Protein AF-0000000069938704 (afdb_homodimer)

Solvent-accessible surface area (backbone atoms only — not comparable to full-atom values): 71657 Å² total; per-residue (Å²): 140,81,74,87,80,81,76,78,77,83,78,71,80,78,73,72,77,77,78,68,80,75,74,80,65,68,74,74,69,66,77,71,65,76,73,65,69,81,74,71,84,91,76,89,76,74,73,78,79,66,64,88,68,62,73,86,66,59,96,78,84,63,93,73,74,89,76,72,78,86,78,88,79,86,93,84,80,97,79,85,92,96,90,84,101,83,90,94,95,94,85,94,90,92,82,88,88,78,80,71,70,80,73,86,72,80,91,87,92,80,81,74,72,77,78,77,67,82,79,85,71,87,70,83,69,86,73,90,66,78,71,79,72,72,68,69,77,70,69,71,38,57,65,66,65,60,67,48,64,57,49,88,67,33,71,64,49,53,48,50,52,52,48,49,50,42,49,71,77,39,69,78,77,50,93,48,91,56,73,44,70,22,59,64,89,40,38,18,65,42,66,49,71,72,55,62,65,63,26,47,24,51,19,42,52,52,32,56,84,46,72,83,40,77,55,42,67,79,75,42,56,67,44,32,54,52,49,26,52,57,54,37,70,58,33,71,86,54,30,58,32,16,67,52,47,34,44,36,50,63,56,43,32,43,42,31,20,51,26,49,17,68,74,55,73,45,91,51,60,38,90,31,38,34,34,27,54,16,40,63,58,51,52,44,52,52,40,51,48,65,22,64,35,61,46,22,22,36,35,34,47,30,51,30,51,53,68,56,59,32,41,32,51,70,45,38,28,29,83,37,64,29,67,45,37,68,91,68,56,51,39,77,50,65,70,54,44,50,50,40,53,52,54,37,45,74,71,62,27,47,67,47,31,40,47,45,58,45,25,16,56,45,53,0,23,60,67,52,71,67,54,52,48,52,48,50,49,50,26,39,74,69,46,23,34,36,39,36,39,34,36,20,55,75,29,67,53,42,90,90,59,69,79,72,57,68,65,43,51,34,46,74,72,66,45,50,57,87,51,41,32,39,35,40,31,31,26,36,36,37,42,83,56,18,27,35,7,46,25,7,12,31,34,42,55,44,31,66,54,72,70,55,48,51,51,53,48,54,60,44,41,73,69,42,40,44,34,40,68,9,44,52,49,39,21,41,72,38,52,60,72,46,74,46,79,64,71,64,79,71,73,82,85,80,75,66,79,56,42,38,71,50,28,64,62,46,49,51,53,52,50,49,49,52,51,51,41,35,51,40,36,51,52,51,36,52,50,42,51,68,38,87,48,31,48,44,64,68,46,34,14,39,56,24,33,48,33,34,50,58,72,41,68,52,45,45,50,51,13,51,74,67,73,37,55,49,32,46,40,51,41,50,52,43,25,76,64,48,30,41,38,52,37,33,22,73,54,28,41,59,64,87,94,60,34,26,34,35,35,41,45,52,54,43,74,87,50,46,63,57,51,51,50,48,49,53,53,49,50,54,51,53,48,62,73,26,55,122,138,91,67,94,72,81,79,70,72,86,75,68,88,72,74,77,73,75,77,78,79,71,83,48,52,68,80,69,66,63,83,72,61,75,76,53,70,83,72,53,84,90,80,90,87,76,76,94,82,76,78,72,94,64,73,79,68,62,80,75,60,68,84,57,77,77,71,78,76,83,76,83,72,92,72,71,90,90,84,85,96,90,84,92,98,95,90,94,96,90,88,94,98,88,93,88,93,96,88,93,98,84,91,94,86,89,77,96,68,89,72,85,72,86,76,80,79,78,87,79,70,95,76,76,83,80,86,74,85,74,73,79,72,71,70,69,75,68,68,69,34,56,66,67,64,61,67,48,64,57,50,88,67,33,71,66,49,53,49,50,52,52,50,50,50,42,49,72,78,39,71,77,77,49,94,48,90,57,72,43,71,22,57,65,90,39,38,19,64,42,66,49,72,72,57,62,64,63,26,48,24,51,17,42,52,52,33,59,84,48,72,84,40,76,55,40,67,78,75,42,55,68,45,33,55,52,48,26,52,58,54,36,71,57,32,71,86,52,30,57,32,15,68,51,47,35,45,35,50,64,54,44,33,44,42,31,20,51,27,49,18,70,74,55,74,46,91,50,60,38,89,31,38,34,33,26,55,16,40,63,58,51,52,44,52,50,40,53,51,64,24,68,34,61,46,21,22,37,35,34,46,31,51,30,53,55,68,57,59,33,40,33,50,70,46,38,2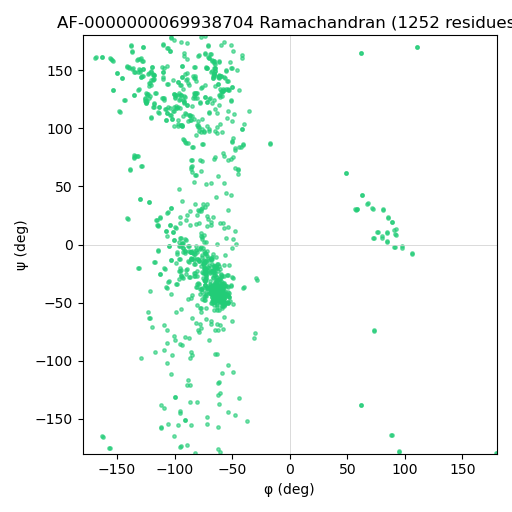8,31,82,37,64,30,69,44,37,68,92,68,57,51,38,76,52,65,70,54,44,49,51,38,52,51,53,36,43,75,72,63,28,47,66,46,32,40,47,44,58,43,26,16,56,46,53,0,25,62,68,53,69,68,52,51,49,53,49,50,50,50,26,39,75,69,52,25,34,36,38,36,39,34,37,20,56,75,29,66,54,43,90,91,59,69,79,72,56,66,67,43,51,34,46,74,72,68,44,49,58,88,52,40,32,39,36,41,32,30,26,37,36,37,42,84,57,16,27,36,7,46,24,7,12,31,34,41,56,43,33,66,53,71,70,55,48,50,52,52,49,54,61,45,40,73,69,43,39,44,34,41,68,9,44,52,49,39,23,40,73,40,54,56,72,45,73,46,80,65,72,27,74,68,73,74,88,79,69,66,80,56,42,38,71,49,29,66,61,47,50,49,52,53,48,49,49,51,52,50,41,35,52,42,35,51,53,52,37,52,51,42,50,69,39,88,48,31,47,45,62,68,46,34,14,38,58,24,32,47,34,34,51,58,72,41,68,52,43,44,51,50,13,52,75,68,73,37,56,49,32,46,38,52,42,49,52,44,26,75,64,48,30,41,38,51,36,34,22,74,53,28,41,58,62,87,94,60,34,27,34,34,35,41,46,52,54,41,75,87,49,46,63,58,51,51,51,47,50,52,54,49,50,54,50,53,49,61,73,26,57,120

Radius of gyration: 38.6 Å; Cα contacts (8 Å, |Δi|>4): 2007; chains: 2; bounding box: 122×144×121 Å

Foldseek 3Di:
DDDDPDPDPPPPDPPPDPPPPPPPQPPPPDPPPPPDPVVDDDDDPPPDPPPPPPPVPPPDDDDDDDDDPDDDDDDDDDDDDDDDDDDDDDDDDDDDDDDPPPDDDDDDDDDDPPDPPDDDDDPDPDDDPPPPPPPPPPVPPCPLVVVLDQLLCDDLVVVLVVVQVCLVVPPPPAPDNAFAEFRDLQQVVQPQDFQQLLVLLLVCLVPVVCLPPPCNVVPGFPVSSVVNVVVLVQPVVSCLPDFDFLQARLVLLVLLQVLVCVVLVDGGDSLLKRKFLFQLVVLLLVLLLQDDAQLEEEEAEPLGNSSNVSSCSNNHYYYQYFYFDVVVQRADDVVRVVVSCVVSVVVNHDYAAYEDEAVDVAALDHYDLVSLLVVQVSCLVSVHAYEYECAFQQFFQDDVGHHHGSVSSCVVVVHALQRHWYKYWYGCCFYLRNPNVQRIIMIRTGNDDPVSSVVSSVSSPVVRHHNSSRSSSSSCVSPDWDQDPPNVVPPDDCPPSPTRPCVVVSVCSRVVSSNLLSVLQVVVQVLQCVAPQKHWRGNRGTFKTKIWGRADPQLCVVCVVVVHGSQVSLQSLLCRRQSYHWRWSVSSHHDPPITIIMGGSSNDSVCSVVVSVSVRVSRVVVCVVRPD/DPDPPDPPDPPPDPPDDPPDDFPQADVPPDVVPPVDDVVHDDDDPPDDPDDPPPPDPPDPPPPCPPDDDDDDDPPDDDDDDDDDDDDDDDDDDDDDDDDDDDDDDDDDDPPDDPPPDDPDDDDDPDDDDPPPDPPPPVPPPCPLVVVLDLLLCDDLVVVLVVVQVCLVVPPPPAPDNAFAEFRDLQQVVQPQDFQQLLVLLLVCLVPVVCLPPPCNVVPGFPVSSVVNVVVLVQPVVSCLPDFDFLQARLVLLVLLQVLVCVVLVHGGDSLQKRKFLFQLVVLLLVLLLQDDAQLEEEEAEPLGNSSNVSSCSNNHYYYQYFYFDVVVQRADDVVRVVVSCVVSVVVNHDYAAYEDEAVDVAALDHYDLVSLLVVQVSCLVSVHAYEYECAFQAFFQDPVGHHHDSVSSCVVVVHALQRHWYKYWYGCCFYLRNPNVQRIIMIRTGNDDPVSSVVSSVSSPVVRHHNSSRSSSSSCVSPDWDQDSPRVVPPDDCPPSPTRPCVVVSVCSRVVSSNLLSVLQVLVQVLQCVAPQKHWRGNRGTFKTKIWGRADPQLCVVCVVVVHGSQVSLQSLLCRRQSYHWRWSVSSHHDPPITIIMGGSSNDSVCSVSVSVSVRVSRVVRCVVRPD

Secondary structure (DSSP, 8-state):
----TTSSGGGSGGG--------GGGGGSGGGSTTSGGG--SS--SGGGGSTTSTT-------------------------------------------TT--S-----------------------------------STHHHHHH---GGGSHHHHHHHHHHHHHHHSTTSSS-SS-EE-S---GGGGTPPPPHHHHHHHHHHH-GGGTT-TTHHHHS-HHHHHHHHHHHHTSGGG-TTS---TT--HHHHHHHHHHHHHHHSS---GGGEEEESSHHHHHHHHHHHH-SSTTEEEEEEES--HHHHHHHHHTT-EEEEEE-BGGGTSBPPHHHHHHHHHHHHHTT-EEEEEEEESS-TTT-----HHHHHHHHHHHHHHT-EEEEE-TTTT-B-STT-----HHHHHHHTT--TTT--EEEEEETTSTTT--GGG--EEEEEES--HHHHHHHHHHHHTT----HHHHHHHHHHTS---B----TT--SS-----B-TTHHHHHHHHHHHHHHHHHHHHHHHHHHHHSTTEE-----BTTEE--EE---HHHHHHHHHTTS-HHHHHHHHHHHHH-EE-EEGGGG--STT--BEEEES-S-GGGHHHHHHHHHHHHHHHHHHT--/---S-TTSGGGTTTTS------TTGGGGSGGGSTT-STT--SS---STTSSSTTTTSGGG-TT----------------------------------------------------------------------------STHHHHHH---GGGSHHHHHHHHHHHHHHHSTTSSS-SS-EE-S---GGGGTPPPPHHHHHHHHHHH-GGGTT-TTHHHHS-HHHHHHHHHHHHTSGGG-TTS---TT--HHHHHHHHHHHHHHHSS---GGGEEEESSHHHHHHHHHHHH-SSTTEEEEEEES--HHHHHHHHHTT-EEEEEE-BGGGTSBPPHHHHHHHHHHHHHTT-EEEEEEEESS-TTT-----HHHHHHHHHHHHHHT-EEEEE-TTTT-B-STT-----HHHHHHHTT--TTT--EEEEEETTSTTT--GGG--EEEEEES--HHHHHHHHHHHHTT----HHHHHHHHHHTS---B----TT--SS-----B-TTHHHHHHHHHHHHHHHHHHHHHHHHHHHHSTTEE-----BTTEE--EE---HHHHHHHHHTTS-HHHHHHHHHHHHH-EE-EEGGGG--STT--BEEEES-S-GGGHHHHHHHHHHHHHHHHHHT--

pLDDT: mean 76.4, std 32.57, range [14.69, 98.88]

Sequence (1256 aa):
MEKPSVAVQVFGSSLERGVVRSSERLRLFWTCSCAFLARASFSSLERVSLFFARAIVPSLERVSGYRPVGLSSSLDRVFFRSSELLGCWLEQGFLGSSVAFLCLNSFVVGVGRTRCRRRRDKASASASASASASASASAGQDGDVLKCEYAVRGEIVTLAQQLQHELQTSPGAHPFDEILYCNIGNPQSLGQQPITFFREVLALCDHPAILDKSETQGLFSADSIERAWQILEQIPGRATGAYSHSQGIKGLRDTIAAGIEERDGFPADPNDIFLTDGASPAVHMMMQLLIKSEEDGILCPIPQYPLYSASIALHGGTLVPYYLDEATGWGLEISEVKKQLEAAKSKGITVRALVVINPGNPTGQVLAEDNQRDIAKFCKEEGLVLLADEVYQENIYVPDKKFHSFKKISRSMGYGEKDISLVSFQSVSKGYYGECGKRGGYMEVTGFSPEIREQIYKVASVNLCSNISGQILASLVMNPPKVHEQDLDCALSSCSKVGDESYESYYAEKDGILSSLARRAKTLEDVFNSLEGITCNKAEGAMYLFPRLHLPKKAIEAAEAAKKAPDAFYCQRLLNATGIVVVPGSGFQQVPGTWHFRCTILPQEDKIPAIVTRLTDFHKGFIDEFRDMEKPSVAVQVFGSSLERGVVRSSERLRLFWTCSCAFLARASFSSLERVSLFFARAIVPSLERVSGYRPVGLSSSLDRVFFRSSELLGCWLEQGFLGSSVAFLCLNSFVVGVGRTRCRRRRDKASASASASASASASASAGQDGDVLKCEYAVRGEIVTLAQQLQHELQTSPGAHPFDEILYCNIGNPQSLGQQPITFFREVLALCDHPAILDKSETQGLFSADSIERAWQILEQIPGRATGAYSHSQGIKGLRDTIAAGIEERDGFPADPNDIFLTDGASPAVHMMMQLLIKSEEDGILCPIPQYPLYSASIALHGGTLVPYYLDEATGWGLEISEVKKQLEAAKSKGITVRALVVINPGNPTGQVLAEDNQRDIAKFCKEEGLVLLADEVYQENIYVPDKKFHSFKKISRSMGYGEKDISLVSFQSVSKGYYGECGKRGGYMEVTGFSPEIREQIYKVASVNLCSNISGQILASLVMNPPKVHEQDLDCALSSCSKVGDESYESYYAEKDGILSSLARRAKTLEDVFNSLEGITCNKAEGAMYLFPRLHLPKKAIEAAEAAKKAPDAFYCQRLLNATGIVVVPGSGFQQVPGTWHFRCTILPQEDKIPAIVTRLTDFHKGFIDEFRD

InterPro domains:
  IPR004839 Aminotransferase, class I/classII, large domain [PF00155] (236-606)
  IPR015421 Pyridoxal phosphate-dependent transferase, major domain [G3DSA:3.40.640.10] (241-502)
  IPR015422 Pyridoxal phosphate-dependent transferase, small domain [G3DSA:3.90.1150.10] (144-626)
  IPR015424 Pyridoxal phosphate-dependent transferase [SSF53383] (220-618)
  IPR045088 Aminotransferase ALAT1/2-like [PTHR11751] (144-627)

Organism: Camellia sinensis (NCBI:txid4442)

Nearest PDB structures (foldseek):
  3ihj-assembly1_A  TM=9.438E-01  e=1.397E-49  Homo sapiens
  1b8g-assembly1_B  TM=8.139E-01  e=7.383E-25  Malus domestica
  7dlw-assembly2_D  TM=7.985E-01  e=2.076E-22  Arabidopsis thaliana
  1m4n-assembly1_A-2  TM=7.843E-01  e=1.280E-22  Malus domestica
  1iax-assembly1_B  TM=7.891E-01  e=2.311E-22  Solanum lycopersicum

Structure (mmCIF, N/CA/C/O backbone):
data_AF-0000000069938704-model_v1
#
loop_
_entity.id
_entity.type
_entity.pdbx_description
1 polymer 'alanine transaminase'
#
loop_
_atom_site.group_PDB
_atom_site.id
_atom_site.type_symbol
_atom_site.label_atom_id
_atom_site.label_alt_id
_atom_site.label_comp_id
_atom_site.label_asym_id
_atom_site.label_entity_id
_atom_site.label_seq_id
_atom_site.pdbx_PDB_ins_code
_atom_site.Cartn_x
_atom_site.Cartn_y
_atom_site.Cartn_z
_atom_site.occupancy
_atom_site.B_iso_or_equiv
_atom_site.auth_seq_id
_atom_site.auth_comp_id
_atom_site.auth_asym_id
_atom_site.auth_atom_id
_atom_site.pdbx_PDB_model_num
ATOM 1 N N . MET A 1 1 ? -59.469 -48.5 33.094 1 19.66 1 MET A N 1
ATOM 2 C CA . MET A 1 1 ? -58.406 -48.75 34.094 1 19.66 1 MET A CA 1
ATOM 3 C C . MET A 1 1 ? -57.031 -48.5 33.469 1 19.66 1 MET A C 1
ATOM 5 O O . MET A 1 1 ? -56 -48.938 34 1 19.66 1 MET A O 1
ATOM 9 N N . GLU A 1 2 ? -56.688 -47.812 32.375 1 18.48 2 GLU A N 1
ATOM 10 C CA . GLU A 1 2 ? -56.219 -47.688 31 1 18.48 2 GLU A CA 1
ATOM 11 C C . GLU A 1 2 ? -54.875 -47 30.953 1 18.48 2 GLU A C 1
ATOM 13 O O . GLU A 1 2 ? -54.438 -46.531 29.906 1 18.48 2 GLU A O 1
ATOM 18 N N . LYS A 1 3 ? -54.188 -46.969 32.281 1 19.73 3 LYS A N 1
ATOM 19 C CA . LYS A 1 3 ? -53.438 -45.719 32.469 1 19.73 3 LYS A CA 1
ATOM 20 C C . LYS A 1 3 ? -52.344 -45.562 31.438 1 19.73 3 LYS A C 1
ATOM 22 O O . LYS A 1 3 ? -52.219 -46.375 30.516 1 19.73 3 LYS A O 1
ATOM 27 N N . PRO A 1 4 ? -50.875 -45.469 31.922 1 21.89 4 PRO A N 1
ATOM 28 C CA . PRO A 1 4 ? -49.688 -44.625 31.891 1 21.89 4 PRO A CA 1
ATOM 29 C C . PRO A 1 4 ? -48.594 -45.156 30.984 1 21.89 4 PRO A C 1
ATOM 31 O O . PRO A 1 4 ? -47.469 -44.656 30.969 1 21.89 4 PRO A O 1
ATOM 34 N N . SER A 1 5 ? -48.688 -46.188 30.172 1 19.8 5 SER A N 1
ATOM 35 C CA . SER A 1 5 ? -47.719 -47.219 29.766 1 19.8 5 SER A CA 1
ATOM 36 C C . SER A 1 5 ? -46.688 -46.656 28.781 1 19.8 5 SER A C 1
ATOM 38 O O . SER A 1 5 ? -45.906 -47.438 28.219 1 19.8 5 SER A O 1
ATOM 40 N N . VAL A 1 6 ? -46.844 -45.469 28.156 1 21.09 6 VAL A N 1
ATOM 41 C CA . VAL A 1 6 ? -46.375 -45.219 26.812 1 21.09 6 VAL A CA 1
ATOM 42 C C . VAL A 1 6 ? -44.875 -44.906 26.844 1 21.09 6 VAL A C 1
ATOM 44 O O . VAL A 1 6 ? -44.312 -44.469 25.844 1 21.09 6 VAL A O 1
ATOM 47 N N . ALA A 1 7 ? -44.156 -44.75 28.031 1 19.91 7 ALA A N 1
ATOM 48 C CA . ALA A 1 7 ? -42.938 -43.969 28.219 1 19.91 7 ALA A CA 1
ATOM 49 C C . ALA A 1 7 ? -41.75 -44.656 27.578 1 19.91 7 ALA A C 1
ATOM 51 O O . ALA A 1 7 ? -40.781 -44 27.156 1 19.91 7 ALA A O 1
ATOM 52 N N . VAL A 1 8 ? -41.469 -46 27.625 1 19.98 8 VAL A N 1
ATOM 53 C CA . VAL A 1 8 ? -40.188 -46.688 27.75 1 19.98 8 VAL A CA 1
ATOM 54 C C . VAL A 1 8 ? -39.5 -46.75 26.391 1 19.98 8 VAL A C 1
ATOM 56 O O . VAL A 1 8 ? -38.281 -46.969 26.312 1 19.98 8 VAL A O 1
ATOM 59 N N . GLN A 1 9 ? -40.156 -46.875 25.234 1 20.06 9 GLN A N 1
ATOM 60 C CA . GLN A 1 9 ? -39.781 -47.719 24.109 1 20.06 9 GLN A CA 1
ATOM 61 C C . GLN A 1 9 ? -38.688 -47.031 23.266 1 20.06 9 GLN A C 1
ATOM 63 O O . GLN A 1 9 ? -38.281 -47.531 22.234 1 20.06 9 GLN A O 1
ATOM 68 N N . VAL A 1 10 ? -38.5 -45.656 23.281 1 20.97 10 VAL A N 1
ATOM 69 C CA . VAL A 1 10 ? -37.969 -44.938 22.125 1 20.97 10 VAL A CA 1
ATOM 70 C C . VAL A 1 10 ? -36.469 -45.125 22.047 1 20.97 10 VAL A C 1
ATOM 72 O O . VAL A 1 10 ? -35.812 -44.5 21.203 1 20.97 10 VAL A O 1
ATOM 75 N N . PHE A 1 11 ? -35.625 -45.812 22.969 1 22.44 11 PHE A N 1
ATOM 76 C CA . PHE A 1 11 ? -34.188 -45.75 23.156 1 22.44 11 PHE A CA 1
ATOM 77 C C . PHE A 1 11 ? -33.469 -46.531 22.078 1 22.44 11 PHE A C 1
ATOM 79 O O . PHE A 1 11 ? -32.25 -46.688 22.141 1 22.44 11 PHE A O 1
ATOM 86 N N . GLY A 1 12 ? -34.062 -47.5 21.281 1 21.36 12 GLY A N 1
ATOM 87 C CA . GLY A 1 12 ? -33.375 -48.625 20.703 1 21.36 12 GLY A CA 1
ATOM 88 C C . GLY A 1 12 ? -32.375 -48.25 19.625 1 21.36 12 GLY A C 1
ATOM 89 O O . GLY A 1 12 ? -31.281 -48.812 19.547 1 21.36 12 GLY A O 1
ATOM 90 N N . SER A 1 13 ? -32.812 -47.688 18.438 1 21.78 13 SER A N 1
ATOM 91 C CA . SER A 1 13 ? -32.312 -47.938 17.078 1 21.78 13 SER A CA 1
ATOM 92 C C . SER A 1 13 ? -31.094 -47.094 16.781 1 21.78 13 SER A C 1
ATOM 94 O O . SER A 1 13 ? -30.609 -47.062 15.648 1 21.78 13 SER A O 1
ATOM 96 N N . SER A 1 14 ? -30.734 -46.031 17.609 1 20.97 14 SER A N 1
ATOM 97 C CA . SER A 1 14 ? -29.781 -45 17.188 1 20.97 14 SER A CA 1
ATOM 98 C C . SER A 1 14 ? -28.359 -45.562 17.109 1 20.97 14 SER A C 1
ATOM 100 O O . SER A 1 14 ? -27.406 -44.812 16.922 1 20.97 14 SER A O 1
ATOM 102 N N . LEU A 1 15 ? -28.062 -46.781 17.656 1 22.34 15 LEU A N 1
ATOM 103 C CA . LEU A 1 15 ? -26.688 -47.156 17.938 1 22.34 15 LEU A CA 1
ATOM 104 C C . LEU A 1 15 ? -25.891 -47.344 16.656 1 22.34 15 LEU A C 1
ATOM 106 O O . LEU A 1 15 ? -24.672 -47.531 16.688 1 22.34 15 LEU A O 1
ATOM 110 N N . GLU A 1 16 ? -26.562 -47.875 15.539 1 21.81 16 GLU A N 1
ATOM 111 C CA . GLU A 1 16 ? -25.734 -48.562 14.555 1 21.81 16 GLU A CA 1
ATOM 112 C C . GLU A 1 16 ? -24.797 -47.594 13.836 1 21.81 16 GLU A C 1
ATOM 114 O O . GLU A 1 16 ? -23.828 -48.031 13.188 1 21.81 16 GLU A O 1
ATOM 119 N N . ARG A 1 17 ? -25.297 -46.344 13.516 1 25.05 17 ARG A N 1
ATOM 120 C CA . ARG A 1 17 ? -24.609 -45.688 12.414 1 25.05 17 ARG A CA 1
ATOM 121 C C . ARG A 1 17 ? -23.266 -45.125 12.859 1 25.05 17 ARG A C 1
ATOM 123 O O . ARG A 1 17 ? -23.156 -44.469 13.891 1 25.05 17 ARG A O 1
ATOM 130 N N . GLY A 1 18 ? -22.062 -45.75 12.641 1 21.84 18 GLY A N 1
ATOM 131 C CA . GLY A 1 18 ? -20.656 -45.812 13.008 1 21.84 18 GLY A CA 1
ATOM 132 C C . GLY A 1 18 ? -19.984 -44.438 12.992 1 21.84 18 GLY A C 1
ATOM 133 O O . GLY A 1 18 ? -18.75 -44.344 13.031 1 21.84 18 GLY A O 1
ATOM 134 N N . VAL A 1 19 ? -20.75 -43.281 12.742 1 21.61 19 VAL A N 1
ATOM 135 C CA . VAL A 1 19 ? -19.938 -42.188 12.281 1 21.61 19 VAL A CA 1
ATOM 136 C C . VAL A 1 19 ? -19.156 -41.594 13.453 1 21.61 19 VAL A C 1
ATOM 138 O O . VAL A 1 19 ? -19.688 -40.75 14.203 1 21.61 19 VAL A O 1
ATOM 141 N N . VAL A 1 20 ? -18.672 -42.406 14.508 1 21.89 20 VAL A N 1
ATOM 142 C CA . VAL A 1 20 ? -18.109 -41.844 15.75 1 21.89 20 VAL A CA 1
ATOM 143 C C . VAL A 1 20 ? -16.859 -41.062 15.453 1 21.89 20 VAL A C 1
ATOM 145 O O . VAL A 1 20 ? -15.766 -41.625 15.32 1 21.89 20 VAL A O 1
ATOM 148 N N . ARG A 1 21 ? -16.688 -40.219 14.367 1 22.55 21 ARG A N 1
ATOM 149 C CA . ARG A 1 21 ? -15.289 -39.844 14.211 1 22.55 21 ARG A CA 1
ATOM 150 C C . ARG A 1 21 ? -14.836 -38.938 15.352 1 22.55 21 ARG A C 1
ATOM 152 O O . ARG A 1 21 ? -13.977 -38.094 15.164 1 22.55 21 ARG A O 1
ATOM 159 N N . SER A 1 22 ? -15.617 -38.875 16.672 1 20.56 22 SER A N 1
ATOM 160 C CA . SER A 1 22 ? -15.477 -37.781 17.594 1 20.56 22 SER A CA 1
ATOM 161 C C . SER A 1 22 ? -14.188 -37.875 18.406 1 20.56 22 SER A C 1
ATOM 163 O O . SER A 1 22 ? -14.07 -38.75 19.266 1 20.56 22 SER A O 1
ATOM 165 N N . SER A 1 23 ? -12.961 -37.844 18.078 1 20.27 23 SER A N 1
ATOM 166 C CA . SER A 1 23 ? -11.828 -38.062 18.969 1 20.27 23 SER A CA 1
ATOM 167 C C . SER A 1 23 ? -11.914 -37.156 20.203 1 20.27 23 SER A C 1
ATOM 169 O O . SER A 1 23 ? -11.531 -37.562 21.297 1 20.27 23 SER A O 1
ATOM 171 N N . GLU A 1 24 ? -12.234 -35.844 20.109 1 21.44 24 GLU A N 1
ATOM 172 C CA . GLU A 1 24 ? -11.672 -34.844 21 1 21.44 24 GLU A CA 1
ATOM 173 C C . GLU A 1 24 ? -12.5 -34.719 22.281 1 21.44 24 GLU A C 1
ATOM 175 O O . GLU A 1 24 ? -12.352 -33.75 23.031 1 21.44 24 GLU A O 1
ATOM 180 N N . ARG A 1 25 ? -13.375 -35.594 22.719 1 23.3 25 ARG A N 1
ATOM 181 C CA . ARG A 1 25 ? -14.102 -35.469 23.969 1 23.3 25 ARG A CA 1
ATOM 182 C C . ARG A 1 25 ? -13.164 -35.594 25.172 1 23.3 25 ARG A C 1
ATOM 184 O O . ARG A 1 25 ? -13.602 -35.594 26.312 1 23.3 25 ARG A O 1
ATOM 191 N N . LEU A 1 26 ? -11.945 -36.094 25.094 1 20.62 26 LEU A N 1
ATOM 192 C CA . LEU A 1 26 ? -11.25 -36.531 26.297 1 20.62 26 LEU A CA 1
ATOM 193 C C . LEU A 1 26 ? -10.922 -35.344 27.219 1 20.62 26 LEU A C 1
ATOM 195 O O . LEU A 1 26 ? -10.469 -35.531 28.344 1 20.62 26 LEU A O 1
ATOM 199 N N . ARG A 1 27 ? -10.82 -34.031 26.766 1 22 27 ARG A N 1
ATOM 200 C CA . ARG A 1 27 ? -10.125 -33.062 27.625 1 22 27 ARG A CA 1
ATOM 201 C C . ARG A 1 27 ? -10.984 -32.656 28.812 1 22 27 ARG A C 1
ATOM 203 O O . ARG A 1 27 ? -10.562 -31.875 29.656 1 22 27 ARG A O 1
ATOM 210 N N . LEU A 1 28 ? -12.312 -32.906 28.8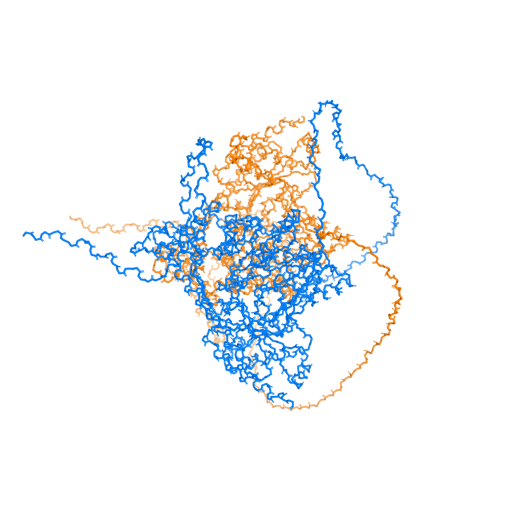12 1 21.88 28 LEU A N 1
ATOM 211 C CA . LEU A 1 28 ? -13.055 -32.25 29.891 1 21.88 28 LEU A CA 1
ATOM 212 C C . LEU A 1 28 ? -12.695 -32.875 31.234 1 21.88 28 LEU A C 1
ATOM 214 O O . LEU A 1 28 ? -12.891 -32.25 32.281 1 21.88 28 LEU A O 1
ATOM 218 N N . PHE A 1 29 ? -12.406 -34.188 31.391 1 22.14 29 PHE A N 1
ATOM 219 C CA . PHE A 1 29 ? -12.508 -34.875 32.688 1 22.14 29 PHE A CA 1
ATOM 220 C C . PHE A 1 29 ? -11.375 -34.469 33.625 1 22.14 29 PHE A C 1
ATOM 222 O O . PHE A 1 29 ? -11.484 -34.625 34.844 1 22.14 29 PHE A O 1
ATOM 229 N N . TRP A 1 30 ? -10.117 -34.188 33.25 1 22.27 30 TRP A N 1
ATOM 230 C CA . TRP A 1 30 ? -9.07 -34.375 34.25 1 22.27 30 TRP A CA 1
ATOM 231 C C . TRP A 1 30 ? -9.078 -33.25 35.281 1 22.27 30 TRP A C 1
ATOM 233 O O . TRP A 1 30 ? -8.453 -33.375 36.344 1 22.27 30 TRP A O 1
ATOM 243 N N . THR A 1 31 ? -9.508 -31.969 35 1 21.81 31 THR A N 1
ATOM 244 C CA . THR A 1 31 ? -9.062 -30.969 35.969 1 21.81 31 THR A CA 1
ATOM 245 C C . THR A 1 31 ? -9.859 -31.062 37.281 1 21.81 31 THR A C 1
ATOM 247 O O . THR A 1 31 ? -9.688 -30.25 38.188 1 21.81 31 THR A O 1
ATOM 250 N N . CYS A 1 32 ? -10.977 -31.75 37.344 1 20.12 32 CYS A N 1
ATOM 251 C CA . CYS A 1 32 ? -11.633 -31.672 38.656 1 20.12 32 CYS A CA 1
ATOM 252 C C . CYS A 1 32 ? -10.766 -32.281 39.75 1 20.12 32 CYS A C 1
ATOM 254 O O . CYS A 1 32 ? -10.961 -32.031 40.938 1 20.12 32 CYS A O 1
ATOM 256 N N . SER A 1 33 ? -10.117 -33.469 39.469 1 20.53 33 SER A N 1
ATOM 257 C CA . SER A 1 33 ? -9.742 -34.344 40.562 1 20.53 33 SER A CA 1
ATOM 258 C C . SER A 1 33 ? -8.555 -33.781 41.344 1 20.53 33 SER A C 1
ATOM 260 O O . SER A 1 33 ? -8.062 -34.406 42.281 1 20.53 33 SER A O 1
ATOM 262 N N . CYS A 1 34 ? -7.746 -32.906 40.812 1 21.25 34 CYS A N 1
ATOM 263 C CA . CYS A 1 34 ? -6.523 -32.75 41.594 1 21.25 34 CYS A CA 1
ATOM 264 C C . CYS A 1 34 ? -6.785 -32 42.906 1 21.25 34 CYS A C 1
ATOM 266 O O . CYS A 1 34 ? -6.41 -30.828 43.031 1 21.25 34 CYS A O 1
ATOM 268 N N . ALA A 1 35 ? -8.094 -31.859 43.375 1 21.25 35 ALA A N 1
ATOM 269 C CA . ALA A 1 35 ? -8.117 -31.25 44.688 1 21.25 35 ALA A CA 1
ATOM 270 C C . ALA A 1 35 ? -7.16 -31.953 45.625 1 21.25 35 ALA A C 1
ATOM 272 O O . ALA A 1 35 ? -6.422 -31.312 46.375 1 21.25 35 ALA A O 1
ATOM 273 N N . PHE A 1 36 ? -7.473 -33.281 45.938 1 21.11 36 PHE A N 1
ATOM 274 C CA . PHE A 1 36 ? -7.434 -33.938 47.25 1 21.11 36 PHE A CA 1
ATOM 275 C C . PHE A 1 36 ? -6.031 -34.438 47.562 1 21.11 36 PHE A C 1
ATOM 277 O O . PHE A 1 36 ? -5.707 -34.75 48.719 1 21.11 36 PHE A O 1
ATOM 284 N N . LEU A 1 37 ? -5.219 -35.094 46.625 1 23.06 37 LEU A N 1
ATOM 285 C CA . LEU A 1 37 ? -4.285 -36.031 47.188 1 23.06 37 LEU A CA 1
ATOM 286 C C . LEU A 1 37 ? -3.209 -35.312 48 1 23.06 37 LEU A C 1
ATOM 288 O O . LEU A 1 37 ? -2.232 -35.938 48.438 1 23.06 37 LEU A O 1
ATOM 292 N N . ALA A 1 38 ? -3.02 -33.969 48 1 21.03 38 ALA A N 1
ATOM 293 C CA . ALA A 1 38 ? -1.823 -33.625 48.75 1 21.03 38 ALA A CA 1
ATOM 294 C C . ALA A 1 38 ? -1.978 -34.031 50.219 1 21.03 38 ALA A C 1
ATOM 296 O O . ALA A 1 38 ? -1.106 -33.75 51.062 1 21.03 38 ALA A O 1
ATOM 297 N N . ARG A 1 39 ? -3.168 -34.25 50.781 1 21.84 39 ARG A N 1
ATOM 298 C CA . ARG A 1 39 ? -2.854 -34.5 52.188 1 21.84 39 ARG A CA 1
ATOM 299 C C . ARG A 1 39 ? -2.236 -35.875 52.344 1 21.84 39 ARG A C 1
ATOM 301 O O . ARG A 1 39 ? -1.822 -36.219 53.469 1 21.84 39 ARG A O 1
ATOM 308 N N . ALA A 1 40 ? -2.662 -36.969 51.406 1 20.5 40 ALA A N 1
ATOM 309 C CA . ALA A 1 40 ? -2.771 -38.281 52.062 1 20.5 40 ALA A CA 1
ATOM 310 C C . ALA A 1 40 ? -1.403 -38.969 52.188 1 20.5 40 ALA A C 1
ATOM 312 O O . ALA A 1 40 ? -0.505 -38.688 51.375 1 20.5 40 ALA A O 1
ATOM 313 N N . SER A 1 41 ? -0.981 -39.719 53.344 1 21.78 41 SER A N 1
ATOM 314 C CA . SER A 1 41 ? 0.159 -40.344 54 1 21.78 41 SER A CA 1
ATOM 315 C C . SER A 1 41 ? 0.787 -41.438 53.125 1 21.78 41 SER A C 1
ATOM 317 O O . SER A 1 41 ? 0.163 -41.906 52.188 1 21.78 41 SER A O 1
ATOM 319 N N . PHE A 1 42 ? 1.871 -42.219 53.531 1 23.58 42 PHE A N 1
ATOM 320 C CA . PHE A 1 42 ? 2.973 -43.094 53.188 1 23.58 42 PHE A CA 1
ATOM 321 C C . PHE A 1 42 ? 2.459 -44.344 52.438 1 23.58 42 PHE A C 1
ATOM 323 O O . PHE A 1 42 ? 3.088 -44.781 51.469 1 23.58 42 PHE A O 1
ATOM 330 N N . SER A 1 43 ? 1.438 -45.219 52.938 1 21.03 43 SER A N 1
ATOM 331 C CA . SER A 1 43 ? 1.509 -46.656 52.969 1 21.03 43 SER A CA 1
ATOM 332 C C . SER A 1 43 ? 1.133 -47.25 51.594 1 21.03 43 SER A C 1
ATOM 334 O O . SER A 1 43 ? 1.792 -48.188 51.125 1 21.03 43 SER A O 1
ATOM 336 N N . SER A 1 44 ? -0.23 -47.156 51.062 1 21.78 44 SER A N 1
ATOM 337 C CA . SER A 1 44 ? -0.88 -48.281 50.406 1 21.78 44 SER A CA 1
ATOM 338 C C . SER A 1 44 ? -0.61 -48.281 48.906 1 21.78 44 SER A C 1
ATOM 340 O O . SER A 1 44 ? -1.479 -47.875 48.125 1 21.78 44 SER A O 1
ATOM 342 N N . LEU A 1 45 ? 0.47 -47.594 48.375 1 21.45 45 LEU A N 1
ATOM 343 C CA . LEU A 1 45 ? 0.737 -47.375 46.969 1 21.45 45 LEU A CA 1
ATOM 344 C C . LEU A 1 45 ? 1.082 -48.719 46.281 1 21.45 45 LEU A C 1
ATOM 346 O O . LEU A 1 45 ? 1.456 -48.719 45.094 1 21.45 45 LEU A O 1
ATOM 350 N N . GLU A 1 46 ? 1.353 -49.875 47 1 22.05 46 GLU A N 1
ATOM 351 C CA . GLU A 1 46 ? 1.997 -51.062 46.438 1 22.05 46 GLU A CA 1
ATOM 352 C C . GLU A 1 46 ? 1.153 -51.688 45.344 1 22.05 46 GLU A C 1
ATOM 354 O O . GLU A 1 46 ? 1.688 -52.156 44.344 1 22.05 46 GLU A O 1
ATOM 359 N N . ARG A 1 47 ? -0.191 -52 45.688 1 20.34 47 ARG A N 1
ATOM 360 C CA . ARG A 1 47 ? -0.831 -53.219 45.25 1 20.34 47 ARG A CA 1
ATOM 361 C C . ARG A 1 47 ? -1.224 -53.125 43.781 1 20.34 47 ARG A C 1
ATOM 363 O O . ARG A 1 47 ? -1.286 -54.125 43.062 1 20.34 47 ARG A O 1
ATOM 370 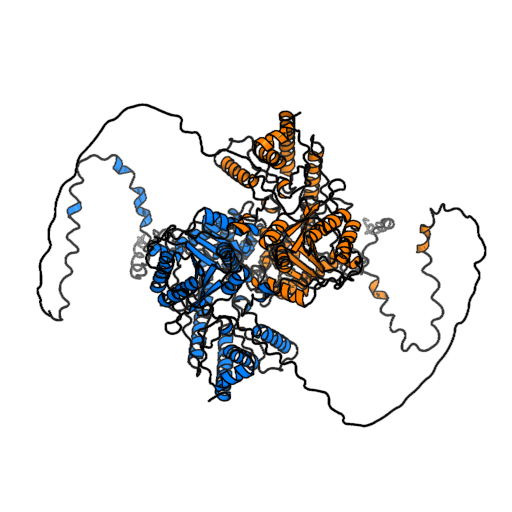N N . VAL A 1 48 ? -1.777 -51.938 43.219 1 20.33 48 VAL A N 1
ATOM 371 C CA . VAL A 1 48 ? -2.752 -52.156 42.156 1 20.33 48 VAL A CA 1
ATOM 372 C C . VAL A 1 48 ? -2.027 -52.344 40.844 1 20.33 48 VAL A C 1
ATOM 374 O O . VAL A 1 48 ? -2.664 -52.594 39.812 1 20.33 48 VAL A O 1
ATOM 377 N N . SER A 1 49 ? -0.673 -52.156 40.719 1 20.11 49 SER A N 1
ATOM 378 C CA . SER A 1 49 ? -0.087 -52.094 39.375 1 20.11 49 SER A CA 1
ATOM 379 C C . SER A 1 49 ? -0.057 -53.5 38.75 1 20.11 49 SER A C 1
ATOM 381 O O . SER A 1 49 ? 0.499 -53.656 37.656 1 20.11 49 SER A O 1
ATOM 383 N N . LEU A 1 50 ? -0.377 -54.625 39.438 1 22.19 50 LEU A N 1
ATOM 384 C CA . LEU A 1 50 ? -0.117 -55.969 38.906 1 22.19 50 LEU A CA 1
ATOM 385 C C . LEU A 1 50 ? -0.977 -56.219 37.688 1 22.19 50 LEU A C 1
ATOM 387 O O . LEU A 1 50 ? -0.557 -56.938 36.75 1 22.19 50 LEU A O 1
ATOM 391 N N . PHE A 1 51 ? -2.346 -55.812 37.719 1 20.94 51 PHE A N 1
ATOM 392 C CA . PHE A 1 51 ? -3.33 -56.625 37.031 1 20.94 51 PHE A CA 1
ATOM 393 C C . PHE A 1 51 ? -3.219 -56.438 35.531 1 20.94 51 PHE A C 1
ATOM 395 O O . PHE A 1 51 ? -3.469 -57.375 34.75 1 20.94 51 PHE A O 1
ATOM 402 N N . PHE A 1 52 ? -3.07 -55.156 35.031 1 22.25 52 PHE A N 1
ATOM 403 C CA . PHE A 1 52 ? -3.531 -55.094 33.656 1 22.25 52 PHE A CA 1
ATOM 404 C C . PHE A 1 52 ? -2.527 -55.75 32.719 1 22.25 52 PHE A C 1
ATOM 406 O O . PHE A 1 52 ? -1.762 -55.062 32.031 1 22.25 52 PHE A O 1
ATOM 413 N N . ALA A 1 53 ? -1.467 -56.438 33.219 1 20 53 ALA A N 1
ATOM 414 C CA . ALA A 1 53 ? -0.511 -57.156 32.375 1 20 53 ALA A CA 1
ATOM 415 C C . ALA A 1 53 ? -1.227 -58.094 31.406 1 20 53 ALA A C 1
ATOM 417 O O . ALA A 1 53 ? -0.809 -58.25 30.25 1 20 53 ALA A O 1
ATOM 418 N N . ARG A 1 54 ? -2.188 -58.906 32 1 21.17 54 ARG A N 1
ATOM 419 C CA . ARG A 1 54 ? -2.426 -60.25 31.484 1 21.17 54 ARG A CA 1
ATOM 420 C C . ARG A 1 54 ? -3.16 -60.219 30.141 1 21.17 54 ARG A C 1
ATOM 422 O O . ARG A 1 54 ? -3.15 -61.188 29.391 1 21.17 54 ARG A O 1
ATOM 429 N N . ALA A 1 55 ? -4.223 -59.312 30.109 1 21.16 55 ALA A N 1
ATOM 430 C CA . ALA A 1 55 ? -5.27 -59.781 29.203 1 21.16 55 ALA A CA 1
ATOM 431 C C . ALA A 1 55 ? -4.785 -59.75 27.75 1 21.16 55 ALA A C 1
ATOM 433 O O . ALA A 1 55 ? -5.41 -60.344 26.875 1 21.16 55 ALA A O 1
ATOM 434 N N . ILE A 1 56 ? -4.051 -58.688 27.297 1 20.14 56 ILE A N 1
ATOM 435 C CA . ILE A 1 56 ? -4.082 -58.625 25.844 1 20.14 56 ILE A CA 1
ATOM 436 C C . ILE A 1 56 ? -3.156 -59.656 25.25 1 20.14 56 ILE A C 1
ATOM 438 O O . ILE A 1 56 ? -2.469 -59.406 24.266 1 20.14 56 ILE A O 1
ATOM 442 N N . VAL A 1 57 ? -2.932 -60.812 25.984 1 18.38 57 VAL A N 1
ATOM 443 C CA . VAL A 1 57 ? -2.053 -61.844 25.469 1 18.38 57 VAL A CA 1
ATOM 444 C C . VAL A 1 57 ? -2.537 -62.312 24.094 1 18.38 57 VAL A C 1
ATOM 446 O O . VAL A 1 57 ? -1.737 -62.469 23.172 1 18.38 57 VAL A O 1
ATOM 449 N N . PRO A 1 58 ? -3.803 -62.906 24.062 1 17.91 58 PRO A N 1
ATOM 450 C CA . PRO A 1 58 ? -3.926 -64.188 23.328 1 17.91 58 PRO A CA 1
ATOM 451 C C . PRO A 1 58 ? -3.947 -64 21.812 1 17.91 58 PRO A C 1
ATOM 453 O O . PRO A 1 58 ? -3.787 -64.938 21.062 1 17.91 58 PRO A O 1
ATOM 456 N N . SER A 1 59 ? -4.746 -63.062 21.438 1 19.5 59 SER A N 1
ATOM 457 C CA . SER A 1 59 ? -5.312 -63.5 20.156 1 19.5 59 SER A CA 1
ATOM 458 C C . SER A 1 59 ? -4.215 -63.844 19.141 1 19.5 59 SER A C 1
ATOM 460 O O . SER A 1 59 ? -3.377 -63 18.828 1 19.5 59 SER A O 1
ATOM 462 N N . LEU A 1 60 ? -4.016 -65.125 18.812 1 17.39 60 LEU A N 1
ATOM 463 C CA . LEU A 1 60 ? -3.238 -66.375 18.562 1 17.39 60 LEU A CA 1
ATOM 464 C C . LEU A 1 60 ? -2.613 -66.312 17.172 1 17.39 60 LEU A C 1
ATOM 466 O O . LEU A 1 60 ? -2.99 -65.5 16.328 1 17.39 60 LEU A O 1
ATOM 470 N N . GLU A 1 61 ? -2.77 -67.562 16.438 1 16.52 61 GLU A N 1
ATOM 471 C CA . GLU A 1 61 ? -1.901 -68.5 15.75 1 16.52 61 GLU A CA 1
ATOM 472 C C . GLU A 1 61 ? -1.825 -68.188 14.258 1 16.52 61 GLU A C 1
ATOM 474 O O . GLU A 1 61 ? -0.766 -68.375 13.648 1 16.52 61 GLU A O 1
ATOM 479 N N . ARG A 1 62 ? -3.078 -68.125 13.531 1 17.08 62 ARG A N 1
ATOM 480 C CA . ARG A 1 62 ? -3.199 -69.062 12.453 1 17.08 62 ARG A CA 1
ATOM 481 C C . ARG A 1 62 ? -2.404 -68.625 11.227 1 17.08 62 ARG A C 1
ATOM 483 O O . ARG A 1 62 ? -2.166 -69.438 10.32 1 17.08 62 ARG A O 1
ATOM 490 N N . VAL A 1 63 ? -2.697 -67.5 10.742 1 18.69 63 VAL A N 1
ATOM 491 C CA . VAL A 1 63 ? -2.607 -67.75 9.305 1 18.69 63 VAL A CA 1
ATOM 492 C C . VAL A 1 63 ? -1.17 -68.062 8.93 1 18.69 63 VAL A C 1
ATOM 494 O O . VAL A 1 63 ? -0.233 -67.375 9.281 1 18.69 63 VAL A O 1
ATOM 497 N N . SER A 1 64 ? -0.952 -69.25 8.281 1 16.17 64 SER A N 1
ATOM 498 C CA . SER A 1 64 ? -0.023 -70.375 8.133 1 16.17 64 SER A CA 1
ATOM 499 C C . SER A 1 64 ? 1.252 -69.938 7.418 1 16.17 64 SER A C 1
ATOM 501 O O . SER A 1 64 ? 2.357 -70.25 7.883 1 16.17 64 SER A O 1
ATOM 503 N N . GLY A 1 65 ? 1.203 -69.875 6.059 1 17.06 65 GLY A N 1
ATOM 504 C CA . GLY A 1 65 ? 2.045 -70.875 5.348 1 17.06 65 GLY A CA 1
ATOM 505 C C . GLY A 1 65 ? 3.51 -70.438 5.332 1 17.06 65 GLY A C 1
ATOM 506 O O . GLY A 1 65 ? 4.391 -71.312 5.527 1 17.06 65 GLY A O 1
ATOM 507 N N . TYR A 1 66 ? 3.814 -69.375 4.406 1 18.86 66 TYR A N 1
ATOM 508 C CA . TYR A 1 66 ? 5.039 -69.812 3.727 1 18.86 66 TYR A CA 1
ATOM 509 C C . TYR A 1 66 ? 6.23 -69.75 4.68 1 18.86 66 TYR A C 1
ATOM 511 O O . TYR A 1 66 ? 6.207 -69.062 5.684 1 18.86 66 TYR A O 1
ATOM 519 N N . ARG A 1 67 ? 7.25 -70.562 4.129 1 16.84 67 ARG A N 1
ATOM 520 C CA . ARG A 1 67 ? 8.398 -71.375 4.504 1 16.84 67 ARG A CA 1
ATOM 521 C C . ARG A 1 67 ? 9.508 -70.562 5.113 1 16.84 67 ARG A C 1
ATOM 523 O O . ARG A 1 67 ? 9.617 -69.375 4.816 1 16.84 67 ARG A O 1
ATOM 530 N N . PRO A 1 68 ? 10.242 -71.25 5.949 1 16.12 68 PRO A N 1
ATOM 531 C CA . PRO A 1 68 ? 11.359 -71.062 6.883 1 16.12 68 PRO A CA 1
ATOM 532 C C . PRO A 1 68 ? 12.602 -70.5 6.23 1 16.12 68 PRO A C 1
ATOM 534 O O . PRO A 1 68 ? 13.633 -70.312 6.887 1 16.12 68 PRO A O 1
ATOM 537 N N . VAL A 1 69 ? 12.609 -69.875 5.043 1 17.42 69 VAL A N 1
ATOM 538 C CA . VAL A 1 69 ? 13.953 -70.312 4.711 1 17.42 69 VAL A CA 1
ATOM 539 C C . VAL A 1 69 ? 14.914 -70 5.844 1 17.42 69 VAL A C 1
ATOM 541 O O . VAL A 1 69 ? 14.641 -69.062 6.648 1 17.42 69 VAL A O 1
ATOM 544 N N . GLY A 1 70 ? 16.047 -70.5 5.676 1 15.71 70 GLY A N 1
ATOM 545 C CA . GLY A 1 70 ? 17.188 -71 6.449 1 15.71 70 GLY A CA 1
ATOM 546 C C . GLY A 1 70 ? 17.812 -69.875 7.316 1 15.71 70 GLY A C 1
ATOM 547 O O . GLY A 1 70 ? 17.547 -68.688 7.129 1 15.71 70 GLY A O 1
ATOM 548 N N . LEU A 1 71 ? 18.891 -70.312 7.941 1 15.27 71 LEU A N 1
ATOM 549 C CA . LEU A 1 71 ? 19.641 -70.438 9.18 1 15.27 71 LEU A CA 1
ATOM 550 C C . LEU A 1 71 ? 20.484 -69.188 9.422 1 15.27 71 LEU A C 1
ATOM 552 O O . LEU A 1 71 ? 20.578 -68.688 10.547 1 15.27 71 LEU A O 1
ATOM 556 N N . SER A 1 72 ? 21.469 -68.812 8.594 1 15.76 72 SER A N 1
ATOM 557 C CA . SER A 1 72 ? 22.781 -69.062 9.195 1 15.76 72 SER A CA 1
ATOM 558 C C . SER A 1 72 ? 23.078 -68.062 10.305 1 15.76 72 SER A C 1
ATOM 560 O O . SER A 1 72 ? 22.5 -67 10.359 1 15.76 72 SER A O 1
ATOM 562 N N . SER A 1 73 ? 24.312 -68.25 10.938 1 15.34 73 SER A N 1
ATOM 563 C CA . SER A 1 73 ? 25.141 -68.312 12.141 1 15.34 73 SER A CA 1
ATOM 564 C C . SER A 1 73 ? 25.547 -66.938 12.656 1 15.34 73 SER A C 1
ATOM 566 O O . SER A 1 73 ? 25.516 -66.75 13.867 1 15.34 73 SER A O 1
ATOM 568 N N . SER A 1 74 ? 26.453 -66.25 12 1 14.95 74 SER A N 1
ATOM 569 C CA . SER A 1 74 ? 27.719 -66 12.703 1 14.95 74 SER A CA 1
ATOM 570 C C . SER A 1 74 ? 27.562 -65 13.812 1 14.95 74 SER A C 1
ATOM 572 O O . SER A 1 74 ? 26.609 -64.188 13.805 1 14.95 74 SER A O 1
ATOM 574 N N . LEU A 1 75 ? 28.734 -64.25 14.188 1 15.61 75 LEU A N 1
ATOM 575 C CA . LEU A 1 75 ? 29.734 -64.188 15.25 1 15.61 75 LEU A CA 1
ATOM 576 C C . LEU A 1 75 ? 29.375 -63.031 16.219 1 15.61 75 LEU A C 1
ATOM 578 O O . LEU A 1 75 ? 28.688 -62.094 15.859 1 15.61 75 LEU A O 1
ATOM 582 N N . ASP A 1 76 ? 30.172 -62.875 17.344 1 15.02 76 ASP A N 1
ATOM 583 C CA . ASP A 1 76 ? 30.469 -62.875 18.781 1 15.02 76 ASP A CA 1
ATOM 584 C C . ASP A 1 76 ? 30.453 -61.438 19.328 1 15.02 76 ASP A C 1
ATOM 586 O O . ASP A 1 76 ? 29.859 -61.188 20.391 1 15.02 76 ASP A O 1
ATOM 590 N N . ARG A 1 77 ? 31.594 -60.5 19.141 1 15.03 77 ARG A N 1
ATOM 591 C CA . ARG A 1 77 ? 32.531 -60.25 20.234 1 15.03 77 ARG A CA 1
ATOM 592 C C . ARG A 1 77 ? 31.984 -59.156 21.156 1 15.03 77 ARG A C 1
ATOM 594 O O . ARG A 1 77 ? 31.969 -59.312 22.375 1 15.03 77 ARG A O 1
ATOM 601 N N . VAL A 1 78 ? 32.375 -57.719 21 1 15.07 78 VAL A N 1
ATOM 602 C CA . VAL A 1 78 ? 33.219 -57.094 21.984 1 15.07 78 VAL A CA 1
ATOM 603 C C . VAL A 1 78 ? 32.375 -56.406 23.062 1 15.07 78 VAL A C 1
ATOM 605 O O . VAL A 1 78 ? 31.516 -55.594 22.734 1 15.07 78 VAL A O 1
ATOM 608 N N . PHE A 1 79 ? 32.281 -56.844 24.375 1 15.21 79 PHE A N 1
ATOM 609 C CA . PHE A 1 79 ? 31.703 -56.844 25.719 1 15.21 79 PHE A CA 1
ATOM 610 C C . PHE A 1 79 ? 31.859 -55.469 26.375 1 15.21 79 PHE A C 1
ATOM 612 O O . PHE A 1 79 ? 30.922 -54.969 27.016 1 15.21 79 PHE A O 1
ATOM 619 N N . PHE A 1 80 ? 33.156 -54.844 26.828 1 14.69 80 PHE A N 1
ATOM 620 C CA . PHE A 1 80 ? 33.562 -54.844 28.219 1 14.69 80 PHE A CA 1
ATOM 621 C C . PHE A 1 80 ? 32.969 -53.625 28.938 1 14.69 80 PHE A C 1
ATOM 623 O O . PHE A 1 80 ? 32.406 -53.75 30.016 1 14.69 80 PHE A O 1
ATOM 630 N N . ARG A 1 81 ? 33.781 -52.281 29.172 1 15.09 81 ARG A N 1
ATOM 631 C CA . ARG A 1 81 ? 34.438 -51.906 30.422 1 15.09 81 ARG A CA 1
ATOM 632 C C . ARG A 1 81 ? 33.469 -51.125 31.328 1 15.09 81 ARG A C 1
ATOM 634 O O . ARG A 1 81 ? 32.531 -50.5 30.844 1 15.09 81 ARG A O 1
ATOM 641 N N . SER A 1 82 ? 34 -50.438 32.688 1 15.27 82 SER A N 1
ATOM 642 C CA . SER A 1 82 ? 33.812 -50.469 34.125 1 15.27 82 SER A CA 1
ATOM 643 C C . SER A 1 82 ? 32.938 -49.312 34.594 1 15.27 82 SER A C 1
ATOM 645 O O . SER A 1 82 ? 32.781 -48.312 33.875 1 15.27 82 SER A O 1
ATOM 647 N N . SER A 1 83 ? 32.844 -48.875 36.094 1 15.83 83 SER A N 1
ATOM 648 C CA . SER A 1 83 ? 32.125 -48.75 37.344 1 15.83 83 SER A CA 1
ATOM 649 C C . SER A 1 83 ? 32.062 -47.281 37.781 1 15.83 83 SER A C 1
ATOM 651 O O . SER A 1 83 ? 31.062 -46.875 38.406 1 15.83 83 SER A O 1
ATOM 653 N N . GLU A 1 84 ? 33.156 -46.188 38.188 1 15.47 84 GLU A N 1
ATOM 654 C CA . GLU A 1 84 ? 33.531 -45.719 39.5 1 15.47 84 GLU A CA 1
ATOM 655 C C . GLU A 1 84 ? 32.781 -44.438 39.875 1 15.47 84 GLU A C 1
ATOM 657 O O . GLU A 1 84 ? 32.25 -44.281 40.969 1 15.47 84 GLU A O 1
ATOM 662 N N . LEU A 1 85 ? 33.094 -42.875 39.562 1 15.37 85 LEU A N 1
ATOM 663 C CA . LEU A 1 85 ? 33.562 -41.844 40.5 1 15.37 85 LEU A CA 1
ATOM 664 C C . LEU A 1 85 ? 32.406 -41.062 41.062 1 15.37 85 LEU A C 1
ATOM 666 O O . LEU A 1 85 ? 31.656 -40.406 40.344 1 15.37 85 LEU A O 1
ATOM 670 N N . LEU A 1 86 ? 31.797 -41.156 42.344 1 16.8 86 LEU A N 1
ATOM 671 C CA . LEU A 1 86 ? 30.688 -40.844 43.25 1 16.8 86 LEU A CA 1
ATOM 672 C C . LEU A 1 86 ? 30.797 -39.406 43.75 1 16.8 86 LEU A C 1
ATOM 674 O O . LEU A 1 86 ? 29.797 -38.688 43.781 1 16.8 86 LEU A O 1
ATOM 678 N N . GLY A 1 87 ? 31.828 -38.688 44.719 1 15.8 87 GLY A N 1
ATOM 679 C CA . GLY A 1 87 ? 31.734 -38.344 46.125 1 15.8 87 GLY A CA 1
ATOM 680 C C . GLY A 1 87 ? 31.375 -36.875 46.344 1 15.8 87 GLY A C 1
ATOM 681 O O . GLY A 1 87 ? 30.5 -36.562 47.156 1 15.8 87 GLY A O 1
ATOM 682 N N . CYS A 1 88 ? 32.312 -35.562 46.344 1 15.27 88 CYS A N 1
ATOM 683 C CA . CYS A 1 88 ? 32.875 -34.875 47.5 1 15.27 88 CYS A CA 1
ATOM 684 C C . CYS A 1 88 ? 32.031 -33.656 47.844 1 15.27 88 CYS A C 1
ATOM 686 O O . CYS A 1 88 ? 31.172 -33.25 47.062 1 15.27 88 CYS A O 1
ATOM 688 N N . TRP A 1 89 ? 32.75 -32.094 48.125 1 15.91 89 TRP A N 1
ATOM 689 C CA . TRP A 1 89 ? 33.125 -31.266 49.25 1 15.91 89 TRP A CA 1
ATOM 690 C C . TRP A 1 89 ? 32.156 -30.078 49.406 1 15.91 89 TRP A C 1
ATOM 692 O O . TRP A 1 89 ? 31.641 -29.562 48.406 1 15.91 89 TRP A O 1
ATOM 702 N N . LEU A 1 90 ? 31.906 -29.391 50.719 1 18.03 90 LEU A N 1
ATOM 703 C CA . LEU A 1 90 ? 31.078 -28.719 51.719 1 18.03 90 LEU A CA 1
ATOM 704 C C . LEU A 1 90 ? 31.141 -27.203 51.531 1 18.03 90 LEU A C 1
ATOM 706 O O . LEU A 1 90 ? 30.094 -26.547 51.5 1 18.03 90 LEU A O 1
ATOM 710 N N . GLU A 1 91 ? 32.188 -26.219 52.125 1 16.56 91 GLU A N 1
ATOM 711 C CA . GLU A 1 91 ? 32.219 -25.344 53.281 1 16.56 91 GLU A CA 1
ATOM 712 C C . GLU A 1 91 ? 32.156 -23.875 52.875 1 16.56 91 GLU A C 1
ATOM 714 O O . GLU A 1 91 ? 31.438 -23.094 53.5 1 16.56 91 GLU A O 1
ATOM 719 N N . GLN A 1 92 ? 33.094 -23.031 52.219 1 16.38 92 GLN A N 1
ATOM 720 C CA . GLN A 1 92 ? 33.906 -21.984 52.812 1 16.38 92 GLN A CA 1
ATOM 721 C C . GLN A 1 92 ? 33.219 -20.625 52.75 1 16.38 92 GLN A C 1
ATOM 723 O O . GLN A 1 92 ? 32.438 -20.375 51.812 1 16.38 92 GLN A O 1
ATOM 728 N N . GLY A 1 93 ? 33.625 -19.438 53.625 1 18.09 93 GLY A N 1
ATOM 729 C CA . GLY A 1 93 ? 33.375 -18.266 54.438 1 18.09 93 GLY A CA 1
ATOM 730 C C . GLY A 1 93 ? 33.375 -16.969 53.656 1 18.09 93 GLY A C 1
ATOM 731 O O . GLY A 1 93 ? 32.438 -16.172 53.75 1 18.09 93 GLY A O 1
ATOM 732 N N . PHE A 1 94 ? 34.625 -16.328 53.281 1 16.75 94 PHE A N 1
ATOM 733 C CA . PHE A 1 94 ? 35.219 -15.07 53.719 1 16.75 94 PHE A CA 1
ATOM 734 C C . PHE A 1 94 ? 34.719 -13.914 52.875 1 16.75 94 PHE A C 1
ATOM 736 O O . PHE A 1 94 ? 34.156 -14.125 51.781 1 16.75 94 PHE A O 1
ATOM 743 N N . LEU A 1 95 ? 35.75 -12.898 52.406 1 17.16 95 LEU A N 1
ATOM 744 C CA . LEU A 1 95 ? 36.219 -11.539 52.688 1 17.16 95 LEU A CA 1
ATOM 745 C C . LEU A 1 95 ? 35.781 -10.578 51.594 1 17.16 95 LEU A C 1
ATOM 747 O O . LEU A 1 95 ? 35.156 -9.539 51.875 1 17.16 95 LEU A O 1
ATOM 751 N N . GLY A 1 96 ? 36.781 -10.195 50.625 1 16.14 96 GLY A N 1
ATOM 752 C CA . GLY A 1 96 ? 37.375 -8.875 50.438 1 16.14 96 GLY A CA 1
ATOM 753 C C . GLY A 1 96 ? 36.594 -8.008 49.469 1 16.14 96 GLY A C 1
ATOM 754 O O . GLY A 1 96 ? 35.344 -7.969 49.531 1 16.14 96 GLY A O 1
ATOM 755 N N . SER A 1 97 ? 37.344 -7.574 48.344 1 17.95 97 SER A N 1
ATOM 756 C CA . SER A 1 97 ? 37.812 -6.328 47.75 1 17.95 97 SER A CA 1
ATOM 757 C C . SER A 1 97 ? 36.875 -5.855 46.625 1 17.95 97 SER A C 1
ATOM 759 O O . SER A 1 97 ? 36.625 -6.586 45.656 1 17.95 97 SER A O 1
ATOM 761 N N . SER A 1 98 ? 36.125 -4.832 46.875 1 16.77 98 SER A N 1
ATOM 762 C CA . SER A 1 98 ? 34.875 -4.371 46.281 1 16.77 98 SER A CA 1
ATOM 763 C C . SER A 1 98 ? 35.062 -4.02 44.812 1 16.77 98 SER A C 1
ATOM 765 O O . SER A 1 98 ? 34.281 -4.465 43.938 1 16.77 98 SER A O 1
ATOM 767 N N . VAL A 1 99 ? 35.844 -2.904 44.5 1 17.73 99 VAL A N 1
ATOM 768 C CA . VAL A 1 99 ? 35.219 -1.723 43.906 1 17.73 99 VAL A CA 1
ATOM 769 C C . VAL A 1 99 ? 35.344 -1.773 42.406 1 17.73 99 VAL A C 1
ATOM 771 O O . VAL A 1 99 ? 36.375 -1.36 41.844 1 17.73 99 VAL A O 1
ATOM 774 N N . ALA A 1 100 ? 35.5 -2.824 41.75 1 17.09 100 ALA A N 1
ATOM 775 C CA . ALA A 1 100 ? 36.125 -2.807 40.438 1 17.09 100 ALA A CA 1
ATOM 776 C C . ALA A 1 100 ? 35.25 -2.061 39.406 1 17.09 100 ALA A C 1
ATOM 778 O O . ALA A 1 100 ? 35.312 -2.359 38.219 1 17.09 100 ALA A O 1
ATOM 779 N N . PHE A 1 101 ? 34.344 -1.119 39.969 1 16.89 101 PHE A N 1
ATOM 780 C CA . PHE A 1 101 ? 33.281 -0.933 38.969 1 16.89 101 PHE A CA 1
ATOM 781 C C . PHE A 1 101 ? 33.844 -0.363 37.688 1 16.89 101 PHE A C 1
ATOM 783 O O . PHE A 1 101 ? 33.125 -0.303 36.656 1 16.89 101 PHE A O 1
ATOM 790 N N . LEU A 1 102 ? 35.062 0.319 37.844 1 17.3 102 LEU A N 1
ATOM 791 C CA . LEU A 1 102 ? 35.094 1.552 37.062 1 17.3 102 LEU A CA 1
ATOM 792 C C . LEU A 1 102 ? 35 1.252 35.562 1 17.3 102 LEU A C 1
ATOM 794 O O . LEU A 1 102 ? 35.844 0.536 35.031 1 17.3 102 LEU A O 1
ATOM 798 N N . CYS A 1 103 ? 33.875 1.292 34.938 1 16.2 103 CYS A N 1
ATOM 799 C CA . CYS A 1 103 ? 33.469 1.075 33.562 1 16.2 103 CYS A CA 1
ATOM 800 C C . CYS A 1 103 ? 34.406 1.786 32.594 1 16.2 103 CYS A C 1
ATOM 802 O O . CYS A 1 103 ? 35.094 2.75 32.969 1 16.2 103 CYS A O 1
ATOM 804 N N . LEU A 1 104 ? 34.594 1.248 31.359 1 16.56 104 LEU A N 1
ATOM 805 C CA . LEU A 1 104 ? 35.312 1.278 30.094 1 16.56 104 LEU A CA 1
ATOM 806 C C . LEU A 1 104 ? 35.188 2.641 29.422 1 16.56 104 LEU A C 1
ATOM 808 O O . LEU A 1 104 ? 35.688 2.838 28.312 1 16.56 104 LEU A O 1
ATOM 812 N N . ASN A 1 105 ? 34.312 3.574 29.938 1 15.53 105 ASN A N 1
ATOM 813 C CA . ASN A 1 105 ? 33.688 4.316 28.844 1 15.53 105 ASN A CA 1
ATOM 814 C C . ASN A 1 105 ? 34.688 5.312 28.219 1 15.53 105 ASN A C 1
ATOM 816 O O . ASN A 1 105 ? 34.375 5.938 27.203 1 15.53 105 ASN A O 1
ATOM 820 N N . SER A 1 106 ? 35.688 5.906 29.016 1 15.45 106 SER A N 1
ATOM 821 C CA . SER A 1 106 ? 35.625 7.355 28.875 1 15.45 106 SER A CA 1
ATOM 822 C C . SER A 1 106 ? 35.969 7.793 27.453 1 15.45 106 SER A C 1
ATOM 824 O O . SER A 1 106 ? 35.219 8.539 26.828 1 15.45 106 SER A O 1
ATOM 826 N N . PHE A 1 107 ? 37.344 8.172 27.172 1 16.36 107 PHE A N 1
ATOM 827 C CA . PHE A 1 107 ? 37.938 9.477 26.875 1 16.36 107 PHE A CA 1
ATOM 828 C C . PHE A 1 107 ? 37.906 9.734 25.375 1 16.36 107 PHE A C 1
ATOM 830 O O . PHE A 1 107 ? 37.969 8.797 24.578 1 16.36 107 PHE A O 1
ATOM 837 N N . VAL A 1 108 ? 38.031 11.242 24.938 1 16.19 108 VAL A N 1
ATOM 838 C CA . VAL A 1 108 ? 37.625 12.32 24.062 1 16.19 108 VAL A CA 1
ATOM 839 C C . VAL A 1 108 ? 38.438 12.297 22.781 1 16.19 108 VAL A C 1
ATOM 841 O O . VAL A 1 108 ? 37.906 12.266 21.672 1 16.19 108 VAL A O 1
ATOM 844 N N . VAL A 1 109 ? 39.656 13.109 22.766 1 16.23 109 VAL A N 1
ATOM 845 C CA . VAL A 1 109 ? 39.906 14.312 21.984 1 16.23 109 VAL A CA 1
ATOM 846 C C . VAL A 1 109 ? 40.5 13.93 20.625 1 16.23 109 VAL A C 1
ATOM 848 O O . VAL A 1 109 ? 41.031 12.828 20.469 1 16.23 109 VAL A O 1
ATOM 851 N N . GLY A 1 110 ? 40.625 15.039 19.766 1 16.33 110 GLY A N 1
ATOM 852 C CA . GLY A 1 110 ? 40.438 15.648 18.453 1 16.33 110 GLY A CA 1
ATOM 853 C C . GLY A 1 110 ? 41.625 15.398 17.516 1 16.33 110 GLY A C 1
ATOM 854 O O . GLY A 1 110 ? 41.438 14.93 16.391 1 16.33 110 GLY A O 1
ATOM 855 N N . VAL A 1 111 ? 42.719 16.234 17.703 1 17.92 111 VAL A N 1
ATOM 856 C CA . VAL A 1 111 ? 43.125 17.188 16.688 1 17.92 111 VAL A CA 1
ATOM 857 C C . VAL A 1 111 ? 44.25 16.562 15.828 1 17.92 111 VAL A C 1
ATOM 859 O O . VAL A 1 111 ? 45.375 16.391 16.281 1 17.92 111 VAL A O 1
ATOM 862 N N . GLY A 1 112 ? 44.094 15.414 15.398 1 16.42 112 GLY A N 1
ATOM 863 C CA . GLY A 1 112 ? 45.25 15.055 14.586 1 16.42 112 GLY A CA 1
ATOM 864 C C . GLY A 1 112 ? 45.531 16.062 13.492 1 16.42 112 GLY A C 1
ATOM 865 O O . GLY A 1 112 ? 44.625 16.625 12.891 1 16.42 112 GLY A O 1
ATOM 866 N N . ARG A 1 113 ? 46.688 16.766 13.547 1 18.3 113 ARG A N 1
ATOM 867 C CA . ARG A 1 113 ? 47.375 17.828 12.82 1 18.3 113 ARG A CA 1
ATOM 868 C C . ARG A 1 113 ? 47.531 17.469 11.344 1 18.3 113 ARG A C 1
ATOM 870 O O . ARG A 1 113 ? 48.125 18.234 10.578 1 18.3 113 ARG A O 1
ATOM 877 N N . THR A 1 114 ? 46.969 16.391 10.938 1 16.44 114 THR A N 1
ATOM 878 C CA . THR A 1 114 ? 47.688 16.109 9.703 1 16.44 114 THR A CA 1
ATOM 879 C C . THR A 1 114 ? 47.5 17.234 8.688 1 16.44 114 THR A C 1
ATOM 881 O O . THR A 1 114 ? 46.406 17.766 8.57 1 16.44 114 THR A O 1
ATOM 884 N N . ARG A 1 115 ? 48.625 17.844 8.289 1 17.86 115 ARG A N 1
ATOM 885 C CA . ARG A 1 115 ? 49.031 18.875 7.352 1 17.86 115 ARG A CA 1
ATOM 886 C C . ARG A 1 115 ? 48.438 18.641 5.969 1 17.86 115 ARG A C 1
ATOM 888 O O . ARG A 1 115 ? 48.688 17.594 5.352 1 17.86 115 ARG A O 1
ATOM 895 N N . CYS A 1 116 ? 47.094 18.969 5.926 1 16.05 116 CYS A N 1
ATOM 896 C CA . CYS A 1 116 ? 46.438 19.016 4.633 1 16.05 116 CYS A CA 1
ATOM 897 C C . CYS A 1 116 ? 47.25 19.844 3.631 1 16.05 116 CYS A C 1
ATOM 899 O O . CYS A 1 116 ? 47.469 21.031 3.852 1 16.05 116 CYS A O 1
ATOM 901 N N . ARG A 1 117 ? 48.094 19.297 2.902 1 17.12 117 ARG A N 1
ATOM 902 C CA . ARG A 1 117 ? 48.938 19.922 1.885 1 17.12 117 ARG A CA 1
ATOM 903 C C . ARG A 1 117 ? 48.062 20.641 0.841 1 17.12 117 ARG A C 1
ATOM 905 O O . ARG A 1 117 ? 48.562 21.484 0.094 1 17.12 117 ARG A O 1
ATOM 912 N N . ARG A 1 118 ? 46.812 20.188 0.622 1 15.42 118 ARG A N 1
ATOM 913 C CA . ARG A 1 118 ? 46.75 20.375 -0.826 1 15.42 118 ARG A CA 1
ATOM 914 C C . ARG A 1 118 ? 47.094 21.797 -1.221 1 15.42 118 ARG A C 1
ATOM 916 O O . ARG A 1 118 ? 47.125 22.688 -0.371 1 15.42 118 ARG A O 1
ATOM 923 N N . ARG A 1 119 ? 46.312 22.234 -2.338 1 15.8 119 ARG A N 1
ATOM 924 C CA . ARG A 1 119 ? 46.25 22.766 -3.699 1 15.8 119 ARG A CA 1
ATOM 925 C C . ARG A 1 119 ? 45.969 24.266 -3.703 1 15.8 119 ARG A C 1
ATOM 927 O O . ARG A 1 119 ? 45.062 24.734 -3.008 1 15.8 119 ARG A O 1
ATOM 934 N N . ARG A 1 120 ? 47.094 25 -3.932 1 16.11 120 ARG A N 1
ATOM 935 C CA . ARG A 1 120 ? 47.156 26.422 -4.23 1 16.11 120 ARG A CA 1
ATOM 936 C C . ARG A 1 120 ? 46 26.859 -5.117 1 16.11 120 ARG A C 1
ATOM 938 O O . ARG A 1 120 ? 45.281 26.016 -5.688 1 16.11 120 ARG A O 1
ATOM 945 N N . ASP A 1 121 ? 46.281 27.969 -5.93 1 15.88 121 ASP A N 1
ATOM 946 C CA . ASP A 1 121 ? 45.812 29.312 -6.219 1 15.88 121 ASP A CA 1
ATOM 947 C C . ASP A 1 121 ? 44.938 29.344 -7.461 1 15.88 121 ASP A C 1
ATOM 949 O O . ASP A 1 121 ? 44.25 30.328 -7.73 1 15.88 121 ASP A O 1
ATOM 953 N N . LYS A 1 122 ? 44.812 28.438 -8.391 1 16.44 122 LYS A N 1
ATOM 954 C CA . LYS A 1 122 ? 44.719 29.141 -9.664 1 16.44 122 LYS A CA 1
ATOM 955 C C . LYS A 1 122 ? 43.375 29.891 -9.758 1 16.44 122 LYS A C 1
ATOM 957 O O . LYS A 1 122 ? 42.312 29.328 -9.523 1 16.44 122 LYS A O 1
ATOM 962 N N . ALA A 1 123 ? 43.406 31.297 -9.789 1 16.92 123 ALA A N 1
ATOM 963 C CA . ALA A 1 123 ? 42.531 32.438 -9.906 1 16.92 123 ALA A CA 1
ATOM 964 C C . ALA A 1 123 ? 41.625 32.344 -11.141 1 16.92 123 ALA A C 1
ATOM 966 O O . ALA A 1 123 ? 40.594 33 -11.227 1 16.92 123 ALA A O 1
ATOM 967 N N . SER A 1 124 ? 41.906 31.484 -12.195 1 16.64 124 SER A N 1
ATOM 968 C CA . SER A 1 124 ? 41.562 32.25 -13.375 1 16.64 124 SER A CA 1
ATOM 969 C C . SER A 1 124 ? 40.031 32.312 -13.578 1 16.64 124 SER A C 1
ATOM 971 O O . SER A 1 124 ? 39.375 31.266 -13.539 1 16.64 124 SER A O 1
ATOM 973 N N . ALA A 1 125 ? 39.281 33.5 -13.352 1 17.33 125 ALA A N 1
ATOM 974 C CA . ALA A 1 125 ? 37.906 33.938 -13.383 1 17.33 125 ALA A CA 1
ATOM 975 C C . ALA A 1 125 ? 37.281 33.781 -14.773 1 17.33 125 ALA A C 1
ATOM 977 O O . ALA A 1 125 ? 36.156 34.156 -15.008 1 17.33 125 ALA A O 1
ATOM 978 N N . SER A 1 126 ? 37.844 32.938 -15.742 1 16.44 126 SER A N 1
ATOM 979 C CA . SER A 1 126 ? 37.25 33.5 -16.953 1 16.44 126 SER A CA 1
ATOM 980 C C . SER A 1 126 ? 35.75 33.344 -16.984 1 16.44 126 SER A C 1
ATOM 982 O O . SER A 1 126 ? 35.219 32.375 -16.453 1 16.44 126 SER A O 1
ATOM 984 N N . ALA A 1 127 ? 34.969 34.562 -17.453 1 17.34 127 ALA A N 1
ATOM 985 C CA . ALA A 1 127 ? 33.625 35.156 -17.484 1 17.34 127 ALA A CA 1
ATOM 986 C C . ALA A 1 127 ? 32.656 34.281 -18.25 1 17.34 127 ALA A C 1
ATOM 988 O O . ALA A 1 127 ? 31.5 34.125 -17.828 1 17.34 127 ALA A O 1
ATOM 989 N N . SER A 1 128 ? 32.844 33.875 -19.547 1 17.19 128 SER A N 1
ATOM 990 C CA . SER A 1 128 ? 31.75 34.281 -20.406 1 17.19 128 SER A CA 1
ATOM 991 C C . SER A 1 128 ? 30.641 33.25 -20.438 1 17.19 128 SER A C 1
ATOM 993 O O . SER A 1 128 ? 30.875 32.094 -20.703 1 17.19 128 SER A O 1
ATOM 995 N N . ALA A 1 129 ? 29.5 33.531 -19.781 1 18.33 129 ALA A N 1
ATOM 996 C CA . ALA A 1 129 ? 28.312 32.844 -19.281 1 18.33 129 ALA A CA 1
ATOM 997 C C . ALA A 1 129 ? 27.406 32.438 -20.438 1 18.33 129 ALA A C 1
ATOM 999 O O . ALA A 1 129 ? 26.375 31.781 -20.219 1 18.33 129 ALA A O 1
ATOM 1000 N N . SER A 1 130 ? 27.594 32.75 -21.656 1 17.16 130 SER A N 1
ATOM 1001 C CA . SER A 1 130 ? 26.281 33 -22.219 1 17.16 130 SER A CA 1
ATOM 1002 C C . SER A 1 130 ? 25.516 31.688 -22.391 1 17.16 130 SER A C 1
ATOM 1004 O O . SER A 1 130 ? 24.438 31.672 -23 1 17.16 130 SER A O 1
ATOM 1006 N N . ALA A 1 131 ? 25.844 30.594 -21.594 1 18.67 131 ALA A N 1
ATOM 1007 C CA . ALA A 1 131 ? 25.344 29.359 -22.203 1 18.67 131 ALA A CA 1
ATOM 1008 C C . ALA A 1 131 ? 23.812 29.266 -22.094 1 18.67 131 ALA A C 1
ATOM 1010 O O . ALA A 1 131 ? 23.25 29.547 -21.047 1 18.67 131 ALA A O 1
ATOM 1011 N N . SER A 1 132 ? 23.094 29.531 -23.109 1 18.55 132 SER A N 1
ATOM 1012 C CA . SER A 1 132 ? 21.656 29.344 -23.344 1 18.55 132 SER A CA 1
ATOM 1013 C C . SER A 1 132 ? 21.203 27.953 -22.938 1 18.55 132 SER A C 1
ATOM 1015 O O . SER A 1 132 ? 21.609 26.953 -23.562 1 18.55 132 SER A O 1
ATOM 1017 N N . ALA A 1 133 ? 21.266 27.625 -21.609 1 20.56 133 ALA A N 1
ATOM 1018 C CA . ALA A 1 133 ? 21.094 26.281 -21.047 1 20.56 133 ALA A CA 1
ATOM 1019 C C . ALA A 1 133 ? 19.672 25.781 -21.281 1 20.56 133 ALA A C 1
ATOM 1021 O O . ALA A 1 133 ? 18.703 26.391 -20.812 1 20.56 133 ALA A O 1
ATOM 1022 N N . SER A 1 134 ? 19.297 25.375 -22.453 1 21.38 134 SER A N 1
ATOM 1023 C CA . SER A 1 134 ? 18.125 24.531 -22.656 1 21.38 134 SER A CA 1
ATOM 1024 C C . SER A 1 134 ? 18 23.469 -21.562 1 21.38 134 SER A C 1
ATOM 1026 O O . SER A 1 134 ? 19 22.875 -21.156 1 21.38 134 SER A O 1
ATOM 1028 N N . ALA A 1 135 ? 17.141 23.656 -20.656 1 27.27 135 ALA A N 1
ATOM 1029 C CA . ALA A 1 135 ? 16.859 22.844 -19.484 1 27.27 135 ALA A CA 1
ATOM 1030 C C . ALA A 1 135 ? 16.656 21.375 -19.859 1 27.27 135 ALA A C 1
ATOM 1032 O O . ALA A 1 135 ? 15.578 21 -20.328 1 27.27 135 ALA A O 1
ATOM 1033 N N . SER A 1 136 ? 17.438 20.812 -20.719 1 27.42 136 SER A N 1
ATOM 1034 C CA . SER A 1 136 ? 17.328 19.375 -20.891 1 27.42 136 SER A CA 1
ATOM 1035 C C . SER A 1 136 ? 17.406 18.641 -19.547 1 27.42 136 SER A C 1
ATOM 1037 O O . SER A 1 136 ? 18.453 18.641 -18.906 1 27.42 136 SER A O 1
ATOM 1039 N N . ALA A 1 137 ? 16.469 18.641 -18.734 1 30.77 137 ALA A N 1
ATOM 1040 C CA . ALA A 1 137 ? 16.438 17.641 -17.656 1 30.77 137 ALA A CA 1
ATOM 1041 C C . ALA A 1 137 ? 16.781 16.25 -18.172 1 30.77 137 ALA A C 1
ATOM 1043 O O . ALA A 1 137 ? 15.938 15.609 -18.812 1 30.77 137 ALA A O 1
ATOM 1044 N N . SER A 1 138 ? 17.906 16.047 -18.703 1 30.69 138 SER A N 1
ATOM 1045 C CA . SER A 1 138 ? 18.281 14.664 -18.969 1 30.69 138 SER A CA 1
ATOM 1046 C C . SER A 1 138 ? 18.094 13.789 -17.734 1 30.69 138 SER A C 1
ATOM 1048 O O . SER A 1 138 ? 18.672 14.07 -16.688 1 30.69 138 SER A O 1
ATOM 1050 N N . ALA A 1 139 ? 16.953 13.195 -17.516 1 36.12 139 ALA A N 1
ATOM 1051 C CA . ALA A 1 139 ? 16.703 12.164 -16.516 1 36.12 139 ALA A CA 1
ATOM 1052 C C . ALA A 1 139 ? 17.859 11.172 -16.438 1 36.12 139 ALA A C 1
ATOM 1054 O O . ALA A 1 139 ? 18.172 10.5 -17.422 1 36.12 139 ALA A O 1
ATOM 1055 N N . GLY A 1 140 ? 18.812 11.359 -15.773 1 32.44 140 GLY A N 1
ATOM 1056 C CA . GLY A 1 140 ? 19.953 10.5 -15.516 1 32.44 140 GLY A CA 1
ATOM 1057 C C . GLY A 1 140 ? 19.578 9.039 -15.336 1 32.44 140 GLY A C 1
ATOM 1058 O O . GLY A 1 140 ? 20.453 8.188 -15.164 1 32.44 140 GLY A O 1
ATOM 1059 N N . GLN A 1 141 ? 18.438 8.719 -14.703 1 38.62 141 GLN A N 1
ATOM 1060 C CA . GLN A 1 141 ? 18.188 7.395 -14.148 1 38.62 141 GLN A CA 1
ATOM 1061 C C . GLN A 1 141 ? 17.828 6.398 -15.242 1 38.62 141 GLN A C 1
ATOM 1063 O O . GLN A 1 141 ? 16.844 5.652 -15.117 1 38.62 141 GLN A O 1
ATOM 1068 N N . ASP A 1 142 ? 18.234 6.477 -16.344 1 40.25 142 ASP A N 1
ATOM 1069 C CA . ASP A 1 142 ? 17.891 5.531 -17.406 1 40.25 142 ASP A CA 1
ATOM 1070 C C . ASP A 1 142 ? 18.25 4.105 -17 1 40.25 142 ASP A C 1
ATOM 1072 O O . ASP A 1 142 ? 17.531 3.16 -17.312 1 40.25 142 ASP A O 1
ATOM 1076 N N . GLY A 1 143 ? 19.344 3.904 -16.25 1 40.69 143 GLY A N 1
ATOM 1077 C CA . GLY A 1 143 ? 19.906 2.561 -16.234 1 40.69 143 GLY A CA 1
ATOM 1078 C C . GLY A 1 143 ? 19.141 1.604 -15.336 1 40.69 143 GLY A C 1
ATOM 1079 O O . GLY A 1 143 ? 18.781 0.504 -15.766 1 40.69 143 GLY A O 1
ATOM 1080 N N . ASP A 1 144 ? 18.938 1.922 -14.07 1 46.22 144 ASP A N 1
ATOM 1081 C CA . ASP A 1 144 ? 18.406 0.917 -13.148 1 46.22 144 ASP A CA 1
ATOM 1082 C C . ASP A 1 144 ? 16.906 0.712 -13.359 1 46.22 144 ASP A C 1
ATOM 1084 O O . ASP A 1 144 ? 16.422 -0.416 -13.297 1 46.22 144 ASP A O 1
ATOM 1088 N N . VAL A 1 145 ? 16.203 1.71 -13.617 1 48.84 145 VAL A N 1
ATOM 1089 C CA . VAL A 1 145 ? 14.773 1.592 -13.898 1 48.84 145 VAL A CA 1
ATOM 1090 C C . VAL A 1 145 ? 14.578 0.837 -15.211 1 48.84 145 VAL A C 1
ATOM 1092 O O . VAL A 1 145 ? 13.633 0.051 -15.344 1 48.84 145 VAL A O 1
ATOM 1095 N N . LEU A 1 146 ? 15.539 0.927 -16.078 1 45.22 146 LEU A N 1
ATOM 1096 C CA . LEU A 1 146 ? 15.43 0.303 -17.391 1 45.22 146 LEU A CA 1
ATOM 1097 C C . LEU A 1 146 ? 15.57 -1.212 -17.281 1 45.22 146 LEU A C 1
ATOM 1099 O O . LEU A 1 146 ? 14.922 -1.951 -18.031 1 45.22 146 LEU A O 1
ATOM 1103 N N . LYS A 1 147 ? 16.266 -1.631 -16.266 1 51.72 147 LYS A N 1
ATOM 1104 C CA . LYS A 1 147 ? 16.516 -3.066 -16.203 1 51.72 147 LYS A CA 1
ATOM 1105 C C . LYS A 1 147 ? 15.359 -3.809 -15.547 1 51.72 147 LYS A C 1
ATOM 1107 O O . LYS A 1 147 ? 15.289 -5.039 -15.602 1 51.72 147 LYS A O 1
ATOM 1112 N N . CYS A 1 148 ? 14.422 -3.012 -15.055 1 49.81 148 CYS A N 1
ATOM 1113 C CA . CYS A 1 148 ? 13.305 -3.658 -14.367 1 49.81 148 CYS A CA 1
ATOM 1114 C C . CYS A 1 148 ? 12.219 -4.066 -15.352 1 49.81 148 CYS A C 1
ATOM 1116 O O . CYS A 1 148 ? 11.438 -3.227 -15.797 1 49.81 148 CYS A O 1
ATOM 1118 N N . GLU A 1 149 ? 12.539 -5.012 -16.25 1 51.25 149 GLU A N 1
ATOM 1119 C CA . GLU A 1 149 ? 11.484 -5.465 -17.156 1 51.25 149 GLU A CA 1
ATOM 1120 C C . GLU A 1 149 ? 10.609 -6.52 -16.5 1 51.25 149 GLU A C 1
ATOM 1122 O O . GLU A 1 149 ? 11.109 -7.5 -15.953 1 51.25 149 GLU A O 1
ATOM 1127 N N . TYR A 1 150 ? 9.375 -6.07 -16.188 1 54.62 150 TYR A N 1
ATOM 1128 C CA . TYR A 1 150 ? 8.43 -7.113 -15.812 1 54.62 150 TYR A CA 1
ATOM 1129 C C . TYR A 1 150 ? 7.887 -7.832 -17.047 1 54.62 150 TYR A C 1
ATOM 1131 O O . TYR A 1 150 ? 7.113 -7.258 -17.812 1 54.62 150 TYR A O 1
ATOM 1139 N N . ALA A 1 151 ? 8.422 -8.945 -17.391 1 49.72 151 ALA A N 1
ATOM 1140 C CA . ALA A 1 151 ? 8.141 -9.727 -18.594 1 49.72 151 ALA A CA 1
ATOM 1141 C C . ALA A 1 151 ? 6.641 -9.938 -18.766 1 49.72 151 ALA A C 1
ATOM 1143 O O . ALA A 1 151 ? 6.148 -10.023 -19.891 1 49.72 151 ALA A O 1
ATOM 1144 N N . VAL A 1 152 ? 5.82 -9.961 -17.641 1 50.69 152 VAL A N 1
ATOM 1145 C CA . VAL A 1 152 ? 4.398 -10.289 -17.734 1 50.69 152 VAL A CA 1
ATOM 1146 C C . VAL A 1 152 ? 3.627 -9.102 -18.281 1 50.69 152 VAL A C 1
ATOM 1148 O O . VAL A 1 152 ? 2.484 -9.242 -18.734 1 50.69 152 VAL A O 1
ATOM 1151 N N . ARG A 1 153 ? 4.266 -8.016 -18.531 1 55.16 153 ARG A N 1
ATOM 1152 C CA . ARG A 1 153 ? 3.625 -6.844 -19.109 1 55.16 153 ARG A CA 1
ATOM 1153 C C . ARG A 1 153 ? 4.418 -6.324 -20.312 1 55.16 153 ARG A C 1
ATOM 1155 O O . ARG A 1 153 ? 4.426 -5.121 -20.578 1 55.16 153 ARG A O 1
ATOM 1162 N N . GLY A 1 154 ? 4.902 -7.254 -21.047 1 66.38 154 GLY A N 1
ATOM 1163 C CA . GLY A 1 154 ? 5.785 -6.988 -22.172 1 66.38 154 GLY A CA 1
ATOM 1164 C C . GLY A 1 154 ? 5.043 -6.801 -23.484 1 66.38 154 GLY A C 1
ATOM 1165 O O . GLY A 1 154 ? 3.9 -6.34 -23.5 1 66.38 154 GLY A O 1
ATOM 1166 N N . GLU A 1 155 ? 5.688 -7.125 -24.516 1 78.19 155 GLU A N 1
ATOM 1167 C CA . GLU A 1 155 ? 5.258 -6.91 -25.891 1 78.19 155 GLU A CA 1
ATOM 1168 C C . GLU A 1 155 ? 3.934 -7.617 -26.172 1 78.19 155 GLU A C 1
ATOM 1170 O O . GLU A 1 155 ? 3.068 -7.078 -26.859 1 78.19 155 GLU A O 1
ATOM 1175 N N . ILE A 1 156 ? 3.783 -8.758 -25.594 1 87.38 156 ILE A N 1
ATOM 1176 C CA . ILE A 1 156 ? 2.59 -9.562 -25.844 1 87.38 156 ILE A CA 1
ATOM 1177 C C . ILE A 1 156 ? 1.368 -8.867 -25.25 1 87.38 156 ILE A C 1
ATOM 1179 O O . ILE A 1 156 ? 0.3 -8.836 -25.875 1 87.38 156 ILE A O 1
ATOM 1183 N N . VAL A 1 157 ? 1.496 -8.328 -24.047 1 82.06 157 VAL A N 1
ATOM 1184 C CA . VAL A 1 157 ? 0.388 -7.656 -23.375 1 82.06 157 VAL A CA 1
ATOM 1185 C C . VAL A 1 157 ? 0.032 -6.375 -24.125 1 82.06 157 VAL A C 1
ATOM 1187 O O . VAL A 1 157 ? -1.146 -6.043 -24.281 1 82.06 157 VAL A O 1
ATOM 1190 N N . THR A 1 158 ? 1.014 -5.734 -24.594 1 80.31 158 THR A N 1
ATOM 1191 C CA . THR A 1 158 ? 0.796 -4.527 -25.391 1 80.31 158 THR A CA 1
ATOM 1192 C C . THR A 1 158 ? 0.021 -4.848 -26.672 1 80.31 158 THR A C 1
ATOM 1194 O O . THR A 1 158 ? -0.909 -4.125 -27.031 1 80.31 158 THR A O 1
ATOM 1197 N N . LEU A 1 159 ? 0.462 -5.867 -27.312 1 89.38 159 LEU A N 1
ATOM 1198 C CA . LEU A 1 159 ? -0.225 -6.309 -28.516 1 89.38 159 LEU A CA 1
ATOM 1199 C C . LEU A 1 159 ? -1.671 -6.688 -28.219 1 89.38 159 LEU A C 1
ATOM 1201 O O . LEU A 1 159 ? -2.576 -6.363 -28.984 1 89.38 159 LEU A O 1
ATOM 1205 N N . ALA A 1 160 ? -1.868 -7.375 -27.141 1 91.31 160 ALA A N 1
ATOM 1206 C CA . ALA A 1 160 ? -3.217 -7.77 -26.734 1 91.31 160 ALA A CA 1
ATOM 1207 C C . ALA A 1 160 ? -4.105 -6.547 -26.531 1 91.31 160 ALA A C 1
ATOM 1209 O O . ALA A 1 160 ? -5.281 -6.559 -26.906 1 91.31 160 ALA A O 1
ATOM 1210 N N . GLN A 1 161 ? -3.607 -5.551 -25.938 1 83.62 161 GLN A N 1
ATOM 1211 C CA . GLN A 1 161 ? -4.352 -4.316 -25.719 1 83.62 161 GLN A CA 1
ATOM 1212 C C . GLN A 1 161 ? -4.723 -3.645 -27.031 1 83.62 161 GLN A C 1
ATOM 1214 O O . GLN A 1 161 ? -5.824 -3.113 -27.172 1 83.62 161 GLN A O 1
ATOM 1219 N N . GLN A 1 162 ? -3.77 -3.639 -27.938 1 87.31 162 GLN A N 1
ATOM 1220 C CA . GLN A 1 162 ? -4.031 -3.1 -29.281 1 87.31 162 GLN A CA 1
ATOM 1221 C C . GLN A 1 162 ? -5.152 -3.867 -29.969 1 87.31 162 GLN A C 1
ATOM 1223 O O . GLN A 1 162 ? -6.055 -3.266 -30.562 1 87.31 162 GLN A O 1
ATOM 1228 N N . LEU A 1 163 ? -5.051 -5.121 -29.891 1 92.94 163 LEU A N 1
ATOM 1229 C CA . LEU A 1 163 ? -6.066 -5.969 -30.516 1 92.94 163 LEU A CA 1
ATOM 1230 C C . LEU A 1 163 ? -7.43 -5.746 -29.859 1 92.94 163 LEU A C 1
ATOM 1232 O O . LEU A 1 163 ? -8.453 -5.727 -30.547 1 92.94 163 LEU A O 1
ATOM 1236 N N . GLN A 1 164 ? -7.422 -5.648 -28.531 1 90.25 164 GLN A N 1
ATOM 1237 C CA . GLN A 1 164 ? -8.664 -5.363 -27.828 1 90.25 164 GLN A CA 1
ATOM 1238 C C . GLN A 1 164 ? -9.297 -4.07 -28.328 1 90.25 164 GLN A C 1
ATOM 1240 O O . GLN A 1 164 ? -10.516 -4.004 -28.516 1 90.25 164 GLN A O 1
ATOM 1245 N N . HIS A 1 165 ? -8.531 -3.084 -28.531 1 86.88 165 HIS A N 1
ATOM 1246 C CA . HIS A 1 165 ? -9.008 -1.81 -29.047 1 86.88 165 HIS A CA 1
ATOM 1247 C C . HIS A 1 165 ? -9.578 -1.973 -30.453 1 86.88 165 HIS A C 1
ATOM 1249 O O . HIS A 1 165 ? -10.617 -1.394 -30.781 1 86.88 165 HIS A O 1
ATOM 1255 N N . GLU A 1 166 ? -8.891 -2.705 -31.234 1 91.94 166 GLU A N 1
ATOM 1256 C CA . GLU A 1 166 ? -9.328 -2.947 -32.625 1 91.94 166 GLU A CA 1
ATOM 1257 C C . GLU A 1 166 ? -10.656 -3.693 -32.656 1 91.94 166 GLU A C 1
ATOM 1259 O O . GLU A 1 166 ? -11.508 -3.424 -33.5 1 91.94 166 GLU A O 1
ATOM 1264 N N . LEU A 1 167 ? -10.773 -4.633 -31.734 1 93.44 167 LEU A N 1
ATOM 1265 C CA . LEU A 1 167 ? -12.023 -5.387 -31.672 1 93.44 167 LEU A CA 1
ATOM 1266 C C . LEU A 1 167 ? -13.195 -4.465 -31.328 1 93.44 167 LEU A C 1
ATOM 1268 O O . LEU A 1 167 ? -14.32 -4.711 -31.766 1 93.44 167 LEU A O 1
ATOM 1272 N N . GLN A 1 168 ? -12.953 -3.434 -30.594 1 89.38 168 GLN A N 1
ATOM 1273 C CA . GLN A 1 168 ? -13.984 -2.484 -30.188 1 89.38 168 GLN A CA 1
ATOM 1274 C C . GLN A 1 168 ? -14.273 -1.485 -31.312 1 89.38 168 GLN A C 1
ATOM 1276 O O . GLN A 1 168 ? -15.438 -1.131 -31.547 1 89.38 168 GLN A O 1
ATOM 1281 N N . THR A 1 169 ? -13.305 -1.037 -32.094 1 91.5 169 THR A N 1
ATOM 1282 C CA . THR A 1 169 ? -13.445 0.027 -33.062 1 91.5 169 THR A CA 1
ATOM 1283 C C . THR A 1 169 ? -13.781 -0.55 -34.438 1 91.5 169 THR A C 1
ATOM 1285 O O . THR A 1 169 ? -14.406 0.121 -35.281 1 91.5 169 THR A O 1
ATOM 1288 N N . SER A 1 170 ? -13.312 -1.773 -34.625 1 92.56 170 SER A N 1
ATOM 1289 C CA . SER A 1 170 ? -13.539 -2.43 -35.906 1 92.56 170 SER A CA 1
ATOM 1290 C C . SER A 1 170 ? -13.977 -3.879 -35.719 1 92.56 170 SER 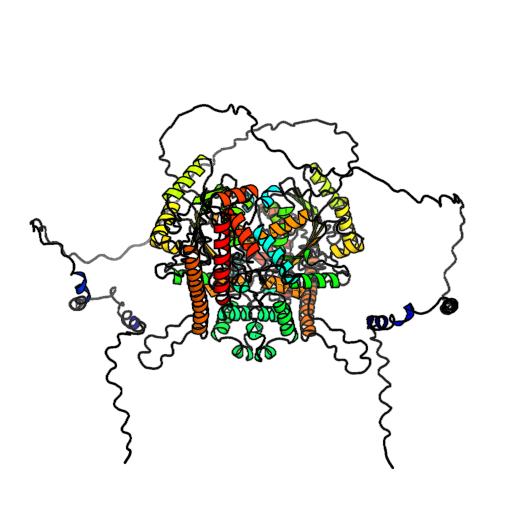A C 1
ATOM 1292 O O . SER A 1 170 ? -13.258 -4.805 -36.094 1 92.56 170 SER A O 1
ATOM 1294 N N . PRO A 1 171 ? -15.227 -4.008 -35.312 1 89.5 171 PRO A N 1
ATOM 1295 C CA . PRO A 1 171 ? -15.719 -5.375 -35.125 1 89.5 171 PRO A CA 1
ATOM 1296 C C . PRO A 1 171 ? -15.633 -6.223 -36.375 1 89.5 171 PRO A C 1
ATOM 1298 O O . PRO A 1 171 ? -15.906 -5.727 -37.469 1 89.5 171 PRO A O 1
ATOM 1301 N N . GLY A 1 172 ? -15.117 -7.426 -36.344 1 90.44 172 GLY A N 1
ATOM 1302 C CA . GLY A 1 172 ? -15.016 -8.344 -37.469 1 90.44 172 GLY A CA 1
ATOM 1303 C C . GLY A 1 172 ? -13.664 -8.32 -38.125 1 90.44 172 GLY A C 1
ATOM 1304 O O . GLY A 1 172 ? -13.391 -9.125 -39.031 1 90.44 172 GLY A O 1
ATOM 1305 N N . ALA A 1 173 ? -12.844 -7.512 -37.688 1 91.75 173 ALA A N 1
ATOM 1306 C CA . ALA A 1 173 ? -11.523 -7.363 -38.281 1 91.75 173 ALA A CA 1
ATOM 1307 C C . ALA A 1 173 ? -10.648 -8.57 -38 1 91.75 173 ALA A C 1
ATOM 1309 O O . ALA A 1 173 ? -9.656 -8.812 -38.688 1 91.75 173 ALA A O 1
ATOM 1310 N N . HIS A 1 174 ? -10.977 -9.367 -37.062 1 94.19 174 HIS A N 1
ATOM 1311 C CA . HIS A 1 174 ? -10.203 -10.531 -36.656 1 94.19 174 HIS A CA 1
ATOM 1312 C C . HIS A 1 174 ? -11.078 -11.781 -36.594 1 94.19 174 HIS A C 1
ATOM 1314 O O . HIS A 1 174 ? -12.305 -11.688 -36.531 1 94.19 174 HIS A O 1
ATOM 1320 N N . PRO A 1 175 ? -10.461 -12.906 -36.625 1 92.81 175 PRO A N 1
ATOM 1321 C CA . PRO A 1 175 ? -11.234 -14.148 -36.594 1 92.81 175 PRO A CA 1
ATOM 1322 C C . PRO A 1 175 ? -11.773 -14.477 -35.219 1 92.81 175 PRO A C 1
ATOM 1324 O O . PRO A 1 175 ? -12.289 -15.578 -35 1 92.81 175 PRO A O 1
ATOM 1327 N N . PHE A 1 176 ? -11.609 -13.656 -34.281 1 94.81 176 PHE A N 1
ATOM 1328 C CA . PHE A 1 176 ? -12.133 -13.781 -32.938 1 94.81 176 PHE A CA 1
ATOM 1329 C C . PHE A 1 176 ? -12.812 -12.492 -32.5 1 94.81 176 PHE A C 1
ATOM 1331 O O . PHE A 1 176 ? -12.516 -11.414 -33 1 94.81 176 PHE A O 1
ATOM 1338 N N . ASP A 1 177 ? -13.672 -12.664 -31.484 1 93.31 177 ASP A N 1
ATOM 1339 C CA . ASP A 1 177 ? -14.484 -11.508 -31.094 1 93.31 177 ASP A CA 1
ATOM 1340 C C . ASP A 1 177 ? -14.109 -11.039 -29.688 1 93.31 177 ASP A C 1
ATOM 1342 O O . ASP A 1 177 ? -14.656 -10.039 -29.203 1 93.31 177 ASP A O 1
ATOM 1346 N N . GLU A 1 178 ? -13.242 -11.773 -29.062 1 92.88 178 GLU A N 1
ATOM 1347 C CA . GLU A 1 178 ? -12.812 -11.383 -27.719 1 92.88 178 GLU A CA 1
ATOM 1348 C C . GLU A 1 178 ? -11.383 -11.836 -27.438 1 92.88 178 GLU A C 1
ATOM 1350 O O . GLU A 1 178 ? -10.914 -12.828 -28.016 1 92.88 178 GLU A O 1
ATOM 1355 N N . ILE A 1 179 ? -10.742 -11.039 -26.672 1 93.12 179 ILE A N 1
ATOM 1356 C CA . ILE A 1 179 ? -9.43 -11.453 -26.172 1 93.12 179 ILE A CA 1
ATOM 1357 C C . ILE A 1 179 ? -9.609 -12.367 -24.953 1 93.12 179 ILE A C 1
ATOM 1359 O O . ILE A 1 179 ? -10.391 -12.07 -24.047 1 93.12 179 ILE A O 1
ATOM 1363 N N . LEU A 1 180 ? -8.961 -13.523 -24.953 1 93.75 180 LEU A N 1
ATOM 1364 C CA . LEU A 1 180 ? -8.961 -14.453 -23.828 1 93.75 180 LEU A CA 1
ATOM 1365 C C . LEU A 1 180 ? -7.66 -14.359 -23.047 1 93.75 180 LEU A C 1
ATOM 1367 O O . LEU A 1 180 ? -6.629 -14.875 -23.484 1 93.75 180 LEU A O 1
ATOM 1371 N N . TYR A 1 181 ? -7.766 -13.789 -21.875 1 91.94 181 TYR A N 1
ATOM 1372 C CA . TYR A 1 181 ? -6.586 -13.5 -21.078 1 91.94 181 TYR A CA 1
ATOM 1373 C C . TYR A 1 181 ? -6.199 -14.703 -20.219 1 91.94 181 TYR A C 1
ATOM 1375 O O . TYR A 1 181 ? -6.793 -14.945 -19.172 1 91.94 181 TYR A O 1
ATOM 1383 N N . CYS A 1 182 ? -5.152 -15.352 -20.594 1 94.75 182 CYS A N 1
ATOM 1384 C CA . CYS A 1 182 ? -4.586 -16.484 -19.859 1 94.75 182 CYS A CA 1
ATOM 1385 C C . CYS A 1 182 ? -3.195 -16.156 -19.328 1 94.75 182 CYS A C 1
ATOM 1387 O O . CYS A 1 182 ? -2.387 -17.047 -19.094 1 94.75 182 CYS A O 1
ATOM 1389 N N . ASN A 1 183 ? -2.924 -14.852 -19.219 1 90.88 183 ASN A N 1
ATOM 1390 C CA . ASN A 1 183 ? -1.568 -14.43 -18.875 1 90.88 183 ASN A CA 1
ATOM 1391 C C . ASN A 1 183 ? -1.492 -13.875 -17.453 1 90.88 183 ASN A C 1
ATOM 1393 O O . ASN A 1 183 ? -0.41 -13.797 -16.875 1 90.88 183 ASN A O 1
ATOM 1397 N N . ILE A 1 184 ? -2.592 -13.445 -16.875 1 82.12 184 ILE A N 1
ATOM 1398 C CA . ILE A 1 184 ? -2.475 -12.68 -15.641 1 82.12 184 ILE A CA 1
ATOM 1399 C C . ILE A 1 184 ? -3.17 -13.422 -14.508 1 82.12 184 ILE A C 1
ATOM 1401 O O . ILE A 1 184 ? -4.215 -14.047 -14.711 1 82.12 184 ILE A O 1
ATOM 1405 N N . GLY A 1 185 ? -2.576 -13.336 -13.383 1 88.81 185 GLY A N 1
ATOM 1406 C CA . GLY A 1 185 ? -3.162 -13.867 -12.164 1 88.81 185 GLY A CA 1
ATOM 1407 C C . GLY A 1 185 ? -4.105 -12.891 -11.484 1 88.81 185 GLY A C 1
ATOM 1408 O O . GLY A 1 185 ? -3.799 -12.359 -10.414 1 88.81 185 GLY A O 1
ATOM 1409 N N . ASN A 1 186 ? -5.27 -12.672 -12.023 1 92.5 186 ASN A N 1
ATOM 1410 C CA . ASN A 1 186 ? -6.289 -11.742 -11.539 1 92.5 186 ASN A CA 1
ATOM 1411 C C . ASN A 1 186 ? -7.676 -12.383 -11.555 1 92.5 186 ASN A C 1
ATOM 1413 O O . ASN A 1 186 ? -8.523 -12.008 -12.367 1 92.5 186 ASN A O 1
ATOM 1417 N N . PRO A 1 187 ? -7.969 -13.219 -10.633 1 95.75 187 PRO A N 1
ATOM 1418 C CA . PRO A 1 187 ? -9.141 -14.094 -10.68 1 95.75 187 PRO A CA 1
ATOM 1419 C C . PRO A 1 187 ? -10.453 -13.32 -10.812 1 95.75 187 PRO A C 1
ATOM 1421 O O . PRO A 1 187 ? -11.305 -13.672 -11.633 1 95.75 187 PRO A O 1
ATOM 1424 N N . GLN A 1 188 ? -10.609 -12.258 -10.062 1 95.69 188 GLN A N 1
ATOM 1425 C CA . GLN A 1 188 ? -11.898 -11.586 -10.039 1 95.69 188 GLN A CA 1
ATOM 1426 C C . GLN A 1 188 ? -12.117 -10.766 -11.312 1 95.69 188 GLN A C 1
ATOM 1428 O O . GLN A 1 188 ? -13.258 -10.531 -11.711 1 95.69 188 GLN A O 1
ATOM 1433 N N . SER A 1 189 ? -11.047 -10.375 -11.961 1 92.31 189 SER A N 1
ATOM 1434 C CA . SER A 1 189 ? -11.18 -9.727 -13.258 1 92.31 189 SER A CA 1
ATOM 1435 C C . SER A 1 189 ? -11.727 -10.688 -14.305 1 92.31 189 SER A C 1
ATOM 1437 O O . SER A 1 189 ? -12.273 -10.258 -15.328 1 92.31 189 SER A O 1
ATOM 1439 N N . LEU A 1 190 ? -11.539 -11.969 -14.047 1 92.81 190 LEU A N 1
ATOM 1440 C CA . LEU A 1 190 ? -11.977 -12.992 -15 1 92.81 190 LEU A CA 1
ATOM 1441 C C . LEU A 1 190 ? -13.25 -13.672 -14.508 1 92.81 190 LEU A C 1
ATOM 1443 O O . LEU A 1 190 ? -13.555 -14.797 -14.922 1 92.81 190 LEU A O 1
ATOM 1447 N N . GLY A 1 191 ? -13.891 -13.062 -13.586 1 93.25 191 GLY A N 1
ATOM 1448 C CA . GLY A 1 191 ? -15.258 -13.469 -13.281 1 93.25 191 GLY A CA 1
ATOM 1449 C C . GLY A 1 191 ? -15.367 -14.242 -11.984 1 93.25 191 GLY A C 1
ATOM 1450 O O . GLY A 1 191 ? -16.469 -14.57 -11.547 1 93.25 191 GLY A O 1
ATOM 1451 N N . GLN A 1 192 ? -14.258 -14.594 -11.375 1 95.69 192 GLN A N 1
ATOM 1452 C CA . GLN A 1 192 ? -14.375 -15.25 -10.078 1 95.69 192 GLN A CA 1
ATOM 1453 C C . GLN A 1 192 ? -15.102 -14.367 -9.07 1 95.69 192 GLN A C 1
ATOM 1455 O O . GLN A 1 192 ? -14.812 -13.172 -8.969 1 95.69 192 GLN A O 1
ATOM 1460 N N . GLN A 1 193 ? -16.047 -14.93 -8.383 1 95.5 193 GLN A N 1
ATOM 1461 C CA . GLN A 1 193 ? -16.781 -14.18 -7.367 1 95.5 193 GLN A CA 1
ATOM 1462 C C . GLN A 1 193 ? -16.016 -14.148 -6.047 1 95.5 193 GLN A C 1
ATOM 1464 O O . GLN A 1 193 ? -15.375 -15.125 -5.672 1 95.5 193 GLN A O 1
ATOM 1469 N N . PRO A 1 194 ? -16.109 -13.031 -5.383 1 96.88 194 PRO A N 1
ATOM 1470 C CA . PRO A 1 194 ? -15.477 -12.977 -4.062 1 96.88 194 PRO A CA 1
ATOM 1471 C C . PRO A 1 194 ? -16.203 -13.836 -3.027 1 96.88 194 PRO A C 1
ATOM 1473 O O . PRO A 1 194 ? -17.344 -14.227 -3.24 1 96.88 194 PRO A O 1
ATOM 1476 N N . ILE A 1 195 ? -15.477 -14.156 -1.93 1 98 195 ILE A N 1
ATOM 1477 C CA . ILE A 1 195 ? -16.062 -14.875 -0.81 1 98 195 ILE A CA 1
ATOM 1478 C C . ILE A 1 195 ? -16.984 -13.945 -0.022 1 98 195 ILE A C 1
ATOM 1480 O O . ILE A 1 195 ? -16.547 -12.891 0.452 1 98 195 ILE A O 1
ATOM 1484 N N . THR A 1 196 ? -18.203 -14.336 0.2 1 98 196 THR A N 1
ATOM 1485 C CA . THR A 1 196 ? -19.25 -13.5 0.786 1 98 196 THR A CA 1
ATOM 1486 C C . THR A 1 196 ? -18.875 -13.102 2.211 1 98 196 THR A C 1
ATOM 1488 O O . THR A 1 196 ? -18.938 -11.922 2.566 1 98 196 THR A O 1
ATOM 1491 N N . PHE A 1 197 ? -18.516 -14.117 3.049 1 98.12 197 PHE A N 1
ATOM 1492 C CA . PHE A 1 197 ? -18.172 -13.867 4.449 1 98.12 197 PHE A CA 1
ATOM 1493 C C . PHE A 1 197 ? -17.109 -12.789 4.566 1 98.12 197 PHE A C 1
ATOM 1495 O O . PHE A 1 197 ? -17.234 -11.883 5.391 1 98.12 197 PHE A O 1
ATOM 1502 N N . PHE A 1 198 ? -16.031 -12.82 3.738 1 98.56 198 PHE A N 1
ATOM 1503 C CA . PHE A 1 198 ? -14.945 -11.844 3.764 1 98.56 198 PHE A CA 1
ATOM 1504 C C . PHE A 1 198 ? -15.461 -10.445 3.434 1 98.56 198 PHE A C 1
ATOM 1506 O O . PHE A 1 198 ? -15.141 -9.484 4.129 1 98.56 198 PHE A O 1
ATOM 1513 N N . ARG A 1 199 ? -16.297 -10.352 2.406 1 98.31 199 ARG A N 1
ATOM 1514 C CA . ARG A 1 199 ? -16.797 -9.062 1.934 1 98.31 199 ARG A CA 1
ATOM 1515 C C . ARG A 1 199 ? -17.781 -8.461 2.924 1 98.31 199 ARG A C 1
ATOM 1517 O O . ARG A 1 199 ? -17.828 -7.242 3.111 1 98.31 199 ARG A O 1
ATOM 1524 N N . GLU A 1 200 ? -18.609 -9.312 3.549 1 98.38 200 GLU A N 1
ATOM 1525 C CA . GLU A 1 200 ? -19.516 -8.836 4.586 1 98.38 200 GLU A CA 1
ATOM 1526 C C . GLU A 1 200 ? -18.75 -8.18 5.734 1 98.38 200 GLU A C 1
ATOM 1528 O O . GLU A 1 200 ? -19.078 -7.066 6.148 1 98.38 200 GLU A O 1
ATOM 1533 N N . VAL A 1 201 ? -17.75 -8.844 6.234 1 98.69 201 VAL A N 1
ATOM 1534 C CA . VAL A 1 201 ? -16.984 -8.336 7.371 1 98.69 201 VAL A CA 1
ATOM 1535 C C . VAL A 1 201 ? -16.266 -7.047 6.984 1 98.69 201 VAL A C 1
ATOM 1537 O O . VAL A 1 201 ? -16.25 -6.082 7.75 1 98.69 201 VAL A O 1
ATOM 1540 N N . LEU A 1 202 ? -15.672 -6.996 5.797 1 98.56 202 LEU A N 1
ATOM 1541 C CA . LEU A 1 202 ? -14.977 -5.797 5.34 1 98.56 202 LEU A CA 1
ATOM 1542 C C . LEU A 1 202 ? -15.93 -4.605 5.281 1 98.56 202 LEU A C 1
ATOM 1544 O O . LEU A 1 202 ? -15.586 -3.51 5.734 1 98.56 202 LEU A O 1
ATOM 1548 N N . ALA A 1 203 ? -17.078 -4.836 4.711 1 98.38 203 ALA A N 1
ATOM 1549 C CA . ALA A 1 203 ? -18.062 -3.76 4.582 1 98.38 203 ALA A CA 1
ATOM 1550 C C . ALA A 1 203 ? -18.469 -3.227 5.953 1 98.38 203 ALA A C 1
ATOM 1552 O O . ALA A 1 203 ? -18.562 -2.014 6.152 1 98.38 203 ALA A O 1
ATOM 1553 N N . LEU A 1 204 ? -18.719 -4.156 6.875 1 98.5 204 LEU A N 1
ATOM 1554 C CA . LEU A 1 204 ? -19.141 -3.789 8.227 1 98.5 204 LEU A CA 1
ATOM 1555 C C . LEU A 1 204 ? -18.016 -3.035 8.945 1 98.5 204 LEU A C 1
ATOM 1557 O O . LEU A 1 204 ? -18.297 -2.08 9.68 1 98.5 204 LEU A O 1
ATOM 1561 N N . CYS A 1 205 ? -16.766 -3.402 8.75 1 98.31 205 CYS A N 1
ATOM 1562 C CA . CYS A 1 205 ? -15.633 -2.736 9.383 1 98.31 205 CYS A CA 1
ATOM 1563 C C . CYS A 1 205 ? -15.391 -1.369 8.758 1 98.31 205 CYS A C 1
ATOM 1565 O O . CYS A 1 205 ? -14.875 -0.463 9.422 1 98.31 205 CYS A O 1
ATOM 1567 N N . ASP A 1 206 ? -15.781 -1.166 7.508 1 96.69 206 ASP A N 1
ATOM 1568 C CA . ASP A 1 206 ? -15.609 0.111 6.824 1 96.69 206 ASP A CA 1
ATOM 1569 C C . ASP A 1 206 ? -16.594 1.155 7.344 1 96.69 206 ASP A C 1
ATOM 1571 O O . ASP A 1 206 ? -16.297 2.352 7.352 1 96.69 206 ASP A O 1
ATOM 1575 N N . HIS A 1 207 ? -17.75 0.712 7.684 1 97.12 207 HIS A N 1
ATOM 1576 C CA . HIS A 1 207 ? -18.781 1.608 8.188 1 97.12 207 HIS A CA 1
ATOM 1577 C C . HIS A 1 207 ? -19.422 1.055 9.453 1 97.12 207 HIS A C 1
ATOM 1579 O O . HIS A 1 207 ? -20.594 0.701 9.461 1 97.12 207 HIS A O 1
ATOM 1585 N N . PRO A 1 208 ? -18.672 1.181 10.562 1 96.12 208 PRO A N 1
ATOM 1586 C CA . PRO A 1 208 ? -19.094 0.56 11.82 1 96.12 208 PRO A CA 1
ATOM 1587 C C . PRO A 1 208 ? -20.422 1.121 12.344 1 96.12 208 PRO A C 1
ATOM 1589 O O . PRO A 1 208 ? -21.094 0.473 13.141 1 96.12 208 PRO A O 1
ATOM 1592 N N . ALA A 1 209 ? -20.875 2.248 11.883 1 94.38 209 ALA A N 1
ATOM 1593 C CA . ALA A 1 209 ? -22.078 2.912 12.383 1 94.38 209 ALA A CA 1
ATOM 1594 C C . ALA A 1 209 ? -23.312 2.066 12.109 1 94.38 209 ALA A C 1
ATOM 1596 O O . ALA A 1 209 ? -24.344 2.234 12.773 1 94.38 209 ALA A O 1
ATOM 1597 N N . ILE A 1 210 ? -23.25 1.138 11.195 1 95.5 210 ILE A N 1
ATOM 1598 C CA . ILE A 1 210 ? -24.453 0.381 10.828 1 95.5 210 ILE A CA 1
ATOM 1599 C C . ILE A 1 210 ? -24.531 -0.888 11.672 1 95.5 210 ILE A C 1
ATOM 1601 O O . ILE A 1 210 ? -25.547 -1.587 11.648 1 95.5 210 ILE A O 1
ATOM 1605 N N . LEU A 1 211 ? -23.516 -1.195 12.477 1 94.56 211 LEU A N 1
ATOM 1606 C CA . LEU A 1 211 ? -23.438 -2.467 13.188 1 94.56 211 LEU A CA 1
ATOM 1607 C C . LEU A 1 211 ? -24.578 -2.596 14.188 1 94.56 211 LEU A C 1
ATOM 1609 O O . LEU A 1 211 ? -25.062 -3.701 14.461 1 94.56 211 LEU A O 1
ATOM 1613 N N . ASP A 1 212 ? -25.047 -1.47 14.672 1 88.81 212 ASP A N 1
ATOM 1614 C CA . ASP A 1 212 ? -26.031 -1.504 15.742 1 88.81 212 ASP A CA 1
ATOM 1615 C C . ASP A 1 212 ? -27.438 -1.251 15.203 1 88.81 212 ASP A C 1
ATOM 1617 O O . ASP A 1 212 ? -28.391 -1.054 15.977 1 88.81 212 ASP A O 1
ATOM 1621 N N . LYS A 1 213 ? -27.594 -1.26 13.914 1 92.69 213 LYS A N 1
ATOM 1622 C CA . LYS A 1 213 ? -28.906 -1 13.32 1 92.69 213 LYS A CA 1
ATOM 1623 C C . LYS A 1 213 ? -29.656 -2.301 13.07 1 92.69 213 LYS A C 1
ATOM 1625 O O . LYS A 1 213 ? -29.062 -3.314 12.703 1 92.69 213 LYS A O 1
ATOM 1630 N N . SER A 1 214 ? -30.906 -2.232 13.25 1 90.62 214 SER A N 1
ATOM 1631 C CA . SER A 1 214 ? -31.75 -3.416 13.109 1 90.62 214 SER A CA 1
ATOM 1632 C C . SER A 1 214 ? -31.734 -3.945 11.68 1 90.62 214 SER A C 1
ATOM 1634 O O . SER A 1 214 ? -31.734 -5.16 11.461 1 90.62 214 SER A O 1
ATOM 1636 N N . GLU A 1 215 ? -31.688 -3.1 10.75 1 91.44 215 GLU A N 1
ATOM 1637 C CA . GLU A 1 215 ? -31.703 -3.477 9.336 1 91.44 215 GLU A CA 1
ATOM 1638 C C . GLU A 1 215 ? -30.453 -4.258 8.953 1 91.44 215 GLU A C 1
ATOM 1640 O O . GLU A 1 215 ? -30.438 -4.961 7.941 1 91.44 215 GLU A O 1
ATOM 1645 N N . THR A 1 216 ? -29.391 -4.152 9.789 1 95.25 216 THR A N 1
ATOM 1646 C CA . THR A 1 216 ? -28.125 -4.805 9.484 1 95.25 216 THR A CA 1
ATOM 1647 C C . THR A 1 216 ? -28.281 -6.32 9.5 1 95.25 216 THR A C 1
ATOM 1649 O O . THR A 1 216 ? -27.672 -7.016 8.68 1 95.25 216 THR A O 1
ATOM 1652 N N . GLN A 1 217 ? -29.141 -6.844 10.32 1 93.06 217 GLN A N 1
ATOM 1653 C CA . GLN A 1 217 ? -29.344 -8.281 10.469 1 93.06 217 GLN A CA 1
ATOM 1654 C C . GLN A 1 217 ? -30 -8.867 9.227 1 93.06 217 GLN A C 1
ATOM 1656 O O . GLN A 1 217 ? -29.875 -10.062 8.953 1 93.06 217 GLN A O 1
ATOM 1661 N N . GLY A 1 218 ? -30.703 -8.023 8.492 1 91.75 218 GLY A N 1
ATOM 1662 C CA . GLY A 1 218 ? -31.344 -8.484 7.277 1 91.75 218 GLY A CA 1
ATOM 1663 C C . GLY A 1 218 ? -30.422 -8.508 6.078 1 91.75 218 GLY A C 1
ATOM 1664 O O . GLY A 1 218 ? -30.719 -9.141 5.066 1 91.75 218 GLY A O 1
ATOM 1665 N N . LEU A 1 219 ? -29.281 -7.91 6.223 1 94.5 219 LEU A N 1
ATOM 1666 C CA . LEU A 1 219 ? -28.391 -7.738 5.07 1 94.5 219 LEU A CA 1
ATOM 1667 C C . LEU A 1 219 ? -27.125 -8.57 5.227 1 94.5 219 LEU A C 1
ATOM 1669 O O . LEU A 1 219 ? -26.5 -8.945 4.234 1 94.5 219 LEU A O 1
ATOM 1673 N N . PHE A 1 220 ? -26.734 -8.875 6.465 1 96.62 220 PHE A N 1
ATOM 1674 C CA . PHE A 1 220 ? -25.453 -9.523 6.746 1 96.62 220 PHE A CA 1
ATOM 1675 C C . PHE A 1 220 ? -25.656 -10.766 7.602 1 96.62 220 PHE A C 1
ATOM 1677 O O . PHE A 1 220 ? -26.625 -10.844 8.375 1 96.62 220 PHE A O 1
ATOM 1684 N N . SER A 1 221 ? -24.734 -11.758 7.434 1 95.94 221 SER A N 1
ATOM 1685 C CA . SER A 1 221 ? -24.75 -12.945 8.281 1 95.94 221 SER A CA 1
ATOM 1686 C C . SER A 1 221 ? -24.438 -12.602 9.727 1 95.94 221 SER A C 1
ATOM 1688 O O . SER A 1 221 ? -23.609 -11.719 10 1 95.94 221 SER A O 1
ATOM 1690 N N . ALA A 1 222 ? -25.031 -13.32 10.641 1 95.38 222 ALA A N 1
ATOM 1691 C CA . ALA A 1 222 ? -24.875 -13.055 12.062 1 95.38 222 ALA A CA 1
ATOM 1692 C C . ALA A 1 222 ? -23.422 -13.172 12.492 1 95.38 222 ALA A C 1
ATOM 1694 O O . ALA A 1 222 ? -22.938 -12.383 13.305 1 95.38 222 ALA A O 1
ATOM 1695 N N . ASP A 1 223 ? -22.734 -14.164 11.992 1 96.44 223 ASP A N 1
ATOM 1696 C CA . ASP A 1 223 ? -21.344 -14.344 12.391 1 96.44 223 ASP A CA 1
ATOM 1697 C C . ASP A 1 223 ? -20.453 -13.273 11.766 1 96.44 223 ASP A C 1
ATOM 1699 O O . ASP A 1 223 ? -19.406 -12.922 12.32 1 96.44 223 ASP A O 1
ATOM 1703 N N . SER A 1 224 ? -20.812 -12.75 10.562 1 97.69 224 SER A N 1
ATOM 1704 C CA . SER A 1 224 ? -20.078 -11.617 10 1 97.69 224 SER A CA 1
ATOM 1705 C C . SER A 1 224 ? -20.188 -10.391 10.898 1 97.69 224 SER A C 1
ATOM 1707 O O . SER A 1 224 ? -19.219 -9.664 11.094 1 97.69 224 SER A O 1
ATOM 1709 N N . ILE A 1 225 ? -21.406 -10.125 11.398 1 97.81 225 ILE A N 1
ATOM 1710 C CA . ILE A 1 225 ? -21.641 -9.008 12.305 1 97.81 225 ILE A CA 1
ATOM 1711 C C . ILE A 1 225 ? -20.812 -9.188 13.57 1 97.81 225 ILE A C 1
ATOM 1713 O O . ILE A 1 225 ? -20.109 -8.266 14.008 1 97.81 225 ILE A O 1
ATOM 1717 N N . GLU A 1 226 ? -20.844 -10.359 14.133 1 96.94 226 GLU A N 1
ATOM 1718 C CA . GLU A 1 226 ? -20.078 -10.656 15.344 1 96.94 226 GLU A CA 1
ATOM 1719 C C . GLU A 1 226 ? -18.594 -10.5 15.109 1 96.94 226 GLU A C 1
ATOM 1721 O O . GLU A 1 226 ? -17.875 -9.922 15.938 1 96.94 226 GLU A O 1
ATOM 1726 N N . ARG A 1 227 ? -18.109 -11.016 14.008 1 98.06 227 ARG A N 1
ATOM 1727 C CA . ARG A 1 227 ? -16.688 -10.914 13.672 1 98.06 227 ARG A CA 1
ATOM 1728 C C . ARG A 1 227 ? -16.266 -9.461 13.516 1 98.06 227 ARG A C 1
ATOM 1730 O O . ARG A 1 227 ? -15.164 -9.086 13.953 1 98.06 227 ARG A O 1
ATOM 1737 N N . ALA A 1 228 ? -17.062 -8.672 12.836 1 98.38 228 ALA A N 1
ATOM 1738 C CA . ALA A 1 228 ? -16.766 -7.25 12.68 1 98.38 228 ALA A CA 1
ATOM 1739 C C . ALA A 1 228 ? -16.625 -6.574 14.047 1 98.38 228 ALA A C 1
ATOM 1741 O O . ALA A 1 228 ? -15.703 -5.785 14.258 1 98.38 228 ALA A O 1
ATOM 1742 N N . TRP A 1 229 ? -17.547 -6.902 14.984 1 97.38 229 TRP A N 1
ATOM 1743 C CA . TRP A 1 229 ? -17.453 -6.371 16.344 1 97.38 229 TRP A CA 1
ATOM 1744 C C . TRP A 1 229 ? -16.141 -6.77 17 1 97.38 229 TRP A C 1
ATOM 1746 O O . TRP A 1 229 ? -15.461 -5.934 17.594 1 97.38 229 TRP A O 1
ATOM 1756 N N . GLN A 1 230 ? -15.773 -8.008 16.859 1 97.44 230 GLN A N 1
ATOM 1757 C CA . GLN A 1 230 ? -14.547 -8.516 17.469 1 97.44 230 GLN A CA 1
ATOM 1758 C C . GLN A 1 230 ? -13.32 -7.801 16.922 1 97.44 230 GLN A C 1
ATOM 1760 O O . GLN A 1 230 ? -12.414 -7.438 17.672 1 97.44 230 GLN A O 1
ATOM 1765 N N . ILE A 1 231 ? -13.305 -7.621 15.656 1 98.44 231 ILE A N 1
ATOM 1766 C CA . ILE A 1 231 ? -12.172 -6.969 15 1 98.44 231 ILE A CA 1
ATOM 1767 C C . ILE A 1 231 ? -12.102 -5.504 15.438 1 98.44 231 ILE A C 1
ATOM 1769 O O . ILE A 1 231 ? -11.031 -5.016 15.82 1 98.44 231 ILE A O 1
ATOM 1773 N N . LEU A 1 232 ? -13.227 -4.812 15.406 1 97.75 232 LEU A N 1
ATOM 1774 C CA . LEU A 1 232 ? -13.273 -3.391 15.727 1 97.75 232 LEU A CA 1
ATOM 1775 C C . LEU A 1 232 ? -12.883 -3.15 17.188 1 97.75 232 LEU A C 1
ATOM 1777 O O . LEU A 1 232 ? -12.281 -2.119 17.5 1 97.75 232 LEU A O 1
ATOM 1781 N N . GLU A 1 233 ? -13.172 -4.09 18.016 1 95.75 233 GLU A N 1
ATOM 1782 C CA . GLU A 1 233 ? -12.812 -3.975 19.422 1 95.75 233 GLU A CA 1
ATOM 1783 C C . GLU A 1 233 ? -11.297 -4.004 19.609 1 95.75 233 GLU A C 1
ATOM 1785 O O . GLU A 1 233 ? -10.781 -3.494 20.609 1 95.75 233 GLU A O 1
ATOM 1790 N N . GLN A 1 234 ? -10.586 -4.555 18.656 1 94.06 234 GLN A N 1
ATOM 1791 C CA . GLN A 1 234 ? -9.133 -4.641 18.734 1 94.06 234 GLN A CA 1
ATOM 1792 C C . GLN A 1 234 ? -8.484 -3.369 18.203 1 94.06 234 GLN A C 1
ATOM 1794 O O . GLN A 1 234 ? -7.266 -3.195 18.297 1 94.06 234 GLN A O 1
ATOM 1799 N N . ILE A 1 235 ? -9.234 -2.504 17.672 1 94.12 235 ILE A N 1
ATOM 1800 C CA . ILE A 1 235 ? -8.75 -1.257 17.094 1 94.12 235 ILE A CA 1
ATOM 1801 C C . ILE A 1 235 ? -9.125 -0.086 18 1 94.12 235 ILE A C 1
ATOM 1803 O O . ILE A 1 235 ? -10.305 0.174 18.234 1 94.12 235 ILE A O 1
ATOM 1807 N N . PRO A 1 236 ? -8.133 0.612 18.547 1 86.44 236 PRO A N 1
ATOM 1808 C CA . PRO A 1 236 ? -8.453 1.748 19.406 1 86.44 236 PRO A CA 1
ATOM 1809 C C . PRO A 1 236 ? -9.438 2.721 18.766 1 86.44 236 PRO A C 1
ATOM 1811 O O . PRO A 1 236 ? -9.234 3.152 17.625 1 86.44 236 PRO A O 1
ATOM 1814 N N . GLY A 1 237 ? -10.57 2.945 19.5 1 89.56 237 GLY A N 1
ATOM 1815 C CA . GLY A 1 237 ? -11.594 3.855 19.016 1 89.56 237 GLY A CA 1
ATOM 1816 C C . GLY A 1 237 ? -12.391 3.289 17.859 1 89.56 237 GLY A C 1
ATOM 1817 O O . GLY A 1 237 ? -13.141 4.012 17.203 1 89.56 237 GLY A O 1
ATOM 1818 N N . ARG A 1 238 ? -12.164 2.051 17.516 1 93.31 238 ARG A N 1
ATOM 1819 C CA . ARG A 1 238 ? -12.773 1.414 16.344 1 93.31 238 ARG A CA 1
ATOM 1820 C C . ARG A 1 238 ? -12.461 2.188 15.078 1 93.31 238 ARG A C 1
ATOM 1822 O O . ARG A 1 238 ? -13.297 2.266 14.172 1 93.31 238 ARG A O 1
ATOM 1829 N N . ALA A 1 239 ? -11.312 2.816 15.086 1 95.19 239 ALA A N 1
ATOM 1830 C CA . ALA A 1 239 ? -10.953 3.746 14.016 1 95.19 239 ALA A CA 1
ATOM 1831 C C . ALA A 1 239 ? -10.211 3.027 12.891 1 95.19 239 ALA A C 1
ATOM 1833 O O . ALA A 1 239 ? -8.984 3.055 12.836 1 95.19 239 ALA A O 1
ATOM 1834 N N . THR A 1 240 ? -10.961 2.48 11.922 1 96.75 240 THR A N 1
ATOM 1835 C CA . THR A 1 240 ? -10.344 1.777 10.805 1 96.75 240 THR A CA 1
ATOM 1836 C C . THR A 1 240 ? -9.703 2.764 9.836 1 96.75 240 THR A C 1
ATOM 1838 O O . THR A 1 240 ? -8.992 2.361 8.914 1 96.75 240 THR A O 1
ATOM 1841 N N . GLY A 1 241 ? -9.906 4.051 10.039 1 97.25 241 GLY A N 1
ATOM 1842 C CA . GLY A 1 241 ? -9.281 5.082 9.227 1 97.25 241 GLY A CA 1
ATOM 1843 C C . GLY A 1 241 ? -8 5.629 9.836 1 97.25 241 GLY A C 1
ATOM 1844 O O . GLY A 1 241 ? -7.41 6.57 9.305 1 97.25 241 GLY A O 1
ATOM 1845 N N . ALA A 1 242 ? -7.512 5.102 10.914 1 96.38 242 ALA A N 1
ATOM 1846 C CA . ALA A 1 242 ? -6.285 5.527 11.578 1 96.38 242 ALA A CA 1
ATOM 1847 C C . ALA A 1 242 ? -5.09 4.707 11.109 1 96.38 242 ALA A C 1
ATOM 1849 O O . ALA A 1 242 ? -5.25 3.574 10.648 1 96.38 242 ALA A O 1
ATOM 1850 N N . TYR A 1 243 ? -3.926 5.285 11.195 1 93.25 243 TYR A N 1
ATOM 1851 C CA . TYR A 1 243 ? -2.717 4.48 11.055 1 93.25 243 TYR A CA 1
ATOM 1852 C C . TYR A 1 243 ? -2.66 3.385 12.117 1 93.25 243 TYR A C 1
ATOM 1854 O O . TYR A 1 243 ? -3.078 3.596 13.258 1 93.25 243 TYR A O 1
ATOM 1862 N N . SER A 1 244 ? -2.141 2.281 11.75 1 93.88 244 SER A N 1
ATOM 1863 C CA . SER A 1 244 ? -1.825 1.229 12.711 1 93.88 244 SER A CA 1
ATOM 1864 C C . SER A 1 244 ? -0.33 1.179 13 1 93.88 244 SER A C 1
ATOM 1866 O O . SER A 1 244 ? 0.433 2.012 12.508 1 93.88 244 SER A O 1
ATOM 1868 N N . HIS A 1 245 ? -0.036 0.284 13.883 1 90.94 245 HIS A N 1
ATOM 1869 C CA . HIS A 1 245 ? 1.371 -0.06 14.055 1 90.94 245 HIS A CA 1
ATOM 1870 C C . HIS A 1 245 ? 1.996 -0.486 12.727 1 90.94 245 HIS A C 1
ATOM 1872 O O . HIS A 1 245 ? 1.316 -1.055 11.867 1 90.94 245 HIS A O 1
ATOM 1878 N N . SER A 1 246 ? 3.283 -0.223 12.602 1 91.19 246 SER A N 1
ATOM 1879 C CA . SER A 1 246 ? 3.977 -0.503 11.344 1 91.19 246 SER A CA 1
ATOM 1880 C C . SER A 1 246 ? 3.934 -1.99 11.016 1 91.19 246 SER A C 1
ATOM 1882 O O . SER A 1 246 ? 3.949 -2.369 9.836 1 91.19 246 SER A O 1
ATOM 1884 N N . GLN A 1 247 ? 3.887 -2.859 12 1 95.69 247 GLN A N 1
ATOM 1885 C CA . GLN A 1 247 ? 3.746 -4.293 11.758 1 95.69 247 GLN A CA 1
ATOM 1886 C C . GLN A 1 247 ? 2.293 -4.664 11.477 1 95.69 247 GLN A C 1
ATOM 1888 O O . GLN A 1 247 ? 2.002 -5.785 11.062 1 95.69 247 GLN A O 1
ATOM 1893 N N . GLY A 1 248 ? 1.425 -3.791 11.719 1 96.56 248 GLY A N 1
ATOM 1894 C CA . GLY A 1 248 ? -0.003 -4.051 11.633 1 96.56 248 GLY A CA 1
ATOM 1895 C C . GLY A 1 248 ? -0.695 -4.055 12.984 1 96.56 248 GLY A C 1
ATOM 1896 O O . GLY A 1 248 ? -0.035 -4.027 14.023 1 96.56 248 GLY A O 1
ATOM 1897 N N . ILE A 1 249 ? -1.999 -4.082 12.984 1 97 249 ILE A N 1
ATOM 1898 C CA . ILE A 1 249 ? -2.803 -4.094 14.203 1 97 249 ILE A CA 1
ATOM 1899 C C . ILE A 1 249 ? -2.486 -5.348 15.016 1 97 249 ILE A C 1
ATOM 1901 O O . ILE A 1 249 ? -2.557 -6.465 14.5 1 97 249 ILE A O 1
ATOM 1905 N N . LYS A 1 250 ? -2.189 -5.172 16.266 1 96.56 250 LYS A N 1
ATOM 1906 C CA . LYS A 1 250 ? -1.747 -6.262 17.125 1 96.56 250 LYS A CA 1
ATOM 1907 C C . LYS A 1 250 ? -2.789 -7.375 17.188 1 96.56 250 LYS A C 1
ATOM 1909 O O . LYS A 1 250 ? -2.453 -8.555 17.062 1 96.56 250 LYS A O 1
ATOM 1914 N N . GLY A 1 251 ? -4.031 -7.031 17.391 1 97.44 251 GLY A N 1
ATOM 1915 C CA . GLY A 1 251 ? -5.082 -8.039 17.453 1 97.44 251 GLY A CA 1
ATOM 1916 C C . GLY A 1 251 ? -5.195 -8.883 16.203 1 97.44 251 GLY A C 1
ATOM 1917 O O . GLY A 1 251 ? -5.465 -10.078 16.281 1 97.44 251 GLY A O 1
ATOM 1918 N N . LEU A 1 252 ? -5.027 -8.266 15.078 1 98.62 252 LEU A N 1
ATOM 1919 C CA . LEU A 1 252 ? -5.074 -8.992 13.812 1 98.62 252 LEU A CA 1
ATOM 1920 C C . LEU A 1 252 ? -3.859 -9.906 13.664 1 98.62 252 LEU A C 1
ATOM 1922 O O . LEU A 1 252 ? -3.973 -11.023 13.164 1 98.62 252 LEU A O 1
ATOM 1926 N N . ARG A 1 253 ? -2.664 -9.438 14.031 1 98.69 253 ARG A N 1
ATOM 1927 C CA . ARG A 1 253 ? -1.477 -10.281 14.031 1 98.69 253 ARG A CA 1
ATOM 1928 C C . ARG A 1 253 ? -1.66 -11.484 14.953 1 98.69 253 ARG A C 1
ATOM 1930 O O . ARG A 1 253 ? -1.216 -12.586 14.641 1 98.69 253 ARG A O 1
ATOM 1937 N N . ASP A 1 254 ? -2.34 -11.273 16.141 1 98.62 254 ASP A N 1
ATOM 1938 C CA . ASP A 1 254 ? -2.66 -12.375 17.031 1 98.62 254 ASP A CA 1
ATOM 1939 C C . ASP A 1 254 ? -3.518 -13.422 16.328 1 98.62 254 ASP A C 1
ATOM 1941 O O . ASP A 1 254 ? -3.273 -14.625 16.469 1 98.62 254 ASP A O 1
ATOM 1945 N N . THR A 1 255 ? -4.477 -12.969 15.648 1 98.56 255 THR A N 1
ATOM 1946 C CA . THR A 1 255 ? -5.383 -13.859 14.93 1 98.56 255 THR A CA 1
ATOM 1947 C C . THR A 1 255 ? -4.633 -14.656 13.867 1 98.56 255 THR A C 1
ATOM 1949 O O . THR A 1 255 ? -4.852 -15.859 13.719 1 98.56 255 THR A O 1
ATOM 1952 N N . ILE A 1 256 ? -3.736 -14.016 13.133 1 98.81 256 ILE A N 1
ATOM 1953 C CA . ILE A 1 256 ? -2.957 -14.68 12.094 1 98.81 256 ILE A CA 1
ATOM 1954 C C . ILE A 1 256 ? -2.031 -15.719 12.719 1 98.81 256 ILE A C 1
ATOM 1956 O O . ILE A 1 256 ? -1.944 -16.844 12.242 1 98.81 256 ILE A O 1
ATOM 1960 N N . ALA A 1 257 ? -1.376 -15.344 13.766 1 98.81 257 ALA A N 1
ATOM 1961 C CA . ALA A 1 257 ? -0.489 -16.281 14.469 1 98.81 257 ALA A CA 1
ATOM 1962 C C . ALA A 1 257 ? -1.249 -17.516 14.938 1 98.81 257 ALA A C 1
ATOM 1964 O O . ALA A 1 257 ? -0.761 -18.641 14.797 1 98.81 257 ALA A O 1
ATOM 1965 N N . ALA A 1 258 ? -2.41 -17.312 15.5 1 98.62 258 ALA A N 1
ATOM 1966 C CA . ALA A 1 258 ? -3.236 -18.422 15.945 1 98.62 258 ALA A CA 1
ATOM 1967 C C . ALA A 1 258 ? -3.615 -19.328 14.773 1 98.62 258 ALA A C 1
ATOM 1969 O O . ALA A 1 258 ? -3.635 -20.547 14.906 1 98.62 258 ALA A O 1
ATOM 1970 N N . GLY A 1 259 ? -3.957 -18.719 13.672 1 98.38 259 GLY A N 1
ATOM 1971 C CA . GLY A 1 259 ? -4.273 -19.484 12.477 1 98.38 259 GLY A CA 1
ATOM 1972 C C . GLY A 1 259 ? -3.107 -20.328 11.977 1 98.38 259 GLY A C 1
ATOM 1973 O O . GLY A 1 259 ? -3.287 -21.484 11.586 1 98.38 259 GLY A O 1
ATOM 1974 N N . ILE A 1 260 ? -1.924 -19.719 11.969 1 98.69 260 ILE A N 1
ATOM 1975 C CA . ILE A 1 260 ? -0.721 -20.438 11.555 1 98.69 260 ILE A CA 1
ATOM 1976 C C . ILE A 1 260 ? -0.469 -21.609 12.492 1 98.69 260 ILE A C 1
ATOM 1978 O O . ILE A 1 260 ? -0.145 -22.703 12.047 1 98.69 260 ILE A O 1
ATOM 1982 N N . GLU A 1 261 ? -0.606 -21.328 13.75 1 98.56 261 GLU A N 1
ATOM 1983 C CA . GLU A 1 261 ? -0.402 -22.375 14.75 1 98.56 261 GLU A CA 1
ATOM 1984 C C . GLU A 1 261 ? -1.383 -23.531 14.547 1 98.56 261 GLU A C 1
ATOM 1986 O O . GLU A 1 261 ? -1.001 -24.703 14.625 1 98.56 261 GLU A O 1
ATOM 1991 N N . GLU A 1 262 ? -2.617 -23.234 14.344 1 97.38 262 GLU A N 1
ATOM 1992 C CA . GLU A 1 262 ? -3.633 -24.266 14.102 1 97.38 262 GLU A CA 1
ATOM 1993 C C . GLU A 1 262 ? -3.314 -25.062 12.844 1 97.38 262 GLU A C 1
ATOM 1995 O O . GLU A 1 262 ? -3.441 -26.297 12.844 1 97.38 262 GLU A O 1
ATOM 2000 N N . ARG A 1 263 ? -2.912 -24.438 11.805 1 96.62 263 ARG A N 1
ATOM 2001 C CA . ARG A 1 263 ? -2.604 -25.078 10.531 1 96.62 263 ARG A CA 1
ATOM 2002 C C . ARG A 1 263 ? -1.367 -25.969 10.656 1 96.62 263 ARG A C 1
ATOM 2004 O O . ARG A 1 263 ? -1.35 -27.094 10.148 1 96.62 263 ARG A O 1
ATOM 2011 N N . ASP A 1 264 ? -0.341 -25.453 11.305 1 97.88 264 ASP A N 1
ATOM 2012 C CA . ASP A 1 264 ? 0.98 -26.078 11.25 1 97.88 264 ASP A CA 1
ATOM 2013 C C . ASP A 1 264 ? 1.209 -26.984 12.461 1 97.88 264 ASP A C 1
ATOM 2015 O O . ASP A 1 264 ? 2.09 -27.844 12.438 1 97.88 264 ASP A O 1
ATOM 2019 N N . GLY A 1 265 ? 0.484 -26.75 13.547 1 97.75 265 GLY A N 1
ATOM 2020 C CA . GLY A 1 265 ? 0.685 -27.531 14.75 1 97.75 265 GLY A CA 1
ATOM 2021 C C . GLY A 1 265 ? 1.878 -27.078 15.57 1 97.75 265 GLY A C 1
ATOM 2022 O O . GLY A 1 265 ? 2.309 -27.781 16.484 1 97.75 265 GLY A O 1
ATOM 2023 N N . PHE A 1 266 ? 2.504 -26 15.227 1 98.19 266 PHE A N 1
ATOM 2024 C CA . PHE A 1 266 ? 3.607 -25.375 15.953 1 98.19 266 PHE A CA 1
ATOM 2025 C C . PHE A 1 266 ? 3.273 -23.938 16.312 1 98.19 266 PHE A C 1
ATOM 2027 O O . PHE A 1 266 ? 2.572 -23.25 15.578 1 98.19 266 PHE A O 1
ATOM 2034 N N . PRO A 1 267 ? 3.76 -23.469 17.438 1 97.69 267 PRO A N 1
ATOM 2035 C CA . PRO A 1 267 ? 3.439 -22.109 17.875 1 97.69 267 PRO A CA 1
ATOM 2036 C C . PRO A 1 267 ? 3.928 -21.047 16.891 1 97.69 267 PRO A C 1
ATOM 2038 O O . PRO A 1 267 ? 4.969 -21.219 16.25 1 97.69 267 PRO A O 1
ATOM 2041 N N . ALA A 1 268 ? 3.174 -20.016 16.734 1 98.31 268 ALA A N 1
ATOM 2042 C CA . ALA A 1 268 ? 3.535 -18.812 15.984 1 98.31 268 ALA A CA 1
ATOM 2043 C C . ALA A 1 268 ? 3.492 -17.578 16.875 1 98.31 268 ALA A C 1
ATOM 2045 O O . ALA A 1 268 ? 2.592 -17.422 17.703 1 98.31 268 ALA A O 1
ATOM 2046 N N . ASP A 1 269 ? 4.488 -16.688 16.766 1 98.25 269 ASP A N 1
ATOM 2047 C CA . ASP A 1 269 ? 4.59 -15.453 17.547 1 98.25 269 ASP A CA 1
ATOM 2048 C C . ASP A 1 269 ? 4.047 -14.266 16.766 1 98.25 269 ASP A C 1
ATOM 2050 O O . ASP A 1 269 ? 4.57 -13.922 15.703 1 98.25 269 ASP A O 1
ATOM 2054 N N . PRO A 1 270 ? 2.996 -13.594 17.25 1 98.31 270 PRO A N 1
ATOM 2055 C CA . PRO A 1 270 ? 2.469 -12.414 16.562 1 98.31 270 PRO A CA 1
ATOM 2056 C C . PRO A 1 270 ? 3.537 -11.352 16.297 1 98.31 270 PRO A C 1
ATOM 2058 O O . PRO A 1 270 ? 3.418 -10.57 15.352 1 98.31 270 PRO A O 1
ATOM 2061 N N . ASN A 1 271 ? 4.598 -11.273 17.078 1 96.81 271 ASN A N 1
ATOM 2062 C CA . ASN A 1 271 ? 5.676 -10.305 16.891 1 96.81 271 ASN A CA 1
ATOM 2063 C C . ASN A 1 271 ? 6.527 -10.641 15.68 1 96.81 271 ASN A C 1
ATOM 2065 O O . ASN A 1 271 ? 7.312 -9.812 15.211 1 96.81 271 ASN A O 1
ATOM 2069 N N . ASP A 1 272 ? 6.32 -11.836 15.109 1 98.06 272 ASP A N 1
ATOM 2070 C CA . ASP A 1 272 ? 7.051 -12.242 13.914 1 98.06 272 ASP A CA 1
ATOM 2071 C C . ASP A 1 272 ? 6.27 -11.891 12.648 1 98.06 272 ASP A C 1
ATOM 2073 O O . ASP A 1 272 ? 6.766 -12.086 11.539 1 98.06 272 ASP A O 1
ATOM 2077 N N . ILE A 1 273 ? 5.102 -11.375 12.883 1 98.69 273 ILE A N 1
ATOM 2078 C CA . ILE A 1 273 ? 4.211 -11.148 11.75 1 98.69 273 ILE A CA 1
ATOM 2079 C C . ILE A 1 273 ? 4.266 -9.68 11.336 1 98.69 273 ILE A C 1
ATOM 2081 O O . ILE A 1 273 ? 4.129 -8.781 12.18 1 98.69 273 ILE A O 1
ATOM 2085 N N . PHE A 1 274 ? 4.527 -9.406 10.102 1 98.25 274 PHE A N 1
ATOM 2086 C CA . PHE A 1 274 ? 4.418 -8.086 9.484 1 98.25 274 PHE A CA 1
ATOM 2087 C C . PHE A 1 274 ? 3.314 -8.062 8.438 1 98.25 274 PHE A C 1
ATOM 2089 O O . PHE A 1 274 ? 3.389 -8.781 7.434 1 98.25 274 PHE A O 1
ATOM 2096 N N . LEU A 1 275 ? 2.273 -7.309 8.695 1 98.44 275 LEU A N 1
ATOM 2097 C CA . LEU A 1 275 ? 1.215 -7.145 7.707 1 98.44 275 LEU A CA 1
ATOM 2098 C C . LEU A 1 275 ? 1.649 -6.184 6.605 1 98.44 275 LEU A C 1
ATOM 2100 O O . LEU A 1 275 ? 2.26 -5.148 6.879 1 98.44 275 LEU A O 1
ATOM 2104 N N . THR A 1 276 ? 1.383 -6.551 5.355 1 97.06 276 THR A N 1
ATOM 2105 C CA . THR A 1 276 ? 1.888 -5.812 4.207 1 97.06 276 THR A CA 1
ATOM 2106 C C . THR A 1 276 ? 0.806 -5.664 3.141 1 97.06 276 THR A C 1
ATOM 2108 O O . THR A 1 276 ? -0.22 -6.348 3.191 1 97.06 276 THR A O 1
ATOM 2111 N N . ASP A 1 277 ? 0.988 -4.805 2.162 1 96.12 277 ASP A N 1
ATOM 2112 C CA . ASP A 1 277 ? 0.074 -4.578 1.047 1 96.12 277 ASP A CA 1
ATOM 2113 C C . ASP A 1 277 ? 0.281 -5.617 -0.053 1 96.12 277 ASP A C 1
ATOM 2115 O O . ASP A 1 277 ? 0.553 -5.266 -1.202 1 96.12 277 ASP A O 1
ATOM 2119 N N . GLY A 1 278 ? 0.089 -6.863 0.297 1 95.5 278 GLY A N 1
ATOM 2120 C CA . GLY A 1 278 ? 0.449 -7.98 -0.558 1 95.5 278 GLY A CA 1
ATOM 2121 C C . GLY A 1 278 ? 1.822 -8.547 -0.25 1 95.5 278 GLY A C 1
ATOM 2122 O O . GLY A 1 278 ? 2.52 -8.055 0.639 1 95.5 278 GLY A O 1
ATOM 2123 N N . ALA A 1 279 ? 2.238 -9.523 -0.982 1 95.88 279 ALA A N 1
ATOM 2124 C CA . ALA A 1 279 ? 3.521 -10.172 -0.719 1 95.88 279 ALA A CA 1
ATOM 2125 C C . ALA A 1 279 ? 4.672 -9.375 -1.335 1 95.88 279 ALA A C 1
ATOM 2127 O O . ALA A 1 279 ? 5.809 -9.453 -0.862 1 95.88 279 ALA A O 1
ATOM 2128 N N . SER A 1 280 ? 4.422 -8.594 -2.357 1 93.81 280 SER A N 1
ATOM 2129 C CA . SER A 1 280 ? 5.477 -7.914 -3.107 1 93.81 280 SER A CA 1
ATOM 2130 C C . SER A 1 280 ? 6.254 -6.949 -2.219 1 93.81 280 SER A C 1
ATOM 2132 O O . SER A 1 280 ? 7.488 -6.969 -2.205 1 93.81 280 SER A O 1
ATOM 2134 N N . PRO A 1 281 ? 5.562 -6.086 -1.419 1 92.69 281 PRO A N 1
ATOM 2135 C CA . PRO A 1 281 ? 6.332 -5.207 -0.54 1 92.69 281 PRO A CA 1
ATOM 2136 C C . PRO A 1 281 ? 7.195 -5.977 0.459 1 92.69 281 PRO A C 1
ATOM 2138 O O . PRO A 1 281 ? 8.281 -5.52 0.829 1 92.69 281 PRO A O 1
ATOM 2141 N N . ALA A 1 282 ? 6.715 -7.086 0.932 1 96.19 282 ALA A N 1
ATOM 2142 C CA . ALA A 1 282 ? 7.492 -7.918 1.85 1 96.19 282 ALA A CA 1
ATOM 2143 C C . ALA A 1 282 ? 8.773 -8.414 1.188 1 96.19 282 ALA A C 1
ATOM 2145 O O . ALA A 1 282 ? 9.844 -8.398 1.8 1 96.19 282 ALA A O 1
ATOM 2146 N N . VAL A 1 283 ? 8.648 -8.844 -0.026 1 96.44 283 VAL A N 1
ATOM 2147 C CA . VAL A 1 283 ? 9.805 -9.312 -0.786 1 96.44 283 VAL A CA 1
ATOM 2148 C C . VAL A 1 283 ? 10.797 -8.172 -0.975 1 96.44 283 VAL A C 1
ATOM 2150 O O . VAL A 1 283 ? 12 -8.352 -0.777 1 96.44 283 VAL A O 1
ATOM 2153 N N . HIS A 1 284 ? 10.336 -7.039 -1.316 1 91.25 284 HIS A N 1
ATOM 2154 C CA . HIS A 1 284 ? 11.203 -5.871 -1.479 1 91.25 284 HIS A CA 1
ATOM 2155 C C . HIS A 1 284 ? 11.93 -5.539 -0.182 1 91.25 284 HIS A C 1
ATOM 2157 O O . HIS A 1 284 ? 13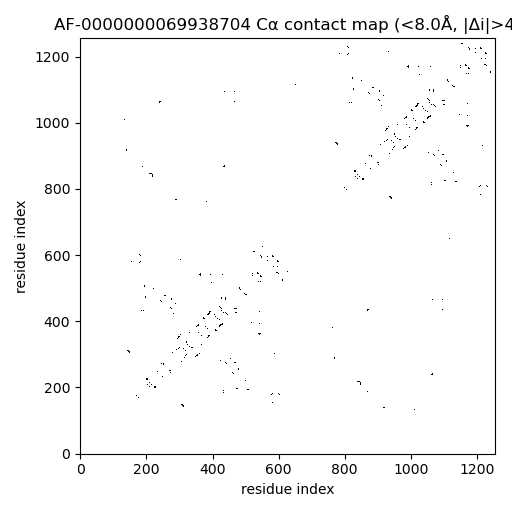.125 -5.227 -0.199 1 91.25 284 HIS A O 1
ATOM 2163 N N . MET A 1 285 ? 11.195 -5.562 0.882 1 92.25 285 MET A N 1
ATOM 2164 C CA . MET A 1 285 ? 11.789 -5.273 2.184 1 92.25 285 MET A CA 1
ATOM 2165 C C . MET A 1 285 ? 12.945 -6.227 2.48 1 92.25 285 MET A C 1
ATOM 2167 O O . MET A 1 285 ? 14.008 -5.801 2.939 1 92.25 285 MET A O 1
ATOM 2171 N N . MET A 1 286 ? 12.734 -7.441 2.219 1 96.5 286 MET A N 1
ATOM 2172 C CA . MET A 1 286 ? 13.758 -8.438 2.504 1 96.5 286 MET A CA 1
ATOM 2173 C C . MET A 1 286 ? 14.961 -8.266 1.574 1 96.5 286 MET A C 1
ATOM 2175 O O . MET A 1 286 ? 16.109 -8.438 1.991 1 96.5 286 MET A O 1
ATOM 2179 N N . MET A 1 287 ? 14.727 -7.93 0.32 1 95.62 287 MET A N 1
ATOM 2180 C CA . MET A 1 287 ? 15.836 -7.68 -0.598 1 95.62 287 MET A CA 1
ATOM 2181 C C . MET A 1 287 ? 16.656 -6.473 -0.146 1 95.62 287 MET A C 1
ATOM 2183 O O . MET A 1 287 ? 17.875 -6.5 -0.197 1 95.62 287 MET A O 1
ATOM 2187 N N . GLN A 1 288 ? 15.898 -5.484 0.251 1 88.94 288 GLN A N 1
ATOM 2188 C CA . GLN A 1 288 ? 16.562 -4.285 0.739 1 88.94 288 GLN A CA 1
ATOM 2189 C C . GLN A 1 288 ? 17.484 -4.602 1.914 1 88.94 288 GLN A C 1
ATOM 2191 O O . GLN A 1 288 ? 18.562 -4.008 2.051 1 88.94 288 GLN A O 1
ATOM 2196 N N . LEU A 1 289 ? 17.094 -5.48 2.73 1 92.62 289 LEU A N 1
ATOM 2197 C CA . LEU A 1 289 ? 17.844 -5.836 3.932 1 92.62 289 LEU A CA 1
ATOM 2198 C C . LEU A 1 289 ? 19 -6.77 3.594 1 92.62 289 LEU A C 1
ATOM 2200 O O . LEU A 1 289 ? 20.078 -6.688 4.199 1 92.62 289 LEU A O 1
ATOM 2204 N N . LEU A 1 290 ? 18.844 -7.621 2.625 1 96.5 290 LEU A N 1
ATOM 2205 C CA . LEU A 1 290 ? 19.781 -8.695 2.35 1 96.5 290 LEU A CA 1
ATOM 2206 C C . LEU A 1 290 ? 20.859 -8.234 1.378 1 96.5 290 LEU A C 1
ATOM 2208 O O . LEU A 1 290 ? 21.938 -8.836 1.305 1 96.5 290 LEU A O 1
ATOM 2212 N N . ILE A 1 291 ? 20.578 -7.156 0.587 1 94.88 291 ILE A N 1
ATOM 2213 C CA . ILE A 1 291 ? 21.484 -6.766 -0.495 1 94.88 291 ILE A CA 1
ATOM 2214 C C . ILE A 1 291 ? 22.172 -5.449 -0.146 1 94.88 291 ILE A C 1
ATOM 2216 O O . ILE A 1 291 ? 21.5 -4.441 0.109 1 94.88 291 ILE A O 1
ATOM 2220 N N . LYS A 1 292 ? 23.422 -5.484 -0.21 1 90.31 292 LYS A N 1
ATOM 2221 C CA . LYS A 1 292 ? 24.219 -4.277 -0.013 1 90.31 292 LYS A CA 1
ATOM 2222 C C . LYS A 1 292 ? 24.812 -3.793 -1.33 1 90.31 292 LYS A C 1
ATOM 2224 O O . LYS A 1 292 ? 24.984 -2.588 -1.538 1 90.31 292 LYS A O 1
ATOM 2229 N N . SER A 1 293 ? 25.172 -4.754 -2.105 1 90.44 293 SER A N 1
ATOM 2230 C CA . SER A 1 293 ? 25.828 -4.465 -3.377 1 90.44 293 SER A CA 1
ATOM 2231 C C . SER A 1 293 ? 25.656 -5.613 -4.363 1 90.44 293 SER A C 1
ATOM 2233 O O . SER A 1 293 ? 24.984 -6.602 -4.062 1 90.44 293 SER A O 1
ATOM 2235 N N . GLU A 1 294 ? 26.297 -5.449 -5.438 1 94.25 294 GLU A N 1
ATOM 2236 C CA . GLU A 1 294 ? 26.25 -6.469 -6.48 1 94.25 294 GLU A CA 1
ATOM 2237 C C . GLU A 1 294 ? 26.969 -7.742 -6.043 1 94.25 294 GLU A C 1
ATOM 2239 O O . GLU A 1 294 ? 26.781 -8.805 -6.648 1 94.25 294 GLU A O 1
ATOM 2244 N N . GLU A 1 295 ? 27.703 -7.656 -4.988 1 97.5 295 GLU A N 1
ATOM 2245 C CA . GLU A 1 295 ? 28.422 -8.82 -4.477 1 97.5 295 GLU A CA 1
ATOM 2246 C C . GLU A 1 295 ? 27.5 -9.711 -3.641 1 97.5 295 GLU A C 1
ATOM 2248 O O . GLU A 1 295 ? 27.891 -10.82 -3.256 1 97.5 295 GLU A O 1
ATOM 2253 N N . ASP A 1 296 ? 26.312 -9.289 -3.436 1 98.06 296 ASP A N 1
ATOM 2254 C CA . ASP A 1 296 ? 25.312 -10.102 -2.738 1 98.06 296 ASP A CA 1
ATOM 2255 C C . ASP A 1 296 ? 24.375 -10.781 -3.727 1 98.06 296 ASP A C 1
ATOM 2257 O O . ASP A 1 296 ? 23.828 -10.133 -4.629 1 98.06 296 ASP A O 1
ATOM 2261 N N . GLY A 1 297 ? 24.234 -12.07 -3.557 1 98.5 297 GLY A N 1
ATOM 2262 C CA . GLY A 1 297 ? 23.406 -12.844 -4.48 1 98.5 297 GLY A CA 1
ATOM 2263 C C . GLY A 1 297 ? 22.234 -13.531 -3.807 1 98.5 297 GLY A C 1
ATOM 2264 O O . GLY A 1 297 ? 22.281 -13.82 -2.611 1 98.5 297 GLY A O 1
ATOM 2265 N N . ILE A 1 298 ? 21.219 -13.742 -4.555 1 98.81 298 ILE A N 1
ATOM 2266 C CA . ILE A 1 298 ? 20.031 -14.461 -4.121 1 98.81 298 ILE A CA 1
ATOM 2267 C C . ILE A 1 298 ? 19.75 -15.617 -5.07 1 98.81 298 ILE A C 1
ATOM 2269 O O . ILE A 1 298 ? 19.609 -15.422 -6.281 1 98.81 298 ILE A O 1
ATOM 2273 N N . LEU A 1 299 ? 19.688 -16.844 -4.508 1 98.75 299 LEU A N 1
ATOM 2274 C CA . LEU A 1 299 ? 19.281 -18 -5.289 1 98.75 299 LEU A CA 1
ATOM 2275 C C . LEU A 1 299 ? 17.797 -17.969 -5.613 1 98.75 299 LEU A C 1
ATOM 2277 O O . LEU A 1 299 ? 16.969 -17.891 -4.707 1 98.75 299 LEU A O 1
ATOM 2281 N N . CYS A 1 300 ? 17.469 -18.016 -6.938 1 98.5 300 CYS A N 1
ATOM 2282 C CA . CYS A 1 300 ? 16.078 -18.016 -7.379 1 98.5 300 CYS A CA 1
ATOM 2283 C C . CYS A 1 300 ? 15.812 -19.156 -8.352 1 98.5 300 CYS A C 1
ATOM 2285 O O . CYS A 1 300 ? 16.688 -19.516 -9.148 1 98.5 300 CYS A O 1
ATOM 2287 N N . PRO A 1 301 ? 14.656 -19.688 -8.242 1 98.31 301 PRO A N 1
ATOM 2288 C CA . PRO A 1 301 ? 14.336 -20.766 -9.18 1 98.31 301 PRO A CA 1
ATOM 2289 C C . PRO A 1 301 ? 14.195 -20.266 -10.617 1 98.31 301 PRO A C 1
ATOM 2291 O O . PRO A 1 301 ? 13.773 -19.141 -10.852 1 98.31 301 PRO A O 1
ATOM 2294 N N . ILE A 1 302 ? 14.547 -21.141 -11.531 1 98.12 302 ILE A N 1
ATOM 2295 C CA . ILE A 1 302 ? 14.289 -20.984 -12.961 1 98.12 302 ILE A CA 1
ATOM 2296 C C . ILE A 1 302 ? 13.523 -22.203 -13.477 1 98.12 302 ILE A C 1
ATOM 2298 O O . ILE A 1 302 ? 13.984 -23.344 -13.359 1 98.12 302 ILE A O 1
ATOM 2302 N N . PRO A 1 303 ? 12.328 -22.031 -14.062 1 97.62 303 PRO A N 1
ATOM 2303 C CA . PRO A 1 303 ? 11.719 -20.719 -14.359 1 97.62 303 PRO A CA 1
ATOM 2304 C C . PRO A 1 303 ? 11.391 -19.922 -13.094 1 97.62 303 PRO A C 1
ATOM 2306 O O . PRO A 1 303 ? 11.07 -20.516 -12.055 1 97.62 303 PRO A O 1
ATOM 2309 N N . GLN A 1 304 ? 11.461 -18.609 -13.234 1 95.88 304 GLN A N 1
ATOM 2310 C CA . GLN A 1 304 ? 11.328 -17.719 -12.094 1 95.88 304 GLN A CA 1
ATOM 2311 C C . GLN A 1 304 ? 9.953 -17.047 -12.07 1 95.88 304 GLN A C 1
ATOM 2313 O O . GLN A 1 304 ? 9.219 -17.109 -13.062 1 95.88 304 GLN A O 1
ATOM 2318 N N . TYR A 1 305 ? 9.625 -16.453 -10.953 1 93.69 305 TYR A N 1
ATOM 2319 C CA . TYR A 1 305 ? 8.633 -15.391 -10.883 1 93.69 305 TYR A CA 1
ATOM 2320 C C . TYR A 1 305 ? 9.297 -14.016 -10.945 1 93.69 305 TYR A C 1
ATOM 2322 O O . TYR A 1 305 ? 10.125 -13.688 -10.102 1 93.69 305 TYR A O 1
ATOM 2330 N N . PRO A 1 306 ? 8.953 -13.148 -11.812 1 90.19 306 PRO A N 1
ATOM 2331 C CA . PRO A 1 306 ? 9.734 -11.953 -12.164 1 90.19 306 PRO A CA 1
ATOM 2332 C C . PRO A 1 306 ? 9.828 -10.953 -11.016 1 90.19 306 PRO A C 1
ATOM 2334 O O . PRO A 1 306 ? 10.703 -10.086 -11.023 1 90.19 306 PRO A O 1
ATOM 2337 N N . LEU A 1 307 ? 8.984 -11.031 -10.039 1 90.56 307 LEU A N 1
ATOM 2338 C CA . LEU A 1 307 ? 9.07 -10.164 -8.867 1 90.56 307 LEU A CA 1
ATOM 2339 C C . LEU A 1 307 ? 10.461 -10.234 -8.242 1 90.56 307 LEU A C 1
ATOM 2341 O O . LEU A 1 307 ? 11.031 -9.211 -7.863 1 90.56 307 LEU A O 1
ATOM 2345 N N . TYR A 1 308 ? 11.023 -11.359 -8.164 1 94.88 308 TYR A N 1
ATOM 2346 C CA . TYR A 1 308 ? 12.289 -11.539 -7.461 1 94.88 308 TYR A CA 1
ATOM 2347 C C . TYR A 1 308 ? 13.453 -10.977 -8.273 1 94.88 308 TYR A C 1
ATOM 2349 O O . TYR A 1 308 ? 14.273 -10.227 -7.75 1 94.88 308 TYR A O 1
ATOM 2357 N N . SER A 1 309 ? 13.555 -11.297 -9.57 1 92.62 309 SER A N 1
ATOM 2358 C CA . SER A 1 309 ? 14.617 -10.742 -10.398 1 92.62 309 SER A CA 1
ATOM 2359 C C . SER A 1 309 ? 14.547 -9.227 -10.461 1 92.62 309 SER A C 1
ATOM 2361 O O . SER A 1 309 ? 15.57 -8.539 -10.383 1 92.62 309 SER A O 1
ATOM 2363 N N . ALA A 1 310 ? 13.328 -8.766 -10.57 1 86.75 310 ALA A N 1
ATOM 2364 C CA . ALA A 1 310 ? 13.141 -7.316 -10.602 1 86.75 310 ALA A CA 1
ATOM 2365 C C . ALA A 1 310 ? 13.57 -6.672 -9.289 1 86.75 310 ALA A C 1
ATOM 2367 O O . ALA A 1 310 ? 14.211 -5.621 -9.289 1 86.75 310 ALA A O 1
ATOM 2368 N N . SER A 1 311 ? 13.148 -7.238 -8.211 1 90.88 311 SER A N 1
ATOM 2369 C CA . SER A 1 311 ? 13.477 -6.707 -6.891 1 90.88 311 SER A CA 1
ATOM 2370 C C . SER A 1 311 ? 14.977 -6.758 -6.633 1 90.88 311 SER A C 1
ATOM 2372 O O . SER A 1 311 ? 15.547 -5.82 -6.066 1 90.88 311 SER A O 1
ATOM 2374 N N . ILE A 1 312 ? 15.633 -7.844 -7.016 1 94.25 312 ILE A N 1
ATOM 2375 C CA . ILE A 1 312 ? 17.078 -7.992 -6.859 1 94.25 312 ILE A CA 1
ATOM 2376 C C . ILE A 1 312 ? 17.797 -6.891 -7.637 1 94.25 312 ILE A C 1
ATOM 2378 O O . ILE A 1 312 ? 18.703 -6.238 -7.105 1 94.25 312 ILE A O 1
ATOM 2382 N N . ALA A 1 313 ? 17.344 -6.68 -8.812 1 88.25 313 ALA A N 1
ATOM 2383 C CA . ALA A 1 313 ? 17.938 -5.645 -9.656 1 88.25 313 ALA A CA 1
ATOM 2384 C C . ALA A 1 313 ? 17.719 -4.258 -9.062 1 88.25 313 ALA A C 1
ATOM 2386 O O . ALA A 1 313 ? 18.641 -3.438 -9.023 1 88.25 313 ALA A O 1
ATOM 2387 N N . LEU A 1 314 ? 16.516 -4.043 -8.625 1 81.19 314 LEU A N 1
ATOM 2388 C CA . LEU A 1 314 ? 16.141 -2.752 -8.062 1 81.19 314 LEU A CA 1
ATOM 2389 C C . LEU A 1 314 ? 17.031 -2.402 -6.867 1 81.19 314 LEU A C 1
ATOM 2391 O O . LEU A 1 314 ? 17.359 -1.234 -6.664 1 81.19 314 LEU A O 1
ATOM 2395 N N . HIS A 1 315 ? 17.359 -3.375 -6.16 1 85.25 315 HIS A N 1
ATOM 2396 C CA . HIS A 1 315 ? 18.109 -3.117 -4.934 1 85.25 315 HIS A CA 1
ATOM 2397 C C . HIS A 1 315 ? 19.594 -3.387 -5.129 1 85.25 315 HIS A C 1
ATOM 2399 O O . HIS A 1 315 ? 20.359 -3.455 -4.156 1 85.25 315 HIS A O 1
ATOM 2405 N N . GLY A 1 316 ? 20.016 -3.725 -6.375 1 87.56 316 GLY A N 1
ATOM 2406 C CA . GLY A 1 316 ? 21.406 -3.721 -6.758 1 87.56 316 GLY A CA 1
ATOM 2407 C C . GLY A 1 316 ? 22.109 -5.043 -6.492 1 87.56 316 GLY A C 1
ATOM 2408 O O . GLY A 1 316 ? 23.328 -5.09 -6.363 1 87.56 316 GLY A O 1
ATOM 2409 N N . GLY A 1 317 ? 21.391 -6.098 -6.336 1 95.75 317 GLY A N 1
ATOM 2410 C CA . GLY A 1 317 ? 21.984 -7.402 -6.078 1 95.75 317 GLY A CA 1
ATOM 2411 C C . GLY A 1 317 ? 22.172 -8.227 -7.34 1 95.75 317 GLY A C 1
ATOM 2412 O O . GLY A 1 317 ? 22.016 -7.715 -8.453 1 95.75 317 GLY A O 1
ATOM 2413 N N . THR A 1 318 ? 22.594 -9.461 -7.094 1 97.75 318 THR A N 1
ATOM 2414 C CA . THR A 1 318 ? 22.844 -10.383 -8.195 1 97.75 318 THR A CA 1
ATOM 2415 C C . THR A 1 318 ? 21.891 -11.578 -8.125 1 97.75 318 THR A C 1
ATOM 2417 O O . THR A 1 318 ? 21.781 -12.227 -7.078 1 97.75 318 THR A O 1
ATOM 2420 N N . LEU A 1 319 ? 21.281 -11.859 -9.203 1 97.62 319 LEU A N 1
ATOM 2421 C CA . LEU A 1 319 ? 20.438 -13.055 -9.328 1 97.62 319 LEU A CA 1
ATOM 2422 C C . LEU A 1 319 ? 21.297 -14.297 -9.523 1 97.62 319 LEU A C 1
ATOM 2424 O O . LEU A 1 319 ? 22.125 -14.352 -10.445 1 97.62 319 LEU A O 1
ATOM 2428 N N . VAL A 1 320 ? 21.203 -15.273 -8.695 1 98.44 320 VAL A N 1
ATOM 2429 C CA . VAL A 1 320 ? 21.828 -16.578 -8.844 1 98.44 320 VAL A CA 1
ATOM 2430 C C . VAL A 1 320 ? 20.781 -17.625 -9.18 1 98.44 320 VAL A C 1
ATOM 2432 O O . VAL A 1 320 ? 20.062 -18.109 -8.297 1 98.44 320 VAL A O 1
ATOM 2435 N N . PRO A 1 321 ? 20.766 -18.078 -10.391 1 97.44 321 PRO A N 1
ATOM 2436 C CA . PRO A 1 321 ? 19.688 -18.984 -10.797 1 97.44 321 PRO A CA 1
ATOM 2437 C C . PRO A 1 321 ? 19.984 -20.438 -10.406 1 97.44 321 PRO A C 1
ATOM 2439 O O . PRO A 1 321 ? 21.141 -20.844 -10.367 1 97.44 321 PRO A O 1
ATOM 2442 N N . TYR A 1 322 ? 18.969 -21.156 -10.062 1 97.94 322 TYR A N 1
ATOM 2443 C CA . TYR A 1 322 ? 19 -22.609 -10.062 1 97.94 322 TYR A CA 1
ATOM 2444 C C . TYR A 1 322 ? 17.828 -23.188 -10.852 1 97.94 322 TYR A C 1
ATOM 2446 O O . TYR A 1 322 ? 16.734 -22.625 -10.836 1 97.94 322 TYR A O 1
ATOM 2454 N N . TYR A 1 323 ? 18.047 -24.312 -11.531 1 97.56 323 TYR A N 1
ATOM 2455 C CA . TYR A 1 323 ? 17.031 -24.859 -12.438 1 97.56 323 TYR A CA 1
ATOM 2456 C C . TYR A 1 323 ? 16.172 -25.906 -11.727 1 97.56 323 TYR A C 1
ATOM 2458 O O . TYR A 1 323 ? 16.703 -26.812 -11.07 1 97.56 323 TYR A O 1
ATOM 2466 N N . LEU A 1 324 ? 14.875 -25.75 -11.805 1 97.69 324 LEU A N 1
ATOM 2467 C CA . LEU A 1 324 ? 13.961 -26.812 -11.391 1 97.69 324 LEU A CA 1
ATOM 2468 C C . LEU A 1 324 ? 13.969 -27.953 -12.398 1 97.69 324 LEU A C 1
ATOM 2470 O O . LEU A 1 324 ? 14.195 -27.734 -13.594 1 97.69 324 LEU A O 1
ATOM 2474 N N . ASP A 1 325 ? 13.672 -29.094 -11.891 1 97 325 ASP A N 1
ATOM 2475 C CA . ASP A 1 325 ? 13.773 -30.297 -12.734 1 97 325 ASP A CA 1
ATOM 2476 C C . ASP A 1 325 ? 12.422 -30.625 -13.359 1 97 325 ASP A C 1
ATOM 2478 O O . ASP A 1 325 ? 11.586 -31.281 -12.734 1 97 325 ASP A O 1
ATOM 2482 N N . GLU A 1 326 ? 12.227 -30.328 -14.578 1 96.88 326 GLU A N 1
ATOM 2483 C CA . GLU A 1 326 ? 10.984 -30.562 -15.312 1 96.88 326 GLU A CA 1
ATOM 2484 C C . GLU A 1 326 ? 10.68 -32.062 -15.43 1 96.88 326 GLU A C 1
ATOM 2486 O O . GLU A 1 326 ? 9.516 -32.469 -15.375 1 96.88 326 GLU A O 1
ATOM 2491 N N . ALA A 1 327 ? 11.672 -32.875 -15.562 1 95.38 327 ALA A N 1
ATOM 2492 C CA . ALA A 1 327 ? 11.516 -34.312 -15.766 1 95.38 327 ALA A CA 1
ATOM 2493 C C . ALA A 1 327 ? 10.93 -35 -14.523 1 95.38 327 ALA A C 1
ATOM 2495 O O . ALA A 1 327 ? 10.297 -36.031 -14.617 1 95.38 327 ALA A O 1
ATOM 2496 N N . THR A 1 328 ? 11.125 -34.344 -13.461 1 92.81 328 THR A N 1
ATOM 2497 C CA . THR A 1 328 ? 10.648 -34.938 -12.219 1 92.81 328 THR A CA 1
ATOM 2498 C C . THR A 1 328 ? 9.5 -34.125 -11.633 1 92.81 328 THR A C 1
ATOM 2500 O O . THR A 1 328 ? 9.328 -34.062 -10.414 1 92.81 328 THR A O 1
ATOM 2503 N N . GLY A 1 329 ? 8.844 -33.406 -12.406 1 94.5 329 GLY A N 1
ATOM 2504 C CA . GLY A 1 329 ? 7.695 -32.625 -11.953 1 94.5 329 GLY A CA 1
ATOM 2505 C C . GLY A 1 329 ? 8.078 -31.328 -11.281 1 94.5 329 GLY A C 1
ATOM 2506 O O . GLY A 1 329 ? 7.473 -30.938 -10.281 1 94.5 329 GLY A O 1
ATOM 2507 N N . TRP A 1 330 ? 9.211 -30.734 -11.688 1 96.62 330 TRP A N 1
ATOM 2508 C CA . TRP A 1 330 ? 9.68 -29.422 -11.273 1 96.62 330 TRP A CA 1
ATOM 2509 C C . TRP A 1 330 ? 10.156 -29.438 -9.828 1 96.62 330 TRP A C 1
ATOM 2511 O O . TRP A 1 330 ? 9.984 -28.469 -9.094 1 96.62 330 TRP A O 1
ATOM 2521 N N . GLY A 1 331 ? 10.672 -30.484 -9.312 1 93.81 331 GLY A N 1
ATOM 2522 C CA . GLY A 1 331 ? 11.305 -30.547 -8.008 1 93.81 331 GLY A CA 1
ATOM 2523 C C . GLY A 1 331 ? 12.625 -29.797 -7.953 1 93.81 331 GLY A C 1
ATOM 2524 O O . GLY A 1 331 ? 13.172 -29.406 -8.984 1 93.81 331 GLY A O 1
ATOM 2525 N N . LEU A 1 332 ? 13.047 -29.562 -6.762 1 95.75 332 LEU A N 1
ATOM 2526 C CA . LEU A 1 332 ? 14.336 -28.922 -6.531 1 95.75 332 LEU A CA 1
ATOM 2527 C C . LEU A 1 332 ? 15.406 -29.953 -6.195 1 95.75 332 LEU A C 1
ATOM 2529 O O . LEU A 1 332 ? 15.289 -30.672 -5.207 1 95.75 332 LEU A O 1
ATOM 2533 N N . GLU A 1 333 ? 16.422 -30.047 -6.98 1 96.19 333 GLU A N 1
ATOM 2534 C CA . GLU A 1 333 ? 17.562 -30.922 -6.711 1 96.19 333 GLU A CA 1
ATOM 2535 C C . GLU A 1 333 ? 18.656 -30.203 -5.957 1 96.19 333 GLU A C 1
ATOM 2537 O O . GLU A 1 333 ? 19.25 -29.25 -6.473 1 96.19 333 GLU A O 1
ATOM 2542 N N . ILE A 1 334 ? 19 -30.703 -4.836 1 97.62 334 ILE A N 1
ATOM 2543 C CA . ILE A 1 334 ? 19.969 -30.031 -3.965 1 97.62 334 ILE A CA 1
ATOM 2544 C C . ILE A 1 334 ? 21.328 -29.953 -4.668 1 97.62 334 ILE A C 1
ATOM 2546 O O . ILE A 1 334 ? 22.047 -28.953 -4.512 1 97.62 334 ILE A O 1
ATOM 2550 N N . SER A 1 335 ? 21.672 -30.953 -5.395 1 97.19 335 SER A N 1
ATOM 2551 C CA . SER A 1 335 ? 22.938 -30.953 -6.109 1 97.19 335 SER A CA 1
ATOM 2552 C C . SER A 1 335 ? 23.016 -29.797 -7.098 1 97.19 335 SER A C 1
ATOM 2554 O O . SER A 1 335 ? 24.078 -29.172 -7.246 1 97.19 335 SER A O 1
ATOM 2556 N N . GLU A 1 336 ? 21.938 -29.547 -7.738 1 95.75 336 GLU A N 1
ATOM 2557 C CA . GLU A 1 336 ? 21.875 -28.422 -8.68 1 95.75 336 GLU A CA 1
ATOM 2558 C C . GLU A 1 336 ? 22.047 -27.094 -7.953 1 95.75 336 GLU A C 1
ATOM 2560 O O . GLU A 1 336 ? 22.766 -26.219 -8.422 1 95.75 336 GLU A O 1
ATOM 2565 N N . VAL A 1 337 ? 21.422 -26.906 -6.855 1 97.88 337 VAL A N 1
ATOM 2566 C CA . VAL A 1 337 ? 21.5 -25.688 -6.078 1 97.88 337 VAL A CA 1
ATOM 2567 C C . VAL A 1 337 ? 22.906 -25.484 -5.547 1 97.88 337 VAL A C 1
ATOM 2569 O O . VAL A 1 337 ? 23.453 -24.375 -5.574 1 97.88 337 VAL A O 1
ATOM 2572 N N . LYS A 1 338 ? 23.469 -26.531 -5.07 1 98 338 LYS A N 1
ATOM 2573 C CA . LYS A 1 338 ? 24.828 -26.469 -4.543 1 98 338 LYS A CA 1
ATOM 2574 C C . LYS A 1 338 ? 25.812 -26.062 -5.625 1 98 338 LYS A C 1
ATOM 2576 O O . LYS A 1 338 ? 26.734 -25.266 -5.371 1 98 338 LYS A O 1
ATOM 2581 N N . LYS A 1 339 ? 25.625 -26.625 -6.773 1 97.56 339 LYS A N 1
ATOM 2582 C CA . LYS A 1 339 ? 26.484 -26.266 -7.906 1 97.56 339 LYS A CA 1
ATOM 2583 C C . LYS A 1 339 ? 26.422 -24.766 -8.203 1 97.56 339 LYS A C 1
ATOM 2585 O O . LYS A 1 339 ? 27.438 -24.125 -8.414 1 97.56 339 LYS A O 1
ATOM 2590 N N . GLN A 1 340 ? 25.281 -24.25 -8.234 1 97.69 340 GLN A N 1
ATOM 2591 C CA . GLN A 1 340 ? 25.078 -22.828 -8.5 1 97.69 340 GLN A CA 1
ATOM 2592 C C . GLN A 1 340 ? 25.672 -21.969 -7.383 1 97.69 340 GLN A C 1
ATOM 2594 O O . GLN A 1 340 ? 26.234 -20.906 -7.641 1 97.69 340 GLN A O 1
ATOM 2599 N N . LEU A 1 341 ? 25.453 -22.391 -6.152 1 98.38 341 LEU A N 1
ATOM 2600 C CA . LEU A 1 341 ? 26.016 -21.703 -4.996 1 98.38 341 LEU A CA 1
ATOM 2601 C C . LEU A 1 341 ? 27.531 -21.625 -5.098 1 98.38 341 LEU A C 1
ATOM 2603 O O . LEU A 1 341 ? 28.109 -20.547 -4.91 1 98.38 341 LEU A O 1
ATOM 2607 N N . GLU A 1 342 ? 28.141 -22.719 -5.438 1 98.25 342 GLU A N 1
ATOM 2608 C CA . GLU A 1 342 ? 29.609 -22.781 -5.531 1 98.25 342 GLU A CA 1
ATOM 2609 C C . GLU A 1 342 ? 30.109 -21.922 -6.695 1 98.25 342 GLU A C 1
ATOM 2611 O O . GLU A 1 342 ? 31.141 -21.266 -6.578 1 98.25 342 GLU A O 1
ATOM 2616 N N . ALA A 1 343 ? 29.406 -21.969 -7.754 1 97.94 343 ALA A N 1
ATOM 2617 C CA . ALA A 1 343 ? 29.781 -21.156 -8.898 1 97.94 343 ALA A CA 1
ATOM 2618 C C . ALA A 1 343 ? 29.719 -19.672 -8.555 1 97.94 343 ALA A C 1
ATOM 2620 O O . ALA A 1 343 ? 30.578 -18.891 -8.969 1 97.94 343 ALA A O 1
ATOM 2621 N N . ALA A 1 344 ? 28.734 -19.281 -7.859 1 98.25 344 ALA A N 1
ATOM 2622 C CA . ALA A 1 344 ? 28.578 -17.891 -7.441 1 98.25 344 ALA A CA 1
ATOM 2623 C C . ALA A 1 344 ? 29.719 -17.484 -6.508 1 98.25 344 ALA A C 1
ATOM 2625 O O . ALA A 1 344 ? 30.312 -16.406 -6.672 1 98.25 344 ALA A O 1
ATOM 2626 N N . LYS A 1 345 ? 29.984 -18.344 -5.594 1 97.69 345 LYS A N 1
ATOM 2627 C CA . LYS A 1 345 ? 31.062 -18.062 -4.648 1 97.69 345 LYS A CA 1
ATOM 2628 C C . LYS A 1 345 ? 32.406 -17.891 -5.375 1 97.69 345 LYS A C 1
ATOM 2630 O O . LYS A 1 345 ? 33.188 -17 -5.023 1 97.69 345 LYS A O 1
ATOM 2635 N N . SER A 1 346 ? 32.594 -18.656 -6.352 1 97.94 346 SER A N 1
ATOM 2636 C CA . SER A 1 346 ? 33.812 -18.609 -7.113 1 97.94 346 SER A CA 1
ATOM 2637 C C . SER A 1 346 ? 33.938 -17.281 -7.871 1 97.94 346 SER A C 1
ATOM 2639 O O . SER A 1 346 ? 35.062 -16.859 -8.219 1 97.94 346 SER A O 1
ATOM 2641 N N . LYS A 1 347 ? 32.875 -16.672 -8.094 1 97.56 347 LYS A N 1
ATOM 2642 C CA . LYS A 1 347 ? 32.844 -15.398 -8.812 1 97.56 347 LYS A CA 1
ATOM 2643 C C . LYS A 1 347 ? 32.875 -14.219 -7.84 1 97.56 347 LYS A C 1
ATOM 2645 O O . LYS A 1 347 ? 32.656 -13.07 -8.242 1 97.56 347 LYS A O 1
ATOM 2650 N N . GLY A 1 348 ? 32.938 -14.531 -6.586 1 97.44 348 GLY A N 1
ATOM 2651 C CA . GLY A 1 348 ? 33 -13.484 -5.582 1 97.44 348 GLY A CA 1
ATOM 2652 C C . GLY A 1 348 ? 31.656 -13.031 -5.074 1 97.44 348 GLY A C 1
ATOM 2653 O O . GLY A 1 348 ? 31.547 -11.984 -4.43 1 97.44 348 GLY A O 1
ATOM 2654 N N . ILE A 1 349 ? 30.688 -13.773 -5.387 1 98.38 349 ILE A N 1
ATOM 2655 C CA . ILE A 1 349 ? 29.328 -13.438 -4.957 1 98.38 349 ILE A CA 1
ATOM 2656 C C . ILE A 1 349 ? 29.016 -14.125 -3.627 1 98.38 349 ILE A C 1
ATOM 2658 O O . ILE A 1 349 ? 29.172 -15.344 -3.502 1 98.38 349 ILE A O 1
ATOM 2662 N N . THR A 1 350 ? 28.672 -13.312 -2.643 1 98.44 350 THR A N 1
ATOM 2663 C CA . THR A 1 350 ? 28.172 -13.859 -1.387 1 98.44 350 THR A CA 1
ATOM 2664 C C . THR A 1 350 ? 26.672 -14.117 -1.472 1 98.44 350 THR A C 1
ATOM 2666 O O . THR A 1 350 ? 25.875 -13.18 -1.495 1 98.44 350 THR A O 1
ATOM 2669 N N . VAL A 1 351 ? 26.344 -15.352 -1.47 1 98.69 351 VAL A N 1
ATOM 2670 C CA . VAL A 1 351 ? 24.922 -15.703 -1.57 1 98.69 351 VAL A CA 1
ATOM 2671 C C . VAL A 1 351 ? 24.266 -15.578 -0.2 1 98.69 351 VAL A C 1
ATOM 2673 O O . VAL A 1 351 ? 24.734 -16.156 0.78 1 98.69 351 VAL A O 1
ATOM 2676 N N . ARG A 1 352 ? 23.125 -14.859 -0.196 1 98.62 352 ARG A N 1
ATOM 2677 C CA . ARG A 1 352 ? 22.516 -14.492 1.076 1 98.62 352 ARG A CA 1
ATOM 2678 C C . ARG A 1 352 ? 21.281 -15.344 1.355 1 98.62 352 ARG A C 1
ATOM 2680 O O . ARG A 1 352 ? 20.953 -15.617 2.514 1 98.62 352 ARG A O 1
ATOM 2687 N N . ALA A 1 353 ? 20.594 -15.742 0.334 1 98.88 353 ALA A N 1
ATOM 2688 C CA . ALA A 1 353 ? 19.281 -16.359 0.554 1 98.88 353 ALA A CA 1
ATOM 2689 C C . ALA A 1 353 ? 18.922 -17.297 -0.591 1 98.88 353 ALA A C 1
ATOM 2691 O O . ALA A 1 353 ? 19.516 -17.234 -1.669 1 98.88 353 ALA A O 1
ATOM 2692 N N . LEU A 1 354 ? 18 -18.203 -0.288 1 98.88 354 LEU A N 1
ATOM 2693 C CA . LEU A 1 354 ? 17.359 -19.094 -1.248 1 98.88 354 LEU A CA 1
ATOM 2694 C C . LEU A 1 354 ? 15.859 -18.844 -1.302 1 98.88 354 LEU A C 1
ATOM 2696 O O . LEU A 1 354 ? 15.172 -18.938 -0.281 1 98.88 354 LEU A O 1
ATOM 2700 N N . VAL A 1 355 ? 15.359 -18.5 -2.539 1 98.88 355 VAL A N 1
ATOM 2701 C CA . VAL A 1 355 ? 13.93 -18.312 -2.756 1 98.88 355 VAL A CA 1
ATOM 2702 C C . VAL A 1 355 ? 13.305 -19.625 -3.211 1 98.88 355 VAL A C 1
ATOM 2704 O O . VAL A 1 355 ? 13.789 -20.266 -4.148 1 98.88 355 VAL A O 1
ATOM 2707 N N . VAL A 1 356 ? 12.25 -20.062 -2.549 1 98.75 356 VAL A N 1
ATOM 2708 C CA . VAL A 1 356 ? 11.469 -21.219 -2.965 1 98.75 356 VAL A CA 1
ATOM 2709 C C . VAL A 1 356 ? 10 -20.828 -3.096 1 98.75 356 VAL A C 1
ATOM 2711 O O . VAL A 1 356 ? 9.406 -20.281 -2.16 1 98.75 356 VAL A O 1
ATOM 2714 N N . ILE A 1 357 ? 9.445 -21.047 -4.262 1 98.38 357 ILE A N 1
ATOM 2715 C CA . ILE A 1 357 ? 8.031 -20.766 -4.508 1 98.38 357 ILE A CA 1
ATOM 2716 C C . ILE A 1 357 ? 7.238 -22.062 -4.504 1 98.38 357 ILE A C 1
ATOM 2718 O O . ILE A 1 357 ? 7.43 -22.922 -5.375 1 98.38 357 ILE A O 1
ATOM 2722 N N . ASN A 1 358 ? 6.379 -22.25 -3.492 1 98.25 358 ASN A N 1
ATOM 2723 C CA . ASN A 1 358 ? 5.656 -23.5 -3.283 1 98.25 358 ASN A CA 1
ATOM 2724 C C . ASN A 1 358 ? 4.285 -23.25 -2.664 1 98.25 358 ASN A C 1
ATOM 2726 O O . ASN A 1 358 ? 4.184 -22.844 -1.507 1 98.25 358 ASN A O 1
ATOM 2730 N N . PRO A 1 359 ? 3.236 -23.562 -3.424 1 97.88 359 PRO A N 1
ATOM 2731 C CA . PRO A 1 359 ? 3.15 -24.078 -4.789 1 97.88 359 PRO A CA 1
ATOM 2732 C C . PRO A 1 359 ? 3.76 -23.141 -5.82 1 97.88 359 PRO A C 1
ATOM 2734 O O . PRO A 1 359 ? 3.809 -21.922 -5.598 1 97.88 359 PRO A O 1
ATOM 2737 N N . GLY A 1 360 ? 4.121 -23.734 -6.93 1 97.62 360 GLY A N 1
ATOM 2738 C CA . GLY A 1 360 ? 5.055 -23.031 -7.805 1 97.62 360 GLY A CA 1
ATOM 2739 C C . GLY A 1 360 ? 4.367 -22.141 -8.812 1 97.62 360 GLY A C 1
ATOM 2740 O O . GLY A 1 360 ? 3.32 -22.484 -9.359 1 97.62 360 GLY A O 1
ATOM 2741 N N . ASN A 1 361 ? 4.922 -21 -9.102 1 96.38 361 ASN A N 1
ATOM 2742 C CA . ASN A 1 361 ? 4.684 -20.094 -10.219 1 96.38 361 ASN A CA 1
ATOM 2743 C C . ASN A 1 361 ? 5.953 -19.875 -11.039 1 96.38 361 ASN A C 1
ATOM 2745 O O . ASN A 1 361 ? 6.934 -19.312 -10.531 1 96.38 361 ASN A O 1
ATOM 2749 N N . PRO A 1 362 ? 6.023 -20.375 -12.211 1 96.94 362 PRO A N 1
ATOM 2750 C CA . PRO A 1 362 ? 4.926 -20.656 -13.141 1 96.94 362 PRO A CA 1
ATOM 2751 C C . PRO A 1 362 ? 4.645 -22.141 -13.281 1 96.94 362 PRO A C 1
ATOM 2753 O O . PRO A 1 362 ? 3.887 -22.547 -14.172 1 96.94 362 PRO A O 1
ATOM 2756 N N . THR A 1 363 ? 5.172 -22.984 -12.477 1 97.81 363 THR A N 1
ATOM 2757 C CA . THR A 1 363 ? 5.281 -24.406 -12.812 1 97.81 363 THR A CA 1
ATOM 2758 C C . THR A 1 363 ? 4.098 -25.188 -12.258 1 97.81 363 THR A C 1
ATOM 2760 O O . THR A 1 363 ? 3.852 -26.328 -12.664 1 97.81 363 THR A O 1
ATOM 2763 N N . GLY A 1 364 ? 3.424 -24.656 -11.242 1 97.5 364 GLY A N 1
ATOM 2764 C CA . GLY A 1 364 ? 2.229 -25.281 -10.703 1 97.5 364 GLY A CA 1
ATOM 2765 C C . GLY A 1 364 ? 2.531 -26.484 -9.828 1 97.5 364 GLY A C 1
ATOM 2766 O O . GLY A 1 364 ? 1.619 -27.203 -9.406 1 97.5 364 GLY A O 1
ATOM 2767 N N . GLN A 1 365 ? 3.748 -26.719 -9.469 1 97.31 365 GLN A N 1
ATOM 2768 C CA . GLN A 1 365 ? 4.129 -27.891 -8.688 1 97.31 365 GLN A CA 1
ATOM 2769 C C . GLN A 1 365 ? 3.883 -27.656 -7.203 1 97.31 365 GLN A C 1
ATOM 2771 O O . GLN A 1 365 ? 3.889 -26.516 -6.734 1 97.31 365 GLN A O 1
ATOM 2776 N N . VAL A 1 366 ? 3.639 -28.703 -6.457 1 98 366 VAL A N 1
ATOM 2777 C CA . VAL A 1 366 ? 3.66 -28.75 -4.996 1 98 366 VAL A CA 1
ATOM 2778 C C . VAL A 1 366 ? 4.805 -29.641 -4.527 1 98 366 VAL A C 1
ATOM 2780 O O . VAL A 1 366 ? 4.855 -30.828 -4.867 1 98 366 VAL A O 1
ATOM 2783 N N . LEU A 1 367 ? 5.719 -29.109 -3.816 1 97.5 367 LEU A N 1
ATOM 2784 C CA . LEU A 1 367 ? 6.898 -29.859 -3.398 1 97.5 367 LEU A CA 1
ATOM 2785 C C . LEU A 1 367 ? 6.52 -30.969 -2.428 1 97.5 367 LEU A C 1
ATOM 2787 O O . LEU A 1 367 ? 5.637 -30.797 -1.585 1 97.5 367 LEU A O 1
ATOM 2791 N N . ALA A 1 368 ? 7.223 -32.062 -2.582 1 95.75 368 ALA A N 1
ATOM 2792 C CA . ALA A 1 368 ? 7.09 -33.156 -1.606 1 95.75 368 ALA A CA 1
ATOM 2793 C C . ALA A 1 368 ? 7.746 -32.781 -0.281 1 95.75 368 ALA A C 1
ATOM 2795 O O . ALA A 1 368 ? 8.703 -32 -0.254 1 95.75 368 ALA A O 1
ATOM 2796 N N . GLU A 1 369 ? 7.246 -33.344 0.785 1 97 369 GLU A N 1
ATOM 2797 C CA . GLU A 1 369 ? 7.785 -33.094 2.115 1 97 369 GLU A CA 1
ATOM 2798 C C . GLU A 1 369 ? 9.281 -33.375 2.178 1 97 369 GLU A C 1
ATOM 2800 O O . GLU A 1 369 ? 10.047 -32.625 2.766 1 97 369 GLU A O 1
ATOM 2805 N N . ASP A 1 370 ? 9.703 -34.469 1.566 1 97.19 370 ASP A N 1
ATOM 2806 C CA . ASP A 1 370 ? 11.117 -34.875 1.597 1 97.19 370 ASP A CA 1
ATOM 2807 C C . ASP A 1 370 ? 11.984 -33.812 0.917 1 97.19 370 ASP A C 1
ATOM 2809 O O . ASP A 1 370 ? 13.086 -33.5 1.379 1 97.19 370 ASP A O 1
ATOM 2813 N N . ASN A 1 371 ? 11.508 -33.344 -0.16 1 97.5 371 ASN A N 1
ATOM 2814 C CA . ASN A 1 371 ? 12.234 -32.281 -0.843 1 97.5 371 ASN A CA 1
ATOM 2815 C C . ASN A 1 371 ? 12.336 -31.016 0.023 1 97.5 371 ASN A C 1
ATOM 2817 O O . ASN A 1 371 ? 13.391 -30.375 0.069 1 97.5 371 ASN A O 1
ATOM 2821 N N . GLN A 1 372 ? 11.266 -30.641 0.708 1 98.5 372 GLN A N 1
ATOM 2822 C CA . GLN A 1 372 ? 11.289 -29.484 1.601 1 98.5 372 GLN A CA 1
ATOM 2823 C C . GLN A 1 372 ? 12.289 -29.672 2.736 1 98.5 372 GLN A C 1
ATOM 2825 O O . GLN A 1 372 ? 12.977 -28.734 3.133 1 98.5 372 GLN A O 1
ATOM 2830 N N . ARG A 1 373 ? 12.336 -30.891 3.264 1 98.62 373 ARG A N 1
ATOM 2831 C CA . ARG A 1 373 ? 13.289 -31.203 4.316 1 98.62 373 ARG A CA 1
ATOM 2832 C C . ARG A 1 373 ? 14.727 -31.016 3.828 1 98.62 373 ARG A C 1
ATOM 2834 O O . ARG A 1 373 ? 15.555 -30.438 4.531 1 98.62 373 ARG A O 1
ATOM 2841 N N . ASP A 1 374 ? 14.984 -31.5 2.641 1 98.56 374 ASP A N 1
ATOM 2842 C CA . ASP A 1 374 ? 16.312 -31.359 2.049 1 98.56 374 ASP A CA 1
ATOM 2843 C C . ASP A 1 374 ? 16.672 -29.891 1.877 1 98.56 374 ASP A C 1
ATOM 2845 O O . ASP A 1 374 ? 17.828 -29.5 2.109 1 98.56 374 ASP A O 1
ATOM 2849 N N . ILE A 1 375 ? 15.734 -29.125 1.502 1 98.62 375 ILE A N 1
ATOM 2850 C CA . ILE A 1 375 ? 15.961 -27.703 1.264 1 98.62 375 ILE A CA 1
ATOM 2851 C C . ILE A 1 375 ? 16.266 -27 2.584 1 98.62 375 ILE A C 1
ATOM 2853 O O . ILE A 1 375 ? 17.219 -26.219 2.674 1 98.62 375 ILE A O 1
ATOM 2857 N N . ALA A 1 376 ? 15.414 -27.234 3.596 1 98.75 376 ALA A N 1
ATOM 2858 C CA . ALA A 1 376 ? 15.633 -26.641 4.914 1 98.75 376 ALA A CA 1
ATOM 2859 C C . ALA A 1 376 ? 17.016 -27.016 5.453 1 98.75 376 ALA A C 1
ATOM 2861 O O . ALA A 1 376 ? 17.719 -26.156 5.984 1 98.75 376 ALA A O 1
ATOM 2862 N N . LYS A 1 377 ? 17.406 -28.266 5.309 1 98.69 377 LYS A N 1
ATOM 2863 C CA . LYS A 1 377 ? 18.703 -28.734 5.742 1 98.69 377 LYS A CA 1
ATOM 2864 C C . LYS A 1 377 ? 19.828 -28.016 4.996 1 98.69 377 LYS A C 1
ATOM 2866 O O . LYS A 1 377 ? 20.812 -27.578 5.602 1 98.69 377 LYS A O 1
ATOM 2871 N N . PHE A 1 378 ? 19.703 -27.906 3.721 1 98.56 378 PHE A N 1
ATOM 2872 C CA . PHE A 1 378 ? 20.688 -27.219 2.883 1 98.56 378 PHE A CA 1
ATOM 2873 C C . PHE A 1 378 ? 20.875 -25.781 3.338 1 98.56 378 PHE A C 1
ATOM 2875 O O . PHE A 1 378 ? 22.016 -25.312 3.465 1 98.56 378 PHE A O 1
ATOM 2882 N N . CYS A 1 379 ? 19.75 -25.078 3.596 1 98.69 379 CYS A N 1
ATOM 2883 C CA . CYS A 1 379 ? 19.828 -23.688 4.035 1 98.69 379 CYS A CA 1
ATOM 2884 C C . CYS A 1 379 ? 20.547 -23.578 5.375 1 98.69 379 CYS A C 1
ATOM 2886 O O . CYS A 1 379 ? 21.359 -22.672 5.574 1 98.69 379 CYS A O 1
ATOM 2888 N N . LYS A 1 380 ? 20.188 -24.453 6.273 1 98.5 380 LYS A N 1
ATOM 2889 C CA . LYS A 1 380 ? 20.859 -24.469 7.57 1 98.5 380 LYS A CA 1
ATOM 2890 C C . LYS A 1 380 ? 22.359 -24.688 7.414 1 98.5 380 LYS A C 1
ATOM 2892 O O . LYS A 1 380 ? 23.172 -23.953 7.977 1 98.5 380 LYS A O 1
ATOM 2897 N N . GLU A 1 381 ? 22.766 -25.688 6.609 1 98.19 381 GLU A N 1
ATOM 2898 C CA . GLU A 1 381 ? 24.156 -26.078 6.445 1 98.19 381 GLU A CA 1
ATOM 2899 C C . GLU A 1 381 ? 24.953 -24.984 5.75 1 98.19 381 GLU A C 1
ATOM 2901 O O . GLU A 1 381 ? 26.125 -24.75 6.082 1 98.19 381 GLU A O 1
ATOM 2906 N N . GLU A 1 382 ? 24.344 -24.312 4.816 1 98.25 382 GLU A N 1
ATOM 2907 C CA . GLU A 1 382 ? 25.062 -23.312 4.016 1 98.25 382 GLU A CA 1
ATOM 2908 C C . GLU A 1 382 ? 24.875 -21.906 4.578 1 98.25 382 GLU A C 1
ATOM 2910 O O . GLU A 1 382 ? 25.406 -20.938 4.035 1 98.25 382 GLU A O 1
ATOM 2915 N N . GLY A 1 383 ? 24.062 -21.781 5.688 1 97.56 383 GLY A N 1
ATOM 2916 C CA . GLY A 1 383 ? 23.844 -20.5 6.316 1 97.56 383 GLY A CA 1
ATOM 2917 C C . GLY A 1 383 ? 23.047 -19.531 5.449 1 97.56 383 GLY A C 1
ATOM 2918 O O . GLY A 1 383 ? 23.359 -18.344 5.387 1 97.56 383 GLY A O 1
ATOM 2919 N N . LEU A 1 384 ? 22.109 -20.031 4.699 1 98.69 384 LEU A N 1
ATOM 2920 C CA . LEU A 1 384 ? 21.281 -19.219 3.814 1 98.69 384 LEU A CA 1
ATOM 2921 C C . LEU A 1 384 ? 19.953 -18.875 4.48 1 98.69 384 LEU A C 1
ATOM 2923 O O . LEU A 1 384 ? 19.375 -19.703 5.188 1 98.69 384 LEU A O 1
ATOM 2927 N N . VAL A 1 385 ? 19.469 -17.609 4.293 1 98.75 385 VAL A N 1
ATOM 2928 C CA . VAL A 1 385 ? 18.078 -17.281 4.645 1 98.75 385 VAL A CA 1
ATOM 2929 C C . VAL A 1 385 ? 17.125 -17.969 3.676 1 98.75 385 VAL A C 1
ATOM 2931 O O . VAL A 1 385 ? 17.297 -17.891 2.459 1 98.75 385 VAL A O 1
ATOM 2934 N N . LEU A 1 386 ? 16.188 -18.719 4.207 1 98.88 386 LEU A N 1
ATOM 2935 C CA . LEU A 1 386 ? 15.156 -19.312 3.363 1 98.88 386 LEU A CA 1
ATOM 2936 C C . LEU A 1 386 ? 13.984 -18.359 3.174 1 98.88 386 LEU A C 1
ATOM 2938 O O . LEU A 1 386 ? 13.266 -18.062 4.129 1 98.88 386 LEU A O 1
ATOM 2942 N N . LEU A 1 387 ? 13.781 -17.844 1.991 1 98.88 387 LEU A N 1
ATOM 2943 C CA . LEU A 1 387 ? 12.617 -17.062 1.608 1 98.88 387 LEU A CA 1
ATOM 2944 C C . LEU A 1 387 ? 11.547 -17.953 0.985 1 98.88 387 LEU A C 1
ATOM 2946 O O . LEU A 1 387 ? 11.625 -18.297 -0.195 1 98.88 387 LEU A O 1
ATOM 2950 N N . ALA A 1 388 ? 10.562 -18.25 1.758 1 98.88 388 ALA A N 1
ATOM 2951 C CA . ALA A 1 388 ? 9.508 -19.188 1.356 1 98.88 388 ALA A CA 1
ATOM 2952 C C . ALA A 1 388 ? 8.289 -18.438 0.823 1 98.88 388 ALA A C 1
ATOM 2954 O O . ALA A 1 388 ? 7.492 -17.906 1.599 1 98.88 388 ALA A O 1
ATOM 2955 N N . ASP A 1 389 ? 8.141 -18.406 -0.496 1 98.69 389 ASP A N 1
ATOM 2956 C CA . ASP A 1 389 ? 6.949 -17.859 -1.136 1 98.69 389 ASP A CA 1
ATOM 2957 C C . ASP A 1 389 ? 5.801 -18.859 -1.117 1 98.69 389 ASP A C 1
ATOM 2959 O O . ASP A 1 389 ? 5.75 -19.766 -1.953 1 98.69 389 ASP A O 1
ATOM 2963 N N . GLU A 1 390 ? 4.867 -18.656 -0.229 1 98.62 390 GLU A N 1
ATOM 2964 C CA . GLU A 1 390 ? 3.824 -19.641 0.047 1 98.62 390 GLU A CA 1
ATOM 2965 C C . GLU A 1 390 ? 2.436 -19.047 -0.184 1 98.62 390 GLU A C 1
ATOM 2967 O O . GLU A 1 390 ? 1.488 -19.391 0.529 1 98.62 390 GLU A O 1
ATOM 2972 N N . VAL A 1 391 ? 2.32 -18.203 -1.182 1 98 391 VAL A N 1
ATOM 2973 C CA . VAL A 1 391 ? 1.122 -17.406 -1.409 1 98 391 VAL A CA 1
ATOM 2974 C C . VAL A 1 391 ? 0.003 -18.297 -1.951 1 98 391 VAL A C 1
ATOM 2976 O O . VAL A 1 391 ? -1.179 -17.969 -1.808 1 98 391 VAL A O 1
ATOM 2979 N N . TYR A 1 392 ? 0.301 -19.484 -2.521 1 97.88 392 TYR A N 1
ATOM 2980 C CA . TYR A 1 392 ? -0.699 -20.375 -3.111 1 97.88 392 TYR A CA 1
ATOM 2981 C C . TYR A 1 392 ? -1.004 -21.547 -2.189 1 97.88 392 TYR A C 1
ATOM 2983 O O . TYR A 1 392 ? -1.371 -22.625 -2.652 1 97.88 392 TYR A O 1
ATOM 2991 N N . GLN A 1 393 ? -0.93 -21.375 -0.95 1 97 393 GLN A N 1
ATOM 2992 C CA . GLN A 1 393 ? -0.912 -22.453 0.033 1 97 393 GLN A CA 1
ATOM 2993 C C . GLN A 1 393 ? -2.232 -23.219 0.036 1 97 393 GLN A C 1
ATOM 2995 O O . GLN A 1 393 ? -2.277 -24.391 0.414 1 97 393 GLN A O 1
ATOM 3000 N N . GLU A 1 394 ? -3.342 -22.688 -0.462 1 95.38 394 GLU A N 1
ATOM 3001 C CA . GLU A 1 394 ? -4.637 -23.359 -0.433 1 95.38 394 GLU A CA 1
ATOM 3002 C C . GLU A 1 394 ? -4.988 -23.938 -1.802 1 95.38 394 GLU A C 1
ATOM 3004 O O . GLU A 1 394 ? -5.938 -24.719 -1.928 1 95.38 394 GLU A O 1
ATOM 3009 N N . ASN A 1 395 ? -4.277 -23.547 -2.812 1 97.25 395 ASN A N 1
ATOM 3010 C CA . ASN A 1 395 ? -4.523 -24.016 -4.168 1 97.25 395 ASN A CA 1
ATOM 3011 C C . ASN A 1 395 ? -3.83 -25.359 -4.426 1 97.25 395 ASN A C 1
ATOM 3013 O O . ASN A 1 395 ? -2.736 -25.391 -4.992 1 97.25 395 ASN A O 1
ATOM 3017 N N . ILE A 1 396 ? -4.465 -26.469 -4.035 1 97.56 396 ILE A N 1
ATOM 3018 C CA . ILE A 1 396 ? -3.957 -27.828 -4.242 1 97.56 396 ILE A CA 1
ATOM 3019 C C . ILE A 1 396 ? -4.992 -28.656 -5.004 1 97.56 396 ILE A C 1
ATOM 3021 O O . ILE A 1 396 ? -6.141 -28.766 -4.57 1 97.56 396 ILE A O 1
ATOM 3025 N N . TYR A 1 397 ? -4.598 -29.328 -6.086 1 96.38 397 TYR A N 1
ATOM 3026 C CA . TYR A 1 397 ? -5.59 -29.891 -6.988 1 96.38 397 TYR A CA 1
ATOM 3027 C C . TYR A 1 397 ? -5.469 -31.406 -7.039 1 96.38 397 TYR A C 1
ATOM 3029 O O . TYR A 1 397 ? -6.367 -32.094 -7.531 1 96.38 397 TYR A O 1
ATOM 3037 N N . VAL A 1 398 ? -4.367 -31.953 -6.562 1 94.19 398 VAL A N 1
ATOM 3038 C CA . VAL A 1 398 ? -4.148 -33.375 -6.672 1 94.19 398 VAL A CA 1
ATOM 3039 C C . VAL A 1 398 ? -4.234 -34.031 -5.289 1 94.19 398 VAL A C 1
ATOM 3041 O O . VAL A 1 398 ? -3.801 -33.438 -4.297 1 94.19 398 VAL A O 1
ATOM 3044 N N . PRO A 1 399 ? -4.766 -35.156 -5.195 1 91.56 399 PRO A N 1
ATOM 3045 C CA . PRO A 1 399 ? -5.055 -35.781 -3.9 1 91.56 399 PRO A CA 1
ATOM 3046 C C . PRO A 1 399 ? -3.797 -36.25 -3.17 1 91.56 399 PRO A C 1
ATOM 3048 O O . PRO A 1 399 ? -3.803 -36.375 -1.943 1 91.56 399 PRO A O 1
ATOM 3051 N N . ASP A 1 400 ? -2.732 -36.469 -3.857 1 92.19 400 ASP A N 1
ATOM 3052 C CA . ASP A 1 400 ? -1.547 -37.062 -3.229 1 92.19 400 ASP A CA 1
ATOM 3053 C C . ASP A 1 400 ? -0.592 -35.969 -2.75 1 92.19 400 ASP A C 1
ATOM 3055 O O . ASP A 1 400 ? 0.52 -36.25 -2.307 1 92.19 400 ASP A O 1
ATOM 3059 N N . LYS A 1 401 ? -0.924 -34.719 -2.92 1 94.69 401 LYS A N 1
ATOM 3060 C CA . LYS A 1 401 ? -0.108 -33.625 -2.453 1 94.69 401 LYS A CA 1
ATOM 3061 C C . LYS A 1 401 ? -0.854 -32.781 -1.411 1 94.69 401 LYS A C 1
ATOM 3063 O O . LYS A 1 401 ? -2.086 -32.719 -1.429 1 94.69 401 LYS A O 1
ATOM 3068 N N . LYS A 1 402 ? -0.124 -32.281 -0.495 1 95.5 402 LYS A N 1
ATOM 3069 C CA . LYS A 1 402 ? -0.596 -31.359 0.515 1 95.5 402 LYS A CA 1
ATOM 3070 C C . LYS A 1 402 ? 0.403 -30.219 0.716 1 95.5 402 LYS A C 1
ATOM 3072 O O . LYS A 1 402 ? 1.606 -30.406 0.519 1 95.5 402 LYS A O 1
ATOM 3077 N N . PHE A 1 403 ? -0.136 -29.141 1.095 1 97.19 403 PHE A N 1
ATOM 3078 C CA . PHE A 1 403 ? 0.749 -28.031 1.433 1 97.19 403 PHE A CA 1
ATOM 3079 C C . PHE A 1 403 ? 1.267 -28.172 2.859 1 97.19 403 PHE A C 1
ATOM 3081 O O . PHE A 1 403 ? 0.491 -28.406 3.787 1 97.19 403 PHE A O 1
ATOM 3088 N N . HIS A 1 404 ? 2.506 -28.047 2.994 1 98.25 404 HIS A N 1
ATOM 3089 C CA . HIS A 1 404 ? 3.203 -27.875 4.262 1 98.25 404 HIS A CA 1
ATOM 3090 C C . HIS A 1 404 ? 4.094 -26.625 4.227 1 98.25 404 HIS A C 1
ATOM 3092 O O . HIS A 1 404 ? 4.926 -26.484 3.326 1 98.25 404 HIS A O 1
ATOM 3098 N N . SER A 1 405 ? 3.857 -25.75 5.23 1 98.69 405 SER A N 1
ATOM 3099 C CA . SER A 1 405 ? 4.75 -24.594 5.266 1 98.69 405 SER A CA 1
ATOM 3100 C C . SER A 1 405 ? 6.184 -25.016 5.562 1 98.69 405 SER A C 1
ATOM 3102 O O . SER A 1 405 ? 6.418 -26.047 6.207 1 98.69 405 SER A O 1
ATOM 3104 N N . PHE A 1 406 ? 7.125 -24.234 5.074 1 98.88 406 PHE A N 1
ATOM 3105 C CA . PHE A 1 406 ? 8.523 -24.516 5.352 1 98.88 406 PHE A CA 1
ATOM 3106 C C . PHE A 1 406 ? 8.82 -24.391 6.844 1 98.88 406 PHE A C 1
ATOM 3108 O O . PHE A 1 406 ? 9.672 -25.094 7.375 1 98.88 406 PHE A O 1
ATOM 3115 N N . LYS A 1 407 ? 8.148 -23.469 7.551 1 98.75 407 LYS A N 1
ATOM 3116 C CA . LYS A 1 407 ? 8.336 -23.391 8.992 1 98.75 407 LYS A CA 1
ATOM 3117 C C . LYS A 1 407 ? 7.895 -24.672 9.688 1 98.75 407 LYS A C 1
ATOM 3119 O O . LYS A 1 407 ? 8.594 -25.172 10.57 1 98.75 407 LYS A O 1
ATOM 3124 N N . LYS A 1 408 ? 6.707 -25.203 9.32 1 98.62 408 LYS A N 1
ATOM 3125 C CA . LYS A 1 408 ? 6.25 -26.469 9.859 1 98.62 408 LYS A CA 1
ATOM 3126 C C . LYS A 1 408 ? 7.297 -27.562 9.648 1 98.62 408 LYS A C 1
ATO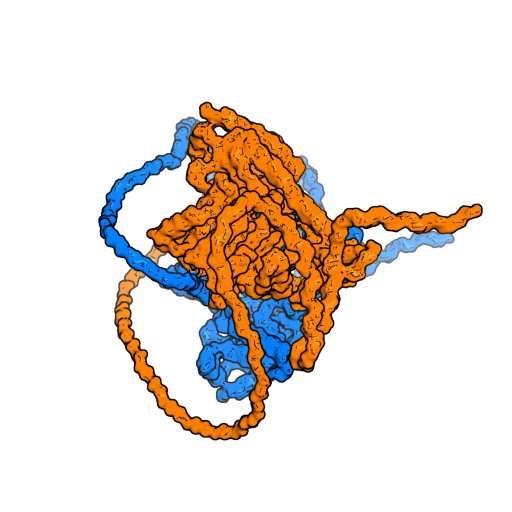M 3128 O O . LYS A 1 408 ? 7.633 -28.297 10.578 1 98.62 408 LYS A O 1
ATOM 3133 N N . ILE A 1 409 ? 7.785 -27.672 8.383 1 98.75 409 ILE A N 1
ATOM 3134 C CA . ILE A 1 409 ? 8.766 -28.688 8.023 1 98.75 409 ILE A CA 1
ATOM 3135 C C . ILE A 1 409 ? 10.031 -28.5 8.859 1 98.75 409 ILE A C 1
ATOM 3137 O O . ILE A 1 409 ? 10.547 -29.453 9.438 1 98.75 409 ILE A O 1
ATOM 3141 N N . SER A 1 410 ? 10.531 -27.281 8.992 1 98.69 410 SER A N 1
ATOM 3142 C CA . SER A 1 410 ? 11.734 -26.984 9.758 1 98.69 410 SER A CA 1
ATOM 3143 C C . SER A 1 410 ? 11.562 -27.344 11.227 1 98.69 410 SER A C 1
ATOM 3145 O O . SER A 1 410 ? 12.445 -27.969 11.82 1 98.69 410 SER A O 1
ATOM 3147 N N . ARG A 1 411 ? 10.43 -26.938 11.797 1 98.5 411 ARG A N 1
ATOM 3148 C CA . ARG A 1 411 ? 10.164 -27.234 13.195 1 98.5 411 ARG A CA 1
ATOM 3149 C C . ARG A 1 411 ? 10.047 -28.734 13.43 1 98.5 411 ARG A C 1
ATOM 3151 O O . ARG A 1 411 ? 10.5 -29.25 14.453 1 98.5 411 ARG A O 1
ATOM 3158 N N . SER A 1 412 ? 9.445 -29.453 12.469 1 98.38 412 SER A N 1
ATOM 3159 C CA . SER A 1 412 ? 9.297 -30.891 12.586 1 98.38 412 SER A CA 1
ATOM 3160 C C . SER A 1 412 ? 10.656 -31.594 12.562 1 98.38 412 SER A C 1
ATOM 3162 O O . SER A 1 412 ? 10.805 -32.719 13.07 1 98.38 412 SER A O 1
ATOM 3164 N N . MET A 1 413 ? 11.625 -30.938 11.977 1 98.5 413 MET A N 1
ATOM 3165 C CA . MET A 1 413 ? 12.984 -31.469 11.898 1 98.5 413 MET A CA 1
ATOM 3166 C C . MET A 1 413 ? 13.789 -31.078 13.141 1 98.5 413 MET A C 1
ATOM 3168 O O . MET A 1 413 ? 14.961 -31.438 13.266 1 98.5 413 MET A O 1
ATOM 3172 N N . GLY A 1 414 ? 13.172 -30.25 14 1 98.12 414 GLY A N 1
ATOM 3173 C CA . GLY A 1 414 ? 13.828 -29.828 15.227 1 98.12 414 GLY A CA 1
ATOM 3174 C C . GLY A 1 414 ? 14.586 -28.531 15.078 1 98.12 414 GLY A C 1
ATOM 3175 O O . GLY A 1 414 ? 15.344 -28.141 15.969 1 98.12 414 GLY A O 1
ATOM 3176 N N . TYR A 1 415 ? 14.43 -27.875 13.938 1 98.12 415 TYR A N 1
ATOM 3177 C CA . TYR A 1 415 ? 15.102 -26.609 13.719 1 98.12 415 TYR A CA 1
ATOM 3178 C C . TYR A 1 415 ? 14.344 -25.469 14.383 1 98.12 415 TYR A C 1
ATOM 3180 O O . TYR A 1 415 ? 13.141 -25.297 14.156 1 98.12 415 TYR A O 1
ATOM 3188 N N . GLY A 1 416 ? 15.031 -24.656 15.242 1 95.88 416 GLY A N 1
ATOM 3189 C CA . GLY A 1 416 ? 14.445 -23.5 15.922 1 95.88 416 GLY A CA 1
ATOM 3190 C C . GLY A 1 416 ? 15 -22.172 15.445 1 95.88 416 GLY A C 1
ATOM 3191 O O . GLY A 1 416 ? 15.508 -22.078 14.328 1 95.88 416 GLY A O 1
ATOM 3192 N N . GLU A 1 417 ? 14.898 -21.219 16.25 1 95.69 417 GLU A N 1
ATOM 3193 C CA . GLU A 1 417 ? 15.25 -19.828 15.93 1 95.69 417 GLU A CA 1
ATOM 3194 C C . GLU A 1 417 ? 16.75 -19.688 15.695 1 95.69 417 GLU A C 1
ATOM 3196 O O . GLU A 1 417 ? 17.188 -18.781 14.984 1 95.69 417 GLU A O 1
ATOM 3201 N N . LYS A 1 418 ? 17.531 -20.562 16.219 1 96.12 418 LYS A N 1
ATOM 3202 C CA . LYS A 1 418 ? 18.984 -20.438 16.125 1 96.12 418 LYS A CA 1
ATOM 3203 C C . LYS A 1 418 ? 19.516 -21.312 14.984 1 96.12 418 LYS A C 1
ATOM 3205 O O . LYS A 1 418 ? 20.703 -21.203 14.633 1 96.12 418 LYS A O 1
ATOM 3210 N N . ASP A 1 419 ? 18.672 -22.109 14.375 1 97.62 419 ASP A N 1
ATOM 3211 C CA . ASP A 1 419 ? 19.141 -23.094 13.406 1 97.62 419 ASP A CA 1
ATOM 3212 C C . ASP A 1 419 ? 18.969 -22.594 11.977 1 97.62 419 ASP A C 1
ATOM 3214 O O . ASP A 1 419 ? 19.75 -22.922 11.086 1 97.62 419 ASP A O 1
ATOM 3218 N N . ILE A 1 420 ? 17.891 -21.812 11.75 1 98.19 420 ILE A N 1
ATOM 3219 C CA . ILE A 1 420 ? 17.562 -21.422 10.383 1 98.19 420 ILE A CA 1
ATOM 3220 C C . ILE A 1 420 ? 16.797 -20.109 10.391 1 98.19 420 ILE A C 1
ATOM 3222 O O . ILE A 1 420 ? 15.945 -19.875 11.25 1 98.19 420 ILE A O 1
ATOM 3226 N N . SER A 1 421 ? 17.188 -19.156 9.523 1 98.62 421 SER A N 1
ATOM 3227 C CA . SER A 1 421 ? 16.406 -17.953 9.242 1 98.62 421 SER A CA 1
ATOM 3228 C C . SER A 1 421 ? 15.43 -18.188 8.102 1 98.62 421 SER A C 1
ATOM 3230 O O . SER A 1 421 ? 15.82 -18.562 6.996 1 98.62 421 SER A O 1
ATOM 3232 N N . LEU A 1 422 ? 14.188 -18 8.461 1 98.75 422 LEU A N 1
ATOM 3233 C CA . LEU A 1 422 ? 13.125 -18.328 7.52 1 98.75 422 LEU A CA 1
ATOM 3234 C C . LEU A 1 422 ? 12.07 -17.234 7.473 1 98.75 422 LEU A C 1
ATOM 3236 O O . LEU A 1 422 ? 11.617 -16.75 8.516 1 98.75 422 LEU A O 1
ATOM 3240 N N . VAL A 1 423 ? 11.734 -16.766 6.258 1 98.88 423 VAL A N 1
ATOM 3241 C CA . VAL A 1 423 ? 10.641 -15.82 6.035 1 98.88 423 VAL A CA 1
ATOM 3242 C C . VAL A 1 423 ? 9.586 -16.453 5.141 1 98.88 423 VAL A C 1
ATOM 3244 O O . VAL A 1 423 ? 9.875 -16.875 4.016 1 98.88 423 VAL A O 1
ATOM 3247 N N . SER A 1 424 ? 8.406 -16.594 5.668 1 98.88 424 SER A N 1
ATOM 3248 C CA . SER A 1 424 ? 7.277 -17.109 4.902 1 98.88 424 SER A CA 1
ATOM 3249 C C . SER A 1 424 ? 6.371 -15.977 4.426 1 98.88 424 SER A C 1
ATOM 3251 O O . SER A 1 424 ? 5.961 -15.133 5.219 1 98.88 424 SER A O 1
ATOM 3253 N N . PHE A 1 425 ? 6.039 -15.969 3.113 1 98.69 425 PHE A N 1
ATOM 3254 C CA . PHE A 1 425 ? 5.215 -14.914 2.535 1 98.69 425 PHE A CA 1
ATOM 3255 C C . PHE A 1 425 ? 3.809 -15.43 2.246 1 98.69 425 PHE A C 1
ATOM 3257 O O . PHE A 1 425 ? 3.635 -16.562 1.782 1 98.69 425 PHE A O 1
ATOM 3264 N N . GLN A 1 426 ? 2.83 -14.602 2.547 1 98.38 426 GLN A N 1
ATOM 3265 C CA . GLN A 1 426 ? 1.425 -14.859 2.258 1 98.38 426 GLN A CA 1
ATOM 3266 C C . GLN A 1 426 ? 0.749 -13.625 1.67 1 98.38 426 GLN A C 1
ATOM 3268 O O . GLN A 1 426 ? 1.146 -12.492 1.961 1 98.38 426 GLN A O 1
ATOM 3273 N N . SER A 1 427 ? -0.246 -13.812 0.79 1 97.69 427 SER A N 1
ATOM 3274 C CA . SER A 1 427 ? -0.99 -12.727 0.164 1 97.69 427 SER A CA 1
ATOM 3275 C C . SER A 1 427 ? -2.449 -13.109 -0.057 1 97.69 427 SER A C 1
ATOM 3277 O O . SER A 1 427 ? -2.75 -14.25 -0.424 1 97.69 427 SER A O 1
ATOM 3279 N N . VAL A 1 428 ? -3.375 -12.156 0.103 1 98.06 428 VAL A N 1
ATOM 3280 C CA . VAL A 1 428 ? -4.793 -12.398 -0.13 1 98.06 428 VAL A CA 1
ATOM 3281 C C . VAL A 1 428 ? -5.102 -12.273 -1.62 1 98.06 428 VAL A C 1
ATOM 3283 O O . VAL A 1 428 ? -6.195 -12.625 -2.066 1 98.06 428 VAL A O 1
ATOM 3286 N N . SER A 1 429 ? -4.082 -11.812 -2.367 1 95.81 429 SER A N 1
ATOM 3287 C CA . SER A 1 429 ? -4.277 -11.633 -3.801 1 95.81 429 SER A CA 1
ATOM 3288 C C . SER A 1 429 ? -4.293 -12.969 -4.531 1 95.81 429 SER A C 1
ATOM 3290 O O . SER A 1 429 ? -4.727 -13.055 -5.684 1 95.81 429 SER A O 1
ATOM 3292 N N . LYS A 1 430 ? -3.689 -13.844 -3.734 1 92.44 430 LYS A N 1
ATOM 3293 C CA . LYS A 1 430 ? -3.506 -15.164 -4.316 1 92.44 430 LYS A CA 1
ATOM 3294 C C . LYS A 1 430 ? -4.402 -16.203 -3.635 1 92.44 430 LYS A C 1
ATOM 3296 O O . LYS A 1 430 ? -5.188 -15.852 -2.75 1 92.44 430 LYS A O 1
ATOM 3301 N N . GLY A 1 431 ? -4.531 -17.344 -4.016 1 91.31 431 GLY A N 1
ATOM 3302 C CA . GLY A 1 431 ? -5.41 -18.359 -3.453 1 91.31 431 GLY A CA 1
ATOM 3303 C C . GLY A 1 431 ? -6.801 -18.344 -4.055 1 91.31 431 GLY A C 1
ATOM 3304 O O . GLY A 1 431 ? -7.035 -17.688 -5.07 1 91.31 431 GLY A O 1
ATOM 3305 N N . TYR A 1 432 ? -7.664 -19.016 -3.307 1 95.38 432 TYR A N 1
ATOM 3306 C CA . TYR A 1 432 ? -9.031 -19.094 -3.797 1 95.38 432 TYR A CA 1
ATOM 3307 C C . TYR A 1 432 ? -9.766 -17.781 -3.604 1 95.38 432 TYR A C 1
ATOM 3309 O O . TYR A 1 432 ? -10.805 -17.531 -4.223 1 95.38 432 TYR A O 1
ATOM 3317 N N . TYR A 1 433 ? -9.242 -16.922 -2.76 1 96 433 TYR A N 1
ATOM 3318 C CA . TYR A 1 433 ? -9.883 -15.648 -2.482 1 96 433 TYR A CA 1
ATOM 3319 C C . TYR A 1 433 ? -9.633 -14.648 -3.605 1 96 433 TYR A C 1
ATOM 3321 O O . TYR A 1 433 ? -10.508 -13.852 -3.949 1 96 433 TYR A O 1
ATOM 3329 N N . GLY A 1 434 ? -8.461 -14.586 -4.219 1 96.69 434 GLY A N 1
ATOM 3330 C CA . GLY A 1 434 ? -8.18 -13.758 -5.379 1 96.69 434 GLY A CA 1
ATOM 3331 C C . GLY A 1 434 ? -8.422 -12.281 -5.129 1 96.69 434 GLY A C 1
ATOM 3332 O O . GLY A 1 434 ? -8.883 -11.562 -6.02 1 96.69 434 GLY A O 1
ATOM 3333 N N . GLU A 1 435 ? -8.25 -11.797 -3.93 1 97.94 435 GLU A N 1
ATOM 3334 C CA . GLU A 1 435 ? -8.531 -10.414 -3.555 1 97.94 435 GLU A CA 1
ATOM 3335 C C . GLU A 1 435 ? -7.336 -9.516 -3.855 1 97.94 435 GLU A C 1
ATOM 3337 O O . GLU A 1 435 ? -6.742 -8.938 -2.941 1 97.94 435 GLU A O 1
ATOM 3342 N N . CYS A 1 436 ? -7.039 -9.344 -5.141 1 96.69 436 CYS A N 1
ATOM 3343 C CA . CYS A 1 436 ? -5.883 -8.586 -5.609 1 96.69 436 CYS A CA 1
ATOM 3344 C C . CYS A 1 436 ? -6.023 -7.109 -5.273 1 96.69 436 CYS A C 1
ATOM 3346 O O . CYS A 1 436 ? -5.066 -6.477 -4.828 1 96.69 436 CYS A O 1
ATOM 3348 N N . GLY A 1 437 ? -7.23 -6.594 -5.398 1 97 437 GLY A N 1
ATOM 3349 C CA . GLY A 1 437 ? -7.469 -5.168 -5.246 1 97 437 GLY A CA 1
ATOM 3350 C C . GLY A 1 437 ? -7.414 -4.707 -3.803 1 97 437 GLY A C 1
ATOM 3351 O O . GLY A 1 437 ? -7.312 -3.508 -3.533 1 97 437 GLY A O 1
ATOM 3352 N N . LYS A 1 438 ? -7.496 -5.629 -2.857 1 97.88 438 LYS A N 1
ATOM 3353 C CA . LYS A 1 438 ? -7.488 -5.281 -1.439 1 97.88 438 LYS A CA 1
ATOM 3354 C C . LYS A 1 438 ? -6.066 -5.086 -0.928 1 97.88 438 LYS A C 1
ATOM 3356 O O . LYS A 1 438 ? -5.855 -4.5 0.135 1 97.88 438 LYS A O 1
ATOM 3361 N N . ARG A 1 439 ? -5.137 -5.582 -1.7 1 97.06 439 ARG A N 1
ATOM 3362 C CA . ARG A 1 439 ? -3.717 -5.43 -1.4 1 97.06 439 ARG A CA 1
ATOM 3363 C C . ARG A 1 439 ? -3.42 -5.812 0.046 1 97.06 439 ARG A C 1
ATOM 3365 O O . ARG A 1 439 ? -2.854 -5.016 0.799 1 97.06 439 ARG A O 1
ATOM 3372 N N . GLY A 1 440 ? -3.66 -7.047 0.44 1 97.94 440 GLY A N 1
ATOM 3373 C CA . GLY A 1 440 ? -3.369 -7.559 1.77 1 97.94 440 GLY A CA 1
ATOM 3374 C C . GLY A 1 440 ? -2.404 -8.727 1.759 1 97.94 440 GLY A C 1
ATOM 3375 O O . GLY A 1 440 ? -2.377 -9.508 0.805 1 97.94 440 GLY A O 1
ATOM 3376 N N . GLY A 1 441 ? -1.646 -8.867 2.768 1 98.25 441 GLY A N 1
ATOM 3377 C CA . GLY A 1 441 ? -0.703 -9.961 2.945 1 98.25 441 GLY A CA 1
ATOM 3378 C C . GLY A 1 441 ? 0.092 -9.859 4.234 1 98.25 441 GLY A C 1
ATOM 3379 O O . GLY A 1 441 ? -0.167 -8.984 5.062 1 98.25 441 GLY A O 1
ATOM 3380 N N . TYR A 1 442 ? 0.974 -10.82 4.426 1 98.69 442 TYR A N 1
ATOM 3381 C CA . TYR A 1 442 ? 1.883 -10.766 5.566 1 98.69 442 TYR A CA 1
ATOM 3382 C C . TYR A 1 442 ? 3.145 -11.578 5.297 1 98.69 442 TYR A C 1
ATOM 3384 O O . TYR A 1 442 ? 3.18 -12.391 4.371 1 98.69 442 TYR A O 1
ATOM 3392 N N . MET A 1 443 ? 4.133 -11.305 6.012 1 98.75 443 MET A N 1
ATOM 3393 C CA . MET A 1 443 ? 5.277 -12.203 6.129 1 98.75 443 MET A CA 1
ATOM 3394 C C . MET A 1 443 ? 5.512 -12.602 7.582 1 98.75 443 MET A C 1
ATOM 3396 O O . MET A 1 443 ? 5.262 -11.805 8.492 1 98.75 443 MET A O 1
ATOM 3400 N N . GLU A 1 444 ? 5.809 -13.805 7.805 1 98.81 444 GLU A N 1
ATOM 3401 C CA . GLU A 1 444 ? 6.289 -14.305 9.094 1 98.81 444 GLU A CA 1
ATOM 3402 C C . GLU A 1 444 ? 7.809 -14.43 9.102 1 98.81 444 GLU A C 1
ATOM 3404 O O . GLU A 1 444 ? 8.375 -15.195 8.32 1 98.81 444 GLU A O 1
ATOM 3409 N N . VAL A 1 445 ? 8.461 -13.664 9.984 1 98.56 445 VAL A N 1
ATOM 3410 C CA . VAL A 1 445 ? 9.914 -13.547 10.031 1 98.56 445 VAL A CA 1
ATOM 3411 C C . VAL A 1 445 ? 10.453 -14.297 11.25 1 98.56 445 VAL A C 1
ATOM 3413 O O . VAL A 1 445 ? 10.273 -13.859 12.391 1 98.56 445 VAL A O 1
ATOM 3416 N N . THR A 1 446 ? 11.203 -15.383 11.008 1 98.31 446 THR A N 1
ATOM 3417 C CA . THR A 1 446 ? 11.688 -16.203 12.109 1 98.31 446 THR A CA 1
ATOM 3418 C C . THR A 1 446 ? 13.18 -16.484 11.953 1 98.31 446 THR A C 1
ATOM 3420 O O . THR A 1 446 ? 13.703 -16.531 10.836 1 98.31 446 THR A O 1
ATOM 3423 N N . GLY A 1 447 ? 13.867 -16.609 13.062 1 98 447 GLY A N 1
ATOM 3424 C CA . GLY A 1 447 ? 15.25 -17.047 13.078 1 98 447 GLY A CA 1
ATOM 3425 C C . GLY A 1 447 ? 16.234 -15.922 12.859 1 98 447 GLY A C 1
ATOM 3426 O O . GLY A 1 447 ? 17.359 -16.156 12.414 1 98 447 GLY A O 1
ATOM 3427 N N . PHE A 1 448 ? 15.883 -14.719 13.133 1 97.75 448 PHE A N 1
ATOM 3428 C CA . PHE A 1 448 ? 16.766 -13.57 13.016 1 97.75 448 PHE A CA 1
ATOM 3429 C C . PHE A 1 448 ? 17.125 -13.023 14.398 1 97.75 448 PHE A C 1
ATOM 3431 O O . PHE A 1 448 ? 16.312 -13.078 15.32 1 97.75 448 PHE A O 1
ATOM 3438 N N . SER A 1 449 ? 18.312 -12.477 14.516 1 95.5 449 SER A N 1
ATOM 3439 C CA . SER A 1 449 ? 18.719 -11.852 15.773 1 95.5 449 SER A CA 1
ATOM 3440 C C . SER A 1 449 ? 17.875 -10.617 16.078 1 95.5 449 SER A C 1
ATOM 3442 O O . SER A 1 449 ? 17.266 -10.039 15.18 1 95.5 449 SER A O 1
ATOM 3444 N N . PRO A 1 450 ? 17.812 -10.273 17.328 1 93.06 450 PRO A N 1
ATOM 3445 C CA . PRO A 1 450 ? 17.078 -9.062 17.688 1 93.06 450 PRO A CA 1
ATOM 3446 C C . PRO A 1 450 ? 17.547 -7.828 16.938 1 93.06 450 PRO A C 1
ATOM 3448 O O . PRO A 1 450 ? 16.75 -6.961 16.594 1 93.06 450 PRO A O 1
ATOM 3451 N N . GLU A 1 451 ? 18.797 -7.754 16.688 1 92.06 451 GLU A N 1
ATOM 3452 C CA . GLU A 1 451 ? 19.359 -6.613 15.977 1 92.06 451 GLU A CA 1
ATOM 3453 C C . GLU A 1 451 ? 18.828 -6.539 14.547 1 92.06 451 GLU A C 1
ATOM 3455 O O . GLU A 1 451 ? 18.469 -5.461 14.07 1 92.06 451 GLU A O 1
ATOM 3460 N N . ILE A 1 452 ? 18.797 -7.715 13.891 1 93.19 452 ILE A N 1
ATOM 3461 C CA . ILE A 1 452 ? 18.312 -7.758 12.516 1 93.19 452 ILE A CA 1
ATOM 3462 C C . ILE A 1 452 ? 16.812 -7.496 12.5 1 93.19 452 ILE A C 1
ATOM 3464 O O . ILE A 1 452 ? 16.297 -6.809 11.609 1 93.19 452 ILE A O 1
ATOM 3468 N N . ARG A 1 453 ? 16.141 -7.973 13.461 1 93.25 453 ARG A N 1
ATOM 3469 C CA . ARG A 1 453 ? 14.711 -7.754 13.562 1 93.25 453 ARG A CA 1
ATOM 3470 C C . ARG A 1 453 ? 14.383 -6.27 13.711 1 93.25 453 ARG A C 1
ATOM 3472 O O . ARG A 1 453 ? 13.398 -5.789 13.156 1 93.25 453 ARG A O 1
ATOM 3479 N N . GLU A 1 454 ? 15.148 -5.602 14.461 1 89.38 454 GLU A N 1
ATOM 3480 C CA . GLU A 1 454 ? 14.977 -4.16 14.609 1 89.38 454 GLU A CA 1
ATOM 3481 C C . GLU A 1 454 ? 15.156 -3.441 13.281 1 89.38 454 GLU A C 1
ATOM 3483 O O . GLU A 1 454 ? 14.453 -2.465 13 1 89.38 454 GLU A O 1
ATOM 3488 N N . GLN A 1 455 ? 16.078 -3.924 12.461 1 88.81 455 GLN A N 1
ATOM 3489 C CA . GLN A 1 455 ? 16.281 -3.344 11.141 1 88.81 455 GLN A CA 1
ATOM 3490 C C . GLN A 1 455 ? 15.086 -3.604 10.234 1 88.81 455 GLN A C 1
ATOM 3492 O O . GLN A 1 455 ? 14.688 -2.73 9.461 1 88.81 455 GLN A O 1
ATOM 3497 N N . ILE A 1 456 ? 14.586 -4.805 10.383 1 92.31 456 ILE A N 1
ATOM 3498 C CA . ILE A 1 456 ? 13.398 -5.141 9.609 1 92.31 456 ILE A CA 1
ATOM 3499 C C . ILE A 1 456 ? 12.25 -4.211 10 1 92.31 456 ILE A C 1
ATOM 3501 O O . ILE A 1 456 ? 11.539 -3.689 9.141 1 92.31 456 ILE A O 1
ATOM 3505 N N . TYR A 1 457 ? 12.125 -3.971 11.203 1 89.75 457 TYR A N 1
ATOM 3506 C CA . TYR A 1 457 ? 11.086 -3.08 11.711 1 89.75 457 TYR A CA 1
ATOM 3507 C C . TYR A 1 457 ? 11.289 -1.658 11.195 1 89.75 457 TYR A C 1
ATOM 3509 O O . TYR A 1 457 ? 10.328 -0.982 10.82 1 89.75 457 TYR A O 1
ATOM 3517 N N . LYS A 1 458 ? 12.43 -1.196 11.219 1 83.31 458 LYS A N 1
ATOM 3518 C CA . LYS A 1 458 ? 12.742 0.146 10.742 1 83.31 458 LYS A CA 1
ATOM 3519 C C . LYS A 1 458 ? 12.344 0.315 9.273 1 83.31 458 LYS A C 1
ATOM 3521 O O . LYS A 1 458 ? 11.75 1.328 8.906 1 83.31 458 LYS A O 1
ATOM 3526 N N . VAL A 1 459 ? 12.656 -0.688 8.5 1 84.12 459 VAL A N 1
ATOM 3527 C CA . VAL A 1 459 ? 12.312 -0.63 7.082 1 84.12 459 VAL A CA 1
ATOM 3528 C C . VAL A 1 459 ? 10.789 -0.63 6.918 1 84.12 459 VAL A C 1
ATOM 3530 O O . VAL A 1 459 ? 10.25 0.11 6.094 1 84.12 459 VAL A O 1
ATOM 3533 N N . ALA A 1 460 ? 10.141 -1.44 7.734 1 87.25 460 ALA A N 1
ATOM 3534 C CA . ALA A 1 460 ? 8.68 -1.526 7.676 1 87.25 460 ALA A CA 1
ATOM 3535 C C . ALA A 1 460 ? 8.039 -0.205 8.086 1 87.25 460 ALA A C 1
ATOM 3537 O O . ALA A 1 460 ? 6.961 0.147 7.598 1 87.25 460 ALA A O 1
ATOM 3538 N N . SER A 1 461 ? 8.68 0.542 8.859 1 81 461 SER A N 1
ATOM 3539 C CA . SER A 1 461 ? 8.109 1.749 9.445 1 81 461 SER A CA 1
ATOM 3540 C C . SER A 1 461 ? 8.25 2.943 8.508 1 81 461 SER A C 1
ATOM 3542 O O . SER A 1 461 ? 7.594 3.969 8.695 1 81 461 SER A O 1
ATOM 3544 N N . VAL A 1 462 ? 9.031 2.807 7.496 1 72.94 462 VAL A N 1
ATOM 3545 C CA . VAL A 1 462 ? 9.258 3.904 6.562 1 72.94 462 VAL A CA 1
ATOM 3546 C C . VAL A 1 462 ? 7.941 4.297 5.895 1 72.94 462 VAL A C 1
ATOM 3548 O O . VAL A 1 462 ? 7.691 5.48 5.645 1 72.94 462 VAL A O 1
ATOM 3551 N N . ASN A 1 463 ? 7.117 3.311 5.629 1 75.19 463 ASN A N 1
ATOM 3552 C CA . ASN A 1 463 ? 5.844 3.592 4.977 1 75.19 463 ASN A CA 1
ATOM 3553 C C . ASN A 1 463 ? 4.695 3.641 5.98 1 75.19 463 ASN A C 1
ATOM 3555 O O . ASN A 1 463 ? 3.527 3.613 5.594 1 75.19 463 ASN A O 1
ATOM 3559 N N . LEU A 1 464 ? 4.945 3.74 7.227 1 82.62 464 LEU A N 1
ATOM 3560 C CA . LEU A 1 464 ? 4 3.881 8.328 1 82.62 464 LEU A CA 1
ATOM 3561 C C . LEU A 1 464 ? 3.268 2.568 8.586 1 82.62 464 LEU A C 1
ATOM 3563 O O . LEU A 1 464 ? 3.602 1.838 9.523 1 82.62 464 LEU A O 1
ATOM 3567 N N . CYS A 1 465 ? 2.316 2.17 7.73 1 92.31 465 CYS A N 1
ATOM 3568 C CA . CYS A 1 465 ? 1.644 0.882 7.871 1 92.31 465 CYS A CA 1
ATOM 3569 C C . CYS A 1 465 ? 0.925 0.499 6.582 1 92.31 465 CYS A C 1
ATOM 3571 O O . CYS A 1 465 ? 0.744 1.335 5.695 1 92.31 465 CYS A O 1
ATOM 3573 N N . SER A 1 466 ? 0.603 -0.791 6.438 1 96.44 466 SER A N 1
ATOM 3574 C CA . SER A 1 466 ? -0.213 -1.253 5.316 1 96.44 466 SER A CA 1
ATOM 3575 C C . SER A 1 466 ? -1.674 -0.857 5.496 1 96.44 466 SER A C 1
ATOM 3577 O O . SER A 1 466 ? -2.076 -0.422 6.578 1 96.44 466 SER A O 1
ATOM 3579 N N . ASN A 1 467 ? -2.492 -0.92 4.406 1 97.69 467 ASN A N 1
ATOM 3580 C CA . ASN A 1 467 ? -3.883 -0.487 4.5 1 97.69 467 ASN A CA 1
ATOM 3581 C C . ASN A 1 467 ? -4.691 -1.389 5.426 1 97.69 467 ASN A C 1
ATOM 3583 O O . ASN A 1 467 ? -4.492 -2.605 5.445 1 97.69 467 ASN A O 1
ATOM 3587 N N . ILE A 1 468 ? -5.629 -0.87 6.152 1 98.19 468 ILE A N 1
ATOM 3588 C CA . ILE A 1 468 ? -6.32 -1.564 7.234 1 98.19 468 ILE A CA 1
ATOM 3589 C C . ILE A 1 468 ? -7.25 -2.627 6.648 1 98.19 468 ILE A C 1
ATOM 3591 O O . ILE A 1 468 ? -7.406 -3.707 7.227 1 98.19 468 ILE A O 1
ATOM 3595 N N . SER A 1 469 ? -7.906 -2.377 5.516 1 98.12 469 SER A N 1
ATOM 3596 C CA . SER A 1 469 ? -8.766 -3.367 4.875 1 98.12 469 SER A CA 1
ATOM 3597 C C . SER A 1 469 ? -7.996 -4.633 4.531 1 98.12 469 SER A C 1
ATOM 3599 O O . SER A 1 469 ? -8.484 -5.746 4.738 1 98.12 469 SER A O 1
ATOM 3601 N N . GLY A 1 470 ? -6.801 -4.441 3.951 1 98.44 470 GLY A N 1
ATOM 3602 C CA . GLY A 1 470 ? -5.945 -5.574 3.646 1 98.44 470 GLY A CA 1
ATOM 3603 C C . GLY A 1 470 ? -5.516 -6.348 4.879 1 98.44 470 GLY A C 1
ATOM 3604 O O . GLY A 1 470 ? -5.445 -7.578 4.855 1 98.44 470 GLY A O 1
ATOM 3605 N N . GLN A 1 471 ? -5.219 -5.637 5.98 1 98.62 471 GLN A N 1
ATOM 3606 C CA . GLN A 1 471 ? -4.863 -6.285 7.238 1 98.62 471 GLN A CA 1
ATOM 3607 C C . GLN A 1 471 ? -6.012 -7.145 7.758 1 98.62 471 GLN A C 1
ATOM 3609 O O . GLN A 1 471 ? -5.805 -8.289 8.172 1 98.62 471 GLN A O 1
ATOM 3614 N N . ILE A 1 472 ? -7.195 -6.562 7.738 1 98.75 472 ILE A N 1
ATOM 3615 C CA . ILE A 1 472 ? -8.383 -7.27 8.211 1 98.75 472 ILE A CA 1
ATOM 3616 C C . ILE A 1 472 ? -8.602 -8.523 7.371 1 98.75 472 ILE A C 1
ATOM 3618 O O . ILE A 1 472 ? -8.828 -9.609 7.914 1 98.75 472 ILE A O 1
ATOM 3622 N N . LEU A 1 473 ? -8.516 -8.367 6.094 1 98.69 473 LEU A N 1
ATOM 3623 C CA . LEU A 1 473 ? -8.758 -9.492 5.191 1 98.69 473 LEU A CA 1
ATOM 3624 C C . LEU A 1 473 ? -7.75 -10.609 5.434 1 98.69 473 LEU A C 1
ATOM 3626 O O . LEU A 1 473 ? -8.117 -11.789 5.434 1 98.69 473 LEU A O 1
ATOM 3630 N N . ALA A 1 474 ? -6.477 -10.258 5.602 1 98.69 474 ALA A N 1
ATOM 3631 C CA . ALA A 1 474 ? -5.453 -11.258 5.895 1 98.69 474 ALA A CA 1
ATOM 3632 C C . ALA A 1 474 ? -5.801 -12.047 7.156 1 98.69 474 ALA A C 1
ATOM 3634 O O . ALA A 1 474 ? -5.602 -13.266 7.211 1 98.69 474 ALA A O 1
ATOM 3635 N N . SER A 1 475 ? -6.301 -11.375 8.172 1 98.62 475 SER A N 1
ATOM 3636 C CA . SER A 1 475 ? -6.688 -12.039 9.414 1 98.62 475 SER A CA 1
ATOM 3637 C C . SER A 1 475 ? -7.883 -12.961 9.195 1 98.62 475 SER A C 1
ATOM 3639 O O . SER A 1 475 ? -7.969 -14.031 9.805 1 98.62 475 SER A O 1
ATOM 3641 N N . LEU A 1 476 ? -8.828 -12.586 8.352 1 98.56 476 LEU A N 1
ATOM 3642 C CA . LEU A 1 476 ? -10 -13.398 8.055 1 98.56 476 LEU A CA 1
ATOM 3643 C C . LEU A 1 476 ? -9.609 -14.68 7.328 1 98.56 476 LEU A C 1
ATOM 3645 O O . LEU A 1 476 ? -10.148 -15.75 7.609 1 98.56 476 LEU A O 1
ATOM 3649 N N . VAL A 1 477 ? -8.672 -14.555 6.367 1 98 477 VAL A N 1
ATOM 3650 C CA . VAL A 1 477 ? -8.195 -15.703 5.613 1 98 477 VAL A CA 1
ATOM 3651 C C . VAL A 1 477 ? -7.609 -16.75 6.57 1 98 477 VAL A C 1
ATOM 3653 O O . VAL A 1 477 ? -7.789 -17.953 6.375 1 98 477 VAL A O 1
ATOM 3656 N N . MET A 1 478 ? -6.984 -16.281 7.633 1 98 478 MET A N 1
ATOM 3657 C CA . MET A 1 478 ? -6.32 -17.188 8.57 1 98 478 MET A CA 1
ATOM 3658 C C . MET A 1 478 ? -7.273 -17.609 9.68 1 98 478 MET A C 1
ATOM 3660 O O . MET A 1 478 ? -6.93 -18.453 10.508 1 98 478 MET A O 1
ATOM 3664 N N . ASN A 1 479 ? -8.453 -17.047 9.719 1 97.31 479 ASN A N 1
ATOM 3665 C CA . ASN A 1 479 ? -9.484 -17.406 10.688 1 97.31 479 ASN A CA 1
ATOM 3666 C C . ASN A 1 479 ? -10.867 -17.469 10.047 1 97.31 479 ASN A C 1
ATOM 3668 O O . ASN A 1 479 ? -11.75 -16.688 10.398 1 97.31 479 ASN A O 1
ATOM 3672 N N . PRO A 1 480 ? -11.086 -18.391 9.125 1 96.12 480 PRO A N 1
ATOM 3673 C CA . PRO A 1 480 ? -12.383 -18.516 8.445 1 96.12 480 PRO A CA 1
ATOM 3674 C C . PRO A 1 480 ? -13.477 -19.062 9.352 1 96.12 480 PRO A C 1
ATOM 3676 O O . PRO A 1 480 ? -13.219 -19.422 10.5 1 96.12 480 PRO A O 1
ATOM 3679 N N . PRO A 1 481 ? -14.75 -19.031 8.852 1 95.56 481 PRO A N 1
ATOM 3680 C CA . PRO A 1 481 ? -15.844 -19.594 9.648 1 95.56 481 PRO A CA 1
ATOM 3681 C C . PRO A 1 481 ? -15.586 -21.031 10.086 1 95.56 481 PRO A C 1
ATOM 3683 O O . PRO A 1 481 ? -15.008 -21.812 9.328 1 95.56 481 PRO A O 1
ATOM 3686 N N . LYS A 1 482 ? -15.969 -21.297 11.281 1 92 482 LYS A N 1
ATOM 3687 C CA . LYS A 1 482 ? -15.68 -22.594 11.883 1 92 482 LYS A CA 1
ATOM 3688 C C . LYS A 1 482 ? -16.938 -23.234 12.438 1 92 482 LYS A C 1
ATOM 3690 O O . LYS A 1 482 ? -17.969 -22.578 12.594 1 92 482 LYS A O 1
ATOM 3695 N N . VAL A 1 483 ? -16.844 -24.594 12.578 1 84.75 483 VAL A N 1
ATOM 3696 C CA . VAL A 1 483 ? -17.844 -25.328 13.328 1 84.75 483 VAL A CA 1
ATOM 3697 C C . VAL A 1 483 ? -17.422 -25.438 14.789 1 84.75 483 VAL A C 1
ATOM 3699 O O . VAL A 1 483 ? -16.25 -25.625 15.094 1 84.75 483 VAL A O 1
ATOM 3702 N N . HIS A 1 484 ? -18.172 -24.797 15.586 1 71 484 HIS A N 1
ATOM 3703 C CA . HIS A 1 484 ? -17.875 -24.828 17.016 1 71 484 HIS A CA 1
ATOM 3704 C C . HIS A 1 484 ? -18.266 -26.172 17.625 1 71 484 HIS A C 1
ATOM 3706 O O . HIS A 1 484 ? -19.328 -26.703 17.328 1 71 484 HIS A O 1
ATOM 3712 N N . GLU A 1 485 ? -17.344 -27.094 17.797 1 52.41 485 GLU A N 1
ATOM 3713 C CA . GLU A 1 485 ? -17.625 -28.359 18.469 1 52.41 485 GLU A CA 1
ATOM 3714 C C . GLU A 1 485 ? -18.375 -28.141 19.781 1 52.41 485 GLU A C 1
ATOM 3716 O O . GLU A 1 485 ? -17.953 -27.344 20.625 1 52.41 485 GLU A O 1
ATOM 3721 N N . GLN A 1 486 ? -19.656 -27.984 19.766 1 45.09 486 GLN A N 1
ATOM 3722 C CA . GLN A 1 486 ? -20.344 -28.031 21.047 1 45.09 486 GLN A CA 1
ATOM 3723 C C . GLN A 1 486 ? -19.781 -29.141 21.938 1 45.09 486 GLN A C 1
ATOM 3725 O O . GLN A 1 486 ? -19.172 -30.094 21.438 1 45.09 486 GLN A O 1
ATOM 3730 N N . ASP A 1 487 ? -20.047 -29.016 23.219 1 41.06 487 ASP A N 1
ATOM 3731 C CA . ASP A 1 487 ? -19.828 -29.969 24.297 1 41.06 487 ASP A CA 1
ATOM 3732 C C . ASP A 1 487 ? -20.203 -31.375 23.875 1 41.06 487 ASP A C 1
ATOM 3734 O O . ASP A 1 487 ? -21.297 -31.609 23.375 1 41.06 487 ASP A O 1
ATOM 3738 N N . LEU A 1 488 ? -19.281 -32.188 23.516 1 39 488 LEU A N 1
ATOM 3739 C CA . LEU A 1 488 ? -19.406 -33.625 23.312 1 39 488 LEU A CA 1
ATOM 3740 C C . LEU A 1 488 ? -20.516 -34.188 24.203 1 39 488 LEU A C 1
ATOM 3742 O O . LEU A 1 488 ? -20.875 -35.375 24.078 1 39 488 LEU A O 1
ATOM 3746 N N . ASP A 1 489 ? -20.766 -33.594 25.391 1 38.28 489 ASP A N 1
ATOM 3747 C CA . ASP A 1 489 ? -21.734 -34.312 26.188 1 38.28 489 ASP A CA 1
ATOM 3748 C C . ASP A 1 489 ? -23.109 -34.344 25.516 1 38.28 489 ASP A C 1
ATOM 3750 O O . ASP A 1 489 ? -24.094 -34.719 26.125 1 38.28 489 ASP A O 1
ATOM 3754 N N . CYS A 1 490 ? -23.266 -33.594 24.516 1 33.75 490 CYS A N 1
ATOM 3755 C CA . CYS A 1 490 ? -24.594 -33.812 23.953 1 33.75 490 CYS A CA 1
ATOM 3756 C C . CYS A 1 490 ? -24.656 -35.094 23.156 1 33.75 490 CYS A C 1
ATOM 3758 O O . CYS A 1 490 ? -24.062 -35.188 22.078 1 33.75 490 CYS A O 1
ATOM 3760 N N . ALA A 1 491 ? -24.641 -36.281 23.672 1 34.34 491 ALA A N 1
ATOM 3761 C CA . ALA A 1 491 ? -24.953 -37.656 23.234 1 34.34 491 ALA A CA 1
ATOM 3762 C C . ALA A 1 491 ? -26.047 -37.656 22.188 1 34.34 491 ALA A C 1
ATOM 3764 O O . ALA A 1 491 ? -26 -38.406 21.219 1 34.34 491 ALA A O 1
ATOM 3765 N N . LEU A 1 492 ? -27.406 -37.531 22.766 1 34.81 492 LEU A N 1
ATOM 3766 C CA . LEU A 1 492 ? -28.609 -37.938 22.047 1 34.81 492 LEU A CA 1
ATOM 3767 C C . LEU A 1 492 ? -28.781 -37.156 20.766 1 34.81 492 LEU A C 1
ATOM 3769 O O . LEU A 1 492 ? -28.625 -37.688 19.656 1 34.81 492 LEU A O 1
ATOM 3773 N N . SER A 1 493 ? -30.141 -36.531 20.641 1 33.78 493 SER A N 1
ATOM 3774 C CA . SER A 1 493 ? -30.906 -36.188 19.453 1 33.78 493 SER A CA 1
ATOM 3775 C C . SER A 1 493 ? -30.172 -35.156 18.609 1 33.78 493 SER A C 1
ATOM 3777 O O . SER A 1 493 ? -29.859 -35.375 17.438 1 33.78 493 SER A O 1
ATOM 3779 N N . SER A 1 494 ? -30.828 -33.938 18.438 1 35.12 494 SER A N 1
ATOM 3780 C CA . SER A 1 494 ? -30.75 -32.812 17.516 1 35.12 494 SER A CA 1
ATOM 3781 C C . SER A 1 494 ? -29.516 -31.969 17.797 1 35.12 494 SER A C 1
ATOM 3783 O O . SER A 1 494 ? -29.609 -30.891 18.391 1 35.12 494 SER A O 1
ATOM 3785 N N . CYS A 1 495 ? -28.5 -32.438 18.203 1 35.75 495 CYS A N 1
ATOM 3786 C CA . CYS A 1 495 ? -27.438 -31.5 18.484 1 35.75 495 CYS A CA 1
ATOM 3787 C C . CYS A 1 495 ? -27.094 -30.672 17.25 1 35.75 495 CYS A C 1
ATOM 3789 O O . CYS A 1 495 ? -26.609 -31.219 16.25 1 35.75 495 CYS A O 1
ATOM 3791 N N . SER A 1 496 ? -27.859 -29.812 17 1 40.69 496 SER A N 1
ATOM 3792 C CA . SER A 1 496 ? -27.625 -28.844 15.938 1 40.69 496 SER A CA 1
ATOM 3793 C C . SER A 1 496 ? -26.188 -28.359 15.93 1 40.69 496 SER A C 1
ATOM 3795 O O . SER A 1 496 ? -25.656 -27.953 16.969 1 40.69 496 SER A O 1
ATOM 3797 N N . LYS A 1 497 ? -25.203 -29.031 15.328 1 46.44 497 LYS A N 1
ATOM 3798 C CA . LYS A 1 497 ? -23.922 -28.422 15.008 1 46.44 497 LYS A CA 1
ATOM 3799 C C . LYS A 1 497 ? -24.016 -26.891 15.039 1 46.44 497 LYS A C 1
ATOM 3801 O O . LYS A 1 497 ? -24.734 -26.297 14.227 1 46.44 497 LYS A O 1
ATOM 3806 N N . VAL A 1 498 ? -23.812 -26.297 16.234 1 63.28 498 VAL A N 1
ATOM 3807 C CA . VAL A 1 498 ? -23.906 -24.844 16.312 1 63.28 498 VAL A CA 1
ATOM 3808 C C . VAL A 1 498 ? -22.641 -24.203 15.727 1 63.28 498 VAL A C 1
ATOM 3810 O O . VAL A 1 498 ? -21.531 -24.578 16.094 1 63.28 498 VAL A O 1
ATOM 3813 N N . GLY A 1 499 ? -22.406 -23.906 14.516 1 75.94 499 GLY A N 1
ATOM 3814 C CA . GLY A 1 499 ? -21.328 -23.219 13.82 1 75.94 499 GLY A CA 1
ATOM 3815 C C . GLY A 1 499 ? -21.703 -21.828 13.367 1 75.94 499 GLY A C 1
ATOM 3816 O O . GLY A 1 499 ? -22.844 -21.391 13.555 1 75.94 499 GLY A O 1
ATOM 3817 N N . ASP A 1 500 ? -20.609 -21.234 12.977 1 86.88 500 ASP A N 1
ATOM 3818 C CA . ASP A 1 500 ? -20.844 -19.922 12.375 1 86.88 500 ASP A CA 1
ATOM 3819 C C . ASP A 1 500 ? -21.922 -20 11.289 1 86.88 500 ASP A C 1
ATOM 3821 O O . ASP A 1 500 ? -21.953 -20.969 10.516 1 86.88 500 ASP A O 1
ATOM 3825 N N . GLU A 1 501 ? -22.797 -19.094 11.289 1 88.31 501 GLU A N 1
ATOM 3826 C CA . GLU A 1 501 ? -23.906 -19.078 10.336 1 88.31 501 GLU A CA 1
ATOM 3827 C C . GLU A 1 501 ? -23.406 -19.234 8.906 1 88.31 501 GLU A C 1
ATOM 3829 O O . GLU A 1 501 ? -24.047 -19.875 8.078 1 88.31 501 GLU A O 1
ATOM 3834 N N . SER A 1 502 ? -22.234 -18.656 8.609 1 93.88 502 SER A N 1
ATOM 3835 C CA . SER A 1 502 ? -21.75 -18.609 7.238 1 93.88 502 SER A CA 1
ATOM 3836 C C . SER A 1 502 ? -20.891 -19.844 6.914 1 93.88 502 SER A C 1
ATOM 3838 O O . SER A 1 502 ? -20.359 -19.969 5.809 1 93.88 502 SER A O 1
ATOM 3840 N N . TYR A 1 503 ? -20.75 -20.766 7.777 1 94.31 503 TYR A N 1
ATOM 3841 C CA . TYR A 1 503 ? -19.828 -21.875 7.602 1 94.31 503 TYR A CA 1
ATOM 3842 C C . TYR A 1 503 ? -20.141 -22.641 6.312 1 94.31 503 TYR A C 1
ATOM 3844 O O . TYR A 1 503 ? -19.25 -22.812 5.473 1 94.31 503 TYR A O 1
ATOM 3852 N N . GLU A 1 504 ? -21.406 -23.031 6.156 1 94.44 504 GLU A N 1
ATOM 3853 C CA . GLU A 1 504 ? -21.781 -23.828 4.996 1 94.44 504 GLU A CA 1
ATOM 3854 C C . GLU A 1 504 ? -21.594 -23.047 3.699 1 94.44 504 GLU A C 1
ATOM 3856 O O . GLU A 1 504 ? -21.078 -23.578 2.717 1 94.44 504 GLU A O 1
ATOM 3861 N N . SER A 1 505 ? -22.078 -21.797 3.713 1 96.06 505 SER A N 1
ATOM 3862 C CA . SER A 1 505 ? -21.953 -20.984 2.504 1 96.06 505 SER A CA 1
ATOM 3863 C C . SER A 1 505 ? -20.484 -20.688 2.193 1 96.06 505 SER A C 1
ATOM 3865 O O . SER A 1 505 ? -20.078 -20.688 1.027 1 96.06 505 SER A O 1
ATOM 3867 N N . TYR A 1 506 ? -19.734 -20.531 3.242 1 96.75 506 TYR A N 1
ATOM 3868 C CA . TYR A 1 506 ? -18.312 -20.266 3.064 1 96.75 506 TYR A CA 1
ATOM 3869 C C . TYR A 1 506 ? -17.609 -21.453 2.412 1 96.75 506 TYR A C 1
ATOM 3871 O O . TYR A 1 506 ? -16.891 -21.281 1.431 1 96.75 506 TYR A O 1
ATOM 3879 N N . TYR A 1 507 ? -17.812 -22.562 2.85 1 96.19 507 TYR A N 1
ATOM 3880 C CA . TYR A 1 507 ? -17.109 -23.734 2.338 1 96.19 507 TYR A CA 1
ATOM 3881 C C . TYR A 1 507 ? -17.656 -24.141 0.973 1 96.19 507 TYR A C 1
ATOM 3883 O O . TYR A 1 507 ? -16.922 -24.672 0.138 1 96.19 507 TYR A O 1
ATOM 3891 N N . ALA A 1 508 ? -18.953 -23.875 0.766 1 97.38 508 ALA A N 1
ATOM 3892 C CA . ALA A 1 508 ? -19.484 -24.094 -0.574 1 97.38 508 ALA A CA 1
ATOM 3893 C C . ALA A 1 508 ? -18.797 -23.203 -1.6 1 97.38 508 ALA A C 1
ATOM 3895 O O . ALA A 1 508 ? -18.453 -23.656 -2.695 1 97.38 508 ALA A O 1
ATOM 3896 N N . GLU A 1 509 ? -18.609 -21.938 -1.242 1 97.75 509 GLU A N 1
ATOM 3897 C CA . GLU A 1 509 ? -17.922 -21 -2.131 1 97.75 509 GLU A CA 1
ATOM 3898 C C . GLU A 1 509 ? -16.453 -21.391 -2.324 1 97.75 509 GLU A C 1
ATOM 3900 O O . GLU A 1 509 ? -15.969 -21.469 -3.455 1 97.75 509 GLU A O 1
ATOM 3905 N N . LYS A 1 510 ? -15.742 -21.672 -1.244 1 97.25 510 LYS A N 1
ATOM 3906 C CA . LYS A 1 510 ? -14.328 -22.062 -1.276 1 97.25 510 LYS A CA 1
ATOM 3907 C C . LYS A 1 510 ? -14.125 -23.328 -2.104 1 97.25 510 LYS A C 1
ATOM 3909 O O . LYS A 1 510 ? -13.32 -23.344 -3.037 1 97.25 510 LYS A O 1
ATOM 3914 N N . ASP A 1 511 ? -14.883 -24.344 -1.754 1 97 511 ASP A N 1
ATOM 3915 C CA . ASP A 1 511 ? -14.727 -25.641 -2.424 1 97 511 ASP A CA 1
ATOM 3916 C C . ASP A 1 511 ? -15.164 -25.547 -3.885 1 97 511 ASP A C 1
ATOM 3918 O O . ASP A 1 511 ? -14.602 -26.234 -4.746 1 97 511 ASP A O 1
ATOM 3922 N N . GLY A 1 512 ? -16.203 -24.734 -4.129 1 97.56 512 GLY A N 1
ATOM 3923 C CA . GLY A 1 512 ? -16.625 -24.516 -5.504 1 97.56 512 GLY A CA 1
ATOM 3924 C C . GLY A 1 512 ? -15.539 -23.922 -6.375 1 97.56 512 GLY A C 1
ATOM 3925 O O . GLY A 1 512 ? -15.32 -24.359 -7.504 1 97.56 512 GLY A O 1
ATOM 3926 N N . ILE A 1 513 ? -14.844 -22.922 -5.859 1 97.62 513 ILE A N 1
ATOM 3927 C CA . ILE A 1 513 ? -13.766 -22.266 -6.59 1 97.62 513 ILE A CA 1
ATOM 3928 C C . ILE A 1 513 ? -12.617 -23.234 -6.805 1 97.62 513 ILE A C 1
ATOM 3930 O O . ILE A 1 513 ? -12.133 -23.406 -7.93 1 97.62 513 ILE A O 1
ATOM 3934 N N . LEU A 1 514 ? -12.203 -23.984 -5.766 1 97.44 514 LEU A N 1
ATOM 3935 C CA . LEU A 1 514 ? -11.062 -24.891 -5.832 1 97.44 514 LEU A CA 1
ATOM 3936 C C . LEU A 1 514 ? -11.344 -26.062 -6.766 1 97.44 514 LEU A C 1
ATOM 3938 O O . LEU A 1 514 ? -10.469 -26.484 -7.527 1 97.44 514 LEU A O 1
ATOM 3942 N N . SER A 1 515 ? -12.586 -26.578 -6.707 1 97.44 515 SER A N 1
ATOM 3943 C CA . SER A 1 515 ? -12.945 -27.688 -7.578 1 97.44 515 SER A CA 1
ATOM 3944 C C . SER A 1 515 ? -12.992 -27.25 -9.039 1 97.44 515 SER A C 1
ATOM 3946 O O . SER A 1 515 ? -12.602 -28.016 -9.93 1 97.44 515 SER A O 1
ATOM 3948 N N . SER A 1 516 ? -13.508 -26.062 -9.258 1 97.62 516 SER A N 1
ATOM 3949 C CA . SER A 1 516 ? -13.523 -25.531 -10.617 1 97.62 516 SER A CA 1
ATOM 3950 C C . SER A 1 516 ? -12.109 -25.344 -11.156 1 97.62 516 SER A C 1
ATOM 3952 O O . SER A 1 516 ? -11.828 -25.688 -12.305 1 97.62 516 SER A O 1
ATOM 3954 N N . LEU A 1 517 ? -11.227 -24.797 -10.352 1 97.5 517 LEU A N 1
ATOM 3955 C CA . LEU A 1 517 ? -9.836 -24.625 -10.75 1 97.5 517 LEU A CA 1
ATOM 3956 C C . LEU A 1 517 ? -9.195 -25.969 -11.07 1 97.5 517 LEU A C 1
ATOM 3958 O O . LEU A 1 517 ? -8.438 -26.094 -12.039 1 97.5 517 LEU A O 1
ATOM 3962 N N . ALA A 1 518 ? -9.484 -26.969 -10.281 1 97.5 518 ALA A N 1
ATOM 3963 C CA . ALA A 1 518 ? -8.953 -28.312 -10.492 1 97.5 518 ALA A CA 1
ATOM 3964 C C . ALA A 1 518 ? -9.414 -28.875 -11.836 1 97.5 518 ALA A C 1
ATOM 3966 O O . ALA A 1 518 ? -8.625 -29.469 -12.57 1 97.5 518 ALA A O 1
ATOM 3967 N N . ARG A 1 519 ? -10.68 -28.703 -12.156 1 97.56 519 ARG A N 1
ATOM 3968 C CA . ARG A 1 519 ? -11.219 -29.203 -13.422 1 97.56 519 ARG A CA 1
ATOM 3969 C C . ARG A 1 519 ? -10.586 -28.469 -14.609 1 97.56 519 ARG A C 1
ATOM 3971 O O . ARG A 1 519 ? -10.242 -29.094 -15.617 1 97.56 519 ARG A O 1
ATOM 3978 N N . ARG A 1 520 ? -10.469 -27.188 -14.492 1 97.38 520 ARG A N 1
ATOM 3979 C CA . ARG A 1 520 ? -9.859 -26.406 -15.555 1 97.38 520 ARG A CA 1
ATOM 3980 C C . ARG A 1 520 ? -8.406 -26.797 -15.766 1 97.38 520 ARG A C 1
ATOM 3982 O O . ARG A 1 520 ? -7.957 -26.938 -16.906 1 97.38 520 ARG A O 1
ATOM 3989 N N . ALA A 1 521 ? -7.715 -26.969 -14.656 1 97.31 521 ALA A N 1
ATOM 3990 C CA . ALA A 1 521 ? -6.32 -27.391 -14.719 1 97.31 521 ALA A CA 1
ATOM 3991 C C . ALA A 1 521 ? -6.191 -28.734 -15.453 1 97.31 521 ALA A C 1
ATOM 3993 O O . ALA A 1 521 ? -5.336 -28.891 -16.328 1 97.31 521 ALA A O 1
ATOM 3994 N N . LYS A 1 522 ? -7 -29.672 -15.109 1 97.19 522 LYS A N 1
ATOM 3995 C CA . LYS A 1 522 ? -6.961 -31 -15.711 1 97.19 522 LYS A CA 1
ATOM 3996 C C . LYS A 1 522 ? -7.281 -30.938 -17.203 1 97.19 522 LYS A C 1
ATOM 3998 O O . LYS A 1 522 ? -6.613 -31.594 -18.016 1 97.19 522 LYS A O 1
ATOM 4003 N N . THR A 1 523 ? -8.258 -30.172 -17.531 1 97.81 523 THR A N 1
ATOM 4004 C CA . THR A 1 523 ? -8.664 -30.047 -18.938 1 97.81 523 THR A CA 1
ATOM 4005 C C . THR A 1 523 ? -7.52 -29.484 -19.781 1 97.81 523 THR A C 1
ATOM 4007 O O . THR A 1 523 ? -7.207 -30.016 -20.844 1 97.81 523 THR A O 1
ATOM 4010 N N . LEU A 1 524 ? -6.914 -28.422 -19.328 1 97.81 524 LEU A N 1
ATOM 4011 C CA . LEU A 1 524 ? -5.836 -27.781 -20.078 1 97.81 524 LEU A CA 1
ATOM 4012 C C . LEU A 1 524 ? -4.605 -28.688 -20.141 1 97.81 524 LEU A C 1
ATOM 4014 O O . LEU A 1 524 ? -3.941 -28.781 -21.172 1 97.81 524 LEU A O 1
ATOM 4018 N N . GLU A 1 525 ? -4.301 -29.297 -19.016 1 97.88 525 GLU A N 1
ATOM 4019 C CA . GLU A 1 525 ? -3.207 -30.266 -18.984 1 97.88 525 GLU A CA 1
ATOM 4020 C C . GLU A 1 525 ? -3.4 -31.344 -20.047 1 97.88 525 GLU A C 1
ATOM 4022 O O . GLU A 1 525 ? -2.473 -31.656 -20.781 1 97.88 525 GLU A O 1
ATOM 4027 N N . ASP A 1 526 ? -4.586 -31.922 -20.062 1 97.94 526 ASP A N 1
ATOM 4028 C CA . ASP A 1 526 ? -4.898 -32.969 -21.016 1 97.94 526 ASP A CA 1
ATOM 4029 C C . ASP A 1 526 ? -4.758 -32.5 -22.453 1 97.94 526 ASP A C 1
ATOM 4031 O O . ASP A 1 526 ? -4.211 -33.219 -23.297 1 97.94 526 ASP A O 1
ATOM 4035 N N . VAL A 1 527 ? -5.234 -31.344 -22.703 1 97.94 527 VAL A N 1
ATOM 4036 C CA . VAL A 1 527 ? -5.176 -30.797 -24.062 1 97.94 527 VAL A CA 1
ATOM 4037 C C . VAL A 1 527 ? -3.721 -30.578 -24.453 1 97.94 527 VAL A C 1
ATOM 4039 O O . VAL A 1 527 ? -3.305 -30.953 -25.547 1 97.94 527 VAL A O 1
ATOM 4042 N N . PHE A 1 528 ? -2.969 -29.953 -23.609 1 98.5 528 PHE A N 1
ATOM 4043 C CA . PHE A 1 528 ? -1.568 -29.703 -23.938 1 98.5 528 PHE A CA 1
ATOM 4044 C C . PHE A 1 528 ? -0.842 -31 -24.25 1 98.5 528 PHE A C 1
ATOM 4046 O O . PHE A 1 528 ? -0.067 -31.078 -25.203 1 98.5 528 PHE A O 1
ATOM 4053 N N . ASN A 1 529 ? -1.114 -32.031 -23.531 1 98.31 529 ASN A N 1
ATOM 4054 C CA . ASN A 1 529 ? -0.422 -33.281 -23.703 1 98.31 529 ASN A CA 1
ATOM 4055 C C . ASN A 1 529 ? -0.96 -34.062 -24.906 1 98.31 529 ASN A C 1
ATOM 4057 O O . ASN A 1 529 ? -0.329 -35.031 -25.375 1 98.31 529 ASN A O 1
ATOM 4061 N N . SER A 1 530 ? -2.057 -33.688 -25.422 1 98.12 530 SER A N 1
ATOM 4062 C CA . SER A 1 530 ? -2.621 -34.344 -26.609 1 98.12 530 SER A CA 1
ATOM 4063 C C . SER A 1 530 ? -2.084 -33.719 -27.891 1 98.12 530 SER A C 1
ATOM 4065 O O . SER A 1 530 ? -2.213 -34.281 -28.969 1 98.12 530 SER A O 1
ATOM 4067 N N . LEU A 1 531 ? -1.495 -32.594 -27.797 1 98.19 531 LEU A N 1
ATOM 4068 C CA . LEU A 1 531 ? -1.03 -31.844 -28.969 1 98.19 531 LEU A CA 1
ATOM 4069 C C . LEU A 1 531 ? 0.384 -32.281 -29.344 1 98.19 531 LEU A C 1
ATOM 4071 O O . LEU A 1 531 ? 1.238 -32.469 -28.484 1 98.19 531 LEU A O 1
ATOM 4075 N N . GLU A 1 532 ? 0.616 -32.406 -30.594 1 97.94 532 GLU A N 1
ATOM 4076 C CA . GLU A 1 532 ? 1.938 -32.75 -31.109 1 97.94 532 GLU A CA 1
ATOM 4077 C C . GLU A 1 532 ? 2.977 -31.719 -30.719 1 97.94 532 GLU A C 1
ATOM 4079 O O . GLU A 1 532 ? 2.766 -30.516 -30.922 1 97.94 532 GLU A O 1
ATOM 4084 N N . GLY A 1 533 ? 4.031 -32.188 -30.125 1 97.75 533 GLY A N 1
ATOM 4085 C CA . GLY A 1 533 ? 5.141 -31.297 -29.859 1 97.75 533 GLY A CA 1
ATOM 4086 C C . GLY A 1 533 ? 4.965 -30.516 -28.562 1 97.75 533 GLY A C 1
ATOM 4087 O O . GLY A 1 533 ? 5.688 -29.547 -28.312 1 97.75 533 GLY A O 1
ATOM 4088 N N . ILE A 1 534 ? 3.986 -30.875 -27.75 1 98.5 534 ILE A N 1
ATOM 4089 C CA . ILE A 1 534 ? 3.816 -30.234 -26.453 1 98.5 534 ILE A CA 1
ATOM 4090 C C . ILE A 1 534 ? 3.816 -31.281 -25.359 1 98.5 534 ILE A C 1
ATOM 4092 O O . ILE A 1 534 ? 3.227 -32.344 -25.516 1 98.5 534 ILE A O 1
ATOM 4096 N N . THR A 1 535 ? 4.605 -31.047 -24.375 1 98.44 535 THR A N 1
ATOM 4097 C CA . THR A 1 535 ? 4.527 -31.812 -23.141 1 98.44 535 THR A CA 1
ATOM 4098 C C . THR A 1 535 ? 4.246 -30.891 -21.953 1 98.44 535 THR A C 1
ATOM 4100 O O . THR A 1 535 ? 4.758 -29.766 -21.891 1 98.44 535 THR A O 1
ATOM 4103 N N . CYS A 1 536 ? 3.463 -31.328 -21.062 1 98.31 536 CYS A N 1
ATOM 4104 C CA . CYS A 1 536 ? 3.084 -30.484 -19.938 1 98.31 536 CYS A CA 1
ATOM 4105 C C . CYS A 1 536 ? 2.957 -31.312 -18.656 1 98.31 536 CYS A C 1
ATOM 4107 O O . CYS A 1 536 ? 2.211 -32.281 -18.609 1 98.31 536 CYS A O 1
ATOM 4109 N N . ASN A 1 537 ? 3.699 -30.906 -17.609 1 97.25 537 ASN A N 1
ATOM 4110 C CA . ASN A 1 537 ? 3.539 -31.516 -16.281 1 97.25 537 ASN A CA 1
ATOM 4111 C C . ASN A 1 537 ? 2.18 -31.172 -15.68 1 97.25 537 ASN A C 1
ATOM 4113 O O . ASN A 1 537 ? 1.541 -30.203 -16.078 1 97.25 537 ASN A O 1
ATOM 4117 N N . LYS A 1 538 ? 1.79 -32 -14.766 1 95.06 538 LYS A N 1
ATOM 4118 C CA . LYS A 1 538 ? 0.532 -31.781 -14.062 1 95.06 538 LYS A CA 1
ATOM 4119 C C . LYS A 1 538 ? 0.565 -30.469 -13.281 1 95.06 538 LYS A C 1
ATOM 4121 O O . LYS A 1 538 ? 1.585 -30.125 -12.68 1 95.06 538 LYS A O 1
ATOM 4126 N N . ALA A 1 539 ? -0.577 -29.766 -13.367 1 95.62 539 ALA A N 1
ATOM 4127 C CA . ALA A 1 539 ? -0.762 -28.688 -12.414 1 95.62 539 ALA A CA 1
ATOM 4128 C C . ALA A 1 539 ? -1.21 -29.219 -11.055 1 95.62 539 ALA A C 1
ATOM 4130 O O . ALA A 1 539 ? -2.402 -29.422 -10.828 1 95.62 539 ALA A O 1
ATOM 4131 N N . GLU A 1 540 ? -0.3 -29.297 -10.156 1 97.38 540 GLU A N 1
ATOM 4132 C CA . GLU A 1 540 ? -0.597 -29.844 -8.836 1 97.38 540 GLU A CA 1
ATOM 4133 C C . GLU A 1 540 ? -1.211 -28.781 -7.926 1 97.38 540 GLU A C 1
ATOM 4135 O O . GLU A 1 540 ? -1.994 -29.094 -7.027 1 97.38 540 GLU A O 1
ATOM 4140 N N . GLY A 1 541 ? -0.912 -27.547 -8.148 1 97.81 541 GLY A N 1
ATOM 4141 C CA . GLY A 1 541 ? -1.39 -26.422 -7.355 1 97.81 541 GLY A CA 1
ATOM 4142 C C . GLY A 1 541 ? -1.248 -25.078 -8.062 1 97.81 541 GLY A C 1
ATOM 4143 O O . GLY A 1 541 ? -1.154 -25.031 -9.297 1 97.81 541 GLY A O 1
ATOM 4144 N N . ALA A 1 542 ? -1.374 -24.016 -7.312 1 97.38 542 ALA A N 1
ATOM 4145 C CA . ALA A 1 542 ? -1.26 -22.641 -7.801 1 97.38 542 ALA A CA 1
ATOM 4146 C C . ALA A 1 542 ? -2.336 -22.328 -8.836 1 97.38 542 ALA A C 1
ATOM 4148 O O . ALA A 1 542 ? -3.52 -22.594 -8.609 1 97.38 542 ALA A O 1
ATOM 4149 N N . MET A 1 543 ? -1.919 -21.625 -9.906 1 96.94 543 MET A N 1
ATOM 4150 C CA . MET A 1 543 ? -2.93 -21.203 -10.875 1 96.94 543 MET A CA 1
ATOM 4151 C C . MET A 1 543 ? -2.4 -21.328 -12.297 1 96.94 543 MET A C 1
ATOM 4153 O O . MET A 1 543 ? -2.932 -20.703 -13.219 1 96.94 543 MET A O 1
ATOM 4157 N N . TYR A 1 544 ? -1.341 -22.203 -12.484 1 96.69 544 TYR A N 1
ATOM 4158 C CA . TYR A 1 544 ? -0.612 -22.078 -13.742 1 96.69 544 TYR A CA 1
ATOM 4159 C C . TYR A 1 544 ? -0.258 -23.438 -14.312 1 96.69 544 TYR A C 1
ATOM 4161 O O . TYR A 1 544 ? -0.15 -24.422 -13.57 1 96.69 544 TYR A O 1
ATOM 4169 N N . LEU A 1 545 ? -0.141 -23.484 -15.609 1 97.94 545 LEU A N 1
ATOM 4170 C CA . LEU A 1 545 ? 0.545 -24.547 -16.359 1 97.94 545 LEU A CA 1
ATOM 4171 C C . LEU A 1 545 ? 1.718 -23.969 -17.141 1 97.94 545 LEU A C 1
ATOM 4173 O O . LEU A 1 545 ? 1.684 -22.812 -17.562 1 97.94 545 LEU A O 1
ATOM 4177 N N . PHE A 1 546 ? 2.73 -24.75 -17.266 1 98.56 546 PHE A N 1
ATOM 4178 C CA . PHE A 1 546 ? 3.943 -24.328 -17.953 1 98.56 546 PHE A CA 1
ATOM 4179 C C . PHE A 1 546 ? 4.355 -25.359 -19 1 98.56 546 PHE A C 1
ATOM 4181 O O . PHE A 1 546 ? 5.43 -25.953 -18.906 1 98.56 546 PHE A O 1
ATOM 4188 N N . PRO A 1 547 ? 3.607 -25.531 -20.047 1 98.69 547 PRO A N 1
ATOM 4189 C CA . PRO A 1 547 ? 3.893 -26.531 -21.078 1 98.69 547 PRO A CA 1
ATOM 4190 C C . PRO A 1 547 ? 5.184 -26.25 -21.844 1 98.69 547 PRO A C 1
ATOM 4192 O O . PRO A 1 547 ? 5.523 -25.078 -22.062 1 98.69 547 PRO A O 1
ATOM 4195 N N . ARG A 1 548 ? 5.824 -27.25 -22.234 1 98.62 548 ARG A N 1
ATOM 4196 C CA . ARG A 1 548 ? 7.023 -27.172 -23.062 1 98.62 548 ARG A CA 1
ATOM 4197 C C . ARG A 1 548 ? 6.676 -27.312 -24.547 1 98.62 548 ARG A C 1
ATOM 4199 O O . ARG A 1 548 ? 5.879 -28.172 -24.922 1 98.62 548 ARG A O 1
ATOM 4206 N N . LEU A 1 549 ? 7.309 -26.469 -25.328 1 98.56 549 LEU A N 1
ATOM 4207 C CA . LEU A 1 549 ? 7.152 -26.5 -26.781 1 98.56 549 LEU A CA 1
ATOM 4208 C C . LEU A 1 549 ? 8.336 -27.188 -27.438 1 98.56 549 LEU A C 1
ATOM 4210 O O . LEU A 1 549 ? 9.477 -26.719 -27.328 1 98.56 549 LEU A O 1
ATOM 4214 N N . HIS A 1 550 ? 8.031 -28.312 -28.047 1 97.88 550 HIS A N 1
ATOM 4215 C CA . HIS A 1 550 ? 9.016 -28.938 -28.922 1 97.88 550 HIS A CA 1
ATOM 4216 C C . HIS A 1 550 ? 8.828 -28.484 -30.359 1 97.88 550 HIS A C 1
ATOM 4218 O O . HIS A 1 550 ? 8.195 -29.188 -31.156 1 97.88 550 HIS A O 1
ATOM 4224 N N . LEU A 1 551 ? 9.5 -27.453 -30.703 1 97.62 551 LEU A N 1
ATOM 4225 C CA . LEU A 1 551 ? 9.242 -26.781 -31.969 1 97.62 551 LEU A CA 1
ATOM 4226 C C . LEU A 1 551 ? 10.109 -27.359 -33.062 1 97.62 551 LEU A C 1
ATOM 4228 O O . LEU A 1 551 ? 11.266 -27.719 -32.844 1 97.62 551 LEU A O 1
ATOM 4232 N N . PRO A 1 552 ? 9.516 -27.359 -34.312 1 97.38 552 PRO A N 1
ATOM 4233 C CA . PRO A 1 552 ? 10.328 -27.734 -35.469 1 97.38 552 PRO A CA 1
ATOM 4234 C C . PRO A 1 552 ? 11.453 -26.75 -35.75 1 97.38 552 PRO A C 1
ATOM 4236 O O . PRO A 1 552 ? 11.359 -25.578 -35.375 1 97.38 552 PRO A O 1
ATOM 4239 N N . LYS A 1 553 ? 12.484 -27.234 -36.469 1 97.38 553 LYS A N 1
ATOM 4240 C CA . LYS A 1 553 ? 13.641 -26.406 -36.812 1 97.38 553 LYS A CA 1
ATOM 4241 C C . LYS A 1 553 ? 13.219 -25.203 -37.656 1 97.38 553 LYS A C 1
ATOM 4243 O O . LYS A 1 553 ? 13.75 -24.109 -37.469 1 97.38 553 LYS A O 1
ATOM 4248 N N . LYS A 1 554 ? 12.273 -25.391 -38.469 1 97.88 554 LYS A N 1
ATOM 4249 C CA . LYS A 1 554 ? 11.812 -24.312 -39.344 1 97.88 554 LYS A CA 1
ATOM 4250 C C . LYS A 1 554 ? 11.148 -23.203 -38.531 1 97.88 554 LYS A C 1
ATOM 4252 O O . LYS A 1 554 ? 11.242 -22.016 -38.875 1 97.88 554 LYS A O 1
ATOM 4257 N N . ALA A 1 555 ? 10.453 -23.594 -37.531 1 98.12 555 ALA A N 1
ATOM 4258 C CA . ALA A 1 555 ? 9.812 -22.594 -36.656 1 98.12 555 ALA A CA 1
ATOM 4259 C C . ALA A 1 555 ? 10.859 -21.797 -35.875 1 98.12 555 ALA A C 1
ATOM 4261 O O . ALA A 1 555 ? 10.703 -20.594 -35.688 1 98.12 555 ALA A O 1
ATOM 4262 N N . ILE A 1 556 ? 11.859 -22.438 -35.438 1 98.06 556 ILE A N 1
ATOM 4263 C CA . ILE A 1 556 ? 12.945 -21.797 -34.719 1 98.06 556 ILE A CA 1
ATOM 4264 C C . ILE A 1 556 ? 13.656 -20.812 -35.625 1 98.06 556 ILE A C 1
ATOM 4266 O O . ILE A 1 556 ? 13.969 -19.688 -35.219 1 98.06 556 ILE A O 1
ATOM 4270 N N . GLU A 1 557 ? 13.883 -21.188 -36.875 1 97.75 557 GLU A N 1
ATOM 4271 C CA . GLU A 1 557 ? 14.508 -20.312 -37.844 1 97.75 557 GLU A CA 1
ATOM 4272 C C . GLU A 1 557 ? 13.633 -19.094 -38.156 1 97.75 557 GLU A C 1
ATOM 4274 O O . GLU A 1 557 ? 14.141 -17.984 -38.281 1 97.75 557 GLU A O 1
ATOM 4279 N N . ALA A 1 558 ? 12.406 -19.359 -38.219 1 97.94 558 ALA A N 1
ATOM 4280 C CA . ALA A 1 558 ? 11.477 -18.25 -38.469 1 97.94 558 ALA A CA 1
ATOM 4281 C C . ALA A 1 558 ? 11.492 -17.266 -37.312 1 97.94 558 ALA A C 1
ATOM 4283 O O . ALA A 1 558 ? 11.375 -16.047 -37.5 1 97.94 558 ALA A O 1
ATOM 4284 N N . ALA A 1 559 ? 11.516 -17.75 -36.094 1 98.19 559 ALA A N 1
ATOM 4285 C CA . ALA A 1 559 ? 11.602 -16.906 -34.906 1 98.19 559 ALA A CA 1
ATOM 4286 C C . ALA A 1 559 ? 12.867 -16.047 -34.938 1 98.19 559 ALA A C 1
ATOM 4288 O O . ALA A 1 559 ? 12.828 -14.859 -34.625 1 98.19 559 ALA A O 1
ATOM 4289 N N . GLU A 1 560 ? 13.945 -16.656 -35.312 1 97.38 560 GLU A N 1
ATOM 4290 C CA . GLU A 1 560 ? 15.219 -15.953 -35.406 1 97.38 560 GLU A CA 1
ATOM 4291 C C . GLU A 1 560 ? 15.133 -14.844 -36.469 1 97.38 560 GLU A C 1
ATOM 4293 O O . GLU A 1 560 ? 15.641 -13.742 -36.25 1 97.38 560 GLU A O 1
ATOM 4298 N N . ALA A 1 561 ? 14.555 -15.195 -37.562 1 97.38 561 ALA A N 1
ATOM 4299 C CA . ALA A 1 561 ? 14.383 -14.211 -38.625 1 97.38 561 ALA A CA 1
ATOM 4300 C C . ALA A 1 561 ? 13.547 -13.023 -38.156 1 97.38 561 ALA A C 1
ATOM 4302 O O . ALA A 1 561 ? 13.773 -11.891 -38.562 1 97.38 561 ALA A O 1
ATOM 4303 N N . ALA A 1 562 ? 12.68 -13.336 -37.281 1 96.56 562 ALA A N 1
ATOM 4304 C CA . ALA A 1 562 ? 11.812 -12.297 -36.75 1 96.56 562 ALA A CA 1
ATOM 4305 C C . ALA A 1 562 ? 12.453 -11.617 -35.531 1 96.56 562 ALA A C 1
ATOM 4307 O O . ALA A 1 562 ? 11.844 -10.758 -34.906 1 96.56 562 ALA A O 1
ATOM 4308 N N . LYS A 1 563 ? 13.609 -12.016 -35.094 1 96.19 563 LYS A N 1
ATOM 4309 C CA . LYS A 1 563 ? 14.367 -11.484 -33.969 1 96.19 563 LYS A CA 1
ATOM 4310 C C . LYS A 1 563 ? 13.609 -11.664 -32.656 1 96.19 563 LYS A C 1
ATOM 4312 O O . LYS A 1 563 ? 13.508 -10.734 -31.859 1 96.19 563 LYS A O 1
ATOM 4317 N N . LYS A 1 564 ? 13.039 -12.852 -32.531 1 95.88 564 LYS A N 1
ATOM 4318 C CA . LYS A 1 564 ? 12.297 -13.211 -31.328 1 95.88 564 LYS A CA 1
ATOM 4319 C C . LYS A 1 564 ? 12.75 -14.57 -30.797 1 95.88 564 LYS A C 1
ATOM 4321 O O . LYS A 1 564 ? 13.227 -15.414 -31.547 1 95.88 564 LYS A O 1
ATOM 4326 N N . ALA A 1 565 ? 12.617 -14.688 -29.484 1 96.25 565 ALA A N 1
ATOM 4327 C CA . ALA A 1 565 ? 12.742 -16.031 -28.953 1 96.25 565 ALA A CA 1
ATOM 4328 C C . ALA A 1 565 ? 11.656 -16.953 -29.516 1 96.25 565 ALA A C 1
ATOM 4330 O O . ALA A 1 565 ? 10.516 -16.516 -29.719 1 96.25 565 ALA A O 1
ATOM 4331 N N . PRO A 1 566 ? 11.938 -18.188 -29.719 1 98 566 PRO A N 1
ATOM 4332 C CA . PRO A 1 566 ? 10.977 -19.094 -30.344 1 98 566 PRO A CA 1
ATOM 4333 C C . PRO A 1 566 ? 9.656 -19.156 -29.594 1 98 566 PRO A C 1
ATOM 4335 O O . PRO A 1 566 ? 8.586 -19.203 -30.219 1 98 566 PRO A O 1
ATOM 4338 N N . ASP A 1 567 ? 9.719 -19.234 -28.297 1 98.12 567 ASP A N 1
ATOM 4339 C CA . ASP A 1 567 ? 8.484 -19.266 -27.516 1 98.12 567 ASP A CA 1
ATOM 4340 C C . ASP A 1 567 ? 7.715 -17.953 -27.656 1 98.12 567 ASP A C 1
ATOM 4342 O O . ASP A 1 567 ? 6.484 -17.969 -27.734 1 98.12 567 ASP A O 1
ATOM 4346 N N . ALA A 1 568 ? 8.367 -16.844 -27.672 1 97.06 568 ALA A N 1
ATOM 4347 C CA . ALA A 1 568 ? 7.715 -15.555 -27.875 1 97.06 568 ALA A CA 1
ATOM 4348 C C . ALA A 1 568 ? 7.066 -15.477 -29.266 1 97.06 568 ALA A C 1
ATOM 4350 O O . ALA A 1 568 ? 5.977 -14.922 -29.406 1 97.06 568 ALA A O 1
ATOM 4351 N N . PHE A 1 569 ? 7.758 -15.969 -30.281 1 97.56 569 PHE A N 1
ATOM 4352 C CA . PHE A 1 569 ? 7.223 -16.047 -31.641 1 97.56 569 PHE A CA 1
ATOM 4353 C C . PHE A 1 569 ? 5.938 -16.859 -31.656 1 97.56 569 PHE A C 1
ATOM 4355 O O . PHE A 1 569 ? 4.93 -16.422 -32.219 1 97.56 569 PHE A O 1
ATOM 4362 N N . TYR A 1 570 ? 5.973 -17.984 -31.078 1 98.44 570 TYR A N 1
ATOM 4363 C CA . TYR A 1 570 ? 4.809 -18.859 -31 1 98.44 570 TYR A CA 1
ATOM 4364 C C . TYR A 1 570 ? 3.641 -18.156 -30.312 1 98.44 570 TYR A C 1
ATOM 4366 O O . TYR A 1 570 ? 2.512 -18.203 -30.812 1 98.44 570 TYR A O 1
ATOM 4374 N N . CYS A 1 571 ? 3.9 -17.547 -29.141 1 97.94 571 CYS A N 1
ATOM 4375 C CA . CYS A 1 571 ? 2.855 -16.906 -28.359 1 97.94 571 CYS A CA 1
ATOM 4376 C C . CYS A 1 571 ? 2.24 -15.742 -29.125 1 97.94 571 CYS A C 1
ATOM 4378 O O . CYS A 1 571 ? 1.035 -15.5 -29.031 1 97.94 571 CYS A O 1
ATOM 4380 N N . GLN A 1 572 ? 3.092 -15.023 -29.828 1 97.31 572 GLN A N 1
ATOM 4381 C CA . GLN A 1 572 ? 2.592 -13.93 -30.641 1 97.31 572 GLN A CA 1
ATOM 4382 C C . GLN A 1 572 ? 1.681 -14.438 -31.766 1 97.31 572 GLN A C 1
ATOM 4384 O O . GLN A 1 572 ? 0.63 -13.852 -32.031 1 97.31 572 GLN A O 1
ATOM 4389 N N . ARG A 1 573 ? 2.123 -15.469 -32.438 1 97.62 573 ARG A N 1
ATOM 4390 C CA . ARG A 1 573 ? 1.316 -16.078 -33.5 1 97.62 573 ARG A CA 1
ATOM 4391 C C . ARG A 1 573 ? -0.007 -16.594 -32.938 1 97.62 573 ARG A C 1
ATOM 4393 O O . ARG A 1 573 ? -1.041 -16.5 -33.594 1 97.62 573 ARG A O 1
ATOM 4400 N N . LEU A 1 574 ? 0.061 -17.188 -31.797 1 98.25 574 LEU A N 1
ATOM 4401 C CA . LEU A 1 574 ? -1.141 -17.672 -31.141 1 98.25 574 LEU A CA 1
ATOM 4402 C C . LEU A 1 574 ? -2.121 -16.547 -30.859 1 98.25 574 LEU A C 1
ATOM 4404 O O . LEU A 1 574 ? -3.309 -16.656 -31.172 1 98.25 574 LEU A O 1
ATOM 4408 N N . LEU A 1 575 ? -1.611 -15.477 -30.266 1 97.69 575 LEU A N 1
ATOM 4409 C CA . LEU A 1 575 ? -2.436 -14.312 -29.953 1 97.69 575 LEU A CA 1
ATOM 4410 C C . LEU A 1 575 ? -3.096 -13.75 -31.203 1 97.69 575 LEU A C 1
ATOM 4412 O O . LEU A 1 575 ? -4.309 -13.531 -31.234 1 97.69 575 LEU A O 1
ATOM 4416 N N . ASN A 1 576 ? -2.328 -13.578 -32.25 1 96.56 576 ASN A N 1
ATOM 4417 C CA . ASN A 1 576 ? -2.818 -12.984 -33.5 1 96.56 576 ASN A CA 1
ATOM 4418 C C . ASN A 1 576 ? -3.895 -13.852 -34.156 1 96.56 576 ASN A C 1
ATOM 4420 O O . ASN A 1 576 ? -4.832 -13.328 -34.75 1 96.56 576 ASN A O 1
ATOM 4424 N N . ALA A 1 577 ? -3.736 -15.078 -34 1 97.12 577 ALA A N 1
ATOM 4425 C CA . ALA A 1 577 ? -4.617 -16 -34.688 1 97.12 577 ALA A CA 1
ATOM 4426 C C . ALA A 1 577 ? -5.891 -16.266 -33.875 1 97.12 577 ALA A C 1
ATOM 4428 O O . ALA A 1 577 ? -6.938 -16.578 -34.469 1 97.12 577 ALA A O 1
ATOM 4429 N N . THR A 1 578 ? -5.824 -16.156 -32.562 1 97.62 578 THR A N 1
ATOM 4430 C CA . THR A 1 578 ? -6.914 -16.734 -31.781 1 97.62 578 THR A CA 1
ATOM 4431 C C . THR A 1 578 ? -7.426 -15.734 -30.734 1 97.62 578 THR A C 1
ATOM 4433 O O . THR A 1 578 ? -8.508 -15.922 -30.172 1 97.62 578 THR A O 1
ATOM 4436 N N . GLY A 1 579 ? -6.652 -14.727 -30.375 1 96.5 579 GLY A N 1
ATOM 4437 C CA . GLY A 1 579 ? -6.996 -13.805 -29.297 1 96.5 579 GLY A CA 1
ATOM 4438 C C . GLY A 1 579 ? -6.605 -14.312 -27.922 1 96.5 579 GLY A C 1
ATOM 4439 O O . GLY A 1 579 ? -6.855 -13.648 -26.922 1 96.5 579 GLY A O 1
ATOM 4440 N N . ILE A 1 580 ? -5.949 -15.492 -27.859 1 97.06 580 ILE A N 1
ATOM 4441 C CA . ILE A 1 580 ? -5.531 -16.047 -26.578 1 97.06 580 ILE A CA 1
ATOM 4442 C C . ILE A 1 580 ? -4.191 -15.445 -26.156 1 97.06 580 ILE A C 1
ATOM 4444 O O . ILE A 1 580 ? -3.227 -15.469 -26.922 1 97.06 580 ILE A O 1
ATOM 4448 N N . VAL A 1 581 ? -4.145 -14.906 -24.969 1 96.25 581 VAL A N 1
ATOM 4449 C CA . VAL A 1 581 ? -2.936 -14.266 -24.453 1 96.25 581 VAL A CA 1
ATOM 4450 C C . VAL A 1 581 ? -2.254 -15.172 -23.438 1 96.25 581 VAL A C 1
ATOM 4452 O O . VAL A 1 581 ? -2.838 -15.508 -22.406 1 96.25 581 VAL A O 1
ATOM 4455 N N . VAL A 1 582 ? -1.059 -15.609 -23.672 1 97.06 582 VAL A N 1
ATOM 4456 C CA . VAL A 1 582 ? -0.219 -16.359 -22.75 1 97.06 582 VAL A CA 1
ATOM 4457 C C . VAL A 1 582 ? 1.145 -15.68 -22.625 1 97.06 582 VAL A C 1
ATOM 4459 O O . VAL A 1 582 ? 1.44 -14.727 -23.344 1 97.06 582 VAL A O 1
ATOM 4462 N N . VAL A 1 583 ? 1.974 -16.125 -21.641 1 95.5 583 VAL A N 1
ATOM 4463 C CA . VAL A 1 583 ? 3.268 -15.5 -21.406 1 95.5 583 VAL A CA 1
ATOM 4464 C C . VAL A 1 583 ? 4.391 -16.438 -21.844 1 95.5 583 VAL A C 1
ATOM 4466 O O . VAL A 1 583 ? 4.465 -17.578 -21.391 1 95.5 583 VAL A O 1
ATOM 4469 N N . PRO A 1 584 ? 5.285 -15.93 -22.75 1 96.81 584 PRO A N 1
ATOM 4470 C CA . PRO A 1 584 ? 6.402 -16.781 -23.172 1 96.81 584 PRO A CA 1
ATOM 4471 C C . PRO A 1 584 ? 7.32 -17.172 -22.016 1 96.81 584 PRO A C 1
ATOM 4473 O O . PRO A 1 584 ? 7.578 -16.359 -21.125 1 96.81 584 PRO A O 1
ATOM 4476 N N . GLY A 1 585 ? 7.824 -18.359 -22.062 1 96.88 585 GLY A N 1
ATOM 4477 C CA . GLY A 1 585 ? 8.719 -18.891 -21.047 1 96.88 585 GLY A CA 1
ATOM 4478 C C . GLY A 1 585 ? 9.984 -18.062 -20.891 1 96.88 585 GLY A C 1
ATOM 4479 O O . GLY A 1 585 ? 10.578 -18.031 -19.812 1 96.88 585 GLY A O 1
ATOM 4480 N N . SER A 1 586 ? 10.406 -17.406 -21.922 1 94.69 586 SER A N 1
ATOM 4481 C CA . SER A 1 586 ? 11.602 -16.578 -21.906 1 94.69 586 SER A CA 1
ATOM 4482 C C . SER A 1 586 ? 11.492 -15.469 -20.844 1 94.69 586 SER A C 1
ATOM 4484 O O . SER A 1 586 ? 12.492 -15.039 -20.281 1 94.69 586 SER A O 1
ATOM 4486 N N . GLY A 1 587 ? 10.273 -15.078 -20.547 1 91.44 587 GLY A N 1
ATOM 4487 C CA . GLY A 1 587 ? 10.062 -14.086 -19.5 1 91.44 587 GLY A CA 1
ATOM 4488 C C . GLY A 1 587 ? 10.344 -14.609 -18.109 1 91.44 587 GLY A C 1
ATOM 4489 O O . GLY A 1 587 ? 10.57 -13.828 -17.172 1 91.44 587 GLY A O 1
ATOM 4490 N N . PHE A 1 588 ? 10.344 -15.859 -17.922 1 95.81 588 PHE A N 1
ATOM 4491 C CA . PHE A 1 588 ? 10.586 -16.531 -16.656 1 95.81 588 PHE A CA 1
ATOM 4492 C C . PHE A 1 588 ? 11.977 -17.141 -16.625 1 95.81 588 PHE A C 1
ATOM 4494 O O . PHE A 1 588 ? 12.375 -17.75 -15.617 1 95.81 588 PHE A O 1
ATOM 4501 N N . GLN A 1 589 ? 12.641 -16.953 -17.766 1 94.88 589 GLN A N 1
ATOM 4502 C CA . GLN A 1 589 ? 13.852 -17.719 -18.016 1 94.88 589 GLN A CA 1
ATOM 4503 C C . GLN A 1 589 ? 13.547 -19.219 -18.062 1 94.88 589 GLN A C 1
ATOM 4505 O O . GLN A 1 589 ? 12.414 -19.625 -17.844 1 94.88 589 GLN A O 1
ATOM 4510 N N . GLN A 1 590 ? 14.453 -19.984 -18.562 1 96.5 590 GLN A N 1
ATOM 4511 C CA . GLN A 1 590 ? 14.281 -21.422 -18.781 1 96.5 590 GLN A CA 1
ATOM 4512 C C . GLN A 1 590 ? 15.602 -22.094 -19.109 1 96.5 590 GLN A C 1
ATOM 4514 O O . GLN A 1 590 ? 16.609 -21.422 -19.375 1 96.5 590 GLN A O 1
ATOM 4519 N N . VAL A 1 591 ? 15.648 -23.375 -18.953 1 96.31 591 VAL A N 1
ATOM 4520 C CA . VAL A 1 591 ? 16.844 -24.125 -19.344 1 96.31 591 VAL A CA 1
ATOM 4521 C C . VAL A 1 591 ? 17.188 -23.797 -20.797 1 96.31 591 VAL A C 1
ATOM 4523 O O . VAL A 1 591 ? 16.312 -23.781 -21.672 1 96.31 591 VAL A O 1
ATOM 4526 N N . PRO A 1 592 ? 18.484 -23.531 -21.031 1 95.44 592 PRO A N 1
ATOM 4527 C CA . PRO A 1 592 ? 18.859 -23.203 -22.406 1 95.44 592 PRO A CA 1
ATOM 4528 C C . PRO A 1 592 ? 18.438 -24.266 -23.406 1 95.44 592 PRO A C 1
ATOM 4530 O O . PRO A 1 592 ? 18.578 -25.469 -23.141 1 95.44 592 PRO A O 1
ATOM 4533 N N . GLY A 1 593 ? 17.875 -23.828 -24.453 1 95.38 593 GLY A N 1
ATOM 4534 C CA . GLY A 1 593 ? 17.469 -24.734 -25.516 1 95.38 593 GLY A CA 1
ATOM 4535 C C . GLY A 1 593 ? 16.047 -25.25 -25.359 1 95.38 593 GLY A C 1
ATOM 4536 O O . GLY A 1 593 ? 15.555 -26 -26.203 1 95.38 593 GLY A O 1
ATOM 4537 N N . THR A 1 594 ? 15.406 -24.859 -24.297 1 97.5 594 THR A N 1
ATOM 4538 C CA . THR A 1 594 ? 14.008 -25.234 -24.109 1 97.5 594 THR A CA 1
ATOM 4539 C C . THR A 1 594 ? 13.094 -24.031 -24.266 1 97.5 594 THR A C 1
ATOM 4541 O O . THR A 1 594 ? 13.523 -22.891 -24.109 1 97.5 594 THR A O 1
ATOM 4544 N N . TRP A 1 595 ? 11.836 -24.312 -24.703 1 98.31 595 TRP A N 1
ATOM 4545 C CA . TRP A 1 595 ? 10.836 -23.266 -24.906 1 98.31 595 TRP A CA 1
ATOM 4546 C C . TRP A 1 595 ? 9.523 -23.625 -24.234 1 98.31 595 TRP A C 1
ATOM 4548 O O . TRP A 1 595 ? 9.094 -24.781 -24.266 1 98.31 595 TRP A O 1
ATOM 4558 N N . HIS A 1 596 ? 8.984 -22.641 -23.531 1 98.62 596 HIS A N 1
ATOM 4559 C CA . HIS A 1 596 ? 7.754 -22.844 -22.766 1 98.62 596 HIS A CA 1
ATOM 4560 C C . HIS A 1 596 ? 6.82 -21.641 -22.922 1 98.62 596 HIS A C 1
ATOM 4562 O O . HIS A 1 596 ? 7.18 -20.641 -23.547 1 98.62 596 HIS A O 1
ATOM 4568 N N . PHE A 1 597 ? 5.641 -21.75 -22.453 1 97.94 597 PHE A N 1
ATOM 4569 C CA . PHE A 1 597 ? 4.793 -20.609 -22.109 1 97.94 597 PHE A CA 1
ATOM 4570 C C . PHE A 1 597 ? 3.998 -20.891 -20.844 1 97.94 597 PHE A C 1
ATOM 4572 O O . PHE A 1 597 ? 3.795 -22.047 -20.469 1 97.94 597 PHE A O 1
ATOM 4579 N N . ARG A 1 598 ? 3.627 -19.828 -20.109 1 97.75 598 ARG A N 1
ATOM 4580 C CA . ARG A 1 598 ? 2.756 -19.938 -18.953 1 97.75 598 ARG A CA 1
ATOM 4581 C C . ARG A 1 598 ? 1.305 -19.656 -19.312 1 97.75 598 ARG A C 1
ATOM 4583 O O . ARG A 1 598 ? 1.011 -18.656 -19.969 1 97.75 598 ARG A O 1
ATOM 4590 N N . CYS A 1 599 ? 0.472 -20.516 -18.938 1 97.44 599 CYS A N 1
ATOM 4591 C CA . CYS A 1 599 ? -0.97 -20.359 -19.094 1 97.44 599 CYS A CA 1
ATOM 4592 C C . CYS A 1 599 ? -1.686 -20.438 -17.75 1 97.44 599 CYS A C 1
ATOM 4594 O O . CYS A 1 599 ? -1.504 -21.406 -17.016 1 97.44 599 CYS A O 1
ATOM 4596 N N . THR A 1 600 ? -2.494 -19.469 -17.469 1 96.94 600 THR A N 1
ATOM 4597 C CA . THR A 1 600 ? -3.289 -19.547 -16.25 1 96.94 600 THR A CA 1
ATOM 4598 C C . THR A 1 600 ? -4.5 -20.453 -16.453 1 96.94 600 THR A C 1
ATOM 4600 O O . THR A 1 600 ? -4.898 -20.719 -17.594 1 96.94 600 THR A O 1
ATOM 4603 N N . ILE A 1 601 ? -5.078 -20.891 -15.414 1 97.25 601 ILE A N 1
ATOM 4604 C CA . ILE A 1 601 ? -6.309 -21.672 -15.422 1 97.25 601 ILE A CA 1
ATOM 4605 C C . ILE A 1 601 ? -7.473 -20.797 -14.945 1 97.25 601 ILE A C 1
ATOM 4607 O O . ILE A 1 601 ? -8.438 -21.297 -14.375 1 97.25 601 ILE A O 1
ATOM 4611 N N . LEU A 1 602 ? -7.418 -19.484 -15.141 1 95.62 602 LEU A N 1
ATOM 4612 C CA . LEU A 1 602 ? -8.289 -18.531 -14.469 1 95.62 602 LEU A CA 1
ATOM 4613 C C . LEU A 1 602 ? -9.508 -18.203 -15.328 1 95.62 602 LEU A C 1
ATOM 4615 O O . LEU A 1 602 ? -10.539 -17.766 -14.812 1 95.62 602 LEU A O 1
ATOM 4619 N N . PRO A 1 603 ? -9.438 -18.312 -16.703 1 94.38 603 PRO A N 1
ATOM 4620 C CA . PRO A 1 603 ? -10.672 -18.047 -17.438 1 94.38 603 PRO A CA 1
ATOM 4621 C C . PRO A 1 603 ? -11.859 -18.844 -16.906 1 94.38 603 PRO A C 1
ATOM 4623 O O . PRO A 1 603 ? -11.68 -19.938 -16.375 1 94.38 603 PRO A O 1
ATOM 4626 N N . GLN A 1 604 ? -13.008 -18.281 -17.094 1 93.81 604 GLN A N 1
ATOM 4627 C CA . GLN A 1 604 ? -14.211 -18.953 -16.625 1 93.81 604 GLN A CA 1
ATOM 4628 C C . GLN A 1 604 ? -14.328 -20.359 -17.234 1 93.81 604 GLN A C 1
ATOM 4630 O O . GLN A 1 604 ? -13.984 -20.562 -18.406 1 93.81 604 GLN A O 1
ATOM 4635 N N . GLU A 1 605 ? -14.844 -21.234 -16.406 1 95 605 GLU A N 1
ATOM 4636 C CA . GLU A 1 605 ? -14.891 -22.641 -16.797 1 95 605 GLU A CA 1
ATOM 4637 C C . GLU A 1 605 ? -15.664 -22.812 -18.094 1 95 605 GLU A C 1
ATOM 4639 O O . GLU A 1 605 ? -15.32 -23.672 -18.922 1 95 605 GLU A O 1
ATOM 4644 N N . ASP A 1 606 ? -16.672 -21.984 -18.328 1 95.12 606 ASP A N 1
ATOM 4645 C CA . ASP A 1 606 ? -17.516 -22.125 -19.516 1 95.12 606 ASP A CA 1
ATOM 4646 C C . ASP A 1 606 ? -16.781 -21.609 -20.75 1 95.12 606 ASP A C 1
ATOM 4648 O O . ASP A 1 606 ? -17.219 -21.859 -21.875 1 95.12 606 ASP A O 1
ATOM 4652 N N . LYS A 1 607 ? -15.664 -20.953 -20.578 1 94.06 607 LYS A N 1
ATOM 4653 C CA . LYS A 1 607 ? -14.875 -20.438 -21.688 1 94.06 607 LYS A CA 1
ATOM 4654 C C . LYS A 1 607 ? -13.758 -21.422 -22.062 1 94.06 607 LYS A C 1
ATOM 4656 O O . LYS A 1 607 ? -13.164 -21.312 -23.141 1 94.06 607 LYS A O 1
ATOM 4661 N N . ILE A 1 608 ? -13.477 -22.422 -21.25 1 95.56 608 ILE A N 1
ATOM 4662 C CA . ILE A 1 608 ? -12.336 -23.312 -21.391 1 95.56 608 ILE A CA 1
ATOM 4663 C C . ILE A 1 608 ? -12.477 -24.125 -22.688 1 95.56 608 ILE A C 1
ATOM 4665 O O . ILE A 1 608 ? -11.516 -24.297 -23.422 1 95.56 608 ILE A O 1
ATOM 4669 N N . PRO A 1 609 ? -13.695 -24.578 -23.016 1 94.88 609 PRO A N 1
ATOM 4670 C CA . PRO A 1 609 ? -13.828 -25.328 -24.266 1 94.88 609 PRO A CA 1
ATOM 4671 C C . PRO A 1 609 ? -13.445 -24.516 -25.5 1 94.88 609 PRO A C 1
ATOM 4673 O O . PRO A 1 609 ? -12.805 -25.031 -26.406 1 94.88 609 PRO A O 1
ATOM 4676 N N . ALA A 1 610 ? -13.805 -23.25 -25.484 1 93.94 610 ALA A N 1
ATOM 4677 C CA . ALA A 1 610 ? -13.43 -22.375 -26.594 1 93.94 610 ALA A CA 1
ATOM 4678 C C . ALA A 1 610 ? -11.914 -22.203 -26.656 1 93.94 610 ALA A C 1
ATOM 4680 O O . ALA A 1 610 ? -11.336 -22.156 -27.75 1 93.94 610 ALA A O 1
ATOM 4681 N N . ILE A 1 611 ? -11.328 -22.078 -25.578 1 95.94 611 ILE A N 1
ATOM 4682 C CA . ILE A 1 611 ? -9.875 -21.938 -25.516 1 95.94 611 ILE A CA 1
ATOM 4683 C C . ILE A 1 611 ? -9.219 -23.203 -26.062 1 95.94 611 ILE A C 1
ATOM 4685 O O . ILE A 1 611 ? -8.281 -23.125 -26.859 1 95.94 611 ILE A O 1
ATOM 4689 N N . VAL A 1 612 ? -9.75 -24.328 -25.688 1 97.12 612 VAL A N 1
ATOM 4690 C CA . VAL A 1 612 ? -9.211 -25.625 -26.109 1 97.12 612 VAL A CA 1
ATOM 4691 C C . VAL A 1 612 ? -9.328 -25.75 -27.625 1 97.12 612 VAL A C 1
ATOM 4693 O O . VAL A 1 612 ? -8.359 -26.141 -28.297 1 97.12 612 VAL A O 1
ATOM 4696 N N . THR A 1 613 ? -10.414 -25.406 -28.125 1 96.56 613 THR A N 1
ATOM 4697 C CA . THR A 1 613 ? -10.664 -25.531 -29.562 1 96.56 613 THR A CA 1
ATOM 4698 C C . THR A 1 613 ? -9.742 -24.594 -30.359 1 96.56 613 THR A C 1
ATOM 4700 O O . THR A 1 613 ? -9.078 -25.031 -31.297 1 96.56 613 THR A O 1
ATOM 4703 N N . ARG A 1 614 ? -9.711 -23.375 -29.953 1 96.94 614 ARG A N 1
ATOM 4704 C CA . ARG A 1 614 ? -8.898 -22.391 -30.656 1 96.94 614 ARG A CA 1
ATOM 4705 C C . ARG A 1 614 ? -7.418 -22.75 -30.578 1 96.94 614 ARG A C 1
ATOM 4707 O O . ARG A 1 614 ? -6.691 -22.625 -31.562 1 96.94 614 ARG A O 1
ATOM 4714 N N . LEU A 1 615 ? -7.027 -23.141 -29.453 1 97.88 615 LEU A N 1
ATOM 4715 C CA . LEU A 1 615 ? -5.637 -23.531 -29.25 1 97.88 615 LEU A CA 1
ATOM 4716 C C . LEU A 1 615 ? -5.266 -24.734 -30.094 1 97.88 615 LEU A C 1
ATOM 4718 O O . LEU A 1 615 ? -4.203 -24.766 -30.719 1 97.88 615 LEU A O 1
ATOM 4722 N N . THR A 1 616 ? -6.105 -25.734 -30.078 1 98.12 616 THR A N 1
ATOM 4723 C CA . THR A 1 616 ? -5.859 -26.969 -30.812 1 98.12 616 THR A CA 1
ATOM 4724 C C . THR A 1 616 ? -5.758 -26.703 -32.312 1 98.12 616 THR A C 1
ATOM 4726 O O . THR A 1 616 ? -4.824 -27.172 -32.969 1 98.12 616 THR A O 1
ATOM 4729 N N . ASP A 1 617 ? -6.672 -25.906 -32.812 1 97.75 617 ASP A N 1
ATOM 4730 C CA . ASP A 1 617 ? -6.691 -25.594 -34.219 1 97.75 617 ASP A CA 1
ATOM 4731 C C . ASP A 1 617 ? -5.465 -24.781 -34.625 1 97.75 617 ASP A C 1
ATOM 4733 O O . ASP A 1 617 ? -4.832 -25.047 -35.656 1 97.75 617 ASP A O 1
ATOM 4737 N N . PHE A 1 618 ? -5.18 -23.812 -33.938 1 98.19 618 PHE A N 1
ATOM 4738 C CA . PHE A 1 618 ? -4.012 -22.984 -34.219 1 98.19 618 PHE A CA 1
ATOM 4739 C C . PHE A 1 618 ? -2.742 -23.828 -34.219 1 98.19 618 PHE A C 1
ATOM 4741 O O . PHE A 1 618 ? -1.926 -23.719 -35.156 1 98.19 618 PHE A O 1
ATOM 4748 N N . HIS A 1 619 ? -2.609 -24.641 -33.094 1 98.56 619 HIS A N 1
ATOM 4749 C CA . HIS A 1 619 ? -1.375 -25.391 -32.938 1 98.56 619 HIS A CA 1
ATOM 4750 C C . HIS A 1 619 ? -1.159 -26.359 -34.094 1 98.56 619 HIS A C 1
ATOM 4752 O O . HIS A 1 619 ? -0.046 -26.469 -34.625 1 98.56 619 HIS A O 1
ATOM 4758 N N . LYS A 1 620 ? -2.184 -27.031 -34.469 1 97.88 620 LYS A N 1
ATOM 4759 C CA . LYS A 1 620 ? -2.102 -27.938 -35.625 1 97.88 620 LYS A CA 1
ATOM 4760 C C . LYS A 1 620 ? -1.657 -27.203 -36.875 1 97.88 620 LYS A C 1
ATOM 4762 O O . LYS A 1 620 ? -0.788 -27.672 -37.594 1 97.88 620 LYS A O 1
ATOM 4767 N N . GLY A 1 621 ? -2.246 -26.047 -37.094 1 98 621 GLY A N 1
ATOM 4768 C CA . GLY A 1 621 ? -1.855 -25.234 -38.25 1 98 621 GLY A CA 1
ATOM 4769 C C . GLY A 1 621 ? -0.418 -24.75 -38.156 1 98 621 GLY A C 1
ATOM 4770 O O . GLY A 1 621 ? 0.284 -24.719 -39.188 1 98 621 GLY A O 1
ATOM 4771 N N . PHE A 1 622 ? -0.052 -24.359 -37.031 1 98.31 622 PHE A N 1
ATOM 4772 C CA . PHE A 1 622 ? 1.307 -23.875 -36.812 1 98.31 622 PHE A CA 1
ATOM 4773 C C . PHE A 1 622 ? 2.322 -24.969 -37.094 1 98.31 622 PHE A C 1
ATOM 4775 O O . PHE A 1 622 ? 3.324 -24.734 -37.781 1 98.31 622 PHE A O 1
ATOM 4782 N N . ILE A 1 623 ? 2.076 -26.172 -36.562 1 97.81 623 ILE A N 1
ATOM 4783 C CA . ILE A 1 623 ? 2.975 -27.312 -36.75 1 97.81 623 ILE A CA 1
ATOM 4784 C C . ILE A 1 623 ? 3.012 -27.688 -38.25 1 97.81 623 ILE A C 1
ATOM 4786 O O . ILE A 1 623 ? 4.078 -27.984 -38.781 1 97.81 623 ILE A O 1
ATOM 4790 N N . ASP A 1 624 ? 1.889 -27.641 -38.875 1 97.75 624 ASP A N 1
ATOM 4791 C CA . ASP A 1 624 ? 1.825 -27.969 -40.312 1 97.75 624 ASP A CA 1
ATOM 4792 C C . ASP A 1 624 ? 2.615 -26.953 -41.125 1 97.75 624 ASP A C 1
ATOM 4794 O O . ASP A 1 624 ? 3.295 -27.328 -42.094 1 97.75 624 ASP A O 1
ATOM 4798 N N . GLU A 1 625 ? 2.527 -25.766 -40.781 1 97.81 625 GLU A N 1
ATOM 4799 C CA . GLU A 1 625 ? 3.207 -24.688 -41.5 1 97.81 625 GLU A CA 1
ATOM 4800 C C . GLU A 1 625 ? 4.723 -24.844 -41.406 1 97.81 625 GLU A C 1
ATOM 4802 O O . GLU A 1 625 ? 5.438 -24.547 -42.375 1 97.81 625 GLU A O 1
ATOM 4807 N N . PHE A 1 626 ? 5.125 -25.344 -40.281 1 97.44 626 PHE A N 1
ATOM 4808 C CA . PHE A 1 626 ? 6.57 -25.344 -40.094 1 97.44 626 PHE A CA 1
ATOM 4809 C C . PHE A 1 626 ? 7.113 -26.766 -40.031 1 97.44 626 PHE A C 1
ATOM 4811 O O . PHE A 1 626 ? 8.203 -26.984 -39.5 1 97.44 626 PHE A O 1
ATOM 4818 N N . ARG A 1 627 ? 6.355 -27.703 -40.469 1 94.19 627 ARG A N 1
ATOM 4819 C CA . ARG A 1 627 ? 6.777 -29.094 -40.406 1 94.19 627 ARG A CA 1
ATOM 4820 C C . ARG A 1 627 ? 8.086 -29.297 -41.156 1 94.19 627 ARG A C 1
ATOM 4822 O O . ARG A 1 627 ? 8.281 -28.766 -42.25 1 94.19 627 ARG A O 1
ATOM 4829 N N . ASP A 1 628 ? 9.023 -30 -40.562 1 87.62 628 ASP A N 1
ATOM 4830 C CA . ASP A 1 628 ? 10.328 -30.266 -41.156 1 87.62 628 ASP A CA 1
ATOM 4831 C C . ASP A 1 628 ? 10.195 -31.188 -42.375 1 87.62 628 ASP A C 1
ATOM 4833 O O . ASP A 1 628 ? 9.375 -32.094 -42.375 1 87.62 628 ASP A O 1
ATOM 4837 N N . MET B 1 1 ? -72.25 34.375 9.82 1 19.95 1 MET B N 1
ATOM 4838 C CA . MET B 1 1 ? -72.25 35.188 8.594 1 19.95 1 MET B CA 1
ATOM 4839 C C . MET B 1 1 ? -70.812 35.281 8.031 1 19.95 1 MET B C 1
ATOM 4841 O O . MET B 1 1 ? -70.562 36.156 7.199 1 19.95 1 MET B O 1
ATOM 4845 N N . GLU B 1 2 ? -69.875 34.438 8.461 1 18.44 2 GLU B N 1
ATOM 4846 C CA . GLU B 1 2 ? -68.562 34.031 8.805 1 18.44 2 GLU B CA 1
ATOM 4847 C C . GLU B 1 2 ? -67.75 33.656 7.555 1 18.44 2 GLU B C 1
ATOM 4849 O O . GLU B 1 2 ? -67.375 32.5 7.332 1 18.44 2 GLU B O 1
ATOM 4854 N N . LYS B 1 3 ? -68.25 34.469 6.379 1 22.06 3 LYS B N 1
ATOM 4855 C CA . LYS B 1 3 ? -67.938 34.188 4.984 1 22.06 3 LYS B CA 1
ATOM 4856 C C . LYS B 1 3 ? -66.438 34.188 4.758 1 22.06 3 LYS B C 1
ATOM 4858 O O . LYS B 1 3 ? -65.625 34.75 5.539 1 22.06 3 LYS B O 1
ATOM 4863 N N . PRO B 1 4 ? -65.812 33.812 3.486 1 23.64 4 PRO B N 1
ATOM 4864 C CA . PRO B 1 4 ? -64.625 33.125 2.977 1 23.64 4 PRO B CA 1
ATOM 4865 C C . PRO B 1 4 ? -63.438 34.062 2.842 1 23.64 4 PRO B C 1
ATOM 4867 O O . PRO B 1 4 ? -62.438 33.719 2.188 1 23.64 4 PRO B O 1
ATOM 4870 N N . SER B 1 5 ? -63.281 35.219 3.705 1 20.38 5 SER B N 1
ATOM 4871 C CA . SER B 1 5 ? -62.688 36.531 3.469 1 20.38 5 SER B CA 1
ATOM 4872 C C . SER B 1 5 ? -61.188 36.469 3.301 1 20.38 5 SER B C 1
ATOM 4874 O O . SER B 1 5 ? -60.562 37.438 2.9 1 20.38 5 SER B O 1
ATOM 4876 N N . VAL B 1 6 ? -60.5 35.562 4.023 1 21.72 6 VAL B N 1
ATOM 4877 C CA . VAL B 1 6 ? -59.25 36 4.664 1 21.72 6 VAL B CA 1
ATOM 4878 C C . VAL B 1 6 ? -58.125 36.062 3.633 1 21.72 6 VAL B C 1
ATOM 4880 O O . VAL B 1 6 ? -56.969 36.156 3.994 1 21.72 6 VAL B O 1
ATOM 4883 N N . ALA B 1 7 ? -58.375 35.656 2.307 1 21.34 7 ALA B N 1
ATOM 4884 C CA . ALA B 1 7 ? -57.312 35.125 1.464 1 21.34 7 ALA B CA 1
ATOM 4885 C C . ALA B 1 7 ? -56.375 36.25 1.02 1 21.34 7 ALA B C 1
ATOM 4887 O O . ALA B 1 7 ? -55.375 35.969 0.315 1 21.34 7 ALA B O 1
ATOM 4888 N N . VAL B 1 8 ? -56.75 37.562 1.178 1 20.23 8 VAL B N 1
ATOM 4889 C CA . VAL B 1 8 ? -56.281 38.625 0.303 1 20.23 8 VAL B CA 1
ATOM 4890 C C . VAL B 1 8 ? -54.812 38.938 0.583 1 20.23 8 VAL B C 1
ATOM 4892 O O . VAL B 1 8 ? -54.031 39.156 -0.344 1 20.23 8 VAL B O 1
ATOM 4895 N N . GLN B 1 9 ? -54.469 39.25 1.854 1 20.03 9 GLN B N 1
ATOM 4896 C CA . GLN B 1 9 ? -53.688 40.438 2.133 1 20.03 9 GLN B CA 1
ATOM 4897 C C . GLN B 1 9 ? -52.219 40.188 1.884 1 20.03 9 GLN B C 1
ATOM 4899 O O . GLN B 1 9 ? -51.406 41.125 1.989 1 20.03 9 GLN B O 1
ATOM 4904 N N . VAL B 1 10 ? -51.656 38.938 1.978 1 20.59 10 VAL B N 1
ATOM 4905 C CA . VAL B 1 10 ? -50.281 38.844 2.477 1 20.59 10 VAL B CA 1
ATOM 4906 C C . VAL B 1 10 ? -49.312 39.25 1.387 1 20.59 10 VAL B C 1
ATOM 4908 O O . VAL B 1 10 ? -48.094 38.938 1.479 1 20.59 10 VAL B O 1
ATOM 4911 N N . PHE B 1 11 ? -49.688 39.812 0.113 1 21.98 11 PHE B N 1
ATOM 4912 C CA . PHE B 1 11 ? -48.812 39.938 -1.052 1 21.98 11 PHE B CA 1
ATOM 4913 C C . PHE B 1 11 ? -47.781 41.031 -0.84 1 21.98 11 PHE B C 1
ATOM 4915 O O . PHE B 1 11 ? -47 41.344 -1.75 1 21.98 11 PHE B O 1
ATOM 4922 N N . GLY B 1 12 ? -48.031 42.062 0.076 1 21.42 12 GLY B N 1
ATOM 4923 C CA . GLY B 1 12 ? -47.5 43.406 -0.147 1 21.42 12 GLY B CA 1
ATOM 4924 C C . GLY B 1 12 ? -46 43.469 -0.03 1 21.42 12 GLY B C 1
ATOM 4925 O O . GLY B 1 12 ? -45.344 44.156 -0.818 1 21.42 12 GLY B O 1
ATOM 4926 N N . SER B 1 13 ? -45.406 43.281 1.198 1 22.12 13 SER B N 1
ATOM 4927 C CA . SER B 1 13 ? -44.156 43.969 1.58 1 22.12 13 SER B CA 1
ATOM 4928 C C . SER B 1 13 ? -42.938 43.312 0.958 1 22.12 13 SER B C 1
ATOM 4930 O O . SER B 1 13 ? -41.844 43.406 1.487 1 22.12 13 SER B O 1
ATOM 4932 N N . SER B 1 14 ? -43.031 42.438 -0.172 1 20.62 14 SER B N 1
ATOM 4933 C CA . SER B 1 14 ? -42.031 41.5 -0.68 1 20.62 14 SER B CA 1
ATOM 4934 C C . SER B 1 14 ? -40.812 42.25 -1.278 1 20.62 14 SER B C 1
ATOM 4936 O O . SER B 1 14 ? -39.969 41.625 -1.924 1 20.62 14 SER B O 1
ATOM 4938 N N . LEU B 1 15 ? -40.875 43.625 -1.538 1 22.52 15 LEU B N 1
ATOM 4939 C CA . LEU B 1 15 ? -40 44.25 -2.52 1 22.52 15 LEU B CA 1
ATOM 4940 C C . LEU B 1 15 ? -38.531 44.188 -2.07 1 22.52 15 LEU B C 1
ATOM 4942 O O . LEU B 1 15 ? -37.625 44.125 -2.902 1 22.52 15 LEU B O 1
ATOM 4946 N N . GLU B 1 16 ? -38.188 44.75 -0.791 1 21.61 16 GLU B N 1
ATOM 4947 C CA . GLU B 1 16 ? -36.844 45.281 -0.541 1 21.61 16 GLU B CA 1
ATOM 4948 C C . GLU B 1 16 ? -35.812 44.156 -0.488 1 21.61 16 GLU B C 1
ATOM 4950 O O . GLU B 1 16 ? -34.625 44.406 -0.345 1 21.61 16 GLU B O 1
ATOM 4955 N N . ARG B 1 17 ? -36.188 43 -0.051 1 21.77 17 ARG B N 1
ATOM 4956 C CA . ARG B 1 17 ? -35.156 42.031 0.362 1 21.77 17 ARG B CA 1
ATOM 4957 C C . ARG B 1 17 ? -34.375 41.5 -0.841 1 21.77 17 ARG B C 1
ATOM 4959 O O . ARG B 1 17 ? -34.969 41.031 -1.818 1 21.77 17 ARG B O 1
ATOM 4966 N N . GLY B 1 18 ? -33.094 42.031 -1.246 1 21.47 18 GLY B N 1
ATOM 4967 C CA . GLY B 1 18 ? -32.094 41.906 -2.281 1 21.47 18 GLY B CA 1
ATOM 4968 C C . GLY B 1 18 ? -31.734 40.469 -2.613 1 21.47 18 GLY B C 1
ATOM 4969 O O . GLY B 1 18 ? -30.734 40.219 -3.271 1 21.47 18 GLY B O 1
ATOM 4970 N N . VAL B 1 19 ? -32.344 39.5 -1.969 1 20.06 19 VAL B N 1
ATOM 4971 C CA . VAL B 1 19 ? -31.656 38.219 -2.107 1 20.06 19 VAL B CA 1
ATOM 4972 C C . VAL B 1 19 ? -31.859 37.656 -3.521 1 20.06 19 VAL B C 1
ATOM 4974 O O . VAL B 1 19 ? -32.938 37.188 -3.857 1 20.06 19 VAL B O 1
ATOM 4977 N N . VAL B 1 20 ? -31.562 38.5 -4.625 1 21.12 20 VAL B N 1
ATOM 4978 C CA . VAL B 1 20 ? -31.75 38.031 -5.984 1 21.12 20 VAL B CA 1
ATOM 4979 C C . VAL B 1 20 ? -31.094 36.625 -6.121 1 21.12 20 VAL B C 1
ATOM 4981 O O . VAL B 1 20 ? -29.938 36.469 -5.746 1 21.12 20 VAL B O 1
ATOM 4984 N N . ARG B 1 21 ? -31.875 35.562 -6.32 1 21.52 21 ARG B N 1
ATOM 4985 C CA . ARG B 1 21 ? -31.938 34.125 -6.547 1 21.52 21 ARG B CA 1
ATOM 4986 C C . ARG B 1 21 ? -30.969 33.688 -7.637 1 21.52 21 ARG B C 1
ATOM 4988 O O . ARG B 1 21 ? -30.422 34.531 -8.359 1 21.52 21 ARG B O 1
ATOM 4995 N N . SER B 1 22 ? -31.438 32.594 -8.414 1 19.92 22 SER B N 1
ATOM 4996 C CA . SER B 1 22 ? -31.047 31.422 -9.195 1 19.92 22 SER B CA 1
ATOM 4997 C C . SER B 1 22 ? -30.781 31.781 -10.656 1 19.92 22 SER B C 1
ATOM 4999 O O . SER B 1 22 ? -31.672 32.312 -11.336 1 19.92 22 SER B O 1
ATOM 5001 N N . SER B 1 23 ? -29.562 32.188 -11.047 1 20.92 23 SER B N 1
ATOM 5002 C CA . SER B 1 23 ? -29 32.531 -12.352 1 20.92 23 SER B CA 1
ATOM 5003 C C . SER B 1 23 ? -29.344 31.469 -13.398 1 20.92 23 SER B C 1
ATOM 5005 O O . SER B 1 23 ? -28.75 31.453 -14.477 1 20.92 23 SER B O 1
ATOM 5007 N N . GLU B 1 24 ? -30.266 30.531 -13.094 1 21.44 24 GLU B N 1
ATOM 5008 C CA . GLU B 1 24 ? -30.422 29.547 -14.156 1 21.44 24 GLU B CA 1
ATOM 5009 C C . GLU B 1 24 ? -31.016 30.172 -15.414 1 21.44 24 GLU B C 1
ATOM 5011 O O . GLU B 1 24 ? -30.969 29.578 -16.484 1 21.44 24 GLU B O 1
ATOM 5016 N N . ARG B 1 25 ? -31.953 31.156 -15.406 1 22.05 25 ARG B N 1
ATOM 5017 C CA . ARG B 1 25 ? -32.938 31.219 -16.469 1 22.05 25 ARG B CA 1
ATOM 5018 C C . ARG B 1 25 ? -32.312 31.703 -17.781 1 22.05 25 ARG B C 1
ATOM 5020 O O . ARG B 1 25 ? -32.906 31.516 -18.859 1 22.05 25 ARG B O 1
ATOM 5027 N N . LEU B 1 26 ? -31.406 32.594 -17.875 1 19.67 26 LEU B N 1
ATOM 5028 C CA . LEU B 1 26 ? -31.328 33.438 -19.078 1 19.67 26 LEU B CA 1
ATOM 5029 C C . LEU B 1 26 ? -30.75 32.625 -20.234 1 19.67 26 LEU B C 1
ATOM 5031 O O . LEU B 1 26 ? -30.703 33.125 -21.375 1 19.67 26 LEU B O 1
ATOM 5035 N N . ARG B 1 27 ? -29.969 31.453 -20 1 21.14 27 ARG B N 1
ATOM 5036 C CA . ARG B 1 27 ? -29.234 30.984 -21.172 1 21.14 27 ARG B CA 1
ATOM 5037 C C . ARG B 1 27 ? -30.172 30.344 -22.188 1 21.14 27 ARG B C 1
ATOM 5039 O O . ARG B 1 27 ? -29.719 29.734 -23.172 1 21.14 27 ARG B O 1
ATOM 5046 N N . LEU B 1 28 ? -31.547 30.281 -22.016 1 20.44 28 LEU B N 1
ATOM 5047 C CA . LEU B 1 28 ? -32.406 29.891 -23.141 1 20.44 28 LEU B CA 1
ATOM 5048 C C . LEU B 1 28 ? -32.25 30.891 -24.297 1 20.44 28 LEU B C 1
ATOM 5050 O O . LEU B 1 28 ? -32.375 30.5 -25.453 1 20.44 28 LEU B O 1
ATOM 5054 N N . PHE B 1 29 ? -32.25 32.188 -24.125 1 20.36 29 PHE B N 1
ATOM 5055 C CA . PHE B 1 29 ? -32.688 33.062 -25.188 1 20.36 29 PHE B CA 1
ATOM 5056 C C . PHE B 1 29 ? -31.656 33.125 -26.312 1 20.36 29 PHE B C 1
ATOM 5058 O O . PHE B 1 29 ? -32 33.375 -27.469 1 20.36 29 PHE B O 1
ATOM 5065 N N . TRP B 1 30 ? -30.344 33.188 -26.156 1 20.56 30 TRP B N 1
ATOM 5066 C CA . TRP B 1 30 ? -29.641 33.875 -27.234 1 20.56 30 TRP B CA 1
ATOM 5067 C C . TRP B 1 30 ? -29.5 32.938 -28.453 1 20.56 30 TRP B C 1
ATOM 5069 O O . TRP B 1 30 ? -29.531 33.406 -29.594 1 20.56 30 TRP B O 1
ATOM 5079 N N . THR B 1 31 ? -29.141 31.547 -28.359 1 20.34 31 THR B N 1
ATOM 5080 C CA . THR B 1 31 ? -28.672 30.719 -29.453 1 20.34 31 THR B CA 1
ATOM 5081 C C . THR B 1 31 ? -29.844 30.219 -30.297 1 20.34 31 THR B C 1
ATOM 5083 O O . THR B 1 31 ? -29.672 29.312 -31.125 1 20.34 31 THR B O 1
ATOM 5086 N N . CYS B 1 32 ? -31.109 30.641 -30.391 1 18.91 32 CYS B N 1
ATOM 5087 C CA . CYS B 1 32 ? -31.859 30.859 -31.641 1 18.91 32 CYS B CA 1
ATOM 5088 C C . CYS B 1 32 ? -31.062 31.703 -32.625 1 18.91 32 CYS B C 1
ATOM 5090 O O . CYS B 1 32 ? -31.234 31.594 -33.844 1 18.91 32 CYS B O 1
ATOM 5092 N N . SER B 1 33 ? -30.5 32.875 -32.281 1 20.03 33 SER B N 1
ATOM 5093 C CA . SER B 1 33 ? -30.312 33.875 -33.344 1 20.03 33 SER B CA 1
ATOM 5094 C C . SER B 1 33 ? -29.156 33.5 -34.281 1 20.03 33 SER B C 1
ATOM 5096 O O . SER B 1 33 ? -28.953 34.156 -35.281 1 20.03 33 SER B O 1
ATOM 5098 N N . CYS B 1 34 ? -28.109 32.719 -34 1 19.86 34 CYS B N 1
ATOM 5099 C CA . CYS B 1 34 ? -27.031 32.844 -34.969 1 19.86 34 CYS B CA 1
ATOM 5100 C C . CYS B 1 34 ? -27.281 31.984 -36.188 1 19.86 34 CYS B C 1
ATOM 5102 O O . CYS B 1 34 ? -27.016 30.781 -36.188 1 19.86 34 CYS B O 1
ATOM 5104 N N . ALA B 1 35 ? -28.5 31.672 -36.812 1 23.59 35 ALA B N 1
ATOM 5105 C CA . ALA B 1 35 ? -28.359 31.297 -38.219 1 23.59 35 ALA B CA 1
ATOM 5106 C C . ALA B 1 35 ? -27.609 32.344 -39.031 1 23.59 35 ALA B C 1
ATOM 5108 O O . ALA B 1 35 ? -27.609 32.312 -40.25 1 23.59 35 ALA B O 1
ATOM 5109 N N . PHE B 1 36 ? -26.891 33.312 -38.469 1 19.97 36 PHE B N 1
ATOM 5110 C CA . PHE B 1 36 ? -26.656 34.562 -39.156 1 19.97 36 PHE B CA 1
ATOM 5111 C C . PHE B 1 36 ? -26.062 34.312 -40.531 1 19.97 36 PHE B C 1
ATOM 5113 O O . PHE B 1 36 ? -26.547 34.844 -41.531 1 19.97 36 PHE B O 1
ATOM 5120 N N . LEU B 1 37 ? -24.641 34.5 -40.906 1 21.36 37 LEU B N 1
ATOM 5121 C CA . LEU B 1 37 ? -24.25 35.438 -41.969 1 21.36 37 LEU B CA 1
ATOM 5122 C C . LEU B 1 37 ? -24.219 34.75 -43.344 1 21.36 37 LEU B C 1
ATOM 5124 O O . LEU B 1 37 ? -24.031 35.375 -44.344 1 21.36 37 LEU B O 1
ATOM 5128 N N . ALA B 1 38 ? -24 33.344 -43.344 1 22.59 38 ALA B N 1
ATOM 5129 C CA . ALA B 1 38 ? -23.609 33.125 -44.719 1 22.59 38 ALA B CA 1
ATOM 5130 C C . ALA B 1 38 ? -24.766 33.375 -45.688 1 22.59 38 ALA B C 1
ATOM 5132 O O . ALA B 1 38 ? -24.578 33.531 -46.906 1 22.59 38 ALA B O 1
ATOM 5133 N N . ARG B 1 39 ? -25.969 33 -45.438 1 24.3 39 ARG B N 1
ATOM 5134 C CA . ARG B 1 39 ? -26.672 33.406 -46.656 1 24.3 39 ARG B CA 1
ATOM 5135 C C . ARG B 1 39 ? -26.938 34.906 -46.688 1 24.3 39 ARG B C 1
ATOM 5137 O O . ARG B 1 39 ? -27.75 35.375 -47.469 1 24.3 39 ARG B O 1
ATOM 5144 N N . ALA B 1 40 ? -26.422 35.969 -45.781 1 19.5 40 ALA B N 1
ATOM 5145 C CA . ALA B 1 40 ? -27.578 36.781 -45.375 1 19.5 40 ALA B CA 1
ATOM 5146 C C . ALA B 1 40 ? -28.172 37.5 -46.562 1 19.5 40 ALA B C 1
ATOM 5148 O O . ALA B 1 40 ? -27.438 38.062 -47.406 1 19.5 40 ALA B O 1
ATOM 5149 N N . SER B 1 41 ? -29.062 37.375 -47.344 1 20.8 41 SER B N 1
ATOM 5150 C CA . SER B 1 41 ? -29.031 38.406 -48.375 1 20.8 41 SER B CA 1
ATOM 5151 C C . SER B 1 41 ? -28.766 39.781 -47.75 1 20.8 41 SER B C 1
ATOM 5153 O O . SER B 1 41 ? -27.797 40.469 -48.125 1 20.8 41 SER B O 1
ATOM 5155 N N . PHE B 1 42 ? -29.547 40.844 -48.094 1 21.39 42 PHE B N 1
ATOM 5156 C CA . PHE B 1 42 ? -29.625 42.25 -48.562 1 21.39 42 PHE B CA 1
ATOM 5157 C C . PHE B 1 42 ? -29.594 43.188 -47.375 1 21.39 42 PHE B C 1
ATOM 5159 O O . PHE B 1 42 ? -28.719 44.094 -47.312 1 21.39 42 PHE B O 1
ATOM 5166 N N . SER B 1 43 ? -30.641 44.125 -46.906 1 19.75 43 SER B N 1
ATOM 5167 C CA . SER B 1 43 ? -30.906 45.5 -46.562 1 19.75 43 SER B CA 1
ATOM 5168 C C . SER B 1 43 ? -30.859 45.75 -45.062 1 19.75 43 SER B C 1
ATOM 5170 O O . SER B 1 43 ? -30.297 46.719 -44.594 1 19.75 43 SER B O 1
ATOM 5172 N N . SER B 1 44 ? -31.672 45.094 -44.062 1 19.92 44 SER B N 1
ATOM 5173 C CA . SER B 1 44 ? -32.25 45.844 -42.969 1 19.92 44 SER B CA 1
ATOM 5174 C C . SER B 1 44 ? -31.375 45.781 -41.719 1 19.92 44 SER B C 1
ATOM 5176 O O . SER B 1 44 ? -31.828 45.375 -40.656 1 19.92 44 SER B O 1
ATOM 5178 N N . LEU B 1 45 ? -29.984 45.406 -41.75 1 22.09 45 LEU B N 1
ATOM 5179 C CA . LEU B 1 45 ? -29.094 45.312 -40.594 1 22.09 45 LEU B CA 1
ATOM 5180 C C . LEU B 1 45 ? -28.828 46.688 -40.031 1 22.09 45 LEU B C 1
ATOM 5182 O O . LEU B 1 45 ? -27.719 46.969 -39.562 1 22.09 45 LEU B O 1
ATOM 5186 N N . GLU B 1 46 ? -29.531 47.906 -40.25 1 21.03 46 GLU B N 1
ATOM 5187 C CA . GLU B 1 46 ? -29.25 49.281 -39.844 1 21.03 46 GLU B CA 1
ATOM 5188 C C . GLU B 1 46 ? -29.312 49.438 -38.312 1 21.03 46 GLU B C 1
ATOM 5190 O O . GLU B 1 46 ? -28.438 50.062 -37.719 1 21.03 46 GLU B O 1
ATOM 5195 N N . ARG B 1 47 ? -30.547 49.438 -37.562 1 19.48 47 ARG B N 1
ATOM 5196 C CA . ARG B 1 47 ? -31 50.375 -36.531 1 19.48 47 ARG B CA 1
ATOM 5197 C C . ARG B 1 47 ? -30.516 49.938 -35.156 1 19.48 47 ARG B C 1
ATOM 5199 O O . ARG B 1 47 ? -30.203 50.781 -34.312 1 19.48 47 ARG B O 1
ATOM 5206 N N . VAL B 1 48 ? -30.562 48.625 -34.531 1 21.16 48 VAL B N 1
ATOM 5207 C CA . VAL B 1 48 ? -30.891 48.562 -33.094 1 21.16 48 VAL B CA 1
ATOM 5208 C C . VAL B 1 48 ? -29.609 48.656 -32.281 1 21.16 48 VAL B C 1
ATOM 5210 O O . VAL B 1 48 ? -29.297 47.75 -31.484 1 21.16 48 VAL B O 1
ATOM 5213 N N . SER B 1 49 ? -28.344 49.25 -32.625 1 21.58 49 SER B N 1
ATOM 5214 C CA . SER B 1 49 ? -27.062 49.5 -31.938 1 21.58 49 SER B CA 1
ATOM 5215 C C . SER B 1 49 ? -27.266 50.406 -30.734 1 21.58 49 SER B C 1
ATOM 5217 O O . SER B 1 49 ? -26.328 50.688 -29.984 1 21.58 49 SER B O 1
ATOM 5219 N N . LEU B 1 50 ? -28.328 51.312 -30.422 1 22.09 50 LEU B N 1
ATOM 5220 C CA . LEU B 1 50 ? -28.328 52.5 -29.594 1 22.09 50 LEU B CA 1
ATOM 5221 C C . LEU B 1 50 ? -28.234 52.125 -28.109 1 22.09 50 LEU B C 1
ATOM 5223 O O . LEU B 1 50 ? -27.531 52.781 -27.344 1 22.09 50 LEU B O 1
ATOM 5227 N N . PHE B 1 51 ? -29.266 51.375 -27.422 1 22.2 51 PHE B N 1
ATOM 5228 C CA . PHE B 1 51 ? -29.844 51.75 -26.141 1 22.2 51 PHE B CA 1
ATOM 5229 C C . PHE B 1 51 ? -28.984 51.219 -25 1 22.2 51 PHE B C 1
ATOM 5231 O O . PHE B 1 51 ? -28.812 51.906 -23.984 1 22.2 51 PHE B O 1
ATOM 5238 N N . PHE B 1 52 ? -28.438 49.938 -24.859 1 23.19 52 PHE B N 1
ATOM 5239 C CA . PHE B 1 52 ? -28.328 49.406 -23.5 1 23.19 52 PHE B CA 1
ATOM 5240 C C . PHE B 1 52 ? -27.109 49.969 -22.797 1 23.19 52 PHE B C 1
ATOM 5242 O O . PHE B 1 52 ? -27.141 50.219 -21.594 1 23.19 52 PHE B O 1
ATOM 5249 N N . ALA B 1 53 ? -25.891 49.938 -23.328 1 20.19 53 ALA B N 1
ATOM 5250 C CA . ALA B 1 53 ? -24.781 49.969 -22.375 1 20.19 53 ALA B CA 1
ATOM 5251 C C . ALA B 1 53 ? -24.641 51.344 -21.734 1 20.19 53 ALA B C 1
ATOM 5253 O O . ALA B 1 53 ? -23.75 52.125 -22.125 1 20.19 53 ALA B O 1
ATOM 5254 N N . ARG B 1 54 ? -25.609 52.188 -21.422 1 22.34 54 ARG B N 1
ATOM 5255 C CA . ARG B 1 54 ? -25.547 53.375 -20.594 1 22.34 54 ARG B CA 1
ATOM 5256 C C . ARG B 1 54 ? -25.141 53.031 -19.156 1 22.34 54 ARG B C 1
ATOM 5258 O O . ARG B 1 54 ? -24.594 53.844 -18.438 1 22.34 54 ARG B O 1
ATOM 5265 N N . ALA B 1 55 ? -25.828 51.938 -18.562 1 24.03 55 ALA B N 1
ATOM 5266 C CA . ALA B 1 55 ? -26.047 52.031 -17.125 1 24.03 55 ALA B CA 1
ATOM 5267 C C . ALA B 1 55 ? -24.734 51.906 -16.359 1 24.03 55 ALA B C 1
ATOM 5269 O O . ALA B 1 55 ? -24.594 52.375 -15.234 1 24.03 55 ALA B O 1
ATOM 5270 N N . ILE B 1 56 ? -23.812 51 -16.75 1 23.69 56 ILE B N 1
ATOM 5271 C CA . ILE B 1 56 ? -22.906 50.531 -15.703 1 23.69 56 ILE B CA 1
ATOM 5272 C C . ILE B 1 56 ? -21.812 51.562 -15.453 1 23.69 56 ILE B C 1
ATOM 5274 O O . ILE B 1 56 ? -21.016 51.406 -14.523 1 23.69 56 ILE B O 1
ATOM 5278 N N . VAL B 1 57 ? -21.578 52.562 -16.281 1 21.36 57 VAL B N 1
ATOM 5279 C CA . VAL B 1 57 ? -20.281 53.188 -16.172 1 21.36 57 VAL B CA 1
ATOM 5280 C C . VAL B 1 57 ? -20.234 54.062 -14.906 1 21.36 57 VAL B C 1
ATOM 5282 O O . VAL B 1 57 ? -19.188 54.594 -14.539 1 21.36 57 VAL B O 1
ATOM 5285 N N . PRO B 1 58 ? -21.375 54.25 -14.125 1 21.12 58 PRO B N 1
ATOM 5286 C CA . PRO B 1 58 ? -21.109 55.531 -13.445 1 21.12 58 PRO B CA 1
ATOM 5287 C C . PRO B 1 58 ? -19.891 55.469 -12.523 1 21.12 58 PRO B C 1
ATOM 5289 O O . PRO B 1 58 ? -19.109 56.438 -12.461 1 21.12 58 PRO B O 1
ATOM 5292 N N . SER B 1 59 ? -19.922 54.531 -11.594 1 23.09 59 SER B N 1
ATOM 5293 C CA . SER B 1 59 ? -19.578 55.031 -10.266 1 23.09 59 SER B CA 1
ATOM 5294 C C . SER B 1 59 ? -18.062 55.125 -10.094 1 23.09 59 SER B C 1
ATOM 5296 O O . SER B 1 59 ? -17.562 55 -8.977 1 23.09 59 SER B O 1
ATOM 5298 N N . LEU B 1 60 ? -17.234 54.719 -11.172 1 20.41 60 LEU B N 1
ATOM 5299 C CA . LEU B 1 60 ? -15.805 54.719 -10.883 1 20.41 60 LEU B CA 1
ATOM 5300 C C . LEU B 1 60 ? -15.312 56.094 -10.531 1 20.41 60 LEU B C 1
ATOM 5302 O O . LEU B 1 60 ? -14.133 56.281 -10.227 1 20.41 60 LEU B O 1
ATOM 5306 N N . GLU B 1 61 ? -16.094 57.156 -10.883 1 21.39 61 GLU B N 1
ATOM 5307 C CA . GLU B 1 61 ? -15.289 58.344 -11.148 1 21.39 61 GLU B CA 1
ATOM 5308 C C . GLU B 1 61 ? -14.734 58.938 -9.852 1 21.39 61 GLU B C 1
ATOM 5310 O O . GLU B 1 61 ? -13.914 59.844 -9.883 1 21.39 61 GLU B O 1
ATOM 5315 N N . ARG B 1 62 ? -15.359 58.625 -8.656 1 21.89 62 ARG B N 1
ATOM 5316 C CA . ARG B 1 62 ? -15.281 59.875 -7.938 1 21.89 62 ARG B CA 1
ATOM 5317 C C . ARG B 1 62 ? -13.836 60.25 -7.609 1 21.89 62 ARG B C 1
ATOM 5319 O O . ARG B 1 62 ? -13.5 61.406 -7.453 1 21.89 62 ARG B O 1
ATOM 5326 N N . VAL B 1 63 ? -13.078 59.344 -6.992 1 21.05 63 VAL B N 1
ATOM 5327 C CA . VAL B 1 63 ? -12.281 60.031 -5.988 1 21.05 63 VAL B CA 1
ATOM 5328 C C . VAL B 1 63 ? -11.07 60.688 -6.652 1 21.05 63 VAL B C 1
ATOM 5330 O O . VAL B 1 63 ? -9.961 60.156 -6.594 1 21.05 63 VAL B O 1
ATOM 5333 N N . SER B 1 64 ? -11.172 61 -7.965 1 20.31 64 SER B N 1
ATOM 5334 C CA . SER B 1 64 ? -10.016 61.5 -8.711 1 20.31 64 SER B CA 1
ATOM 5335 C C . SER B 1 64 ? -9.523 62.812 -8.164 1 20.31 64 SER B C 1
ATOM 5337 O O . SER B 1 64 ? -10.25 63.812 -8.18 1 20.31 64 SER B O 1
ATOM 5339 N N . GLY B 1 65 ? -9.086 63.062 -6.918 1 21.77 65 GLY B N 1
ATOM 5340 C CA . GLY B 1 65 ? -8.812 64.438 -6.676 1 21.77 65 GLY B CA 1
ATOM 5341 C C . GLY B 1 65 ? -7.922 65.062 -7.734 1 21.77 65 GLY B C 1
ATOM 5342 O O . GLY B 1 65 ? -7.371 66.188 -7.531 1 21.77 65 GLY B O 1
ATOM 5343 N N . TYR B 1 66 ? -7.438 64.125 -8.773 1 18.83 66 TYR B N 1
ATOM 5344 C CA . TYR B 1 66 ? -6.371 64.688 -9.578 1 18.83 66 TYR B CA 1
ATOM 5345 C C . TYR B 1 66 ? -6.844 65.938 -10.297 1 18.83 66 TYR B C 1
ATOM 5347 O O . TYR B 1 66 ? -7.898 65.938 -10.938 1 18.83 66 TYR B O 1
ATOM 5355 N N . ARG B 1 67 ? -6.453 67.125 -9.82 1 18.69 67 ARG B N 1
ATOM 5356 C CA . ARG B 1 67 ? -6.688 68.438 -10.281 1 18.69 67 ARG B CA 1
ATOM 5357 C C . ARG B 1 67 ? -6.336 68.625 -11.75 1 18.69 67 ARG B C 1
ATOM 5359 O O . ARG B 1 67 ? -5.516 67.875 -12.281 1 18.69 67 ARG B O 1
ATOM 5366 N N . PRO B 1 68 ? -6.828 69.562 -12.539 1 18.2 68 PRO B N 1
ATOM 5367 C CA . PRO B 1 68 ? -7.031 70 -13.922 1 18.2 68 PRO B CA 1
ATOM 5368 C C . PRO B 1 68 ? -5.719 70.25 -14.656 1 18.2 68 PRO B C 1
ATOM 5370 O O . PRO B 1 68 ? -5.715 70.438 -15.875 1 18.2 68 PRO B O 1
ATOM 5373 N N . VAL B 1 69 ? -4.375 70.125 -14.234 1 19.08 69 VAL B N 1
ATOM 5374 C CA . VAL B 1 69 ? -3.869 71.312 -14.805 1 19.08 69 VAL B CA 1
ATOM 5375 C C . VAL B 1 69 ? -3.998 71.312 -16.328 1 19.08 69 VAL B C 1
ATOM 5377 O O . VAL B 1 69 ? -4.305 70.25 -16.906 1 19.08 69 VAL B O 1
ATOM 5380 N N . GLY B 1 70 ? -2.855 71.625 -17.094 1 18.67 70 GLY B N 1
ATOM 5381 C CA . GLY B 1 70 ? -2.693 72.375 -18.297 1 18.67 70 GLY B CA 1
ATOM 5382 C C . GLY B 1 70 ? -2.928 71.562 -19.562 1 18.67 70 GLY B C 1
ATOM 5383 O O . GLY B 1 70 ? -2.525 70.438 -19.656 1 18.67 70 GLY B O 1
ATOM 5384 N N . LEU B 1 71 ? -3.957 71.938 -20.438 1 18.19 71 LEU B N 1
ATOM 5385 C CA . LEU B 1 71 ? -4.652 71.562 -21.656 1 18.19 71 LEU B CA 1
ATOM 5386 C C . LEU B 1 71 ? -3.678 71.438 -22.828 1 18.19 71 LEU B C 1
ATOM 5388 O O . LEU B 1 71 ? -4.098 71.312 -23.984 1 18.19 71 LEU B O 1
ATOM 5392 N N . SER B 1 72 ? -2.303 71.375 -22.734 1 17.53 72 SER B N 1
ATOM 5393 C CA . SER B 1 72 ? -1.956 71.875 -24.062 1 17.53 72 SER B CA 1
ATOM 5394 C C . SER B 1 72 ? -2.541 71 -25.156 1 17.53 72 SER B C 1
ATOM 5396 O O . SER B 1 72 ? -2.881 69.812 -24.922 1 17.53 72 SER B O 1
ATOM 5398 N N . SER B 1 73 ? -2.465 71.438 -26.516 1 16.67 73 SER B N 1
ATOM 5399 C CA . SER B 1 73 ? -3.146 71.438 -27.812 1 16.67 73 SER B CA 1
ATOM 5400 C C . SER B 1 73 ? -3.104 70.125 -28.516 1 16.67 73 SER B C 1
ATOM 5402 O O . SER B 1 73 ? -4.078 69.688 -29.156 1 16.67 73 SER B O 1
ATOM 5404 N N . SER B 1 74 ? -1.917 69.438 -28.547 1 16.84 74 SER B N 1
ATOM 5405 C CA . SER B 1 74 ? -1.661 69.062 -29.922 1 16.84 74 SER B CA 1
ATOM 5406 C C . SER B 1 74 ? -2.424 67.75 -30.297 1 16.84 74 SER B C 1
ATOM 5408 O O . SER B 1 74 ? -1.985 66.688 -29.984 1 16.84 74 SER B O 1
ATOM 5410 N N . LEU B 1 75 ? -3.854 67.75 -30.047 1 16.81 75 LEU B N 1
ATOM 5411 C CA . LEU B 1 75 ? -4.867 66.688 -30.172 1 16.81 75 LEU B CA 1
ATOM 5412 C C . LEU B 1 75 ? -4.883 66.125 -31.578 1 16.81 75 LEU B C 1
ATOM 5414 O O . LEU B 1 75 ? -5.688 65.25 -31.875 1 16.81 75 LEU B O 1
ATOM 5418 N N . ASP B 1 76 ? -4.316 66.812 -32.625 1 15.51 76 ASP B N 1
ATOM 5419 C CA . ASP B 1 76 ? -5.168 66.875 -33.812 1 15.51 76 ASP B CA 1
ATOM 5420 C C . ASP B 1 76 ? -5.438 65.438 -34.375 1 15.51 76 ASP B C 1
ATOM 5422 O O . ASP B 1 76 ? -6.574 65.125 -34.719 1 15.51 76 ASP B O 1
ATOM 5426 N N . ARG B 1 77 ? -4.41 64.812 -35.031 1 16.47 77 ARG B N 1
ATOM 5427 C CA . ARG B 1 77 ? -4.609 64.5 -36.469 1 16.47 77 ARG B CA 1
ATOM 5428 C C . ARG B 1 77 ? -5.559 63.344 -36.656 1 16.47 77 ARG B C 1
ATOM 5430 O O . ARG B 1 77 ? -5.492 62.375 -35.938 1 16.47 77 ARG B O 1
ATOM 5437 N N . VAL B 1 78 ? -6.594 63.375 -37.688 1 15.37 78 VAL B N 1
ATOM 5438 C CA . VAL B 1 78 ? -7.922 63.094 -38.219 1 15.37 78 VAL B CA 1
ATOM 5439 C C . VAL B 1 78 ? -8.055 61.594 -38.5 1 15.37 78 VAL B C 1
ATOM 5441 O O . VAL B 1 78 ? -7.059 60.875 -38.531 1 15.37 78 VAL B O 1
ATOM 5444 N N . PHE B 1 79 ? -8.914 61.156 -39.625 1 16.17 79 PHE B N 1
ATOM 5445 C CA . PHE B 1 79 ? -10.242 60.719 -40 1 16.17 79 PHE B CA 1
ATOM 5446 C C . PHE B 1 79 ? -10.164 59.312 -40.656 1 16.17 79 PHE B C 1
ATOM 5448 O O . PHE B 1 79 ? -10.969 58.438 -40.312 1 16.17 79 PHE B O 1
ATOM 5455 N N . PHE B 1 80 ? -9.461 58.969 -41.906 1 15.24 80 PHE B N 1
ATOM 5456 C CA . PHE B 1 80 ? -10.211 58.781 -43.125 1 15.24 80 PHE B CA 1
ATOM 5457 C C . PHE B 1 80 ? -10.703 57.344 -43.25 1 15.24 80 PHE B C 1
ATOM 5459 O O . PHE B 1 80 ? -11.891 57.094 -43.438 1 15.24 80 PHE B O 1
ATOM 5466 N N . ARG B 1 81 ? -10.266 56.469 -44.5 1 15.43 81 ARG B N 1
ATOM 5467 C CA . ARG B 1 81 ? -10.992 55.969 -45.656 1 15.43 81 ARG B CA 1
ATOM 5468 C C . ARG B 1 81 ? -11.539 54.562 -45.406 1 15.43 81 ARG B C 1
ATOM 5470 O O . ARG B 1 81 ? -10.859 53.719 -44.812 1 15.43 81 ARG B O 1
ATOM 5477 N N . SER B 1 82 ? -12.945 54.156 -45.75 1 15.96 82 SER B N 1
ATOM 5478 C CA . SER B 1 82 ? -14.18 53.375 -45.781 1 15.96 82 SER B CA 1
ATOM 5479 C C . SER B 1 82 ? -13.961 52 -46.406 1 15.96 82 SER B C 1
ATOM 5481 O O . SER B 1 82 ? -14.336 50.969 -45.844 1 15.96 82 SER B O 1
ATOM 5483 N N . SER B 1 83 ? -14.203 51.656 -47.938 1 15.48 83 SER B N 1
ATOM 5484 C CA . SER B 1 83 ? -15.289 51.156 -48.781 1 15.48 83 SER B CA 1
ATOM 5485 C C . SER B 1 83 ? -15.023 49.719 -49.188 1 15.48 83 SER B C 1
ATOM 5487 O O . SER B 1 83 ? -15.961 48.938 -49.375 1 15.48 83 SER B O 1
ATOM 5489 N N . GLU B 1 84 ? -14.047 49.188 -50.156 1 16.08 84 GLU B N 1
ATOM 5490 C CA . GLU B 1 84 ? -14.312 48.656 -51.5 1 16.08 84 GLU B CA 1
ATOM 5491 C C . GLU B 1 84 ? -14.758 47.188 -51.406 1 16.08 84 GLU B C 1
ATOM 5493 O O . GLU B 1 84 ? -14.477 46.5 -50.438 1 16.08 84 GLU B O 1
ATOM 5498 N N . LEU B 1 85 ? -15.109 46.344 -52.75 1 16.02 85 LEU B N 1
ATOM 5499 C CA . LEU B 1 85 ? -16.031 45.656 -53.625 1 16.02 85 LEU B CA 1
ATOM 5500 C C . LEU B 1 85 ? -16 44.156 -53.375 1 16.02 85 LEU B C 1
ATOM 5502 O O . LEU B 1 85 ? -15.062 43.625 -52.75 1 16.02 85 LEU B O 1
ATOM 5506 N N . LEU B 1 86 ? -16.484 43.062 -54.656 1 16.55 86 LEU B N 1
ATOM 5507 C CA . LEU B 1 86 ? -17.453 42.281 -55.438 1 16.55 86 LEU B CA 1
ATOM 5508 C C . LEU B 1 86 ? -16.984 40.844 -55.562 1 16.55 86 LEU B C 1
ATOM 5510 O O . LEU B 1 86 ? -17.734 39.906 -55.281 1 16.55 86 LEU B O 1
ATOM 5514 N N . GLY B 1 87 ? -16.172 40.125 -56.844 1 15.48 87 GLY B N 1
ATOM 5515 C CA . GLY B 1 87 ? -16.5 39.375 -58.031 1 15.48 87 GLY B CA 1
ATOM 5516 C C . GLY B 1 87 ? -16.156 37.906 -57.906 1 15.48 87 GLY B C 1
ATOM 5517 O O . GLY B 1 87 ? -16.953 37.031 -58.25 1 15.48 87 GLY B O 1
ATOM 5518 N N . CYS B 1 88 ? -14.805 37.156 -58.156 1 15.23 88 CYS B N 1
ATOM 5519 C CA . CYS B 1 88 ? -14.461 36.312 -59.281 1 15.23 88 CYS B CA 1
ATOM 5520 C C . CYS B 1 88 ? -14.797 34.844 -58.969 1 15.23 88 CYS B C 1
ATOM 5522 O O . CYS B 1 88 ? -14.734 34.438 -57.844 1 15.23 88 CYS B O 1
ATOM 5524 N N . TRP B 1 89 ? -14.859 33.75 -60.188 1 17.05 89 TRP B N 1
ATOM 5525 C CA . TRP B 1 89 ? -15.469 32.719 -61 1 17.05 89 TRP B CA 1
ATOM 5526 C C . TRP B 1 89 ? -15.062 31.328 -60.5 1 17.05 89 TRP B C 1
ATOM 5528 O O . TRP B 1 89 ? -14.125 31.188 -59.719 1 17.05 89 TRP B O 1
ATOM 5538 N N . LEU B 1 90 ? -14.859 30.141 -61.656 1 16.97 90 LEU B N 1
ATOM 5539 C CA . LEU B 1 90 ? -15.391 28.984 -62.344 1 16.97 90 LEU B CA 1
ATOM 5540 C C . LEU B 1 90 ? -14.531 27.75 -62.094 1 16.97 90 LEU B C 1
ATOM 5542 O O . LEU B 1 90 ? -15.055 26.688 -61.75 1 16.97 90 LEU B O 1
ATOM 5546 N N . GLU B 1 91 ? -13.305 27.266 -63.062 1 15.8 91 GLU B N 1
ATOM 5547 C CA . GLU B 1 91 ? -13.195 26.266 -64.125 1 15.8 91 GLU B CA 1
ATOM 5548 C C . GLU B 1 91 ? -12.492 25 -63.625 1 15.8 91 GLU B C 1
ATOM 5550 O O . GLU B 1 91 ? -12.984 23.891 -63.844 1 15.8 91 GLU B O 1
ATOM 5555 N N . GLN B 1 92 ? -10.984 24.656 -63.75 1 15.57 92 GLN B N 1
ATOM 5556 C CA . GLN B 1 92 ? -10.305 23.797 -64.688 1 15.57 92 GLN B CA 1
ATOM 5557 C C . GLN B 1 92 ? -10.125 22.391 -64.125 1 15.57 92 GLN B C 1
ATOM 5559 O O . GLN B 1 92 ? -10.141 22.188 -62.938 1 15.57 92 GLN B O 1
ATOM 5564 N N . GLY B 1 93 ? -9.461 21.141 -65.125 1 17.44 93 GLY B N 1
ATOM 5565 C CA . GLY B 1 93 ? -9.352 19.859 -65.812 1 17.44 93 GLY B CA 1
ATOM 5566 C C . GLY B 1 93 ? -8.438 18.875 -65.062 1 17.44 93 GLY B C 1
ATOM 5567 O O . GLY B 1 93 ? -7.898 19.188 -64 1 17.44 93 GLY B O 1
ATOM 5568 N N . PHE B 1 94 ? -7.273 18.078 -65.875 1 17.28 94 PHE B N 1
ATOM 5569 C CA . PHE B 1 94 ? -6.848 16.812 -66.438 1 17.28 94 PHE B CA 1
ATOM 5570 C C . PHE B 1 94 ? -5.691 16.219 -65.625 1 17.28 94 PHE B C 1
ATOM 5572 O O . PHE B 1 94 ? -5.73 15.055 -65.25 1 17.28 94 PHE B O 1
ATOM 5579 N N . LEU B 1 95 ? -4.207 16.5 -65.938 1 15.56 95 LEU B N 1
ATOM 5580 C CA . LEU B 1 95 ? -3.213 15.781 -66.75 1 15.56 95 LEU B CA 1
ATOM 5581 C C . LEU B 1 95 ? -2.381 14.852 -65.812 1 15.56 95 LEU B C 1
ATOM 5583 O O . LEU B 1 95 ? -2.389 14.977 -64.625 1 15.56 95 LEU B O 1
ATOM 5587 N N . GLY B 1 96 ? -0.85 14.688 -66.125 1 15.75 96 GLY B N 1
ATOM 5588 C CA . GLY B 1 96 ? 0.132 13.789 -66.688 1 15.75 96 GLY B CA 1
ATOM 5589 C C . GLY B 1 96 ? 0.968 13.062 -65.688 1 15.75 96 GLY B C 1
ATOM 5590 O O . GLY B 1 96 ? 1.011 11.836 -65.625 1 15.75 96 GLY B O 1
ATOM 5591 N N . SER B 1 97 ? 2.533 13.297 -65.438 1 15.65 97 SER B N 1
ATOM 5592 C CA . SER B 1 97 ? 3.75 12.688 -66 1 15.65 97 SER B CA 1
ATOM 5593 C C . SER B 1 97 ? 4.43 11.82 -64.938 1 15.65 97 SER B C 1
ATOM 5595 O O . SER B 1 97 ? 4.09 11.898 -63.719 1 15.65 97 SER B O 1
ATOM 5597 N N . SER B 1 98 ? 6.117 11.812 -64.812 1 15.84 98 SER B N 1
ATOM 5598 C CA . SER B 1 98 ? 7.32 11.039 -65.062 1 15.84 98 SER B CA 1
ATOM 5599 C C . SER B 1 98 ? 7.93 10.461 -63.812 1 15.84 98 SER B C 1
ATOM 5601 O O . SER B 1 98 ? 7.609 10.906 -62.688 1 15.84 98 SER B O 1
ATOM 5603 N N . VAL B 1 99 ? 9.602 10.078 -63.688 1 15.7 99 VAL B N 1
ATOM 5604 C CA . VAL B 1 99 ? 10.664 9.07 -63.688 1 15.7 99 VAL B CA 1
ATOM 5605 C C . VAL B 1 99 ? 11.406 9.094 -62.344 1 15.7 99 VAL B C 1
ATOM 5607 O O . VAL B 1 99 ? 11.656 8.039 -61.75 1 15.7 99 VAL B O 1
ATOM 5610 N N . ALA B 1 100 ? 12.344 10.094 -61.75 1 14.79 100 ALA B N 1
ATOM 5611 C CA . ALA B 1 100 ? 13.797 9.961 -61.719 1 14.79 100 ALA B CA 1
ATOM 5612 C C . ALA B 1 100 ? 14.25 9.148 -60.5 1 14.79 100 ALA B C 1
ATOM 5614 O O . ALA B 1 100 ? 13.5 9.008 -59.531 1 14.79 100 ALA B O 1
ATOM 5615 N N . PHE B 1 101 ? 15.812 9.352 -59.875 1 15.98 101 PHE B N 1
ATOM 5616 C CA . PHE B 1 101 ? 17.172 8.82 -59.844 1 15.98 101 PHE B CA 1
ATOM 5617 C C . PHE B 1 101 ? 17.5 8.273 -58.469 1 15.98 101 PHE B C 1
ATOM 5619 O O . PHE B 1 101 ? 16.812 8.562 -57.469 1 15.98 101 PHE B O 1
ATOM 5626 N N . LEU B 1 102 ? 19 8.523 -57.688 1 15.2 102 LEU B N 1
ATOM 5627 C CA . LEU B 1 102 ? 20.328 7.922 -57.531 1 15.2 102 LEU B CA 1
ATOM 5628 C C . LEU B 1 102 ? 20.641 7.676 -56.062 1 15.2 102 LEU B C 1
ATOM 5630 O O . LEU B 1 102 ? 21.234 6.648 -55.719 1 15.2 102 LEU B O 1
ATOM 5634 N N . CYS B 1 103 ? 20.688 8.57 -54.969 1 15.64 103 CYS B N 1
ATOM 5635 C CA . CYS B 1 103 ? 21.984 8.781 -54.312 1 15.64 103 CYS B CA 1
ATOM 5636 C C . CYS B 1 103 ? 22.328 7.609 -53.406 1 15.64 103 CYS B C 1
ATOM 5638 O O . CYS B 1 103 ? 21.438 6.926 -52.906 1 15.64 103 CYS B O 1
ATOM 5640 N N . LEU B 1 104 ? 23.734 7.594 -52.594 1 16.22 104 LEU B N 1
ATOM 5641 C CA . LEU B 1 104 ? 24.984 6.926 -52.281 1 16.22 104 LEU B CA 1
ATOM 5642 C C . LEU B 1 104 ? 24.906 6.215 -50.938 1 16.22 104 LEU B C 1
ATOM 5644 O O . LEU B 1 104 ? 24.25 6.707 -50 1 16.22 104 LEU B O 1
ATOM 5648 N N . ASN B 1 105 ? 25.531 4.824 -50.594 1 16.75 105 ASN B N 1
ATOM 5649 C CA . ASN B 1 105 ? 25.781 3.564 -49.906 1 16.75 105 ASN B CA 1
ATOM 5650 C C . ASN B 1 105 ? 26.781 3.744 -48.75 1 16.75 105 ASN B C 1
ATOM 5652 O O . ASN B 1 105 ? 27.172 2.771 -48.125 1 16.75 105 ASN B O 1
ATOM 5656 N N . SER B 1 106 ? 27.594 4.887 -48.469 1 15.62 106 SER B N 1
ATOM 5657 C CA . SER B 1 106 ? 28.984 4.652 -48.094 1 15.62 106 SER B CA 1
ATOM 5658 C C . SER B 1 106 ? 29.094 3.854 -46.781 1 15.62 106 SER B C 1
ATOM 5660 O O . SER B 1 106 ? 28.109 3.748 -46.031 1 15.62 106 SER B O 1
ATOM 5662 N N . PHE B 1 107 ? 30.453 3.932 -45.875 1 16.69 107 PHE B N 1
ATOM 5663 C CA . PHE B 1 107 ? 31.719 3.285 -45.562 1 16.69 107 PHE B CA 1
ATOM 5664 C C . PHE B 1 107 ? 31.781 2.943 -44.062 1 16.69 107 PHE B C 1
ATOM 5666 O O . PHE B 1 107 ? 32.406 1.953 -43.688 1 16.69 107 PHE B O 1
ATOM 5673 N N . VAL B 1 108 ? 31.375 3.635 -42.906 1 17.2 108 VAL B N 1
ATOM 5674 C CA . VAL B 1 108 ? 32.406 3.904 -41.906 1 17.2 108 VAL B CA 1
ATOM 5675 C C . VAL B 1 108 ? 32.625 2.666 -41.031 1 17.2 108 VAL B C 1
ATOM 5677 O O . VAL B 1 108 ? 31.703 2.223 -40.344 1 17.2 108 VAL B O 1
ATOM 5680 N N . VAL B 1 109 ? 33.625 1.636 -41.25 1 17.08 109 VAL B N 1
ATOM 5681 C CA . VAL B 1 109 ? 34.156 0.319 -40.875 1 17.08 109 VAL B CA 1
ATOM 5682 C C . VAL B 1 109 ? 34.844 0.396 -39.531 1 17.08 109 VAL B C 1
ATOM 5684 O O . VAL B 1 109 ? 35.062 -0.628 -38.875 1 17.08 109 VAL B O 1
ATOM 5687 N N . GLY B 1 110 ? 35.25 1.484 -38.812 1 17.16 110 GLY B N 1
ATOM 5688 C CA . GLY B 1 110 ? 36.531 1.347 -38.156 1 17.16 110 GLY B CA 1
ATOM 5689 C C . GLY B 1 110 ? 36.562 0.294 -37.094 1 17.16 110 GLY B C 1
ATOM 5690 O O . GLY B 1 110 ? 35.625 0.234 -36.25 1 17.16 110 GLY B O 1
ATOM 5691 N N . VAL B 1 111 ? 37.406 -0.896 -37.156 1 17.8 111 VAL B N 1
ATOM 5692 C CA . VAL B 1 111 ? 37.781 -2.217 -36.656 1 17.8 111 VAL B CA 1
ATOM 5693 C C . VAL B 1 111 ? 38.531 -2.08 -35.344 1 17.8 111 VAL B C 1
ATOM 5695 O O . VAL B 1 111 ? 38.844 -3.08 -34.688 1 17.8 111 VAL B O 1
ATOM 5698 N N . GLY B 1 112 ? 38.781 -0.935 -34.688 1 16.78 112 GLY B N 1
ATOM 5699 C CA . GLY B 1 112 ? 40.062 -1.03 -33.969 1 16.78 112 GLY B CA 1
ATOM 5700 C C . GLY B 1 112 ? 40.062 -2.141 -32.938 1 16.78 112 GLY B C 1
ATOM 5701 O O . GLY B 1 112 ? 39.031 -2.51 -32.375 1 16.78 112 GLY B O 1
ATOM 5702 N N . ARG B 1 113 ? 41.188 -3.027 -32.875 1 18.56 113 ARG B N 1
ATOM 5703 C CA . ARG B 1 113 ? 41.812 -4.242 -32.406 1 18.56 113 ARG B CA 1
ATOM 5704 C C . ARG B 1 113 ? 42.125 -4.168 -30.906 1 18.56 113 ARG B C 1
ATOM 5706 O O . ARG B 1 113 ? 42.719 -5.07 -30.328 1 18.56 113 ARG B O 1
ATOM 5713 N N . THR B 1 114 ? 41.531 -3.363 -30.078 1 16.97 114 THR B N 1
ATOM 5714 C CA . THR B 1 114 ? 42.312 -3.191 -28.859 1 16.97 114 THR B CA 1
ATOM 5715 C C . THR B 1 114 ? 42.438 -4.512 -28.109 1 16.97 114 THR B C 1
ATOM 5717 O O . THR B 1 114 ? 41.469 -5.238 -27.938 1 16.97 114 THR B O 1
ATOM 5720 N N . ARG B 1 115 ? 43.719 -5.086 -28.016 1 17.22 115 ARG B N 1
ATOM 5721 C CA . ARG B 1 115 ? 44.469 -6.242 -27.531 1 17.22 115 ARG B CA 1
ATOM 5722 C C . ARG B 1 115 ? 44.281 -6.438 -26.031 1 17.22 115 ARG B C 1
ATOM 5724 O O . ARG B 1 115 ? 44.812 -5.676 -25.219 1 17.22 115 ARG B O 1
ATOM 5731 N N . CYS B 1 116 ? 43.094 -6.512 -25.531 1 16.2 116 CYS B N 1
ATOM 5732 C CA . CYS B 1 116 ? 43.062 -6.656 -24.078 1 16.2 116 CYS B CA 1
ATOM 5733 C C . CYS B 1 116 ? 43.812 -7.914 -23.641 1 16.2 116 CYS B C 1
ATOM 5735 O O . CYS B 1 116 ? 43.531 -9.008 -24.109 1 16.2 116 CYS B O 1
ATOM 5737 N N . ARG B 1 117 ? 45.125 -7.766 -23.234 1 16.5 117 ARG B N 1
ATOM 5738 C CA . ARG B 1 117 ? 46.156 -8.641 -22.688 1 16.5 117 ARG B CA 1
ATOM 5739 C C . ARG B 1 117 ? 45.594 -9.547 -21.594 1 16.5 117 ARG B C 1
ATOM 5741 O O . ARG B 1 117 ? 44.75 -9.125 -20.812 1 16.5 117 ARG B O 1
ATOM 5748 N N . ARG B 1 118 ? 45.938 -10.906 -21.688 1 16.98 118 ARG B N 1
ATOM 5749 C CA . ARG B 1 118 ? 45.719 -12.234 -21.125 1 16.98 118 ARG B CA 1
ATOM 5750 C C . ARG B 1 118 ? 46.312 -12.336 -19.719 1 16.98 118 ARG B C 1
ATOM 5752 O O . ARG B 1 118 ? 47.531 -12.414 -19.562 1 16.98 118 ARG B O 1
ATOM 5759 N N . ARG B 1 119 ? 46 -11.43 -18.734 1 16.41 119 ARG B N 1
ATOM 5760 C CA . ARG B 1 119 ? 46.719 -11.68 -17.5 1 16.41 119 ARG B CA 1
ATOM 5761 C C . ARG B 1 119 ? 46.594 -13.141 -17.078 1 16.41 119 ARG B C 1
ATOM 5763 O O . ARG B 1 119 ? 45.5 -13.672 -17 1 16.41 119 ARG B O 1
ATOM 5770 N N . ARG B 1 120 ? 47.719 -13.953 -17.25 1 16.11 120 ARG B N 1
ATOM 5771 C CA . ARG B 1 120 ? 48.062 -15.352 -17 1 16.11 120 ARG B CA 1
ATOM 5772 C C . ARG B 1 120 ? 47.688 -15.766 -15.586 1 16.11 120 ARG B C 1
ATOM 5774 O O . ARG B 1 120 ? 46.906 -16.703 -15.398 1 16.11 120 ARG B O 1
ATOM 5781 N N . ASP B 1 121 ? 48.688 -15.992 -14.711 1 15.98 121 ASP B N 1
ATOM 5782 C CA . ASP B 1 121 ? 49.188 -17.266 -14.195 1 15.98 121 ASP B CA 1
ATOM 5783 C C . ASP B 1 121 ? 48.688 -17.516 -12.773 1 15.98 121 ASP B C 1
ATOM 5785 O O . ASP B 1 121 ? 48.5 -18.672 -12.359 1 15.98 121 ASP B O 1
ATOM 5789 N N . LYS B 1 122 ? 48.656 -16.578 -11.82 1 16.98 122 LYS B N 1
ATOM 5790 C CA . LYS B 1 122 ? 49.25 -17.062 -10.578 1 16.98 122 LYS B CA 1
ATOM 5791 C C . LYS B 1 122 ? 48.406 -18.172 -9.953 1 16.98 122 LYS B C 1
ATOM 5793 O O . LYS B 1 122 ? 47.188 -18.016 -9.828 1 16.98 122 LYS B O 1
ATOM 5798 N N . ALA B 1 123 ? 49 -19.484 -9.703 1 16.41 123 ALA B N 1
ATOM 5799 C CA . ALA B 1 123 ? 48.781 -20.875 -9.297 1 16.41 123 ALA B CA 1
ATOM 5800 C C . ALA B 1 123 ? 48.156 -20.922 -7.898 1 16.41 123 ALA B C 1
ATOM 5802 O O . ALA B 1 123 ? 47.156 -21.625 -7.688 1 16.41 123 ALA B O 1
ATOM 5803 N N . SER B 1 124 ? 48.906 -20.625 -6.809 1 16.14 124 SER B N 1
ATOM 5804 C CA . SER B 1 124 ? 49.188 -21.672 -5.828 1 16.14 124 SER B CA 1
ATOM 5805 C C . SER B 1 124 ? 48.156 -21.641 -4.691 1 16.14 124 SER B C 1
ATOM 5807 O O . SER B 1 124 ? 48.406 -22.234 -3.639 1 16.14 124 SER B O 1
ATOM 5809 N N . ALA B 1 125 ? 46.938 -21.391 -4.824 1 17.39 125 ALA B N 1
ATOM 5810 C CA . ALA B 1 125 ? 46.281 -21.094 -3.564 1 17.39 125 ALA B CA 1
ATOM 5811 C C . ALA B 1 125 ? 46.156 -22.328 -2.693 1 17.39 125 ALA B C 1
ATOM 5813 O O . ALA B 1 125 ? 45.625 -23.359 -3.125 1 17.39 125 ALA B O 1
ATOM 5814 N N . SER B 1 126 ? 47.094 -22.453 -1.708 1 16.42 126 SER B N 1
ATOM 5815 C CA . SER B 1 126 ? 47.188 -23.453 -0.647 1 16.42 126 SER B CA 1
ATOM 5816 C C . SER B 1 126 ? 45.844 -23.609 0.082 1 16.42 126 SER B C 1
ATOM 5818 O O . SER B 1 126 ? 45 -22.719 0.029 1 16.42 126 SER B O 1
ATOM 5820 N N . ALA B 1 127 ? 45.719 -24.844 0.995 1 17.75 127 ALA B N 1
ATOM 5821 C CA . ALA B 1 127 ? 44.844 -25.875 1.502 1 17.75 127 ALA B CA 1
ATOM 5822 C C . ALA B 1 127 ? 43.906 -25.344 2.592 1 17.75 127 ALA B C 1
ATOM 5824 O O . ALA B 1 127 ? 42.719 -25.547 2.549 1 17.75 127 ALA B O 1
ATOM 5825 N N . SER B 1 128 ? 44.375 -25.031 3.836 1 16.86 128 SER B N 1
ATOM 5826 C CA . SER B 1 128 ? 43.875 -25.875 4.922 1 16.86 128 SER B CA 1
ATOM 5827 C C . SER B 1 128 ? 42.688 -25.234 5.625 1 16.86 128 SER B C 1
ATOM 5829 O O . SER B 1 128 ? 42 -25.891 6.406 1 16.86 128 SER B O 1
ATOM 5831 N N . ALA B 1 129 ? 42.531 -23.844 5.719 1 17.78 129 ALA B N 1
ATOM 5832 C CA . ALA B 1 129 ? 42.062 -23.422 7.039 1 17.78 129 ALA B CA 1
ATOM 5833 C C . ALA B 1 129 ? 40.625 -23.844 7.273 1 17.78 129 ALA B C 1
ATOM 5835 O O . ALA B 1 129 ? 39.781 -23.719 6.379 1 17.78 129 ALA B O 1
ATOM 5836 N N . SER B 1 130 ? 40.375 -24.719 8.172 1 17.34 130 SER B N 1
ATOM 5837 C CA . SER B 1 130 ? 39.219 -25.375 8.789 1 17.34 130 SER B CA 1
ATOM 5838 C C . SER B 1 130 ? 38.219 -24.359 9.312 1 17.34 130 SER B C 1
ATOM 5840 O O . SER B 1 130 ? 37.312 -24.703 10.078 1 17.34 130 SER B O 1
ATOM 5842 N N . ALA B 1 131 ? 38.094 -23.141 8.695 1 19.55 131 ALA B N 1
ATOM 5843 C CA . ALA B 1 131 ? 37.406 -22.109 9.453 1 19.55 131 ALA B CA 1
ATOM 5844 C C . ALA B 1 131 ? 35.969 -22.484 9.727 1 19.55 131 ALA B C 1
ATOM 5846 O O . ALA B 1 131 ? 35.25 -22.938 8.82 1 19.55 131 ALA B O 1
ATOM 5847 N N . SER B 1 132 ? 35.656 -22.938 10.883 1 18.61 132 SER B N 1
ATOM 5848 C CA . SER B 1 132 ? 34.344 -23.141 11.523 1 18.61 132 SER B CA 1
ATOM 5849 C C . SER B 1 132 ? 33.438 -21.938 11.328 1 18.61 132 SER B C 1
ATOM 5851 O O . SER B 1 132 ? 33.688 -20.875 11.875 1 18.61 132 SER B O 1
ATOM 5853 N N . ALA B 1 133 ? 33.031 -21.609 10.172 1 21.56 133 ALA B N 1
ATOM 5854 C CA . ALA B 1 133 ? 32.344 -20.406 9.734 1 21.56 133 ALA B CA 1
ATOM 5855 C C . ALA B 1 133 ? 30.953 -20.312 10.344 1 21.56 133 ALA B C 1
ATOM 5857 O O . ALA B 1 133 ? 30.125 -21.203 10.133 1 21.56 133 ALA B O 1
ATOM 5858 N N . SER B 1 134 ? 30.828 -19.984 11.664 1 22.89 134 SER B N 1
ATOM 5859 C CA . SER B 1 134 ? 29.578 -19.484 12.234 1 22.89 134 SER B CA 1
ATOM 5860 C C . SER B 1 134 ? 28.828 -18.609 11.242 1 22.89 134 SER B C 1
ATOM 5862 O O . SER B 1 134 ? 29.438 -17.828 10.5 1 22.89 134 SER B O 1
ATOM 5864 N N . ALA B 1 135 ? 27.688 -19.047 10.82 1 29.16 135 ALA B N 1
ATOM 5865 C CA . ALA B 1 135 ? 26.812 -18.406 9.828 1 29.16 135 ALA B CA 1
ATOM 5866 C C . ALA B 1 135 ? 26.484 -16.984 10.234 1 29.16 135 ALA B C 1
ATOM 5868 O O . ALA B 1 135 ? 25.578 -16.75 11.055 1 29.16 135 ALA B O 1
ATOM 5869 N N . SER B 1 136 ? 27.438 -16.172 10.703 1 25.91 136 SER B N 1
ATOM 5870 C CA . SER B 1 136 ? 27.141 -14.766 10.93 1 25.91 136 SER B CA 1
ATOM 5871 C C . SER B 1 136 ? 26.562 -14.117 9.672 1 25.91 136 SER B C 1
ATOM 5873 O O . SER B 1 136 ? 27.297 -13.852 8.711 1 25.91 136 SER B O 1
ATOM 5875 N N . ALA B 1 137 ? 25.312 -14.398 9.289 1 32.56 137 ALA B N 1
ATOM 5876 C CA . ALA B 1 137 ? 24.719 -13.492 8.305 1 32.56 137 ALA B CA 1
ATOM 5877 C C . ALA B 1 137 ? 24.984 -12.031 8.664 1 32.56 137 ALA B C 1
ATOM 5879 O O . ALA B 1 137 ? 24.359 -11.492 9.578 1 32.56 137 ALA B O 1
ATOM 5880 N N . SER B 1 138 ? 26.156 -11.562 8.68 1 29.17 138 SER B N 1
ATOM 5881 C CA . SER B 1 138 ? 26.422 -10.141 8.836 1 29.17 138 SER B CA 1
ATOM 5882 C C . SER B 1 138 ? 25.594 -9.305 7.867 1 29.17 138 SER B C 1
ATOM 5884 O O . SER B 1 138 ? 25.719 -9.461 6.652 1 29.17 138 SER B O 1
ATOM 5886 N N . ALA B 1 139 ? 24.375 -8.922 8.266 1 35.72 139 ALA B N 1
ATOM 5887 C CA . ALA B 1 139 ? 23.547 -7.973 7.531 1 35.72 139 ALA B CA 1
ATOM 5888 C C . ALA B 1 139 ? 24.391 -6.816 6.992 1 35.72 139 ALA B C 1
ATOM 5890 O O . ALA B 1 139 ? 25 -6.082 7.766 1 35.72 139 ALA B O 1
ATOM 5891 N N . GLY B 1 140 ? 24.938 -6.883 5.953 1 33 140 GLY B N 1
ATOM 5892 C CA . GLY B 1 140 ? 25.703 -5.863 5.254 1 33 140 GLY B CA 1
ATOM 5893 C C . GLY B 1 140 ? 25.078 -4.484 5.34 1 33 140 GLY B C 1
ATOM 5894 O O . GLY B 1 140 ? 25.656 -3.502 4.863 1 33 140 GLY B O 1
ATOM 5895 N N . GLN B 1 141 ? 23.719 -4.367 5.293 1 39.91 141 GLN B N 1
ATOM 5896 C CA . GLN B 1 141 ? 23.047 -3.115 4.945 1 39.91 141 GLN B CA 1
ATOM 5897 C C . GLN B 1 141 ? 23.016 -2.158 6.133 1 39.91 141 GLN B C 1
ATOM 5899 O O . GLN B 1 141 ? 22 -1.527 6.402 1 39.91 141 GLN B O 1
ATOM 5904 N N . ASP B 1 142 ? 23.844 -2.162 6.977 1 40.78 142 ASP B N 1
ATOM 5905 C CA . ASP B 1 142 ? 23.797 -1.266 8.125 1 40.78 142 ASP B CA 1
ATOM 5906 C C . ASP B 1 142 ? 23.719 0.193 7.688 1 40.78 142 ASP B C 1
ATOM 5908 O O . ASP B 1 142 ? 23.031 0.997 8.312 1 40.78 142 ASP B O 1
ATOM 5912 N N . GLY B 1 143 ? 24.375 0.566 6.594 1 41.12 143 GLY B N 1
ATOM 5913 C CA . GLY B 1 143 ? 24.609 1.991 6.426 1 41.12 143 GLY B CA 1
ATOM 5914 C C . GLY B 1 143 ? 23.391 2.748 5.953 1 41.12 143 GLY B C 1
ATOM 5915 O O . GLY B 1 143 ? 23.016 3.771 6.535 1 41.12 143 GLY B O 1
ATOM 5916 N N . ASP B 1 144 ? 22.766 2.354 4.848 1 46.31 144 ASP B N 1
ATOM 5917 C CA . ASP B 1 144 ? 21.734 3.193 4.266 1 46.31 144 ASP B CA 1
ATOM 5918 C C . ASP B 1 144 ? 20.438 3.094 5.062 1 46.31 144 ASP B C 1
ATOM 5920 O O . ASP B 1 144 ? 19.734 4.094 5.25 1 46.31 144 ASP B O 1
ATOM 5924 N N . VAL B 1 145 ? 20.109 1.979 5.539 1 48.44 145 VAL B N 1
ATOM 5925 C CA . VAL B 1 145 ? 18.922 1.811 6.371 1 48.44 145 VAL B CA 1
ATOM 5926 C C . VAL B 1 145 ? 19.109 2.559 7.691 1 48.44 145 VAL B C 1
ATOM 5928 O O . VAL B 1 145 ? 18.156 3.137 8.219 1 48.44 145 VAL B O 1
ATOM 5931 N N . LEU B 1 146 ? 20.328 2.686 8.117 1 44.94 146 LEU B N 1
ATOM 5932 C CA . LEU B 1 146 ? 20.609 3.328 9.391 1 44.94 146 LEU B CA 1
ATOM 5933 C C . LEU B 1 146 ? 20.391 4.832 9.312 1 44.94 146 LEU B C 1
ATOM 5935 O O . LEU B 1 146 ? 19.938 5.453 10.281 1 44.94 146 LEU B O 1
ATOM 5939 N N . LYS B 1 147 ? 20.516 5.352 8.117 1 51.22 147 LYS B N 1
ATOM 5940 C CA . LYS B 1 147 ? 20.438 6.805 8.031 1 51.22 147 LYS B CA 1
ATOM 5941 C C . LYS B 1 147 ? 18.984 7.27 7.914 1 51.22 147 LYS B C 1
ATOM 5943 O O . LYS B 1 147 ? 18.703 8.461 8.047 1 51.22 147 LYS B O 1
ATOM 5948 N N . CYS B 1 148 ? 18.109 6.285 7.777 1 49.44 148 CYS B N 1
ATOM 5949 C CA . CYS B 1 148 ? 16.719 6.672 7.609 1 49.44 148 CYS B CA 1
ATOM 5950 C C . CYS B 1 148 ? 16.047 6.91 8.961 1 49.44 148 CYS B C 1
ATOM 5952 O O . CYS B 1 148 ? 15.656 5.957 9.641 1 49.44 148 CYS B O 1
ATOM 5954 N N . GLU B 1 149 ? 16.547 7.906 9.711 1 50.91 149 GLU B N 1
ATOM 5955 C CA . GLU B 1 149 ? 15.875 8.188 10.977 1 50.91 149 GLU B CA 1
ATOM 5956 C C . GLU B 1 149 ? 14.617 9.023 10.766 1 50.91 149 GLU B C 1
ATOM 5958 O O . GLU B 1 149 ? 14.656 10.062 10.109 1 50.91 149 GLU B O 1
ATOM 5963 N N . TYR B 1 150 ? 13.469 8.32 10.922 1 54.28 150 TYR B N 1
ATOM 5964 C CA . TYR B 1 150 ? 12.266 9.141 10.992 1 54.28 150 TYR B CA 1
ATOM 5965 C C . TYR B 1 150 ? 12.125 9.789 12.367 1 54.28 150 TYR B C 1
ATOM 5967 O O . TYR B 1 150 ? 11.852 9.102 13.352 1 54.28 150 TYR B O 1
ATOM 5975 N N . ALA B 1 151 ? 12.531 10.992 12.523 1 49.25 151 ALA B N 1
ATOM 5976 C CA . ALA B 1 151 ? 12.586 11.75 13.773 1 49.25 151 ALA B CA 1
ATOM 5977 C C . ALA B 1 151 ? 11.258 11.672 14.523 1 49.25 151 ALA B C 1
ATOM 5979 O O . ALA B 1 151 ? 11.234 11.711 15.758 1 49.25 151 ALA B O 1
ATOM 5980 N N . VAL B 1 152 ? 10.078 11.5 13.805 1 50.38 152 VAL B N 1
ATOM 5981 C CA . VAL B 1 152 ? 8.766 11.539 14.445 1 50.38 152 VAL B CA 1
ATOM 5982 C C . VAL B 1 152 ? 8.531 10.234 15.211 1 50.38 152 VAL B C 1
ATOM 5984 O O . VAL B 1 152 ? 7.645 10.164 16.062 1 50.38 152 VAL B O 1
ATOM 5987 N N . ARG B 1 153 ? 9.422 9.32 15.141 1 54.94 153 ARG B N 1
ATOM 5988 C CA . ARG B 1 153 ? 9.297 8.062 15.875 1 54.94 153 ARG B CA 1
ATOM 5989 C C . ARG B 1 153 ? 10.578 7.758 16.641 1 54.94 153 ARG B C 1
ATOM 5991 O O . ARG B 1 153 ? 10.922 6.59 16.844 1 54.94 153 ARG B O 1
ATOM 5998 N N . GLY B 1 154 ? 11.117 8.797 17.172 1 66.25 154 GLY B N 1
ATOM 5999 C CA . GLY B 1 154 ? 12.398 8.75 17.844 1 66.25 154 GLY B CA 1
ATOM 6000 C C . GLY B 1 154 ? 12.273 8.469 19.328 1 66.25 154 GLY B C 1
ATOM 6001 O O . GLY B 1 154 ? 11.344 7.789 19.766 1 66.25 154 GLY B O 1
ATOM 6002 N N . GLU B 1 155 ? 13.188 8.961 20.062 1 78.19 155 GLU B N 1
ATOM 6003 C CA . GLU B 1 155 ? 13.375 8.727 21.484 1 78.19 155 GLU B CA 1
ATOM 6004 C C . GLU B 1 155 ? 12.156 9.164 22.281 1 78.19 155 GLU B C 1
ATOM 6006 O O . GLU B 1 155 ? 11.75 8.484 23.234 1 78.19 155 GLU B O 1
ATOM 6011 N N . ILE B 1 156 ? 11.555 10.227 21.859 1 87.31 156 ILE B N 1
ATOM 6012 C CA . ILE B 1 156 ? 10.422 10.789 22.578 1 87.31 156 ILE B CA 1
ATOM 6013 C C . ILE B 1 156 ? 9.227 9.844 22.469 1 87.31 156 ILE B C 1
ATOM 6015 O O . ILE B 1 156 ? 8.508 9.625 23.453 1 87.31 156 ILE B O 1
ATOM 6019 N N . VAL B 1 157 ? 8.992 9.289 21.297 1 81.94 157 VAL B N 1
ATOM 6020 C CA . VAL B 1 157 ? 7.867 8.391 21.078 1 81.94 157 VAL B CA 1
ATOM 6021 C C . VAL B 1 157 ? 8.094 7.09 21.859 1 81.94 157 VAL B C 1
ATOM 6023 O O . VAL B 1 157 ? 7.156 6.539 22.438 1 81.94 157 VAL B O 1
ATOM 6026 N N . THR B 1 158 ? 9.281 6.672 21.891 1 80.5 158 THR B N 1
ATOM 6027 C CA . THR B 1 158 ? 9.625 5.477 22.641 1 80.5 158 THR B CA 1
ATOM 6028 C C . THR B 1 158 ? 9.367 5.688 24.141 1 80.5 158 THR B C 1
ATOM 6030 O O . THR B 1 158 ? 8.812 4.809 24.812 1 80.5 158 THR B O 1
ATOM 6033 N N . LEU B 1 159 ? 9.812 6.801 24.594 1 89.5 159 LEU B N 1
ATOM 6034 C CA . LEU B 1 159 ? 9.578 7.141 26 1 89.5 159 LEU B CA 1
ATOM 6035 C C . LEU B 1 159 ? 8.086 7.215 26.297 1 89.5 159 LEU B C 1
ATOM 6037 O O . LEU B 1 159 ? 7.633 6.746 27.344 1 89.5 159 LEU B O 1
ATOM 6041 N N . ALA B 1 160 ? 7.34 7.805 25.422 1 91.38 160 ALA B N 1
ATOM 6042 C CA . ALA B 1 160 ? 5.895 7.91 25.578 1 91.38 160 ALA B CA 1
ATOM 6043 C C . ALA B 1 160 ? 5.254 6.527 25.688 1 91.38 160 ALA B C 1
ATOM 6045 O O . ALA B 1 160 ? 4.34 6.316 26.484 1 91.38 160 ALA B O 1
ATOM 6046 N N . GLN B 1 161 ? 5.68 5.625 24.906 1 83.75 161 GLN B N 1
ATOM 6047 C CA . GLN B 1 161 ? 5.16 4.262 24.922 1 83.75 161 GLN B CA 1
ATOM 6048 C C . GLN B 1 161 ? 5.477 3.582 26.266 1 83.75 161 GLN B C 1
ATOM 6050 O O . GLN B 1 161 ? 4.645 2.852 26.797 1 83.75 161 GLN B O 1
ATOM 6055 N N . GLN B 1 162 ? 6.691 3.797 26.734 1 87.44 162 GLN B N 1
ATOM 6056 C CA . GLN B 1 162 ? 7.082 3.266 28.031 1 87.44 162 GLN B CA 1
ATOM 6057 C C . GLN B 1 162 ? 6.191 3.82 29.141 1 87.44 162 GLN B C 1
ATOM 6059 O O . GLN B 1 162 ? 5.734 3.072 30 1 87.44 162 GLN B O 1
ATOM 6064 N N . LEU B 1 163 ? 5.996 5.066 29.094 1 93.06 163 LEU B N 1
ATOM 6065 C CA . LEU B 1 163 ? 5.16 5.719 30.094 1 93.06 163 LEU B CA 1
ATOM 6066 C C . LEU B 1 163 ? 3.723 5.207 30.016 1 93.06 163 LEU B C 1
ATOM 6068 O O . LEU B 1 163 ? 3.074 5.004 31.047 1 93.06 163 LEU B O 1
ATOM 6072 N N . GLN B 1 164 ? 3.236 5.062 28.797 1 90.31 164 GLN B N 1
ATOM 6073 C CA . GLN B 1 164 ? 1.897 4.512 28.609 1 90.31 164 GLN B CA 1
ATOM 6074 C C . GLN B 1 164 ? 1.773 3.135 29.25 1 90.31 164 GLN B C 1
ATOM 6076 O O . GLN B 1 164 ? 0.767 2.834 29.891 1 90.31 164 GLN B O 1
ATOM 6081 N N . HIS B 1 165 ? 2.742 2.326 29.094 1 87.19 165 HIS B N 1
ATOM 6082 C CA . HIS B 1 165 ? 2.771 1.004 29.703 1 87.19 165 HIS B CA 1
ATOM 6083 C C . HIS B 1 165 ? 2.779 1.103 31.219 1 87.19 165 HIS B C 1
ATOM 6085 O O . HIS B 1 165 ? 2.086 0.342 31.906 1 87.19 165 HIS B O 1
ATOM 6091 N N . GLU B 1 166 ? 3.557 1.982 31.703 1 92.06 166 GLU B N 1
ATOM 6092 C CA . GLU B 1 166 ? 3.654 2.184 33.156 1 92.06 166 GLU B CA 1
ATOM 6093 C C . GLU B 1 166 ? 2.322 2.65 33.75 1 92.06 166 GLU B C 1
ATOM 6095 O O . GLU B 1 166 ? 1.947 2.248 34.844 1 92.06 166 GLU B O 1
ATOM 6100 N N . LEU B 1 167 ? 1.674 3.516 33 1 93.5 167 LEU B N 1
ATOM 6101 C CA . LEU B 1 167 ? 0.377 4 33.438 1 93.5 167 LEU B CA 1
ATOM 6102 C C . LEU B 1 167 ? -0.625 2.855 33.562 1 93.5 167 LEU B C 1
ATOM 6104 O O . LEU B 1 167 ? -1.523 2.887 34.406 1 93.5 167 LEU B O 1
ATOM 6108 N N . GLN B 1 168 ? -0.487 1.87 32.75 1 89.44 168 GLN B N 1
ATOM 6109 C CA . GLN B 1 168 ? -1.386 0.721 32.719 1 89.44 168 GLN B CA 1
ATOM 6110 C C . GLN B 1 168 ? -1.018 -0.275 33.812 1 89.44 168 GLN B C 1
ATOM 6112 O O . GLN B 1 168 ? -1.896 -0.843 34.469 1 89.44 168 GLN B O 1
ATOM 6117 N N . THR B 1 169 ? 0.239 -0.487 34.125 1 91.56 169 THR B N 1
ATOM 6118 C CA . THR B 1 169 ? 0.708 -1.52 35.031 1 91.56 169 THR B CA 1
ATOM 6119 C C . THR B 1 169 ? 0.828 -0.97 36.469 1 91.56 169 THR B C 1
ATOM 6121 O O . THR B 1 169 ? 0.718 -1.719 37.438 1 91.56 169 THR B O 1
ATOM 6124 N N . SER B 1 170 ? 1.089 0.337 36.5 1 92.5 170 SER B N 1
ATOM 6125 C CA . SER B 1 170 ? 1.253 0.983 37.812 1 92.5 170 SER B CA 1
ATOM 6126 C C . SER B 1 170 ? 0.498 2.307 37.875 1 92.5 170 SER B C 1
ATOM 6128 O O . SER B 1 170 ? 1.11 3.373 37.969 1 92.5 170 SER B O 1
ATOM 6130 N N . PRO B 1 171 ? -0.813 2.162 38 1 89.69 171 PRO B N 1
ATOM 6131 C CA . PRO B 1 171 ? -1.602 3.395 38.062 1 89.69 171 PRO B CA 1
ATOM 6132 C C . PRO B 1 171 ? -1.205 4.289 39.219 1 89.69 171 PRO B C 1
ATOM 6134 O O . PRO B 1 171 ? -0.932 3.795 40.312 1 89.69 171 PRO B O 1
ATOM 6137 N N . GLY B 1 172 ? -0.98 5.578 39.031 1 90.56 172 GLY B N 1
ATOM 6138 C CA . GLY B 1 172 ? -0.642 6.543 40.062 1 90.56 172 GLY B CA 1
ATOM 6139 C C . GLY B 1 172 ? 0.849 6.809 40.156 1 90.56 172 GLY B C 1
ATOM 6140 O O . GLY B 1 172 ? 1.277 7.688 40.906 1 90.56 172 GLY B O 1
ATOM 6141 N N . ALA B 1 173 ? 1.563 6.16 39.375 1 91.75 173 ALA B N 1
ATOM 6142 C CA . ALA B 1 173 ? 3.018 6.297 39.438 1 91.75 173 ALA B CA 1
ATOM 6143 C C . ALA B 1 173 ? 3.461 7.645 38.875 1 91.75 173 ALA B C 1
ATOM 6145 O O . ALA B 1 173 ? 4.574 8.102 39.156 1 91.75 173 ALA B O 1
ATOM 6146 N N . HIS B 1 174 ? 2.641 8.32 38.188 1 94.25 174 HIS B N 1
ATOM 6147 C CA . HIS B 1 174 ? 2.949 9.602 37.531 1 94.25 174 HIS B CA 1
ATOM 6148 C C . HIS B 1 174 ? 1.893 10.648 37.875 1 94.25 174 HIS B C 1
ATOM 6150 O O . HIS B 1 174 ? 0.782 10.312 38.281 1 94.25 174 HIS B O 1
ATOM 6156 N N . PRO B 1 175 ? 2.24 11.883 37.719 1 92.94 175 PRO B N 1
ATOM 6157 C CA . PRO B 1 175 ? 1.285 12.945 38.062 1 92.94 175 PRO B CA 1
ATOM 6158 C C . PRO B 1 175 ? 0.197 13.102 37 1 92.94 175 PRO B C 1
ATOM 6160 O O . PRO B 1 175 ? -0.567 14.07 37.031 1 92.94 175 PRO B O 1
ATOM 6163 N N . PHE B 1 176 ? 0.15 12.281 36.062 1 94.94 176 PHE B N 1
ATOM 6164 C CA . PHE B 1 176 ? -0.871 12.25 35 1 94.94 176 PHE B CA 1
ATOM 6165 C C . PHE B 1 176 ? -1.398 10.836 34.812 1 94.94 176 PHE B C 1
ATOM 6167 O O . PHE B 1 176 ? -0.714 9.859 35.125 1 94.94 176 PHE B O 1
ATOM 6174 N N . ASP B 1 177 ? -2.6 10.789 34.219 1 93.38 177 ASP B N 1
ATOM 6175 C CA . ASP B 1 177 ? -3.254 9.492 34.125 1 93.38 177 ASP B CA 1
ATOM 6176 C C . ASP B 1 177 ? -3.379 9.047 32.688 1 93.38 177 ASP B C 1
ATOM 6178 O O . ASP B 1 177 ? -3.857 7.945 32.406 1 93.38 177 ASP B O 1
ATOM 6182 N N . GLU B 1 178 ? -2.994 9.914 31.797 1 92.94 178 GLU B N 1
ATOM 6183 C CA . GLU B 1 178 ? -3.051 9.57 30.375 1 92.94 178 GLU B CA 1
ATOM 6184 C C . GLU B 1 178 ? -1.964 10.289 29.578 1 92.94 178 GLU B C 1
ATOM 6186 O O . GLU B 1 178 ? -1.514 11.367 29.984 1 92.94 178 GLU B O 1
ATOM 6191 N N . ILE B 1 179 ? -1.535 9.609 28.578 1 93.12 179 ILE B N 1
ATOM 6192 C CA . ILE B 1 179 ? -0.637 10.258 27.625 1 93.12 179 ILE B CA 1
ATOM 6193 C C . ILE B 1 179 ? -1.448 11.07 26.625 1 93.12 179 ILE B C 1
ATOM 6195 O O . ILE B 1 179 ? -2.443 10.586 26.078 1 93.12 179 ILE B O 1
ATOM 6199 N N . LEU B 1 180 ? -1.092 12.336 26.422 1 93.81 180 LEU B N 1
ATOM 6200 C CA . LEU B 1 180 ? -1.719 13.203 25.438 1 93.81 180 LEU B CA 1
ATOM 6201 C C . LEU B 1 180 ? -0.836 13.344 24.203 1 93.81 180 LEU B C 1
ATOM 6203 O O . LEU B 1 180 ? 0.156 14.078 24.219 1 93.81 180 LEU B O 1
ATOM 6207 N N . TYR B 1 181 ? -1.271 12.719 23.156 1 91.88 181 TYR B N 1
ATOM 6208 C CA . TYR B 1 181 ? -0.466 12.633 21.938 1 91.88 181 TYR B CA 1
ATOM 6209 C C . TYR B 1 181 ? -0.687 13.852 21.062 1 91.88 181 TYR B C 1
ATOM 6211 O O . TYR B 1 181 ? -1.684 13.938 20.328 1 91.88 181 TYR B O 1
ATOM 6219 N N . CYS B 1 182 ? 0.262 14.719 21 1 94.75 182 CYS B N 1
ATOM 6220 C CA . CYS B 1 182 ? 0.261 15.914 20.156 1 94.75 182 CYS B CA 1
ATOM 6221 C C . CYS B 1 182 ? 1.374 15.844 19.109 1 94.75 182 CYS B C 1
ATOM 6223 O O . CYS B 1 182 ? 1.844 16.875 18.641 1 94.75 182 CYS B O 1
ATOM 6225 N N . ASN B 1 183 ? 1.828 14.617 18.844 1 90.81 183 ASN B N 1
ATOM 6226 C CA . ASN B 1 183 ? 3 14.461 17.984 1 90.81 183 ASN B CA 1
ATOM 6227 C C . ASN B 1 183 ? 2.627 13.875 16.625 1 90.81 183 ASN B C 1
ATOM 6229 O O . ASN B 1 183 ? 3.387 13.992 15.664 1 90.81 183 ASN B O 1
ATOM 6233 N N . ILE B 1 184 ? 1.495 13.219 16.5 1 82.12 184 ILE B N 1
ATOM 6234 C CA . ILE B 1 184 ? 1.271 12.445 15.273 1 82.12 184 ILE B CA 1
ATOM 6235 C C . ILE B 1 184 ? 0.049 12.984 14.539 1 82.12 184 ILE B C 1
ATOM 6237 O O . ILE B 1 184 ? -0.936 13.383 15.164 1 82.12 184 ILE B O 1
ATOM 6241 N N . GLY B 1 185 ? 0.147 12.984 13.281 1 88.81 185 GLY B N 1
ATOM 6242 C CA . GLY B 1 185 ? -0.965 13.336 12.414 1 88.81 185 GLY B CA 1
ATOM 6243 C C . GLY B 1 185 ? -1.886 12.164 12.125 1 88.81 185 GLY B C 1
ATOM 6244 O O . GLY B 1 185 ? -1.929 11.672 10.992 1 88.81 185 GLY B O 1
ATOM 6245 N N . ASN B 1 186 ? -2.666 11.734 13.078 1 92.44 186 ASN B N 1
ATOM 6246 C CA . ASN B 1 186 ? -3.588 10.609 12.992 1 92.44 186 ASN B CA 1
ATOM 6247 C C . ASN B 1 186 ? -4.953 10.953 13.578 1 92.44 186 ASN B C 1
ATOM 6249 O O . ASN B 1 186 ? -5.32 10.453 14.641 1 92.44 186 ASN B O 1
ATOM 6253 N N . PRO B 1 187 ? -5.75 11.695 12.875 1 95.75 187 PRO B N 1
ATOM 6254 C CA . PRO B 1 187 ? -6.957 12.312 13.422 1 95.75 187 PRO B CA 1
ATOM 6255 C C . PRO B 1 187 ? -7.93 11.297 14.016 1 95.75 187 PRO B C 1
ATOM 6257 O O . PRO B 1 187 ? -8.445 11.508 15.125 1 95.75 187 PRO B O 1
ATOM 6260 N N . GLN B 1 188 ? -8.148 10.195 13.352 1 95.69 188 GLN B N 1
ATOM 6261 C CA . GLN B 1 188 ? -9.18 9.273 13.797 1 95.69 188 GLN B CA 1
ATOM 6262 C C . GLN B 1 188 ? -8.719 8.477 15.016 1 95.69 188 GLN B C 1
ATOM 6264 O O . GLN B 1 188 ? -9.539 8.031 15.828 1 95.69 188 GLN B O 1
ATOM 6269 N N . SER B 1 189 ? -7.426 8.344 15.188 1 92.25 189 SER B N 1
ATOM 6270 C CA . SER B 1 189 ? -6.91 7.73 16.406 1 92.25 189 SER B CA 1
ATOM 6271 C C . SER B 1 189 ? -7.191 8.602 17.625 1 92.25 189 SER B C 1
ATOM 6273 O O . SER B 1 189 ? -7.199 8.117 18.75 1 92.25 189 SER B O 1
ATOM 6275 N N . LEU B 1 190 ? -7.375 9.883 17.359 1 92.69 190 LEU B N 1
ATOM 6276 C CA . LEU B 1 190 ? -7.602 10.828 18.453 1 92.69 190 LEU B CA 1
ATOM 6277 C C . LEU B 1 190 ? -9.07 11.227 18.531 1 92.69 190 LEU B C 1
ATOM 6279 O O . LEU B 1 190 ? -9.406 12.273 19.094 1 92.69 190 LEU B O 1
ATOM 6283 N N . GLY B 1 191 ? -9.891 10.461 17.891 1 93.19 191 GLY B N 1
ATOM 6284 C CA . GLY B 1 191 ? -11.32 10.578 18.156 1 93.19 191 GLY B CA 1
ATOM 6285 C C . GLY B 1 191 ? -12.078 11.266 17.047 1 93.19 191 GLY B C 1
ATOM 6286 O O . GLY B 1 191 ? -13.312 11.359 17.078 1 93.19 191 GLY B O 1
ATOM 6287 N N . GLN B 1 192 ? -11.391 11.805 16.062 1 95.69 192 GLN B N 1
ATOM 6288 C CA . GLN B 1 192 ? -12.125 12.375 14.945 1 95.69 192 GLN B CA 1
ATOM 6289 C C . GLN B 1 192 ? -12.992 11.32 14.258 1 95.69 192 GLN B C 1
ATOM 6291 O O . GLN B 1 192 ? -12.531 10.211 14 1 95.69 192 GLN B O 1
ATOM 6296 N N . GLN B 1 193 ? -14.234 11.664 14.016 1 95.5 193 GLN B N 1
ATOM 6297 C CA . GLN B 1 193 ? -15.141 10.742 13.344 1 95.5 193 GLN B CA 1
ATOM 6298 C C . GLN B 1 193 ? -14.953 10.805 11.828 1 95.5 193 GLN B C 1
ATOM 6300 O O . GLN B 1 193 ? -14.711 11.875 11.273 1 95.5 193 GLN B O 1
ATOM 6305 N N . PRO B 1 194 ? -15.062 9.664 11.195 1 96.88 194 PRO B N 1
ATOM 6306 C CA . PRO B 1 194 ? -15 9.68 9.734 1 96.88 194 PRO B CA 1
ATOM 6307 C C . PRO B 1 194 ? -16.234 10.328 9.102 1 96.88 194 PRO B C 1
ATOM 6309 O O . PRO B 1 194 ? -17.266 10.484 9.758 1 96.88 194 PRO B O 1
ATOM 6312 N N . ILE B 1 195 ? -16.078 10.75 7.816 1 98 195 ILE B N 1
ATOM 6313 C CA . ILE B 1 195 ? -17.188 11.297 7.051 1 98 195 ILE B CA 1
ATOM 6314 C C . ILE B 1 195 ? -18.141 10.164 6.645 1 98 195 ILE B C 1
ATOM 6316 O O . ILE B 1 195 ? -17.719 9.203 6 1 98 195 ILE B O 1
ATOM 6320 N N . THR B 1 196 ? -19.406 10.297 6.938 1 98.06 196 THR B N 1
ATOM 6321 C CA . THR B 1 196 ? -20.406 9.25 6.773 1 98.06 196 THR B CA 1
ATOM 6322 C C . THR B 1 196 ? -20.547 8.867 5.301 1 98.06 196 THR B C 1
ATOM 6324 O O . THR B 1 196 ? -20.5 7.688 4.953 1 98.06 196 THR B O 1
ATOM 6327 N N . PHE B 1 197 ? -20.734 9.906 4.426 1 98.12 197 PHE B N 1
ATOM 6328 C CA . PHE B 1 197 ? -20.938 9.672 3 1 98.12 197 PHE B CA 1
ATOM 6329 C C . PHE B 1 197 ? -19.812 8.82 2.428 1 98.12 197 PHE B C 1
ATOM 6331 O O . PHE B 1 197 ? -20.062 7.875 1.679 1 98.12 197 PHE B O 1
ATOM 6338 N N . PHE B 1 198 ? -18.516 9.102 2.773 1 98.56 198 PHE B N 1
ATOM 6339 C CA . PHE B 1 198 ? -17.359 8.359 2.285 1 98.56 198 PHE B CA 1
ATOM 6340 C C . PHE B 1 198 ? -17.422 6.906 2.734 1 98.56 198 PHE B C 1
ATOM 6342 O O . PHE B 1 198 ? -17.219 5.992 1.934 1 98.56 198 PHE B O 1
ATOM 6349 N N . ARG B 1 199 ? -17.75 6.691 4.004 1 98.31 199 ARG B N 1
ATOM 6350 C CA . ARG B 1 199 ? -17.75 5.352 4.582 1 98.31 199 ARG B CA 1
ATOM 6351 C C . ARG B 1 199 ? -18.906 4.523 4.031 1 98.31 199 ARG B C 1
ATOM 6353 O O . ARG B 1 199 ? -18.781 3.314 3.824 1 98.31 199 ARG B O 1
ATOM 6360 N N . GLU B 1 200 ? -20.078 5.164 3.816 1 98.38 200 GLU B N 1
ATOM 6361 C CA . GLU B 1 200 ? -21.203 4.469 3.199 1 98.38 200 GLU B CA 1
ATOM 6362 C C . GLU B 1 200 ? -20.828 3.936 1.818 1 98.38 200 GLU B C 1
ATOM 6364 O O . GLU B 1 200 ? -21.062 2.766 1.516 1 98.38 200 GLU B O 1
ATOM 6369 N N . VAL B 1 201 ? -20.25 4.766 0.996 1 98.69 201 VAL B N 1
ATOM 6370 C CA . VAL B 1 201 ? -19.922 4.375 -0.368 1 98.69 201 VAL B CA 1
ATOM 6371 C C . VAL B 1 201 ? -18.859 3.271 -0.343 1 98.69 201 VAL B C 1
ATOM 6373 O O . VAL B 1 201 ? -18.953 2.297 -1.092 1 98.69 201 VAL B O 1
ATOM 6376 N N . LEU B 1 202 ? -17.859 3.377 0.514 1 98.56 202 LEU B N 1
ATOM 6377 C CA . LEU B 1 202 ? -16.812 2.363 0.612 1 98.56 202 LEU B CA 1
ATOM 6378 C C . LEU B 1 202 ? -17.406 1.009 0.989 1 98.56 202 LEU B C 1
ATOM 6380 O O . LEU B 1 202 ? -17.047 -0.014 0.397 1 98.56 202 LEU B O 1
ATOM 6384 N N . ALA B 1 203 ? -18.266 1.035 1.969 1 98.38 203 ALA B N 1
ATOM 6385 C CA . ALA B 1 203 ? -18.875 -0.209 2.424 1 98.38 203 ALA B CA 1
ATOM 6386 C C . ALA B 1 203 ? -19.672 -0.868 1.303 1 98.38 203 ALA B C 1
ATOM 6388 O O . ALA B 1 203 ? -19.594 -2.082 1.101 1 98.38 203 ALA B O 1
ATOM 6389 N N . LEU B 1 204 ? -20.438 -0.043 0.589 1 98.5 204 LEU B N 1
ATOM 6390 C CA . LEU B 1 204 ? -21.266 -0.542 -0.504 1 98.5 204 LEU B CA 1
ATOM 6391 C C . LEU B 1 204 ? -20.406 -1.088 -1.635 1 98.5 204 LEU B C 1
ATOM 6393 O O . LEU B 1 204 ? -20.734 -2.105 -2.244 1 98.5 204 LEU B O 1
ATOM 6397 N N . CYS B 1 205 ? -19.266 -0.466 -1.928 1 98.31 205 CYS B N 1
ATOM 6398 C CA . CYS B 1 205 ? -18.375 -0.919 -2.98 1 98.31 205 CYS B CA 1
ATOM 6399 C C . CYS B 1 205 ? -17.625 -2.182 -2.557 1 98.31 205 CYS B C 1
ATOM 6401 O O . CYS B 1 205 ? -17.234 -2.992 -3.4 1 98.31 205 CYS B O 1
ATOM 6403 N N . ASP B 1 206 ? -17.453 -2.412 -1.259 1 96.69 206 ASP B N 1
ATOM 6404 C CA . ASP B 1 206 ? -16.781 -3.596 -0.748 1 96.69 206 ASP B CA 1
ATOM 6405 C C . ASP B 1 206 ? -17.656 -4.836 -0.883 1 96.69 206 ASP B C 1
ATOM 6407 O O . ASP B 1 206 ? -17.141 -5.949 -1.051 1 96.69 206 ASP B O 1
ATOM 6411 N N . HIS B 1 207 ? -18.906 -4.652 -0.726 1 97.19 207 HIS B N 1
ATOM 6412 C CA . HIS B 1 207 ? -19.859 -5.754 -0.825 1 97.19 207 HIS B CA 1
ATOM 6413 C C . HIS B 1 207 ? -21.031 -5.391 -1.722 1 97.19 207 HIS B C 1
ATOM 6415 O O . HIS B 1 207 ? -22.172 -5.281 -1.249 1 97.19 207 HIS B O 1
ATOM 6421 N N . PRO B 1 208 ? -20.781 -5.418 -3.035 1 96.19 208 PRO B N 1
ATOM 6422 C CA . PRO B 1 208 ? -21.781 -4.945 -4 1 96.19 208 PRO B CA 1
ATOM 6423 C C . PRO B 1 208 ? -23.062 -5.777 -3.986 1 96.19 208 PRO B C 1
ATOM 6425 O O . PRO B 1 208 ? -24.109 -5.312 -4.434 1 96.19 208 PRO B O 1
ATOM 6428 N N . ALA B 1 209 ? -23.062 -6.949 -3.432 1 94.44 209 ALA B N 1
ATOM 6429 C CA . ALA B 1 209 ? -24.203 -7.859 -3.439 1 94.44 209 ALA B CA 1
ATOM 6430 C C . ALA B 1 209 ? -25.391 -7.27 -2.672 1 94.44 209 ALA B C 1
ATOM 6432 O O . ALA B 1 209 ? -26.531 -7.668 -2.883 1 94.44 209 ALA B O 1
ATOM 6433 N N . ILE B 1 210 ? -25.141 -6.309 -1.815 1 95.62 210 ILE B N 1
ATOM 6434 C CA . ILE B 1 210 ? -26.219 -5.789 -0.981 1 95.62 210 ILE B CA 1
ATOM 6435 C C . ILE B 1 210 ? -26.891 -4.602 -1.673 1 95.62 210 ILE B C 1
ATOM 6437 O O . ILE B 1 210 ? -27.922 -4.113 -1.226 1 95.62 210 ILE B O 1
ATOM 6441 N N . LEU B 1 211 ? -26.344 -4.133 -2.799 1 94.62 211 LEU B N 1
ATOM 6442 C CA . LEU B 1 211 ? -26.812 -2.902 -3.43 1 94.62 211 LEU B CA 1
ATOM 6443 C C . LEU B 1 211 ? -28.266 -3.045 -3.896 1 94.62 211 LEU B C 1
ATOM 6445 O O . LEU B 1 211 ? -29.016 -2.066 -3.918 1 94.62 211 LEU B O 1
ATOM 6449 N N . ASP B 1 212 ? -28.641 -4.258 -4.199 1 88.81 212 ASP B N 1
ATOM 6450 C CA . ASP B 1 212 ? -29.969 -4.469 -4.797 1 88.81 212 ASP B CA 1
ATOM 6451 C C . ASP B 1 212 ? -30.969 -4.973 -3.76 1 88.81 212 ASP B C 1
ATOM 6453 O O . ASP B 1 212 ? -32.062 -5.398 -4.109 1 88.81 212 ASP B O 1
ATOM 6457 N N . LYS B 1 213 ? -30.594 -4.938 -2.516 1 92.69 213 LYS B N 1
ATOM 6458 C CA . LYS B 1 213 ? -31.484 -5.426 -1.464 1 92.69 213 LYS B CA 1
ATOM 6459 C C . LYS B 1 213 ? -32.312 -4.297 -0.888 1 92.69 213 LYS B C 1
ATOM 6461 O O . LYS B 1 213 ? -31.844 -3.166 -0.747 1 92.69 213 LYS B O 1
ATOM 6466 N N . SER B 1 214 ? -33.5 -4.617 -0.563 1 90.69 214 SER B N 1
ATOM 6467 C CA . SER B 1 214 ? -34.438 -3.623 -0.059 1 90.69 214 SER B CA 1
ATOM 6468 C C . SER B 1 214 ? -33.969 -3.039 1.269 1 90.69 214 SER B C 1
ATOM 6470 O O . SER B 1 214 ? -34.125 -1.845 1.521 1 90.69 214 SER B O 1
ATOM 6472 N N . GLU B 1 215 ? -33.406 -3.818 2.076 1 91.44 215 GLU B N 1
ATOM 6473 C CA . GLU B 1 215 ? -32.938 -3.395 3.398 1 91.44 215 GLU B CA 1
ATOM 6474 C C . GLU B 1 215 ? -31.828 -2.365 3.291 1 91.44 215 GLU B C 1
ATOM 6476 O O . GLU B 1 215 ? -31.562 -1.632 4.246 1 91.44 215 GLU B O 1
ATOM 6481 N N . THR B 1 216 ? -31.172 -2.283 2.1 1 95.25 216 THR B N 1
ATOM 6482 C CA . THR B 1 216 ? -30.047 -1.382 1.904 1 95.25 216 THR B CA 1
ATOM 6483 C C . THR B 1 216 ? -30.484 0.074 2.018 1 95.25 216 THR B C 1
ATOM 6485 O O . THR B 1 216 ? -29.766 0.906 2.568 1 95.25 216 THR B O 1
ATOM 6488 N N . GLN B 1 217 ? -31.688 0.377 1.613 1 93 217 GLN B N 1
ATOM 6489 C CA . GLN B 1 217 ? -32.219 1.738 1.62 1 93 217 GLN B CA 1
ATOM 6490 C C . GLN B 1 217 ? -32.438 2.234 3.045 1 93 217 GLN B C 1
ATOM 6492 O O . GLN B 1 217 ? -32.438 3.441 3.293 1 93 217 GLN B O 1
ATOM 6497 N N . GLY B 1 218 ? -32.594 1.302 3.943 1 91.75 218 GLY B N 1
ATOM 6498 C CA . GLY B 1 218 ? -32.812 1.675 5.336 1 91.75 218 GLY B CA 1
ATOM 6499 C C . GLY B 1 218 ? -31.5 1.936 6.078 1 91.75 218 GLY B C 1
ATOM 6500 O O . GLY B 1 218 ? -31.516 2.535 7.156 1 91.75 218 GLY B O 1
ATOM 6501 N N . LEU B 1 219 ? -30.422 1.562 5.473 1 94.56 219 LEU B N 1
ATOM 6502 C CA . LEU B 1 219 ? -29.141 1.622 6.184 1 94.56 219 LEU B CA 1
ATOM 6503 C C . LEU B 1 219 ? -28.234 2.68 5.574 1 94.56 219 LEU B C 1
ATOM 6505 O O . LEU B 1 219 ? -27.344 3.213 6.25 1 94.56 219 LEU B O 1
ATOM 6509 N N . PHE B 1 220 ? -28.422 3.002 4.297 1 96.62 220 PHE B N 1
ATOM 6510 C CA . PHE B 1 220 ? -27.516 3.877 3.562 1 96.62 220 PHE B CA 1
ATOM 6511 C C . PHE B 1 220 ? -28.281 5.02 2.904 1 96.62 220 PHE B C 1
ATOM 6513 O O . PHE B 1 220 ? -29.453 4.871 2.564 1 96.62 220 PHE B O 1
ATOM 6520 N N . SER B 1 221 ? -27.578 6.184 2.732 1 95.94 221 SER B N 1
ATOM 6521 C CA . SER B 1 221 ? -28.156 7.312 2.018 1 95.94 221 SER B CA 1
ATOM 6522 C C . SER B 1 221 ? -28.375 6.98 0.543 1 95.94 221 SER B C 1
ATOM 6524 O O . SER B 1 221 ? -27.562 6.273 -0.062 1 95.94 221 SER B O 1
ATOM 6526 N N . ALA B 1 222 ? -29.406 7.52 -0.023 1 95.38 222 ALA B N 1
ATOM 6527 C CA . ALA B 1 222 ? -29.781 7.23 -1.408 1 95.38 222 ALA B CA 1
ATOM 6528 C C . ALA B 1 222 ? -28.656 7.617 -2.363 1 95.38 222 ALA B C 1
ATOM 6530 O O . ALA B 1 222 ? -28.391 6.91 -3.338 1 95.38 222 ALA B O 1
ATOM 6531 N N . ASP B 1 223 ? -28.047 8.742 -2.131 1 96.44 223 ASP B N 1
ATOM 6532 C CA . ASP B 1 223 ? -26.984 9.18 -3.033 1 96.44 223 ASP B CA 1
ATOM 6533 C C . ASP B 1 223 ? -25.719 8.344 -2.85 1 96.44 223 ASP B C 1
ATOM 6535 O O . ASP B 1 223 ? -24.938 8.18 -3.785 1 96.44 223 ASP B O 1
ATOM 6539 N N . SER B 1 224 ? -25.484 7.809 -1.626 1 97.69 224 SER B N 1
ATOM 6540 C CA . SER B 1 224 ? -24.375 6.871 -1.443 1 97.69 224 SER B CA 1
ATOM 6541 C C . SER B 1 224 ? -24.578 5.609 -2.275 1 97.69 224 SER B C 1
ATOM 6543 O O . SER B 1 224 ? -23.625 5.09 -2.867 1 97.69 224 SER B O 1
ATOM 6545 N N . ILE B 1 225 ? -25.797 5.09 -2.27 1 97.81 225 ILE B N 1
ATOM 6546 C CA . ILE B 1 225 ? -26.156 3.91 -3.057 1 97.81 225 ILE B CA 1
ATOM 6547 C C . ILE B 1 225 ? -25.938 4.199 -4.543 1 97.81 225 ILE B C 1
ATOM 6549 O O . ILE B 1 225 ? -25.297 3.416 -5.246 1 97.81 225 ILE B O 1
ATOM 6553 N N . GLU B 1 226 ? -26.422 5.312 -4.992 1 96.88 226 GLU B N 1
ATOM 6554 C CA . GLU B 1 226 ? -26.281 5.703 -6.391 1 96.88 226 GLU B CA 1
ATOM 6555 C C . GLU B 1 226 ? -24.797 5.859 -6.77 1 96.88 226 GLU B C 1
ATOM 6557 O O . GLU B 1 226 ? -24.375 5.406 -7.832 1 96.88 226 GLU B O 1
ATOM 6562 N N . ARG B 1 227 ? -24.047 6.508 -5.918 1 98 227 ARG B N 1
ATOM 6563 C CA . ARG B 1 227 ? -22.625 6.715 -6.164 1 98 227 ARG B CA 1
ATOM 6564 C C . ARG B 1 227 ? -21.875 5.383 -6.254 1 98 227 ARG B C 1
ATOM 6566 O O . ARG B 1 227 ? -21 5.211 -7.094 1 98 227 ARG B O 1
ATOM 6573 N N . ALA B 1 228 ? -22.188 4.461 -5.344 1 98.38 228 ALA B N 1
ATOM 6574 C CA . ALA B 1 228 ? -21.562 3.139 -5.379 1 98.38 228 ALA B CA 1
ATOM 6575 C C . ALA B 1 228 ? -21.844 2.443 -6.711 1 98.38 228 ALA B C 1
ATOM 6577 O O . ALA B 1 228 ? -20.938 1.849 -7.305 1 98.38 228 ALA B O 1
ATOM 6578 N N . TRP B 1 229 ? -23.109 2.549 -7.207 1 97.38 229 TRP B N 1
ATOM 6579 C CA . TRP B 1 229 ? -23.453 1.987 -8.508 1 97.38 229 TRP B CA 1
ATOM 6580 C C . TRP B 1 229 ? -22.594 2.615 -9.609 1 97.38 229 TRP B C 1
ATOM 6582 O O . TRP B 1 229 ? -22.062 1.909 -10.469 1 97.38 229 TRP B O 1
ATOM 6592 N N . GLN B 1 230 ? -22.469 3.902 -9.586 1 97.44 230 GLN B N 1
ATOM 6593 C CA . GLN B 1 230 ? -21.703 4.625 -10.602 1 97.44 230 GLN B CA 1
ATOM 6594 C C . GLN B 1 230 ? -20.234 4.191 -10.602 1 97.44 230 GLN B C 1
ATOM 6596 O O . GLN B 1 230 ? -19.641 3.986 -11.656 1 97.44 230 GLN B O 1
ATOM 6601 N N . ILE B 1 231 ? -19.688 4.07 -9.461 1 98.44 231 ILE B N 1
ATOM 6602 C CA . ILE B 1 231 ? -18.297 3.682 -9.328 1 98.44 231 ILE B CA 1
ATOM 6603 C C . ILE B 1 231 ? -18.109 2.246 -9.812 1 98.44 231 ILE B C 1
ATOM 6605 O O . ILE B 1 231 ? -17.203 1.966 -10.602 1 98.44 231 ILE B O 1
ATOM 6609 N N . LEU B 1 232 ? -18.969 1.342 -9.375 1 97.75 232 LEU B N 1
ATOM 6610 C CA . LEU B 1 232 ? -18.859 -0.073 -9.711 1 97.75 232 LEU B CA 1
ATOM 6611 C C . LEU B 1 232 ? -19.016 -0.289 -11.211 1 97.75 232 LEU B C 1
ATOM 6613 O O . LEU B 1 232 ? -18.406 -1.193 -11.781 1 97.75 232 LEU B O 1
ATOM 6617 N N . GLU B 1 233 ? -19.797 0.539 -11.82 1 95.75 233 GLU B N 1
ATOM 6618 C CA . GLU B 1 233 ? -20 0.439 -13.266 1 95.75 233 GLU B CA 1
ATOM 6619 C C . GLU B 1 233 ? -18.719 0.759 -14.023 1 95.75 233 GLU B C 1
ATOM 6621 O O . GLU B 1 233 ? -18.531 0.327 -15.164 1 95.75 233 GLU B O 1
ATOM 6626 N N . GLN B 1 234 ? -17.812 1.482 -13.406 1 94.12 234 GLN B N 1
ATOM 6627 C CA . GLN B 1 234 ? -16.547 1.853 -14.031 1 94.12 234 GLN B CA 1
ATOM 6628 C C . GLN B 1 234 ? -15.5 0.763 -13.844 1 94.12 234 GLN B C 1
ATOM 6630 O O . GLN B 1 234 ? -14.406 0.836 -14.414 1 94.12 234 GLN B O 1
ATOM 6635 N N . ILE B 1 235 ? -15.805 -0.22 -13.102 1 94.25 235 ILE B N 1
ATOM 6636 C CA . ILE B 1 235 ? -14.891 -1.32 -12.805 1 94.25 235 ILE B CA 1
ATOM 6637 C C . ILE B 1 235 ? -15.352 -2.578 -13.547 1 94.25 235 ILE B C 1
ATOM 6639 O O . ILE B 1 235 ? -16.453 -3.08 -13.305 1 94.25 235 ILE B O 1
ATOM 6643 N N . PRO B 1 236 ? -14.531 -3.076 -14.469 1 86.56 236 PRO B N 1
ATOM 6644 C CA . PRO B 1 236 ? -14.93 -4.289 -15.195 1 86.56 236 PRO B CA 1
ATOM 6645 C C . PRO B 1 236 ? -15.367 -5.41 -14.258 1 86.56 236 PRO B C 1
ATOM 6647 O O . PRO B 1 236 ? -14.656 -5.746 -13.305 1 86.56 236 PRO B O 1
ATOM 6650 N N . GLY B 1 237 ? -16.641 -5.895 -14.508 1 89.62 237 GLY B N 1
ATOM 6651 C CA . GLY B 1 237 ? -17.188 -6.969 -13.695 1 89.62 237 GLY B CA 1
ATOM 6652 C C . GLY B 1 237 ? -17.562 -6.527 -12.289 1 89.62 237 GLY B C 1
ATOM 6653 O O . GLY B 1 237 ? -17.844 -7.359 -11.43 1 89.62 237 GLY B O 1
ATOM 6654 N N . ARG B 1 238 ? -17.469 -5.254 -12.008 1 93.62 238 ARG B N 1
ATOM 6655 C CA . ARG B 1 238 ? -17.688 -4.703 -10.672 1 93.62 238 ARG B CA 1
ATOM 6656 C C . ARG B 1 238 ? -16.75 -5.344 -9.656 1 93.62 238 ARG B C 1
ATOM 6658 O O . ARG B 1 238 ? -17.141 -5.547 -8.5 1 93.62 238 ARG B O 1
ATOM 6665 N N . ALA B 1 239 ? -15.594 -5.742 -10.133 1 95.25 239 ALA B N 1
ATOM 6666 C CA . ALA B 1 239 ? -14.672 -6.539 -9.328 1 95.25 239 ALA B CA 1
ATOM 6667 C C . ALA B 1 239 ? -13.711 -5.641 -8.555 1 95.25 239 ALA B C 1
ATOM 6669 O O . ALA B 1 239 ? -12.578 -5.422 -8.984 1 95.25 239 ALA B O 1
ATOM 6670 N N . THR B 1 240 ? -14.125 -5.207 -7.352 1 96.88 240 THR B N 1
ATOM 6671 C CA . THR B 1 240 ? -13.273 -4.352 -6.535 1 96.88 240 THR B CA 1
ATOM 6672 C C . THR B 1 240 ? -12.117 -5.148 -5.938 1 96.88 240 THR B C 1
ATOM 6674 O O . THR B 1 240 ? -11.195 -4.574 -5.359 1 96.88 240 THR B O 1
ATOM 6677 N N . GLY B 1 241 ? -12.125 -6.461 -6.09 1 97.31 241 GLY B N 1
ATOM 6678 C CA . GLY B 1 241 ? -11.039 -7.316 -5.633 1 97.31 241 GLY B CA 1
ATOM 6679 C C . GLY B 1 241 ? -10.023 -7.621 -6.715 1 97.31 241 GLY B C 1
ATOM 6680 O O . GLY B 1 241 ? -9.102 -8.406 -6.5 1 97.31 241 GLY B O 1
ATOM 6681 N N . ALA B 1 242 ? -10.109 -7.043 -7.879 1 96.44 242 ALA B N 1
ATOM 6682 C CA . ALA B 1 242 ? -9.18 -7.242 -8.992 1 96.44 242 ALA B CA 1
ATOM 6683 C C . ALA B 1 242 ? -8.086 -6.18 -8.992 1 96.44 242 ALA B C 1
ATOM 6685 O O . ALA B 1 242 ? -8.281 -5.082 -8.461 1 96.44 242 ALA B O 1
ATOM 6686 N N . TYR B 1 243 ? -6.957 -6.52 -9.539 1 93.44 243 TYR B N 1
ATOM 6687 C CA . TYR B 1 243 ? -5.977 -5.48 -9.844 1 93.44 243 TYR B CA 1
ATOM 6688 C C . TYR B 1 243 ? -6.559 -4.445 -10.805 1 93.44 243 TYR B C 1
ATOM 6690 O O . TYR B 1 243 ? -7.332 -4.785 -11.703 1 93.44 243 TYR B O 1
ATOM 6698 N N . SER B 1 244 ? -6.176 -3.242 -10.625 1 94.06 244 SER B N 1
ATOM 6699 C CA . SER B 1 244 ? -6.473 -2.193 -11.594 1 94.06 244 SER B CA 1
ATOM 6700 C C . SER B 1 244 ? -5.254 -1.858 -12.445 1 94.06 244 SER B C 1
ATOM 6702 O O . SER B 1 244 ? -4.207 -2.5 -12.32 1 94.06 244 SER B O 1
ATOM 6704 N N . HIS B 1 245 ? -5.508 -0.95 -13.336 1 90.94 245 HIS B N 1
ATOM 6705 C CA . HIS B 1 245 ? -4.375 -0.338 -14.023 1 90.94 245 HIS B CA 1
ATOM 6706 C C . HIS B 1 245 ? -3.385 0.26 -13.023 1 90.94 245 HIS B C 1
ATOM 6708 O O . HIS B 1 245 ? -3.777 0.712 -11.945 1 90.94 245 HIS B O 1
ATOM 6714 N N . SER B 1 246 ? -2.117 0.25 -13.422 1 91.25 246 SER B N 1
ATOM 6715 C CA . SER B 1 246 ? -1.063 0.716 -12.523 1 91.25 246 SER B CA 1
ATOM 6716 C C . SER B 1 246 ? -1.272 2.176 -12.141 1 91.25 246 SER B C 1
ATOM 6718 O O . SER B 1 246 ? -0.878 2.598 -11.047 1 91.25 246 SER B O 1
ATOM 6720 N N . GLN B 1 247 ? -1.87 2.988 -12.992 1 95.69 247 GLN B N 1
ATOM 6721 C CA . GLN B 1 247 ? -2.193 4.371 -12.656 1 95.69 247 GLN B CA 1
ATOM 6722 C C . GLN B 1 247 ? -3.463 4.453 -11.82 1 95.69 247 GLN B C 1
ATOM 6724 O O . GLN B 1 247 ? -3.789 5.512 -11.273 1 95.69 247 GLN B O 1
ATOM 6729 N N . GLY B 1 248 ? -4.172 3.412 -11.742 1 96.56 248 GLY B N 1
ATOM 6730 C CA . GLY B 1 248 ? -5.473 3.385 -11.086 1 96.56 248 GLY B CA 1
ATOM 6731 C C . GLY B 1 248 ? -6.621 3.197 -12.062 1 96.56 248 GLY B C 1
ATOM 6732 O O . GLY B 1 248 ? -6.43 3.256 -13.281 1 96.56 248 GLY B O 1
ATOM 6733 N N . ILE B 1 249 ? -7.789 2.961 -11.555 1 97.06 249 ILE B N 1
ATOM 6734 C CA . ILE B 1 249 ? -8.992 2.764 -12.359 1 97.06 249 ILE B CA 1
ATOM 6735 C C . ILE B 1 249 ? -9.273 4.02 -13.18 1 97.06 249 ILE B C 1
ATOM 6737 O O . ILE B 1 249 ? -9.359 5.121 -12.633 1 97.06 249 ILE B O 1
ATOM 6741 N N . LYS B 1 250 ? -9.461 3.859 -14.453 1 96.62 250 LYS B N 1
ATOM 6742 C CA . LYS B 1 250 ? -9.617 4.98 -15.383 1 96.62 250 LYS B CA 1
ATOM 6743 C C . LYS B 1 250 ? -10.797 5.859 -14.984 1 96.62 250 LYS B C 1
ATOM 6745 O O . LYS B 1 250 ? -10.68 7.086 -14.945 1 96.62 250 LYS B O 1
ATOM 6750 N N . GLY B 1 251 ? -11.922 5.27 -14.688 1 97.5 251 GLY B N 1
ATOM 6751 C CA . GLY B 1 251 ? -13.094 6.039 -14.312 1 97.5 251 GLY B CA 1
ATOM 6752 C C . GLY B 1 251 ? -12.875 6.891 -13.078 1 97.5 251 GLY B C 1
ATOM 6753 O O . GLY B 1 251 ? -13.391 8.008 -12.984 1 97.5 251 GLY B O 1
ATOM 6754 N N . LEU B 1 252 ? -12.156 6.371 -12.125 1 98.62 252 LEU B N 1
ATOM 6755 C CA . LEU B 1 252 ? -11.852 7.129 -10.922 1 98.62 252 LEU B CA 1
ATOM 6756 C C . LEU B 1 252 ? -10.883 8.266 -11.219 1 98.62 252 LEU B C 1
ATOM 6758 O O . LEU B 1 252 ? -11.016 9.359 -10.664 1 98.62 252 LEU B O 1
ATOM 6762 N N . ARG B 1 253 ? -9.859 8.023 -12.039 1 98.69 253 ARG B N 1
ATOM 6763 C CA . ARG B 1 253 ? -8.961 9.086 -12.469 1 98.69 253 ARG B CA 1
ATOM 6764 C C . ARG B 1 253 ? -9.727 10.188 -13.203 1 98.69 253 ARG B C 1
ATOM 6766 O O . ARG B 1 253 ? -9.422 11.375 -13.039 1 98.69 253 ARG B O 1
ATOM 6773 N N . ASP B 1 254 ? -10.758 9.805 -14.023 1 98.62 254 ASP B N 1
ATOM 6774 C CA . ASP B 1 254 ? -11.617 10.781 -14.68 1 98.62 254 ASP B CA 1
ATOM 6775 C C . ASP B 1 254 ? -12.32 11.672 -13.656 1 98.62 254 ASP B C 1
ATOM 6777 O O . ASP B 1 254 ? -12.391 12.891 -13.828 1 98.62 254 ASP B O 1
ATOM 6781 N N . THR B 1 255 ? -12.828 11.062 -12.68 1 98.5 255 THR B N 1
ATOM 6782 C CA . THR B 1 255 ? -13.539 11.773 -11.625 1 98.5 255 THR B CA 1
ATOM 6783 C C . THR B 1 255 ? -12.602 12.75 -10.906 1 98.5 255 THR B C 1
ATOM 6785 O O . THR B 1 255 ? -12.984 13.891 -10.633 1 98.5 255 THR B O 1
ATOM 6788 N N . ILE B 1 256 ? -11.383 12.336 -10.609 1 98.81 256 ILE B N 1
ATOM 6789 C CA . ILE B 1 256 ? -10.406 13.18 -9.93 1 98.81 256 ILE B CA 1
ATOM 6790 C C . ILE B 1 256 ? -10.023 14.359 -10.82 1 98.81 256 ILE B C 1
ATOM 6792 O O . ILE B 1 256 ? -9.984 15.508 -10.367 1 98.81 256 ILE B O 1
ATOM 6796 N N . ALA B 1 257 ? -9.773 14.086 -12.055 1 98.81 257 ALA B N 1
ATOM 6797 C CA . ALA B 1 257 ? -9.43 15.141 -13.008 1 98.81 257 ALA B CA 1
ATOM 6798 C C . ALA B 1 257 ? -10.547 16.188 -13.086 1 98.81 257 ALA B C 1
ATOM 6800 O O . ALA B 1 257 ? -10.281 17.391 -13.109 1 98.81 257 ALA B O 1
ATOM 6801 N N . ALA B 1 258 ? -11.766 15.727 -13.172 1 98.62 258 ALA B N 1
ATOM 6802 C CA . ALA B 1 258 ? -12.906 16.641 -13.211 1 98.62 258 ALA B CA 1
ATOM 6803 C C . ALA B 1 258 ? -12.969 17.5 -11.945 1 98.62 258 ALA B C 1
ATOM 6805 O O . ALA B 1 258 ? -13.289 18.688 -12.008 1 98.62 258 ALA B O 1
ATOM 6806 N N . GLY B 1 259 ? -12.727 16.891 -10.82 1 98.38 259 GLY B N 1
ATOM 6807 C CA . GLY B 1 259 ? -12.695 17.625 -9.57 1 98.38 259 GLY B CA 1
ATOM 6808 C C . GLY B 1 259 ? -11.617 18.688 -9.523 1 98.38 259 GLY B C 1
ATOM 6809 O O . GLY B 1 259 ? -11.859 19.797 -9.047 1 98.38 259 GLY B O 1
ATOM 6810 N N . ILE B 1 260 ? -10.43 18.328 -10.008 1 98.69 260 ILE B N 1
ATOM 6811 C CA . ILE B 1 260 ? -9.328 19.281 -10.062 1 98.69 260 ILE B CA 1
ATOM 6812 C C . ILE B 1 260 ? -9.703 20.438 -10.977 1 98.69 260 ILE B C 1
ATOM 6814 O O . ILE B 1 260 ? -9.453 21.609 -10.648 1 98.69 260 ILE B O 1
ATOM 6818 N N . GLU B 1 261 ? -10.266 20.109 -12.086 1 98.56 261 GLU B N 1
ATOM 6819 C CA . GLU B 1 261 ? -10.68 21.125 -13.039 1 98.56 261 GLU B CA 1
ATOM 6820 C C . GLU B 1 261 ? -11.711 22.062 -12.43 1 98.56 261 GLU B C 1
ATOM 6822 O O . GLU B 1 261 ? -11.633 23.281 -12.602 1 98.56 261 GLU B O 1
ATOM 6827 N N . GLU B 1 262 ? -12.68 21.547 -11.773 1 97.38 262 GLU B N 1
ATOM 6828 C CA . GLU B 1 262 ? -13.703 22.344 -11.117 1 97.38 262 GLU B CA 1
ATOM 6829 C C . GLU B 1 262 ? -13.094 23.25 -10.055 1 97.38 262 GLU B C 1
ATOM 6831 O O . GLU B 1 262 ? -13.445 24.438 -9.953 1 97.38 262 GLU B O 1
ATOM 6836 N N . ARG B 1 263 ? -12.195 22.766 -9.273 1 96.62 263 ARG B N 1
ATOM 6837 C CA . ARG B 1 263 ? -11.547 23.5 -8.203 1 96.62 263 ARG B CA 1
ATOM 6838 C C . ARG B 1 263 ? -10.664 24.609 -8.758 1 96.62 263 ARG B C 1
ATOM 6840 O O . ARG B 1 263 ? -10.672 25.734 -8.25 1 96.62 263 ARG B O 1
ATOM 6847 N N . ASP B 1 264 ? -9.891 24.281 -9.773 1 97.81 264 ASP B N 1
ATOM 6848 C CA . ASP B 1 264 ? -8.812 25.156 -10.219 1 97.81 264 ASP B CA 1
ATOM 6849 C C . ASP B 1 264 ? -9.258 26.047 -11.383 1 97.81 264 ASP B C 1
ATOM 6851 O O . ASP B 1 264 ? -8.633 27.062 -11.664 1 97.81 264 ASP B O 1
ATOM 6855 N N . GLY B 1 265 ? -10.297 25.625 -12.109 1 97.75 265 GLY B N 1
ATOM 6856 C CA . GLY B 1 265 ? -10.742 26.391 -13.273 1 97.75 265 GLY B CA 1
ATOM 6857 C C . GLY B 1 265 ? -9.898 26.141 -14.508 1 97.75 265 GLY B C 1
ATOM 6858 O O . GLY B 1 265 ? -10.016 26.859 -15.492 1 97.75 265 GLY B O 1
ATOM 6859 N N . PHE B 1 266 ? -8.969 25.219 -14.469 1 98.19 266 PHE B N 1
ATOM 6860 C CA . PHE B 1 266 ? -8.141 24.812 -15.594 1 98.19 266 PHE B CA 1
ATOM 6861 C C . PHE B 1 266 ? -8.297 23.312 -15.859 1 98.19 266 PHE B C 1
ATOM 6863 O O . PHE B 1 266 ? -8.5 22.531 -14.93 1 98.19 266 PHE B O 1
ATOM 6870 N N . PRO B 1 267 ? -8.203 22.906 -17.094 1 97.62 267 PRO B N 1
ATOM 6871 C CA . PRO B 1 267 ? -8.391 21.484 -17.422 1 97.62 267 PRO B CA 1
ATOM 6872 C C . PRO B 1 267 ? -7.355 20.594 -16.75 1 97.62 267 PRO B C 1
ATOM 6874 O O . PRO B 1 267 ? -6.207 21 -16.562 1 97.62 267 PRO B O 1
ATOM 6877 N N . ALA B 1 268 ? -7.781 19.438 -16.375 1 98.38 268 ALA B N 1
ATOM 6878 C CA . ALA B 1 268 ? -6.918 18.375 -15.859 1 98.38 268 ALA B CA 1
ATOM 6879 C C . ALA B 1 268 ? -7.051 17.109 -16.703 1 98.38 268 ALA B C 1
ATOM 6881 O O . ALA B 1 268 ? -8.156 16.75 -17.125 1 98.38 268 ALA B O 1
ATOM 6882 N N . ASP B 1 269 ? -5.938 16.438 -17.047 1 98.25 269 ASP B N 1
ATOM 6883 C CA . ASP B 1 269 ? -5.902 15.219 -17.844 1 98.25 269 ASP B CA 1
ATOM 6884 C C . ASP B 1 269 ? -5.848 13.977 -16.969 1 98.25 269 ASP B C 1
ATOM 6886 O O . ASP B 1 269 ? -4.895 13.789 -16.203 1 98.25 269 ASP B O 1
ATOM 6890 N N . PRO B 1 270 ? -6.852 13.094 -17.031 1 98.31 270 PRO B N 1
ATOM 6891 C CA . PRO B 1 270 ? -6.82 11.859 -16.234 1 98.31 270 PRO B CA 1
ATOM 6892 C C . PRO B 1 270 ? -5.547 11.047 -16.469 1 98.31 270 PRO B C 1
ATOM 6894 O O . PRO B 1 270 ? -5.129 10.297 -15.578 1 98.31 270 PRO B O 1
ATOM 6897 N N . ASN B 1 271 ? -4.887 11.148 -17.594 1 96.88 271 ASN B N 1
ATOM 6898 C CA . ASN B 1 271 ? -3.654 10.43 -17.891 1 96.88 271 ASN B CA 1
ATOM 6899 C C . ASN B 1 271 ? -2.48 10.977 -17.078 1 96.88 271 ASN B C 1
ATOM 6901 O O . ASN B 1 271 ? -1.432 10.336 -16.984 1 96.88 271 ASN B O 1
ATOM 6905 N N . ASP B 1 272 ? -2.688 12.117 -16.438 1 98.06 272 ASP B N 1
ATOM 6906 C CA . ASP B 1 272 ? -1.646 12.711 -15.602 1 98.06 272 ASP B CA 1
ATOM 6907 C C . ASP B 1 272 ? -1.781 12.266 -14.148 1 98.06 272 ASP B C 1
ATOM 6909 O O . ASP B 1 272 ? -0.939 12.594 -13.312 1 98.06 272 ASP B O 1
ATOM 6913 N N . ILE B 1 273 ? -2.812 11.516 -13.93 1 98.69 273 ILE B N 1
ATOM 6914 C CA . ILE B 1 273 ? -3.123 11.164 -12.555 1 98.69 273 ILE B CA 1
ATOM 6915 C C . ILE B 1 273 ? -2.619 9.758 -12.25 1 98.69 273 ILE B C 1
ATOM 6917 O O . ILE B 1 273 ? -2.887 8.82 -13.008 1 98.69 273 ILE B O 1
ATOM 6921 N N . PHE B 1 274 ? -1.854 9.594 -11.227 1 98.31 274 PHE B N 1
ATOM 6922 C CA . PHE B 1 274 ? -1.446 8.305 -10.68 1 98.31 274 PHE B CA 1
ATOM 6923 C C . PHE B 1 274 ? -2.025 8.109 -9.281 1 98.31 274 PHE B C 1
ATOM 6925 O O . PHE B 1 274 ? -1.711 8.867 -8.359 1 98.31 274 PHE B O 1
ATOM 6932 N N . LEU B 1 275 ? -2.914 7.148 -9.141 1 98.44 275 LEU B N 1
ATOM 6933 C CA . LEU B 1 275 ? -3.445 6.816 -7.828 1 98.44 275 LEU B CA 1
ATOM 6934 C C . LEU B 1 275 ? -2.434 6.004 -7.02 1 98.44 275 LEU B C 1
ATOM 6936 O O . LEU B 1 275 ? -1.79 5.098 -7.555 1 98.44 275 LEU B O 1
ATOM 6940 N N . THR B 1 276 ? -2.25 6.363 -5.758 1 97.12 276 THR B N 1
ATOM 6941 C CA . THR B 1 276 ? -1.2 5.781 -4.93 1 97.12 276 THR B CA 1
ATOM 6942 C C . THR B 1 276 ? -1.726 5.473 -3.531 1 97.12 276 THR B C 1
ATOM 6944 O O . THR B 1 276 ? -2.797 5.945 -3.146 1 97.12 276 THR B O 1
ATOM 6947 N N . ASP B 1 277 ? -1.017 4.691 -2.746 1 96.12 277 ASP B N 1
ATOM 6948 C CA . ASP B 1 277 ? -1.356 4.332 -1.372 1 96.12 277 ASP B CA 1
ATOM 6949 C C . ASP B 1 277 ? -0.948 5.438 -0.399 1 96.12 277 ASP B C 1
ATOM 6951 O O . ASP B 1 277 ? -0.177 5.199 0.532 1 96.12 277 ASP B O 1
ATOM 6955 N N . GLY B 1 278 ? -1.506 6.605 -0.592 1 95.5 278 GLY B N 1
ATOM 6956 C CA . GLY B 1 278 ? -1.074 7.812 0.099 1 95.5 278 GLY B CA 1
ATOM 6957 C C . GLY B 1 278 ? -0.074 8.633 -0.697 1 95.5 278 GLY B C 1
ATOM 6958 O O . GLY B 1 278 ? 0.296 8.258 -1.812 1 95.5 278 GLY B O 1
ATOM 6959 N N . ALA B 1 279 ? 0.404 9.695 -0.134 1 95.81 279 ALA B N 1
ATOM 6960 C CA . ALA B 1 279 ? 1.324 10.57 -0.851 1 95.81 279 ALA B CA 1
ATOM 6961 C C . ALA B 1 279 ? 2.756 10.047 -0.766 1 95.81 279 ALA B C 1
ATOM 6963 O O . ALA B 1 279 ? 3.578 10.328 -1.642 1 95.81 279 ALA B O 1
ATOM 6964 N N . SER B 1 280 ? 3.09 9.273 0.237 1 93.81 280 SER B N 1
ATOM 6965 C CA . SER B 1 280 ? 4.465 8.852 0.488 1 93.81 280 SER B CA 1
ATOM 6966 C C . SER B 1 280 ? 5.008 8.031 -0.675 1 93.81 280 SER B C 1
ATOM 6968 O O . SER B 1 280 ? 6.105 8.297 -1.168 1 93.81 280 SER B O 1
ATOM 6970 N N . PRO B 1 281 ? 4.238 7.016 -1.175 1 92.69 281 PRO B N 1
ATOM 6971 C CA . PRO B 1 281 ? 4.766 6.273 -2.322 1 92.69 281 PRO B CA 1
ATOM 6972 C C . PRO B 1 281 ? 4.992 7.156 -3.545 1 92.69 281 PRO B C 1
ATOM 6974 O O . PRO B 1 281 ? 5.918 6.91 -4.324 1 92.69 281 PRO B O 1
ATOM 6977 N N . ALA B 1 282 ? 4.152 8.117 -3.752 1 96.19 282 ALA B N 1
ATOM 6978 C CA . ALA B 1 282 ? 4.324 9.055 -4.863 1 96.19 282 ALA B CA 1
ATOM 6979 C C . ALA B 1 282 ? 5.633 9.828 -4.734 1 96.19 282 ALA B C 1
ATOM 6981 O O . ALA B 1 282 ? 6.359 10 -5.715 1 96.19 282 ALA B O 1
ATOM 6982 N N . VAL B 1 283 ? 5.918 10.266 -3.555 1 96.5 283 VAL B N 1
ATOM 6983 C CA . VAL B 1 283 ? 7.156 10.992 -3.287 1 96.5 283 VAL B CA 1
ATOM 6984 C C . VAL B 1 283 ? 8.352 10.078 -3.547 1 96.5 283 VAL B C 1
ATOM 6986 O O . VAL B 1 283 ? 9.328 10.484 -4.191 1 96.5 283 VAL B O 1
ATOM 6989 N N . HIS B 1 284 ? 8.297 8.891 -3.1 1 91.31 284 HIS B N 1
ATOM 6990 C CA . HIS B 1 284 ? 9.367 7.93 -3.332 1 91.31 284 HIS B CA 1
ATOM 6991 C C . HIS B 1 284 ? 9.586 7.699 -4.824 1 91.31 284 HIS B C 1
ATOM 6993 O O . HIS B 1 284 ? 10.727 7.633 -5.285 1 91.31 284 HIS B O 1
ATOM 6999 N N . MET B 1 285 ? 8.508 7.531 -5.516 1 92.25 285 MET B N 1
ATOM 7000 C CA . MET B 1 285 ? 8.594 7.316 -6.957 1 92.25 285 MET B CA 1
ATOM 7001 C C . MET B 1 285 ? 9.32 8.469 -7.641 1 92.25 285 MET B C 1
ATOM 7003 O O . MET B 1 285 ? 10.18 8.242 -8.492 1 92.25 285 MET B O 1
ATOM 7007 N N . MET B 1 286 ? 8.992 9.625 -7.266 1 96.5 286 MET B N 1
ATOM 7008 C CA . MET B 1 286 ? 9.609 10.789 -7.887 1 96.5 286 MET B CA 1
ATOM 7009 C C . MET B 1 286 ? 11.078 10.898 -7.508 1 96.5 286 MET B C 1
ATOM 7011 O O . MET B 1 286 ? 11.914 11.281 -8.336 1 96.5 286 MET B O 1
ATOM 7015 N N . MET B 1 287 ? 11.43 10.586 -6.285 1 95.62 287 MET B N 1
ATOM 7016 C CA . MET B 1 287 ? 12.836 10.594 -5.883 1 95.62 287 MET B CA 1
ATOM 7017 C C . MET B 1 287 ? 13.633 9.562 -6.672 1 95.62 287 MET B C 1
ATOM 7019 O O . MET B 1 287 ? 14.758 9.836 -7.102 1 95.62 287 MET B O 1
ATOM 7023 N N . GLN B 1 288 ? 13 8.422 -6.785 1 89.06 288 GLN B N 1
ATOM 7024 C CA . GLN B 1 288 ? 13.648 7.359 -7.547 1 89.06 288 GLN B CA 1
ATOM 7025 C C . GLN B 1 288 ? 13.953 7.812 -8.969 1 89.06 288 GLN B C 1
ATOM 7027 O O . GLN B 1 288 ? 14.984 7.441 -9.539 1 89.06 288 GLN B O 1
ATOM 7032 N N . LEU B 1 289 ? 13.117 8.555 -9.531 1 92.69 289 LEU B N 1
ATOM 7033 C CA . LEU B 1 289 ? 13.242 9.016 -10.914 1 92.69 289 LEU B CA 1
ATOM 7034 C C . LEU B 1 289 ? 14.227 10.172 -11.008 1 92.69 289 LEU B C 1
ATOM 7036 O O . LEU B 1 289 ? 14.969 10.289 -11.992 1 92.69 289 LEU B O 1
ATOM 7040 N N . LEU B 1 290 ? 14.289 11.008 -10.016 1 96.5 290 LEU B N 1
ATOM 7041 C CA . LEU B 1 290 ? 15.031 12.266 -10.086 1 96.5 290 LEU B CA 1
ATOM 7042 C C . LEU B 1 290 ? 16.484 12.07 -9.633 1 96.5 290 LEU B C 1
ATOM 7044 O O . LEU B 1 290 ? 17.344 12.875 -9.953 1 96.5 290 LEU B O 1
ATOM 7048 N N . ILE B 1 291 ? 16.75 10.984 -8.844 1 94.94 291 ILE B N 1
ATOM 7049 C CA . ILE B 1 291 ? 18.047 10.828 -8.219 1 94.94 291 ILE B CA 1
ATOM 7050 C C . ILE B 1 291 ? 18.797 9.664 -8.859 1 94.94 291 ILE B C 1
ATOM 7052 O O . ILE B 1 291 ? 18.297 8.531 -8.875 1 94.94 291 ILE B O 1
ATOM 7056 N N . LYS B 1 292 ? 19.938 9.945 -9.289 1 90.31 292 LYS B N 1
ATOM 7057 C CA . LYS B 1 292 ? 20.828 8.914 -9.836 1 90.31 292 LYS B CA 1
ATOM 7058 C C . LYS B 1 292 ? 21.969 8.609 -8.875 1 90.31 292 LYS B C 1
ATOM 7060 O O . LYS B 1 292 ? 22.453 7.477 -8.805 1 90.31 292 LYS B O 1
ATOM 7065 N N . SER B 1 293 ? 22.406 9.656 -8.266 1 90.69 293 SER B N 1
ATOM 7066 C CA . SER B 1 293 ? 23.547 9.555 -7.371 1 90.69 293 SER B CA 1
ATOM 7067 C C . SER B 1 293 ? 23.547 10.688 -6.344 1 90.69 293 SER B C 1
ATOM 7069 O O . SER B 1 293 ? 22.625 11.508 -6.316 1 90.69 293 SER B O 1
ATOM 7071 N N . GLU B 1 294 ? 24.578 10.688 -5.609 1 94.31 294 GLU B N 1
ATOM 7072 C CA . GLU B 1 294 ? 24.719 11.719 -4.586 1 94.31 294 GLU B CA 1
ATOM 7073 C C . GLU B 1 294 ? 24.938 13.094 -5.207 1 94.31 294 GLU B C 1
ATOM 7075 O O . GLU B 1 294 ? 24.797 14.109 -4.535 1 94.31 294 GLU B O 1
ATOM 7080 N N . GLU B 1 295 ? 25.203 13.117 -6.469 1 97.56 295 GLU B N 1
ATOM 7081 C CA . GLU B 1 295 ? 25.422 14.383 -7.168 1 97.56 295 GLU B CA 1
ATOM 7082 C C . GLU B 1 295 ? 24.094 15.047 -7.543 1 97.56 295 GLU B C 1
ATOM 7084 O O . GLU B 1 295 ? 24.078 16.188 -7.988 1 97.56 295 GLU B O 1
ATOM 7089 N N . ASP B 1 296 ? 23.031 14.375 -7.289 1 98.12 296 ASP B N 1
ATOM 7090 C CA . ASP B 1 296 ? 21.703 14.938 -7.508 1 98.12 296 ASP B CA 1
ATOM 7091 C C . ASP B 1 296 ? 21.109 15.461 -6.199 1 98.12 296 ASP B C 1
ATOM 7093 O O . ASP B 1 296 ? 21.109 14.75 -5.191 1 98.12 296 ASP B O 1
ATOM 7097 N N . GLY B 1 297 ? 20.656 16.688 -6.246 1 98.5 297 GLY B N 1
ATOM 7098 C CA . GLY B 1 297 ? 20.125 17.312 -5.047 1 98.5 297 GLY B CA 1
ATOM 7099 C C . GLY B 1 297 ? 18.672 17.734 -5.18 1 98.5 297 GLY B C 1
ATOM 7100 O O . GLY B 1 297 ? 18.188 17.969 -6.285 1 98.5 297 GLY B O 1
ATOM 7101 N N . ILE B 1 298 ? 18.016 17.766 -4.086 1 98.81 298 ILE B N 1
ATOM 7102 C CA . ILE B 1 298 ? 16.625 18.203 -3.994 1 98.81 298 ILE B CA 1
ATOM 7103 C C . ILE B 1 298 ? 16.516 19.328 -2.959 1 98.81 298 ILE B C 1
ATOM 7105 O O . ILE B 1 298 ? 16.906 19.156 -1.802 1 98.81 298 ILE B O 1
ATOM 7109 N N . LEU B 1 299 ? 16 20.484 -3.402 1 98.75 299 LEU B N 1
ATOM 7110 C CA . LEU B 1 299 ? 15.719 21.578 -2.482 1 98.75 299 LEU B CA 1
ATOM 7111 C C . LEU B 1 299 ? 14.508 21.266 -1.607 1 98.75 299 LEU B C 1
ATOM 7113 O O . LEU B 1 299 ? 13.422 20.984 -2.119 1 98.75 299 LEU B O 1
ATOM 7117 N N . CYS B 1 300 ? 14.719 21.297 -0.255 1 98.5 300 CYS B N 1
ATOM 7118 C CA . CYS B 1 300 ? 13.633 21.031 0.691 1 98.5 300 CYS B CA 1
ATOM 7119 C C . CYS B 1 300 ? 13.555 22.125 1.742 1 98.5 300 CYS B C 1
ATOM 7121 O O . CYS B 1 300 ? 14.578 22.688 2.146 1 98.5 300 CYS B O 1
ATOM 7123 N N . PRO B 1 301 ? 12.375 22.422 2.111 1 98.25 301 PRO B N 1
ATOM 7124 C CA . PRO B 1 301 ? 12.242 23.438 3.145 1 98.25 301 PRO B CA 1
ATOM 7125 C C . PRO B 1 301 ? 12.781 22.984 4.5 1 98.25 301 PRO B C 1
ATOM 7127 O O . PRO B 1 301 ? 12.719 21.812 4.832 1 98.25 301 PRO B O 1
ATOM 7130 N N . ILE B 1 302 ? 13.273 23.953 5.238 1 98.06 302 ILE B N 1
ATOM 7131 C CA . ILE B 1 302 ? 13.633 23.812 6.645 1 98.06 302 ILE B CA 1
ATOM 7132 C C . ILE B 1 302 ? 12.906 24.859 7.477 1 98.06 302 ILE B C 1
ATOM 7134 O O . ILE B 1 302 ? 13.047 26.062 7.234 1 98.06 302 ILE B O 1
ATOM 7138 N N . PRO B 1 303 ? 12.102 24.469 8.469 1 97.56 303 PRO B N 1
ATOM 7139 C CA . PRO B 1 303 ? 11.93 23.094 8.922 1 97.56 303 PRO B CA 1
ATOM 7140 C C . PRO B 1 303 ? 11.297 22.188 7.859 1 97.56 303 PRO B C 1
ATOM 7142 O O . PRO B 1 303 ? 10.5 22.656 7.047 1 97.56 303 PRO B O 1
ATOM 7145 N N . GLN B 1 304 ? 11.672 20.922 7.898 1 95.88 304 GLN B N 1
ATOM 7146 C CA . GLN B 1 304 ? 11.273 19.969 6.863 1 95.88 304 GLN B CA 1
ATOM 7147 C C . GLN B 1 304 ? 10.164 19.047 7.359 1 95.88 304 GLN B C 1
ATOM 7149 O O . GLN B 1 304 ? 9.875 19 8.555 1 95.88 304 GLN B O 1
ATOM 7154 N N . TYR B 1 305 ? 9.555 18.344 6.43 1 93.62 305 TYR B N 1
ATOM 7155 C CA . TYR B 1 305 ? 8.844 17.109 6.711 1 93.62 305 TYR B CA 1
ATOM 7156 C C . TYR B 1 305 ? 9.734 15.898 6.449 1 93.62 305 TYR B C 1
ATOM 7158 O O . TYR B 1 305 ? 10.219 15.703 5.332 1 93.62 305 TYR B O 1
ATOM 716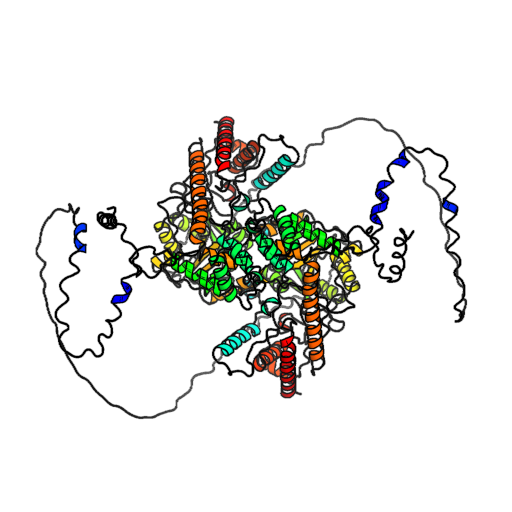6 N N . PRO B 1 306 ? 9.945 15.023 7.352 1 90.12 306 PRO B N 1
ATOM 7167 C CA . PRO B 1 306 ? 11.016 14.023 7.32 1 90.12 306 PRO B CA 1
ATOM 7168 C C . PRO B 1 306 ? 10.844 13.016 6.188 1 90.12 306 PRO B C 1
ATOM 7170 O O . PRO B 1 306 ? 11.805 12.344 5.809 1 90.12 306 PRO B O 1
ATOM 7173 N N . LEU B 1 307 ? 9.695 12.875 5.625 1 90.38 307 LEU B N 1
ATOM 7174 C CA . LEU B 1 307 ? 9.492 12 4.477 1 90.38 307 LEU B CA 1
ATOM 7175 C C . LEU B 1 307 ? 10.484 12.32 3.363 1 90.38 307 LEU B C 1
ATOM 7177 O O . LEU B 1 307 ? 11.047 11.406 2.75 1 90.38 307 LEU B O 1
ATOM 7181 N N . TYR B 1 308 ? 10.727 13.531 3.111 1 94.81 308 TYR B N 1
ATOM 7182 C CA . TYR B 1 308 ? 11.555 13.93 1.979 1 94.81 308 TYR B CA 1
ATOM 7183 C C . TYR B 1 308 ? 13.031 13.641 2.25 1 94.81 308 TYR B C 1
ATOM 7185 O O . TYR B 1 308 ? 13.711 13.047 1.413 1 94.81 308 TYR B O 1
ATOM 7193 N N . SER B 1 309 ? 13.562 14.031 3.422 1 92.56 309 SER B N 1
ATOM 7194 C CA . SER B 1 309 ? 14.961 13.742 3.74 1 92.56 309 SER B CA 1
ATOM 7195 C C . SER B 1 309 ? 15.219 12.234 3.762 1 92.56 309 SER B C 1
ATOM 7197 O O . SER B 1 309 ? 16.234 11.766 3.262 1 92.56 309 SER B O 1
ATOM 7199 N N . ALA B 1 310 ? 14.25 11.539 4.32 1 86.62 310 ALA B N 1
ATOM 7200 C CA . ALA B 1 310 ? 14.383 10.086 4.367 1 86.62 310 ALA B CA 1
ATOM 7201 C C . ALA B 1 310 ? 14.383 9.492 2.961 1 86.62 310 ALA B C 1
ATOM 7203 O O . ALA B 1 310 ? 15.172 8.586 2.664 1 86.62 310 ALA B O 1
ATOM 7204 N N . SER B 1 311 ? 13.469 9.914 2.15 1 90.94 311 SER B N 1
ATOM 7205 C CA . SER B 1 311 ? 13.359 9.406 0.786 1 90.94 311 SER B CA 1
ATOM 7206 C C . SER B 1 311 ? 14.602 9.742 -0.033 1 90.94 311 SER B C 1
ATOM 7208 O O . SER B 1 311 ? 15.078 8.914 -0.812 1 90.94 311 SER B O 1
ATOM 7210 N N . ILE B 1 312 ? 15.125 10.961 0.111 1 94.25 312 ILE B N 1
ATOM 7211 C CA . ILE B 1 312 ? 16.328 11.391 -0.589 1 94.25 312 ILE B CA 1
ATOM 7212 C C . ILE B 1 312 ? 17.5 10.484 -0.201 1 94.25 312 ILE B C 1
ATOM 7214 O O . ILE B 1 312 ? 18.234 10 -1.066 1 94.25 312 ILE B O 1
ATOM 7218 N N . ALA B 1 313 ? 17.594 10.227 1.053 1 88.31 313 ALA B N 1
ATOM 7219 C CA . ALA B 1 313 ? 18.672 9.367 1.55 1 88.31 313 ALA B CA 1
ATOM 7220 C C . ALA B 1 313 ? 18.516 7.938 1.03 1 88.31 313 ALA B C 1
ATOM 7222 O O . ALA B 1 313 ? 19.484 7.316 0.606 1 88.31 313 ALA B O 1
ATOM 7223 N N . LEU B 1 314 ? 17.297 7.477 1.083 1 81.19 314 LEU B N 1
ATOM 7224 C CA . LEU B 1 314 ? 17 6.113 0.656 1 81.19 314 LEU B CA 1
ATOM 7225 C C . LEU B 1 314 ? 17.406 5.898 -0.8 1 81.19 314 LEU B C 1
ATOM 7227 O O . LEU B 1 314 ? 17.859 4.816 -1.173 1 81.19 314 LEU B O 1
ATOM 7231 N N . HIS B 1 315 ? 17.234 6.898 -1.541 1 85.31 315 HIS B N 1
ATOM 7232 C CA . HIS B 1 315 ? 17.484 6.746 -2.971 1 85.31 315 HIS B CA 1
ATOM 7233 C C . HIS B 1 315 ? 18.844 7.316 -3.359 1 85.31 315 HIS B C 1
ATOM 7235 O O . HIS B 1 315 ? 19.125 7.5 -4.543 1 85.31 315 HIS B O 1
ATOM 7241 N N . GLY B 1 316 ? 19.625 7.777 -2.359 1 87.62 316 GLY B N 1
ATOM 7242 C CA . GLY B 1 316 ? 21.031 8.07 -2.557 1 87.62 316 GLY B CA 1
ATOM 7243 C C . GLY B 1 316 ? 21.297 9.492 -3.021 1 87.62 316 GLY B C 1
ATOM 7244 O O . GLY B 1 316 ? 22.328 9.773 -3.633 1 87.62 316 GLY B O 1
ATOM 7245 N N . GLY B 1 317 ? 20.375 10.375 -2.834 1 95.81 317 GLY B N 1
ATOM 7246 C CA . GLY B 1 317 ? 20.547 11.758 -3.242 1 95.81 317 GLY B CA 1
ATOM 7247 C C . GLY B 1 317 ? 21.047 12.648 -2.127 1 95.81 317 GLY B C 1
ATOM 7248 O O . GLY B 1 317 ? 21.438 12.164 -1.062 1 95.81 317 GLY B O 1
ATOM 7249 N N . THR B 1 318 ? 21.078 13.938 -2.465 1 97.75 318 THR B N 1
ATOM 7250 C CA . THR B 1 318 ? 21.547 14.93 -1.507 1 97.75 318 THR B CA 1
ATOM 7251 C C . THR B 1 318 ? 20.438 15.914 -1.152 1 97.75 318 THR B C 1
ATOM 7253 O O . THR B 1 318 ? 19.797 16.484 -2.039 1 97.75 318 THR B O 1
ATOM 7256 N N . LEU B 1 319 ? 20.25 16.109 0.097 1 97.62 319 LEU B N 1
ATOM 7257 C CA . LEU B 1 319 ? 19.312 17.109 0.585 1 97.62 319 LEU B CA 1
ATOM 7258 C C . LEU B 1 319 ? 19.922 18.516 0.484 1 97.62 319 LEU B C 1
ATOM 7260 O O . LEU B 1 319 ? 21 18.766 1.006 1 97.62 319 LEU B O 1
ATOM 7264 N N . VAL B 1 320 ? 19.312 19.422 -0.206 1 98.44 320 VAL B N 1
ATOM 7265 C CA . VAL B 1 320 ? 19.672 20.828 -0.268 1 98.44 320 VAL B CA 1
ATOM 7266 C C . VAL B 1 320 ? 18.656 21.656 0.499 1 98.44 320 VAL B C 1
ATOM 7268 O O . VAL B 1 320 ? 17.562 21.953 -0.014 1 98.44 320 VAL B O 1
ATOM 7271 N N . PRO B 1 321 ? 19.031 22.141 1.635 1 97.44 321 PRO B N 1
ATOM 7272 C CA . PRO B 1 321 ? 18.047 22.844 2.463 1 97.44 321 PRO B CA 1
ATOM 7273 C C . PRO B 1 321 ? 17.859 24.297 2.049 1 97.44 321 PRO B C 1
ATOM 7275 O O . PRO B 1 321 ? 18.797 24.938 1.57 1 97.44 321 PRO B O 1
ATOM 7278 N N . TYR B 1 322 ? 16.656 24.781 2.16 1 97.88 322 TYR B N 1
ATOM 7279 C CA . TYR B 1 322 ? 16.406 26.219 2.207 1 97.88 322 TYR B CA 1
ATOM 7280 C C . TYR B 1 322 ? 15.547 26.578 3.416 1 97.88 322 TYR B C 1
ATOM 7282 O O . TYR B 1 322 ? 14.664 25.812 3.807 1 97.88 322 TYR B O 1
ATOM 7290 N N . TYR B 1 323 ? 15.789 27.75 4.012 1 97.5 323 TYR B N 1
ATOM 7291 C CA . TYR B 1 323 ? 15.125 28.109 5.254 1 97.5 323 TYR B CA 1
ATOM 7292 C C . TYR B 1 323 ? 13.867 28.938 4.98 1 97.5 323 TYR B C 1
ATOM 7294 O O . TYR B 1 323 ? 13.906 29.906 4.219 1 97.5 323 TYR B O 1
ATOM 7302 N N . LEU B 1 324 ? 12.758 28.531 5.555 1 97.56 324 LEU B N 1
ATOM 7303 C CA . LEU B 1 324 ? 11.57 29.375 5.578 1 97.56 324 LEU B CA 1
ATOM 7304 C C . LEU B 1 324 ? 11.742 30.531 6.547 1 97.56 324 LEU B C 1
ATOM 7306 O O . LEU B 1 324 ? 12.461 30.422 7.543 1 97.56 324 LEU B O 1
ATOM 7310 N N . ASP B 1 325 ? 11.055 31.578 6.238 1 96.88 325 ASP B N 1
ATOM 7311 C CA . ASP B 1 325 ? 11.234 32.812 7.023 1 96.88 325 ASP B CA 1
ATOM 7312 C C . ASP B 1 325 ? 10.203 32.875 8.148 1 96.88 325 ASP B C 1
ATOM 7314 O O . ASP B 1 325 ? 9.078 33.344 7.93 1 96.88 325 ASP B O 1
ATOM 7318 N N . GLU B 1 326 ? 10.562 32.594 9.344 1 96.88 326 GLU B N 1
ATOM 7319 C CA . GLU B 1 326 ? 9.688 32.594 10.508 1 96.88 326 GLU B CA 1
ATOM 7320 C C . GLU B 1 326 ? 9.172 34 10.797 1 96.88 326 GLU B C 1
ATOM 7322 O O . GLU B 1 326 ? 8.023 34.188 11.227 1 96.88 326 GLU B O 1
ATOM 7327 N N . ALA B 1 327 ? 9.953 35.031 10.562 1 95.25 327 ALA B N 1
ATOM 7328 C CA . ALA B 1 327 ? 9.602 36.406 10.875 1 95.25 327 ALA B CA 1
ATOM 7329 C C . ALA B 1 327 ? 8.461 36.906 9.992 1 95.25 327 ALA B C 1
ATOM 7331 O O . ALA B 1 327 ? 7.727 37.812 10.367 1 95.25 327 ALA B O 1
ATOM 7332 N N . THR B 1 328 ? 8.344 36.25 8.898 1 92.56 328 THR B N 1
ATOM 7333 C CA . THR B 1 328 ? 7.309 36.688 7.977 1 92.56 328 THR B CA 1
ATOM 7334 C C . THR B 1 328 ? 6.211 35.656 7.848 1 92.56 328 THR B C 1
ATOM 7336 O O . THR B 1 328 ? 5.582 35.531 6.793 1 92.56 328 THR B O 1
ATOM 7339 N N . GLY B 1 329 ? 6.066 34.844 8.797 1 94.38 329 GLY B N 1
ATOM 7340 C CA . GLY B 1 329 ? 5.008 33.844 8.797 1 94.38 329 GLY B CA 1
ATOM 7341 C C . GLY B 1 329 ? 5.344 32.625 7.977 1 94.38 329 GLY B C 1
ATOM 7342 O O . GLY B 1 329 ? 4.48 32.062 7.277 1 94.38 329 GLY B O 1
ATOM 7343 N N . TRP B 1 330 ? 6.633 32.281 7.871 1 96.56 330 TRP B N 1
ATOM 7344 C CA . TRP B 1 330 ? 7.156 31.062 7.25 1 96.56 330 TRP B CA 1
ATOM 7345 C C . TRP B 1 330 ? 7.016 31.125 5.734 1 96.56 330 TRP B C 1
ATOM 7347 O O . TRP B 1 330 ? 6.773 30.109 5.086 1 96.56 330 TRP B O 1
ATOM 7357 N N . GLY B 1 331 ? 7.062 32.219 5.113 1 93.62 331 GLY B N 1
ATOM 7358 C CA . GLY B 1 331 ? 7.113 32.375 3.666 1 93.62 331 GLY B CA 1
ATOM 7359 C C . GLY B 1 331 ? 8.422 31.891 3.066 1 93.62 331 GLY B C 1
ATOM 7360 O O . GLY B 1 331 ? 9.398 31.672 3.789 1 93.62 331 GLY B O 1
ATOM 7361 N N . LEU B 1 332 ? 8.375 31.719 1.785 1 95.56 332 LEU B N 1
ATOM 7362 C CA . LEU B 1 332 ? 9.578 31.328 1.047 1 95.56 332 LEU B CA 1
ATOM 7363 C C . LEU B 1 332 ? 10.203 32.531 0.363 1 95.56 332 LEU B C 1
ATOM 7365 O O . LEU B 1 332 ? 9.57 33.188 -0.472 1 95.56 332 LEU B O 1
ATOM 7369 N N . GLU B 1 333 ? 11.406 32.875 0.704 1 96.12 333 GLU B N 1
ATOM 7370 C CA . GLU B 1 333 ? 12.141 33.938 0.053 1 96.12 333 GLU B CA 1
ATOM 7371 C C . GLU B 1 333 ? 12.984 33.406 -1.103 1 96.12 333 GLU B C 1
ATOM 7373 O O . GLU B 1 333 ? 13.898 32.625 -0.895 1 96.12 333 GLU B O 1
ATOM 7378 N N . ILE B 1 334 ? 12.766 33.938 -2.246 1 97.62 334 ILE B N 1
ATOM 7379 C CA . ILE B 1 334 ? 13.43 33.438 -3.451 1 97.62 334 ILE B CA 1
ATOM 7380 C C . ILE B 1 334 ? 14.938 33.625 -3.334 1 97.62 334 ILE B C 1
ATOM 7382 O O . ILE B 1 334 ? 15.727 32.812 -3.803 1 97.62 334 ILE B O 1
ATOM 7386 N N . SER B 1 335 ? 15.32 34.75 -2.764 1 97.12 335 SER B N 1
ATOM 7387 C CA . SER B 1 335 ? 16.75 35.031 -2.604 1 97.12 335 SER B CA 1
ATOM 7388 C C . SER B 1 335 ? 17.438 33.938 -1.776 1 97.12 335 SER B C 1
ATOM 7390 O O . SER B 1 335 ? 18.562 33.562 -2.072 1 97.12 335 SER B O 1
ATOM 7392 N N . GLU B 1 336 ? 16.75 33.5 -0.772 1 95.62 336 GLU B N 1
ATOM 7393 C CA . GLU B 1 336 ? 17.281 32.438 0.067 1 95.62 336 GLU B CA 1
ATOM 7394 C C . GLU B 1 336 ? 17.422 31.141 -0.718 1 95.62 336 GLU B C 1
ATOM 7396 O O . GLU B 1 336 ? 18.438 30.438 -0.615 1 95.62 336 GLU B O 1
ATOM 7401 N N . VAL B 1 337 ? 16.469 30.781 -1.499 1 97.88 337 VAL B N 1
ATOM 7402 C CA . VAL B 1 337 ? 16.484 29.562 -2.297 1 97.88 337 VAL B CA 1
ATOM 7403 C C . VAL B 1 337 ? 17.578 29.625 -3.346 1 97.88 337 VAL B C 1
ATOM 7405 O O . VAL B 1 337 ? 18.297 28.656 -3.574 1 97.88 337 VAL B O 1
ATOM 7408 N N . LYS B 1 338 ? 17.688 30.734 -3.957 1 98 338 LYS B N 1
ATOM 7409 C CA . LYS B 1 338 ? 18.719 30.938 -4.977 1 98 338 LYS B CA 1
ATOM 7410 C C . LYS B 1 338 ? 20.125 30.766 -4.383 1 98 338 LYS B C 1
ATOM 7412 O O . LYS B 1 338 ? 21 30.172 -5.008 1 98 338 LYS B O 1
ATOM 7417 N N . LYS B 1 339 ? 20.281 31.344 -3.225 1 97.56 339 LYS B N 1
ATOM 7418 C CA . LYS B 1 339 ? 21.562 31.203 -2.527 1 97.56 339 LYS B CA 1
ATOM 7419 C C . LYS B 1 339 ? 21.906 29.75 -2.295 1 97.56 339 LYS B C 1
ATOM 7421 O O . LYS B 1 339 ? 23.047 29.328 -2.529 1 97.56 339 LYS B O 1
ATOM 7426 N N . GLN B 1 340 ? 21 29 -1.841 1 97.62 340 GLN B N 1
ATOM 7427 C CA . GLN B 1 340 ? 21.219 27.578 -1.577 1 97.62 340 GLN B CA 1
ATOM 7428 C C . GLN B 1 340 ? 21.484 26.812 -2.871 1 97.62 340 GLN B C 1
ATOM 7430 O O . GLN B 1 340 ? 22.312 25.906 -2.902 1 97.62 340 GLN B O 1
ATOM 7435 N N . LEU B 1 341 ? 20.719 27.141 -3.906 1 98.38 341 LEU B N 1
ATOM 7436 C CA . LEU B 1 341 ? 20.906 26.531 -5.219 1 98.38 341 LEU B CA 1
ATOM 7437 C C . LEU B 1 341 ? 22.328 26.75 -5.723 1 98.38 341 LEU B C 1
ATOM 7439 O O . LEU B 1 341 ? 22.984 25.812 -6.168 1 98.38 341 LEU B O 1
ATOM 7443 N N . GLU B 1 342 ? 22.797 27.969 -5.598 1 98.25 342 GLU B N 1
ATOM 7444 C CA . GLU B 1 342 ? 24.125 28.312 -6.078 1 98.25 342 GLU B CA 1
ATOM 7445 C C . GLU B 1 342 ? 25.203 27.641 -5.242 1 98.25 342 GLU B C 1
ATOM 7447 O O . GLU B 1 342 ? 26.219 27.188 -5.781 1 98.25 342 GLU B O 1
ATOM 7452 N N . ALA B 1 343 ? 24.984 27.578 -3.998 1 97.94 343 ALA B N 1
ATOM 7453 C CA . ALA B 1 343 ? 25.922 26.891 -3.123 1 97.94 343 ALA B CA 1
ATOM 7454 C C . ALA B 1 343 ? 26.031 25.406 -3.479 1 97.94 343 ALA B C 1
ATOM 7456 O O . ALA B 1 343 ? 27.125 24.844 -3.469 1 97.94 343 ALA B O 1
ATOM 7457 N N . ALA B 1 344 ? 24.953 24.812 -3.746 1 98.25 344 ALA B N 1
ATOM 7458 C CA . ALA B 1 344 ? 24.938 23.406 -4.133 1 98.25 344 ALA B CA 1
ATOM 7459 C C . ALA B 1 344 ? 25.672 23.188 -5.453 1 98.25 344 ALA B C 1
ATOM 7461 O O . ALA B 1 344 ? 26.484 22.266 -5.574 1 98.25 344 ALA B O 1
ATOM 7462 N N . LYS B 1 345 ? 25.375 24.047 -6.348 1 97.62 345 LYS B N 1
ATOM 7463 C CA . LYS B 1 345 ? 26.031 23.953 -7.648 1 97.62 345 LYS B CA 1
ATOM 7464 C C . LYS B 1 345 ? 27.547 24.078 -7.508 1 97.62 345 LYS B C 1
ATOM 7466 O O . LYS B 1 345 ? 28.297 23.359 -8.172 1 97.62 345 LYS B O 1
ATOM 7471 N N . SER B 1 346 ? 27.953 24.906 -6.652 1 97.94 346 SER B N 1
ATOM 7472 C CA . SER B 1 346 ? 29.375 25.125 -6.438 1 97.94 346 SER B CA 1
ATOM 7473 C C . SER B 1 346 ? 30.047 23.891 -5.848 1 97.94 346 SER B C 1
ATOM 7475 O O . SER B 1 346 ? 31.266 23.719 -5.977 1 97.94 346 SER B O 1
ATOM 7477 N N . LYS B 1 347 ? 29.281 23.078 -5.246 1 97.56 347 LYS B N 1
ATOM 7478 C CA . LYS B 1 347 ? 29.812 21.875 -4.637 1 97.56 347 LYS B CA 1
ATOM 7479 C C . LYS B 1 347 ? 29.672 20.672 -5.582 1 97.56 347 LYS B C 1
ATOM 7481 O O . LYS B 1 347 ? 29.875 19.531 -5.176 1 97.56 347 LYS B O 1
ATOM 7486 N N . GLY B 1 348 ? 29.172 20.938 -6.738 1 97.44 348 GLY B N 1
ATOM 7487 C CA . GLY B 1 348 ? 29.078 19.891 -7.742 1 97.44 348 GLY B CA 1
ATOM 7488 C C . GLY B 1 348 ? 27.75 19.156 -7.707 1 97.44 348 GLY B C 1
ATOM 7489 O O . GLY B 1 348 ? 27.609 18.094 -8.305 1 97.44 348 GLY B O 1
ATOM 7490 N N . ILE B 1 349 ? 26.844 19.719 -7.008 1 98.38 349 ILE B N 1
ATOM 7491 C CA . ILE B 1 349 ? 25.531 19.094 -6.895 1 98.38 349 ILE B CA 1
ATOM 7492 C C . ILE B 1 349 ? 24.609 19.656 -7.965 1 98.38 349 ILE B C 1
ATOM 7494 O O . ILE B 1 349 ? 24.453 20.875 -8.102 1 98.38 349 ILE B O 1
ATOM 7498 N N . THR B 1 350 ? 24.047 18.75 -8.766 1 98.44 350 THR B N 1
ATOM 7499 C CA . THR B 1 350 ? 23 19.141 -9.703 1 98.44 350 THR B CA 1
ATOM 7500 C C . THR B 1 350 ? 21.641 19.094 -9.031 1 98.44 350 THR B C 1
ATOM 7502 O O . THR B 1 350 ? 21.109 18.016 -8.742 1 98.44 350 THR B O 1
ATOM 7505 N N . VAL B 1 351 ? 21.094 20.234 -8.852 1 98.69 351 VAL B N 1
ATOM 7506 C CA . VAL B 1 351 ? 19.797 20.297 -8.195 1 98.69 351 VAL B CA 1
ATOM 7507 C C . VAL B 1 351 ? 18.688 19.984 -9.203 1 98.69 351 VAL B C 1
ATOM 7509 O O . VAL B 1 351 ? 18.625 20.609 -10.266 1 98.69 351 VAL B O 1
ATOM 7512 N N . ARG B 1 352 ? 17.797 19.062 -8.789 1 98.62 352 ARG B N 1
ATOM 7513 C CA . ARG B 1 352 ? 16.828 18.531 -9.734 1 98.62 352 ARG B CA 1
ATOM 7514 C C . ARG B 1 352 ? 15.438 19.109 -9.477 1 98.62 352 ARG B C 1
ATOM 7516 O O . ARG B 1 352 ? 14.641 19.266 -10.398 1 98.62 352 ARG B O 1
ATOM 7523 N N . ALA B 1 353 ? 15.141 19.391 -8.258 1 98.88 353 ALA B N 1
ATOM 7524 C CA . ALA B 1 353 ? 13.758 19.719 -7.922 1 98.88 353 ALA B CA 1
ATOM 7525 C C . ALA B 1 353 ? 13.688 20.609 -6.688 1 98.88 353 ALA B C 1
ATOM 7527 O O . ALA B 1 353 ? 14.656 20.703 -5.93 1 98.88 353 ALA B O 1
ATOM 7528 N N . LEU B 1 354 ? 12.57 21.312 -6.57 1 98.88 354 LEU B N 1
ATOM 7529 C CA . LEU B 1 354 ? 12.188 22.094 -5.402 1 98.88 354 LEU B CA 1
ATOM 7530 C C . LEU B 1 354 ? 10.906 21.562 -4.777 1 98.88 354 LEU B C 1
ATOM 7532 O O . LEU B 1 354 ? 9.875 21.469 -5.445 1 98.88 354 LEU B O 1
ATOM 7536 N N . VAL B 1 355 ? 11.016 21.156 -3.451 1 98.88 355 VAL B N 1
ATOM 7537 C CA . VAL B 1 355 ? 9.852 20.703 -2.703 1 98.88 355 VAL B CA 1
ATOM 7538 C C . VAL B 1 355 ? 9.203 21.875 -1.981 1 98.88 355 VAL B C 1
ATOM 7540 O O . VAL B 1 355 ? 9.875 22.625 -1.278 1 98.88 355 VAL B O 1
ATOM 7543 N N . VAL B 1 356 ? 7.918 22.078 -2.168 1 98.75 356 VAL B N 1
ATOM 7544 C CA . VAL B 1 356 ? 7.145 23.062 -1.43 1 98.75 356 VAL B CA 1
ATOM 7545 C C . VAL B 1 356 ? 5.953 22.391 -0.752 1 98.75 356 VAL B C 1
ATOM 7547 O O . VAL B 1 356 ? 5.168 21.703 -1.406 1 98.75 356 VAL B O 1
ATOM 7550 N N . ILE B 1 357 ? 5.863 22.547 0.545 1 98.38 357 ILE B N 1
ATOM 7551 C CA . ILE B 1 357 ? 4.746 22 1.309 1 98.38 357 ILE B CA 1
ATOM 7552 C C . ILE B 1 357 ? 3.775 23.109 1.672 1 98.38 357 ILE B C 1
ATOM 7554 O O . ILE B 1 357 ? 4.117 24.016 2.436 1 98.38 357 ILE B O 1
ATOM 7558 N N . ASN B 1 358 ? 2.572 23.078 1.078 1 98.25 358 ASN B N 1
ATOM 7559 C CA . ASN B 1 358 ? 1.596 24.156 1.219 1 98.25 358 ASN B CA 1
ATOM 7560 C C . ASN B 1 358 ? 0.166 23.625 1.174 1 98.25 358 ASN B C 1
ATOM 7562 O O . ASN B 1 358 ? -0.294 23.156 0.132 1 98.25 358 ASN B O 1
ATOM 7566 N N . PRO B 1 359 ? -0.542 23.75 2.293 1 97.81 359 PRO B N 1
ATOM 7567 C CA . PRO B 1 359 ? -0.192 24.297 3.605 1 97.81 359 PRO B CA 1
ATOM 7568 C C . PRO B 1 359 ? 0.946 23.531 4.277 1 97.81 359 PRO B C 1
ATOM 7570 O O . PRO B 1 359 ? 1.146 22.344 4.004 1 97.81 359 PRO B O 1
ATOM 7573 N N . GLY B 1 360 ? 1.589 24.219 5.191 1 97.62 360 GLY B N 1
ATOM 7574 C CA . GLY B 1 360 ? 2.906 23.766 5.605 1 97.62 360 GLY B CA 1
ATOM 7575 C C . GLY B 1 360 ? 2.861 22.797 6.766 1 97.62 360 GLY B C 1
ATOM 7576 O O . GLY B 1 360 ? 2.061 22.953 7.688 1 97.62 360 GLY B O 1
ATOM 7577 N N . ASN B 1 361 ? 3.699 21.797 6.754 1 96.38 361 ASN B N 1
ATOM 7578 C CA . ASN B 1 361 ? 4.102 20.906 7.832 1 96.38 361 ASN B CA 1
ATOM 7579 C C . ASN B 1 361 ? 5.605 20.969 8.078 1 96.38 361 ASN B C 1
ATOM 7581 O O . ASN B 1 361 ? 6.398 20.609 7.207 1 96.38 361 ASN B O 1
ATOM 7585 N N . PRO B 1 362 ? 6.035 21.531 9.156 1 96.94 362 PRO B N 1
ATOM 7586 C CA . PRO B 1 362 ? 5.359 21.625 10.453 1 96.94 362 PRO B CA 1
ATOM 7587 C C . PRO B 1 362 ? 4.863 23.031 10.758 1 96.94 362 PRO B C 1
ATOM 7589 O O . PRO B 1 362 ? 4.438 23.312 11.883 1 96.94 362 PRO B O 1
ATOM 7592 N N . THR B 1 363 ? 4.855 23.922 9.859 1 97.81 363 THR B N 1
ATOM 7593 C CA . THR B 1 363 ? 4.805 25.344 10.188 1 97.81 363 THR B CA 1
ATOM 7594 C C . THR B 1 363 ? 3.367 25.859 10.156 1 97.81 363 THR B C 1
ATOM 7596 O O . THR B 1 363 ? 3.078 26.938 10.672 1 97.81 363 THR B O 1
ATOM 7599 N N . GLY B 1 364 ? 2.469 25.156 9.469 1 97.44 364 GLY B N 1
ATOM 7600 C CA . GLY B 1 364 ? 1.06 25.516 9.469 1 97.44 364 GLY B CA 1
ATOM 7601 C C . GLY B 1 364 ? 0.749 26.719 8.594 1 97.44 364 GLY B C 1
ATOM 7602 O O . GLY B 1 364 ? -0.377 27.219 8.594 1 97.44 364 GLY B O 1
ATOM 7603 N N . GLN B 1 365 ? 1.655 27.172 7.801 1 97.25 365 GLN B N 1
ATOM 7604 C CA . GLN B 1 365 ? 1.458 28.375 6.984 1 97.25 365 GLN B CA 1
ATOM 7605 C C . GLN B 1 365 ? 0.705 28.031 5.699 1 97.25 365 GLN B C 1
ATOM 7607 O O . GLN B 1 365 ? 0.757 26.906 5.215 1 97.25 365 GLN B O 1
ATOM 7612 N N . VAL B 1 366 ? -0.013 28.969 5.148 1 98 366 VAL B N 1
ATOM 7613 C CA . VAL B 1 366 ? -0.572 28.969 3.801 1 98 366 VAL B CA 1
ATOM 7614 C C . VAL B 1 366 ? 0.096 30.047 2.961 1 98 366 VAL B C 1
ATOM 7616 O O . VAL B 1 366 ? 0.044 31.234 3.307 1 98 366 VAL B O 1
ATOM 7619 N N . LEU B 1 367 ? 0.749 29.688 1.919 1 97.5 367 LEU B N 1
ATOM 7620 C CA . LEU B 1 367 ? 1.498 30.625 1.105 1 97.5 367 LEU B CA 1
ATOM 7621 C C . LEU B 1 367 ? 0.558 31.609 0.407 1 97.5 367 LEU B C 1
ATOM 7623 O O . LEU B 1 367 ? -0.53 31.219 -0.029 1 97.5 367 LEU B O 1
ATOM 7627 N N . ALA B 1 368 ? 1.03 32.812 0.321 1 95.69 368 ALA B N 1
ATOM 7628 C CA . ALA B 1 368 ? 0.317 33.812 -0.48 1 95.69 368 ALA B CA 1
ATOM 7629 C C . ALA B 1 368 ? 0.464 33.531 -1.971 1 95.69 368 ALA B C 1
ATOM 7631 O O . ALA B 1 368 ? 1.467 32.969 -2.402 1 95.69 368 ALA B O 1
ATOM 7632 N N . GLU B 1 369 ? -0.52 33.938 -2.736 1 96.94 369 GLU B N 1
ATOM 7633 C CA . GLU B 1 369 ? -0.501 33.75 -4.18 1 96.94 369 GLU B CA 1
ATOM 7634 C C . GLU B 1 369 ? 0.759 34.312 -4.809 1 96.94 369 GLU B C 1
ATOM 7636 O O . GLU B 1 369 ? 1.371 33.719 -5.68 1 96.94 369 GLU B O 1
ATOM 7641 N N . ASP B 1 370 ? 1.151 35.531 -4.363 1 97.19 370 ASP B N 1
ATOM 7642 C CA . ASP B 1 370 ? 2.328 36.188 -4.922 1 97.19 370 ASP B CA 1
ATOM 7643 C C . ASP B 1 370 ? 3.588 35.344 -4.68 1 97.19 370 ASP B C 1
ATOM 7645 O O . ASP B 1 370 ? 4.457 35.25 -5.547 1 97.19 370 ASP B O 1
ATOM 7649 N N . ASN B 1 371 ? 3.672 34.844 -3.525 1 97.44 371 ASN B N 1
ATOM 7650 C CA . ASN B 1 371 ? 4.805 33.969 -3.223 1 97.44 371 ASN B CA 1
ATOM 7651 C C . ASN B 1 371 ? 4.816 32.719 -4.113 1 97.44 371 ASN B C 1
ATOM 7653 O O . ASN B 1 371 ? 5.871 32.312 -4.594 1 97.44 371 ASN B O 1
ATOM 7657 N N . GLN B 1 372 ? 3.656 32.094 -4.34 1 98.5 372 GLN B N 1
ATOM 7658 C CA . GLN B 1 372 ? 3.557 30.938 -5.215 1 98.5 372 GLN B CA 1
ATOM 7659 C C . GLN B 1 372 ? 3.975 31.281 -6.641 1 98.5 372 GLN B C 1
ATOM 7661 O O . GLN B 1 372 ? 4.625 30.484 -7.316 1 98.5 372 GLN B O 1
ATOM 7666 N N . ARG B 1 373 ? 3.562 32.438 -7.09 1 98.62 373 ARG B N 1
ATOM 7667 C CA . ARG B 1 373 ? 3.947 32.906 -8.422 1 98.62 373 ARG B CA 1
ATOM 7668 C C . ARG B 1 373 ? 5.461 33.031 -8.539 1 98.62 373 ARG B C 1
ATOM 7670 O O . ARG B 1 373 ? 6.051 32.594 -9.531 1 98.62 373 ARG B O 1
ATOM 7677 N N . ASP B 1 374 ? 6.062 33.625 -7.52 1 98.56 374 ASP B N 1
ATOM 7678 C CA . ASP B 1 374 ? 7.516 33.781 -7.5 1 98.56 374 ASP B CA 1
ATOM 7679 C C . ASP B 1 374 ? 8.211 32.406 -7.551 1 98.56 374 ASP B C 1
ATOM 7681 O O . ASP B 1 374 ? 9.227 32.25 -8.227 1 98.56 374 ASP B O 1
ATOM 7685 N N . ILE B 1 375 ? 7.656 31.484 -6.875 1 98.56 375 ILE B N 1
ATOM 7686 C CA . ILE B 1 375 ? 8.234 30.141 -6.805 1 98.56 375 ILE B CA 1
ATOM 7687 C C . ILE B 1 375 ? 8.133 29.469 -8.164 1 98.56 375 ILE B C 1
ATOM 7689 O O . ILE B 1 375 ? 9.109 28.875 -8.648 1 98.56 375 ILE B O 1
ATOM 7693 N N . ALA B 1 376 ? 6.934 29.484 -8.758 1 98.75 376 ALA B N 1
ATOM 7694 C CA . ALA B 1 376 ? 6.734 28.891 -10.078 1 98.75 376 ALA B CA 1
ATOM 7695 C C . ALA B 1 376 ? 7.688 29.5 -11.102 1 98.75 376 ALA B C 1
ATOM 7697 O O . ALA B 1 376 ? 8.289 28.781 -11.906 1 98.75 376 ALA B O 1
ATOM 7698 N N . LYS B 1 377 ? 7.84 30.812 -11.062 1 98.69 377 LYS B N 1
ATOM 7699 C CA . LYS B 1 377 ? 8.758 31.531 -11.953 1 98.69 377 LYS B CA 1
ATOM 7700 C C . LYS B 1 377 ? 10.195 31.078 -11.727 1 98.69 377 LYS B C 1
ATOM 7702 O O . LYS B 1 377 ? 10.93 30.812 -12.688 1 98.69 377 LYS B O 1
ATOM 7707 N N . PHE B 1 378 ? 10.602 30.984 -10.516 1 98.56 378 PHE B N 1
ATOM 7708 C CA . PHE B 1 378 ? 11.945 30.547 -10.148 1 98.56 378 PHE B CA 1
ATOM 7709 C C . PHE B 1 378 ? 12.227 29.156 -10.703 1 98.56 378 PHE B C 1
ATOM 7711 O O . PHE B 1 378 ? 13.289 28.922 -11.281 1 98.56 378 PHE B O 1
ATOM 7718 N N . CYS B 1 379 ? 11.25 28.234 -10.539 1 98.69 379 CYS B N 1
ATOM 7719 C CA . CYS B 1 379 ? 11.422 26.875 -11.031 1 98.69 379 CYS B CA 1
ATOM 7720 C C . CYS B 1 379 ? 11.578 26.859 -12.547 1 98.69 379 CYS B C 1
ATOM 7722 O O . CYS B 1 379 ? 12.414 26.141 -13.086 1 98.69 379 CYS B O 1
ATOM 7724 N N . LYS B 1 380 ? 10.727 27.609 -13.195 1 98.5 380 LYS B N 1
ATOM 7725 C CA . LYS B 1 380 ? 10.82 27.703 -14.648 1 98.5 380 LYS B CA 1
ATOM 7726 C C . LYS B 1 380 ? 12.188 28.234 -15.078 1 98.5 380 LYS B C 1
ATOM 7728 O O . LYS B 1 380 ? 12.844 27.641 -15.945 1 98.5 380 LYS B O 1
ATOM 7733 N N . GLU B 1 381 ? 12.664 29.312 -14.461 1 98.19 381 GLU B N 1
ATOM 7734 C CA . GLU B 1 381 ? 13.906 29.984 -14.836 1 98.19 381 GLU B CA 1
ATOM 7735 C C . GLU B 1 381 ? 15.117 29.094 -14.555 1 98.19 381 GLU B C 1
ATOM 7737 O O . GLU B 1 381 ? 16.078 29.094 -15.32 1 98.19 381 GLU B O 1
ATOM 7742 N N . GLU B 1 382 ? 15.062 28.359 -13.484 1 98.25 382 GLU B N 1
ATOM 7743 C CA . GLU B 1 382 ? 16.219 27.562 -13.07 1 98.25 382 GLU B CA 1
ATOM 7744 C C . GLU B 1 382 ? 16.109 26.125 -13.57 1 98.25 382 GLU B C 1
ATOM 7746 O O . GLU B 1 382 ? 17 25.312 -13.32 1 98.25 382 GLU B O 1
ATOM 7751 N N . GLY B 1 383 ? 14.977 25.797 -14.289 1 97.56 383 GLY B N 1
ATOM 7752 C CA . GLY B 1 383 ? 14.797 24.453 -14.836 1 97.56 383 GLY B CA 1
ATOM 7753 C C . GLY B 1 383 ? 14.609 23.391 -13.766 1 97.56 383 GLY B C 1
ATOM 7754 O O . GLY B 1 383 ? 15.148 22.297 -13.883 1 97.56 383 GLY B O 1
ATOM 7755 N N . LEU B 1 384 ? 13.953 23.719 -12.688 1 98.69 384 LEU B N 1
ATOM 7756 C CA . LEU B 1 384 ? 13.711 22.797 -11.586 1 98.69 384 LEU B CA 1
ATOM 7757 C C . LEU B 1 384 ? 12.328 22.156 -11.695 1 98.69 384 LEU B C 1
ATOM 7759 O O . LEU B 1 384 ? 11.367 22.828 -12.094 1 98.69 384 LEU B O 1
ATOM 7763 N N . VAL B 1 385 ? 12.203 20.844 -11.383 1 98.75 385 VAL B N 1
ATOM 7764 C CA . VAL B 1 385 ? 10.898 20.234 -11.18 1 98.75 385 VAL B CA 1
ATOM 7765 C C . VAL B 1 385 ? 10.273 20.75 -9.883 1 98.75 385 VAL B C 1
ATOM 7767 O O . VAL B 1 385 ? 10.922 20.75 -8.836 1 98.75 385 VAL B O 1
ATOM 7770 N N . LEU B 1 386 ? 9.078 21.281 -9.969 1 98.88 386 LEU B N 1
ATOM 7771 C CA . LEU B 1 386 ? 8.359 21.688 -8.773 1 98.88 386 LEU B CA 1
ATOM 7772 C C . LEU B 1 386 ? 7.57 20.531 -8.18 1 98.88 386 LEU B C 1
ATOM 7774 O O . LEU B 1 386 ? 6.609 20.047 -8.789 1 98.88 386 LEU B O 1
ATOM 7778 N N . LEU B 1 387 ? 7.961 20.031 -7.035 1 98.88 387 LEU B N 1
ATOM 7779 C CA . LEU B 1 387 ? 7.215 19.047 -6.262 1 98.88 387 LEU B CA 1
ATOM 7780 C C . LEU B 1 387 ? 6.32 19.719 -5.23 1 98.88 387 LEU B C 1
ATOM 7782 O O . LEU B 1 387 ? 6.785 20.109 -4.16 1 98.88 387 LEU B O 1
ATOM 7786 N N . ALA B 1 388 ? 5.078 19.797 -5.543 1 98.88 388 ALA B N 1
ATOM 7787 C CA . ALA B 1 388 ? 4.105 20.516 -4.719 1 98.88 388 ALA B CA 1
ATOM 7788 C C . ALA B 1 388 ? 3.367 19.547 -3.789 1 98.88 388 ALA B C 1
ATOM 7790 O O . ALA B 1 388 ? 2.453 18.844 -4.215 1 98.88 388 ALA B O 1
ATOM 7791 N N . ASP B 1 389 ? 3.746 19.547 -2.514 1 98.69 389 ASP B N 1
ATOM 7792 C CA . ASP B 1 389 ? 3.033 18.797 -1.485 1 98.69 389 ASP B CA 1
ATOM 7793 C C . ASP B 1 389 ? 1.795 19.562 -1.012 1 98.69 389 ASP B C 1
ATOM 7795 O O . ASP B 1 389 ? 1.896 20.469 -0.186 1 98.69 389 ASP B O 1
ATOM 7799 N N . GLU B 1 390 ? 0.645 19.141 -1.479 1 98.62 390 GLU B N 1
ATOM 7800 C CA . GLU B 1 390 ? -0.596 19.891 -1.282 1 98.62 390 GLU B CA 1
ATOM 7801 C C . GLU B 1 390 ? -1.637 19.031 -0.554 1 98.62 390 GLU B C 1
ATOM 7803 O O . GLU B 1 390 ? -2.834 19.141 -0.827 1 98.62 390 GLU B O 1
ATOM 7808 N N . VAL B 1 391 ? -1.18 18.219 0.373 1 98 391 VAL B N 1
ATOM 7809 C CA . VAL B 1 391 ? -2.01 17.203 1.015 1 98 391 VAL B CA 1
ATOM 7810 C C . VAL B 1 391 ? -2.982 17.859 1.985 1 98 391 VAL B C 1
ATOM 7812 O O . VAL B 1 391 ? -4.039 17.312 2.295 1 98 391 VAL B O 1
ATOM 7815 N N . TYR B 1 392 ? -2.723 19.125 2.449 1 97.81 392 TYR B N 1
ATOM 7816 C CA . TYR B 1 392 ? -3.568 19.812 3.416 1 97.81 392 TYR B CA 1
ATOM 7817 C C . TYR B 1 392 ? -4.438 20.859 2.732 1 97.81 392 TYR B C 1
ATOM 7819 O O . TYR B 1 392 ? -4.816 21.859 3.35 1 97.81 392 TYR B O 1
ATOM 7827 N N . GLN B 1 393 ? -4.816 20.672 1.556 1 97 393 GLN B N 1
ATOM 7828 C CA . GLN B 1 393 ? -5.395 21.688 0.688 1 97 393 GLN B CA 1
ATOM 7829 C C . GLN B 1 393 ? -6.738 22.172 1.229 1 97 393 GLN B C 1
ATOM 7831 O O . GLN B 1 393 ? -7.164 23.297 0.944 1 97 393 GLN B O 1
ATOM 7836 N N . GLU B 1 394 ? -7.434 21.453 2.102 1 95.38 394 GLU B N 1
ATOM 7837 C CA . GLU B 1 394 ? -8.742 21.844 2.605 1 95.38 394 GLU B CA 1
ATOM 7838 C C . GLU B 1 394 ? -8.648 22.406 4.023 1 95.38 394 GLU B C 1
ATOM 7840 O O . GLU B 1 394 ? -9.609 22.984 4.539 1 95.38 394 GLU B O 1
ATOM 7845 N N . ASN B 1 395 ? -7.535 22.219 4.664 1 97.31 395 ASN B N 1
ATOM 7846 C CA . ASN B 1 395 ? -7.324 22.688 6.031 1 97.31 395 ASN B CA 1
ATOM 7847 C C . ASN B 1 395 ? -6.863 24.141 6.055 1 97.31 395 ASN B C 1
ATOM 7849 O O . ASN B 1 395 ? -5.668 24.422 6.156 1 97.31 395 ASN B O 1
ATOM 7853 N N . ILE B 1 396 ? -7.809 25.078 5.984 1 97.56 396 ILE B N 1
ATOM 7854 C CA . ILE B 1 396 ? -7.539 26.516 6.039 1 97.56 396 ILE B CA 1
ATOM 7855 C C . ILE B 1 396 ? -8.336 27.141 7.18 1 97.56 396 ILE B C 1
ATOM 7857 O O . ILE B 1 396 ? -9.562 27.016 7.234 1 97.56 396 ILE B O 1
ATOM 7861 N N . TYR B 1 397 ? -7.684 27.922 8.055 1 96.38 397 TYR B N 1
ATOM 7862 C CA . TYR B 1 397 ? -8.336 28.328 9.297 1 96.38 397 TYR B CA 1
ATOM 7863 C C . TYR B 1 397 ? -8.508 29.844 9.367 1 96.38 397 TYR B C 1
ATOM 7865 O O . TYR B 1 397 ? -9.258 30.344 10.195 1 96.38 397 TYR B O 1
ATOM 7873 N N . VAL B 1 398 ? -7.816 30.562 8.516 1 94.19 398 VAL B N 1
ATOM 7874 C CA . VAL B 1 398 ? -7.859 32.031 8.586 1 94.19 398 VAL B CA 1
ATOM 7875 C C . VAL B 1 398 ? -8.609 32.562 7.375 1 94.19 398 VAL B C 1
ATOM 7877 O O . VAL B 1 398 ? -8.484 32.031 6.27 1 94.19 398 VAL B O 1
ATOM 7880 N N . PRO B 1 399 ? -9.336 33.594 7.543 1 91.5 399 PRO B N 1
ATOM 7881 C CA . PRO B 1 399 ? -10.227 34.094 6.492 1 91.5 399 PRO B CA 1
ATOM 7882 C C . PRO B 1 399 ? -9.469 34.75 5.352 1 91.5 399 PRO B C 1
ATOM 7884 O O . PRO B 1 399 ? -9.984 34.844 4.23 1 91.5 399 PRO B O 1
ATOM 7887 N N . ASP B 1 400 ? -8.289 35.219 5.582 1 92.19 400 ASP B N 1
ATOM 7888 C CA . ASP B 1 400 ? -7.582 36 4.57 1 92.19 400 ASP B CA 1
ATOM 7889 C C . ASP B 1 400 ? -6.695 35.094 3.709 1 92.19 400 ASP B C 1
ATOM 7891 O O . ASP B 1 400 ? -5.93 35.594 2.877 1 92.19 400 ASP B O 1
ATOM 7895 N N . LYS B 1 401 ? -6.691 33.812 3.936 1 94.69 401 LYS B N 1
ATOM 7896 C CA . LYS B 1 401 ? -5.918 32.875 3.139 1 94.69 401 LYS B CA 1
ATOM 7897 C C . LYS B 1 401 ? -6.832 31.875 2.439 1 94.69 401 LYS B C 1
ATOM 7899 O O . LYS B 1 401 ? -7.922 31.562 2.932 1 94.69 401 LYS B O 1
ATOM 7904 N N . LYS B 1 402 ? -6.434 31.5 1.289 1 95.44 402 LYS B N 1
ATOM 7905 C CA . LYS B 1 402 ? -7.062 30.438 0.505 1 95.44 402 LYS B CA 1
ATOM 7906 C C . LYS B 1 402 ? -6.016 29.531 -0.118 1 95.44 402 LYS B C 1
ATOM 7908 O O . LYS B 1 402 ? -4.895 29.953 -0.4 1 95.44 402 LYS B O 1
ATOM 7913 N N . PHE B 1 403 ? -6.449 28.344 -0.303 1 97.12 403 PHE B N 1
ATOM 7914 C CA . PHE B 1 403 ? -5.566 27.422 -1.008 1 97.12 403 PHE B CA 1
ATOM 7915 C C . PHE B 1 403 ? -5.684 27.609 -2.516 1 97.12 403 PHE B C 1
ATOM 7917 O O . PHE B 1 403 ? -6.793 27.641 -3.057 1 97.12 403 PHE B O 1
ATOM 7924 N N . HIS B 1 404 ? -4.598 27.734 -3.125 1 98.19 404 HIS B N 1
ATOM 7925 C CA . HIS B 1 404 ? -4.43 27.641 -4.57 1 98.19 404 HIS B CA 1
ATOM 7926 C C . HIS B 1 404 ? -3.367 26.609 -4.938 1 98.19 404 HIS B C 1
ATOM 7928 O O . HIS B 1 404 ? -2.24 26.672 -4.441 1 98.19 404 HIS B O 1
ATOM 7934 N N . SER B 1 405 ? -3.797 25.656 -5.82 1 98.69 405 SER B N 1
ATOM 7935 C CA . SER B 1 405 ? -2.781 24.703 -6.246 1 98.69 405 SER B CA 1
ATOM 7936 C C . SER B 1 405 ? -1.687 25.391 -7.059 1 98.69 405 SER B C 1
ATOM 7938 O O . SER B 1 405 ? -1.929 26.406 -7.699 1 98.69 405 SER B O 1
ATOM 7940 N N . PHE B 1 406 ? -0.502 24.828 -7.008 1 98.88 406 PHE B N 1
ATOM 7941 C CA . PHE B 1 406 ? 0.595 25.375 -7.797 1 98.88 406 PHE B CA 1
ATOM 7942 C C . PHE B 1 406 ? 0.301 25.25 -9.289 1 98.88 406 PHE B C 1
ATOM 7944 O O . PHE B 1 406 ? 0.726 26.094 -10.086 1 98.88 406 PHE B O 1
ATOM 7951 N N . LYS B 1 407 ? -0.392 24.188 -9.711 1 98.75 407 LYS B N 1
ATOM 7952 C CA . LYS B 1 407 ? -0.771 24.078 -11.117 1 98.75 407 LYS B CA 1
ATOM 7953 C C . LYS B 1 407 ? -1.691 25.219 -11.531 1 98.75 407 LYS B C 1
ATOM 7955 O O . LYS B 1 407 ? -1.512 25.828 -12.594 1 98.75 407 LYS B O 1
ATOM 7960 N N . LYS B 1 408 ? -2.721 25.516 -10.703 1 98.62 408 LYS B N 1
ATOM 7961 C CA . LYS B 1 408 ? -3.594 26.656 -10.977 1 98.62 408 LYS B CA 1
ATOM 7962 C C . LYS B 1 408 ? -2.787 27.938 -11.141 1 98.62 408 LYS B C 1
ATOM 7964 O O . LYS B 1 408 ? -2.994 28.688 -12.094 1 98.62 408 LYS B O 1
ATOM 7969 N N . ILE B 1 409 ? -1.872 28.188 -10.172 1 98.75 409 ILE B N 1
ATOM 7970 C CA . ILE B 1 409 ? -1.05 29.391 -10.188 1 98.75 409 ILE B CA 1
ATOM 7971 C C . ILE B 1 409 ? -0.2 29.422 -11.453 1 98.75 409 ILE B C 1
ATOM 7973 O O . ILE B 1 409 ? -0.15 30.438 -12.148 1 98.75 409 ILE B O 1
ATOM 7977 N N . SER B 1 410 ? 0.433 28.312 -11.812 1 98.69 410 SER B N 1
ATOM 7978 C CA . SER B 1 410 ? 1.275 28.234 -13 1 98.69 410 SER B CA 1
ATOM 7979 C C . SER B 1 410 ? 0.471 28.5 -14.266 1 98.69 410 SER B C 1
ATOM 7981 O O . SER B 1 410 ? 0.911 29.266 -15.141 1 98.69 410 SER B O 1
ATOM 7983 N N . ARG B 1 411 ? -0.679 27.859 -14.367 1 98.5 411 ARG B N 1
ATOM 7984 C CA . ARG B 1 411 ? -1.53 28.047 -15.539 1 98.5 411 ARG B CA 1
ATOM 7985 C C . ARG B 1 411 ? -2.021 29.484 -15.648 1 98.5 411 ARG B C 1
ATOM 7987 O O . ARG B 1 411 ? -2.117 30.031 -16.75 1 98.5 411 ARG B O 1
ATOM 7994 N N . SER B 1 412 ? -2.338 30.109 -14.5 1 98.38 412 SER B N 1
ATOM 7995 C CA . SER B 1 412 ? -2.795 31.484 -14.484 1 98.38 412 SER B CA 1
ATOM 7996 C C . SER B 1 412 ? -1.702 32.438 -14.969 1 98.38 412 SER B C 1
ATOM 7998 O O . SER B 1 412 ? -1.991 33.531 -15.445 1 98.38 412 SER B O 1
ATOM 8000 N N . MET B 1 413 ? -0.472 32 -14.836 1 98.5 413 MET B N 1
ATOM 8001 C CA . MET B 1 413 ? 0.677 32.781 -15.273 1 98.5 413 MET B CA 1
ATOM 8002 C C . MET B 1 413 ? 0.989 32.531 -16.734 1 98.5 413 MET B C 1
ATOM 8004 O O . MET B 1 413 ? 1.921 33.094 -17.297 1 98.5 413 MET B O 1
ATOM 8008 N N . GLY B 1 414 ? 0.261 31.562 -17.328 1 98.12 414 GLY B N 1
ATOM 8009 C CA . GLY B 1 414 ? 0.458 31.219 -18.734 1 98.12 414 GLY B CA 1
ATOM 8010 C C . GLY B 1 414 ? 1.461 30.109 -18.938 1 98.12 414 GLY B C 1
ATOM 8011 O O . GLY B 1 414 ? 1.87 29.828 -20.078 1 98.12 414 GLY B O 1
ATOM 8012 N N . TYR B 1 415 ? 1.886 29.484 -17.859 1 98.19 415 TYR B N 1
ATOM 8013 C CA . TYR B 1 415 ? 2.836 28.375 -17.984 1 98.19 415 TYR B CA 1
ATOM 8014 C C . TYR B 1 415 ? 2.123 27.078 -18.328 1 98.19 415 TYR B C 1
ATOM 8016 O O . TYR B 1 415 ? 1.17 26.688 -17.656 1 98.19 415 TYR B O 1
ATOM 8024 N N . GLY B 1 416 ? 2.551 26.391 -19.422 1 95.88 416 GLY B N 1
ATOM 8025 C CA . GLY B 1 416 ? 1.983 25.125 -19.875 1 95.88 416 GLY B CA 1
ATOM 8026 C C . GLY B 1 416 ? 2.936 23.969 -19.719 1 95.88 416 GLY B C 1
ATOM 8027 O O . GLY B 1 416 ? 3.848 24 -18.875 1 95.88 416 GLY B O 1
ATOM 8028 N N . GLU B 1 417 ? 2.723 22.969 -20.453 1 95.75 417 GLU B N 1
ATOM 8029 C CA . GLU B 1 417 ? 3.438 21.688 -20.359 1 95.75 417 GLU B CA 1
ATOM 8030 C C . GLU B 1 417 ? 4.906 21.859 -20.734 1 95.75 417 GLU B C 1
ATOM 8032 O O . GLU B 1 417 ? 5.758 21.094 -20.281 1 95.75 417 GLU B O 1
ATOM 8037 N N . LYS B 1 418 ? 5.227 22.844 -21.469 1 96.12 418 LYS B N 1
ATOM 8038 C CA . LYS B 1 418 ? 6.594 23.031 -21.953 1 96.12 418 LYS B CA 1
ATOM 8039 C C . LYS B 1 418 ? 7.348 24.031 -21.078 1 96.12 418 LYS B C 1
ATOM 8041 O O . LYS B 1 418 ? 8.57 24.172 -21.219 1 96.12 418 LYS B O 1
ATOM 8046 N N . ASP B 1 419 ? 6.68 24.688 -20.156 1 97.62 419 ASP B N 1
ATOM 8047 C CA . ASP B 1 419 ? 7.273 25.781 -19.406 1 97.62 419 ASP B CA 1
ATOM 8048 C C . ASP B 1 419 ? 7.773 25.312 -18.047 1 97.62 419 ASP B C 1
ATOM 8050 O O . ASP B 1 419 ? 8.758 25.828 -17.516 1 97.62 419 ASP B O 1
ATOM 8054 N N . ILE B 1 420 ? 7.039 24.328 -17.453 1 98.19 420 ILE B N 1
ATOM 8055 C CA . ILE B 1 420 ? 7.355 23.953 -16.078 1 98.19 420 ILE B CA 1
ATOM 8056 C C . ILE B 1 420 ? 6.938 22.5 -15.844 1 98.19 420 ILE B C 1
ATOM 8058 O O . ILE B 1 420 ? 5.887 22.062 -16.328 1 98.19 420 ILE B O 1
ATOM 8062 N N . SER B 1 421 ? 7.805 21.688 -15.234 1 98.62 421 SER B N 1
ATOM 8063 C CA . SER B 1 421 ? 7.465 20.375 -14.727 1 98.62 421 SER B CA 1
ATOM 8064 C C . SER B 1 421 ? 6.977 20.453 -13.281 1 98.62 421 SER B C 1
ATOM 8066 O O . SER B 1 421 ? 7.691 20.922 -12.398 1 98.62 421 SER B O 1
ATOM 8068 N N . LEU B 1 422 ? 5.77 20 -13.141 1 98.75 422 LEU B N 1
ATOM 8069 C CA . LEU B 1 422 ? 5.113 20.156 -11.844 1 98.75 422 LEU B CA 1
ATOM 8070 C C . LEU B 1 422 ? 4.406 18.875 -11.438 1 98.75 422 LEU B C 1
ATOM 8072 O O . LEU B 1 422 ? 3.691 18.266 -12.242 1 98.75 422 LEU B O 1
ATOM 8076 N N . VAL B 1 423 ? 4.668 18.391 -10.211 1 98.88 423 VAL B N 1
ATOM 8077 C CA . VAL B 1 423 ? 3.963 17.266 -9.617 1 98.88 423 VAL B CA 1
ATOM 8078 C C . VAL B 1 423 ? 3.232 17.719 -8.352 1 98.88 423 VAL B C 1
ATOM 8080 O O . VAL B 1 423 ? 3.85 18.234 -7.422 1 98.88 423 VAL B O 1
ATOM 8083 N N . SER B 1 424 ? 1.941 17.594 -8.367 1 98.88 424 SER B N 1
ATOM 8084 C CA . SER B 1 424 ? 1.122 17.906 -7.203 1 98.88 424 SER B CA 1
ATOM 8085 C C . SER B 1 424 ? 0.718 16.625 -6.461 1 98.88 424 SER B C 1
ATOM 8087 O O . SER B 1 424 ? 0.207 15.688 -7.062 1 98.88 424 SER B O 1
ATOM 8089 N N . PHE B 1 425 ? 0.936 16.594 -5.125 1 98.69 425 PHE B N 1
ATOM 8090 C CA . PHE B 1 425 ? 0.628 15.43 -4.312 1 98.69 425 PHE B CA 1
ATOM 8091 C C . PHE B 1 425 ? -0.625 15.664 -3.477 1 98.69 425 PHE B C 1
ATOM 8093 O O . PHE B 1 425 ? -0.821 16.75 -2.936 1 98.69 425 PHE B O 1
ATOM 8100 N N . GLN B 1 426 ? -1.46 14.656 -3.412 1 98.44 426 GLN B N 1
ATOM 8101 C CA . GLN B 1 426 ? -2.662 14.641 -2.586 1 98.44 426 GLN B CA 1
ATOM 8102 C C . GLN B 1 426 ? -2.793 13.32 -1.83 1 98.44 426 GLN B C 1
ATOM 8104 O O . GLN B 1 426 ? -2.32 12.281 -2.297 1 98.44 426 GLN B O 1
ATOM 8109 N N . SER B 1 427 ? -3.379 13.352 -0.624 1 97.69 427 SER B N 1
ATOM 8110 C CA . SER B 1 427 ? -3.588 12.156 0.195 1 97.69 427 SER B CA 1
ATOM 8111 C C . SER B 1 427 ? -4.887 12.25 0.986 1 97.69 427 SER B C 1
ATOM 8113 O O . SER B 1 427 ? -5.238 13.32 1.489 1 97.69 427 SER B O 1
ATOM 8115 N N . VAL B 1 428 ? -5.59 11.125 1.153 1 98.06 428 VAL B N 1
ATOM 8116 C CA . VAL B 1 428 ? -6.824 11.086 1.932 1 98.06 428 VAL B CA 1
ATOM 8117 C C . VAL B 1 428 ? -6.492 10.969 3.418 1 98.06 428 VAL B C 1
ATOM 8119 O O . VAL B 1 428 ? -7.375 11.117 4.27 1 98.06 428 VAL B O 1
ATOM 8122 N N . SER B 1 429 ? -5.195 10.75 3.689 1 95.75 429 SER B N 1
ATOM 8123 C CA . SER B 1 429 ? -4.77 10.594 5.078 1 95.75 429 SER B CA 1
ATOM 8124 C C . SER B 1 429 ? -4.773 11.93 5.809 1 95.75 429 SER B C 1
ATOM 8126 O O . SER B 1 429 ? -4.734 11.969 7.039 1 95.75 429 SER B O 1
ATOM 8128 N N . LYS B 1 430 ? -4.707 12.867 4.879 1 92.25 430 LYS B N 1
ATOM 8129 C CA . LYS B 1 430 ? -4.578 14.227 5.398 1 92.25 430 LYS B CA 1
ATOM 8130 C C . LYS B 1 430 ? -5.852 15.031 5.16 1 92.25 430 LYS B C 1
ATOM 8132 O O . LYS B 1 430 ? -6.836 14.5 4.637 1 92.25 430 LYS B O 1
ATOM 8137 N N . GLY B 1 431 ? -6.055 16.141 5.625 1 91.19 431 GLY B N 1
ATOM 8138 C CA . GLY B 1 431 ? -7.266 16.938 5.492 1 91.19 431 GLY B CA 1
ATOM 8139 C C . GLY B 1 431 ? -8.281 16.656 6.586 1 91.19 431 GLY B C 1
ATOM 8140 O O . GLY B 1 431 ? -7.965 16.016 7.586 1 91.19 431 GLY B O 1
ATOM 8141 N N . TYR B 1 432 ? -9.484 17.125 6.262 1 95.31 432 TYR B N 1
ATOM 8142 C CA . TYR B 1 432 ? -10.539 16.953 7.25 1 95.31 432 TYR B CA 1
ATOM 8143 C C . TYR B 1 432 ? -11.008 15.5 7.297 1 95.31 432 TYR B C 1
ATOM 8145 O O . TYR B 1 432 ? -11.656 15.078 8.258 1 95.31 432 TYR B O 1
ATOM 8153 N N . TYR B 1 433 ? -10.695 14.742 6.277 1 96 433 TYR B N 1
ATOM 8154 C CA . TYR B 1 433 ? -11.125 13.352 6.219 1 96 433 TYR B CA 1
ATOM 8155 C C . TYR B 1 433 ? -10.266 12.469 7.113 1 96 433 TYR B C 1
ATOM 8157 O O . TYR B 1 433 ? -10.766 11.539 7.746 1 96 433 TYR B O 1
ATOM 8165 N N . GLY B 1 434 ? -8.969 12.672 7.215 1 96.69 434 GLY B N 1
ATOM 8166 C CA . GLY B 1 434 ? -8.094 11.961 8.141 1 96.69 434 GLY B CA 1
ATOM 8167 C C . GLY B 1 434 ? -8.109 10.453 7.941 1 96.69 434 GLY B C 1
ATOM 8168 O O . GLY B 1 434 ? -8.031 9.695 8.914 1 96.69 434 GLY B O 1
ATOM 8169 N N . GLU B 1 435 ? -8.328 9.961 6.75 1 97.88 435 GLU B N 1
ATOM 8170 C CA . GLU B 1 435 ? -8.445 8.539 6.457 1 97.88 435 GLU B CA 1
ATOM 8171 C C . GLU B 1 435 ? -7.07 7.91 6.234 1 97.88 435 GLU B C 1
ATOM 8173 O O . GLU B 1 435 ? -6.77 7.43 5.137 1 97.88 435 GLU B O 1
ATOM 8178 N N . CYS B 1 436 ? -6.277 7.855 7.297 1 96.62 436 CYS B N 1
ATOM 8179 C CA . CYS B 1 436 ? -4.906 7.367 7.254 1 96.62 436 CYS B CA 1
ATOM 8180 C C . CYS B 1 436 ? -4.867 5.879 6.938 1 96.62 436 CYS B C 1
ATOM 8182 O O . CYS B 1 436 ? -4.055 5.43 6.125 1 96.62 436 CYS B O 1
ATOM 8184 N N . GLY B 1 437 ? -5.801 5.137 7.5 1 97 437 GLY B N 1
ATOM 8185 C CA . GLY B 1 437 ? -5.785 3.688 7.391 1 97 437 GLY B CA 1
ATOM 8186 C C . GLY B 1 437 ? -6.211 3.186 6.023 1 97 437 GLY B C 1
ATOM 8187 O O . GLY B 1 437 ? -5.988 2.023 5.684 1 97 437 GLY B O 1
ATOM 8188 N N . LYS B 1 438 ? -6.844 4.031 5.223 1 97.88 438 LYS B N 1
ATOM 8189 C CA . LYS B 1 438 ? -7.32 3.635 3.9 1 97.88 438 LYS B CA 1
ATOM 8190 C C . LYS B 1 438 ? -6.203 3.711 2.865 1 97.88 438 LYS B C 1
ATOM 8192 O O . LYS B 1 438 ? -6.316 3.137 1.78 1 97.88 438 LYS B O 1
ATOM 8197 N N . ARG B 1 439 ? -5.16 4.41 3.23 1 97.06 439 ARG B N 1
ATOM 8198 C CA . ARG B 1 439 ? -3.973 4.531 2.393 1 97.06 439 ARG B CA 1
ATOM 8199 C C . ARG B 1 439 ? -4.348 4.906 0.962 1 97.06 439 ARG B C 1
ATOM 8201 O O . ARG B 1 439 ? -3.971 4.211 0.016 1 97.06 439 ARG B O 1
ATOM 8208 N N . GLY B 1 440 ? -4.969 6.051 0.753 1 97.94 440 GLY B N 1
ATOM 8209 C CA . GLY B 1 440 ? -5.328 6.555 -0.562 1 97.94 440 GLY B CA 1
ATOM 8210 C C . GLY B 1 440 ? -4.695 7.898 -0.881 1 97.94 440 GLY B C 1
ATOM 8211 O O . GLY B 1 440 ? -4.461 8.711 0.017 1 97.94 440 GLY B O 1
ATOM 8212 N N . GLY B 1 441 ? -4.422 8.141 -2.098 1 98.25 441 GLY B N 1
ATOM 8213 C CA . GLY B 1 441 ? -3.865 9.391 -2.586 1 98.25 441 GLY B CA 1
ATOM 8214 C C . GLY B 1 441 ? -3.633 9.398 -4.086 1 98.25 441 GLY B C 1
ATOM 8215 O O . GLY B 1 441 ? -4.004 8.445 -4.777 1 98.25 441 GLY B O 1
ATOM 8216 N N . TYR B 1 442 ? -3.115 10.508 -4.566 1 98.69 442 TYR B N 1
ATOM 8217 C CA . TYR B 1 442 ? -2.73 10.586 -5.973 1 98.69 442 TYR B CA 1
ATOM 8218 C C . TYR B 1 442 ? -1.658 11.641 -6.188 1 98.69 442 TYR B C 1
ATOM 8220 O O . TYR B 1 442 ? -1.431 12.492 -5.32 1 98.69 442 TYR B O 1
ATOM 8228 N N . MET B 1 443 ? -0.984 11.539 -7.238 1 98.75 443 MET B N 1
ATOM 8229 C CA . MET B 1 443 ? -0.182 12.648 -7.758 1 98.75 443 MET B CA 1
ATOM 8230 C C . MET B 1 443 ? -0.619 13.016 -9.172 1 98.75 443 MET B C 1
ATOM 8232 O O . MET B 1 443 ? -1.043 12.156 -9.945 1 98.75 443 MET B O 1
ATOM 8236 N N . GLU B 1 444 ? -0.681 14.242 -9.438 1 98.81 444 GLU B N 1
ATOM 8237 C CA . GLU B 1 444 ? -0.85 14.781 -10.789 1 98.81 444 GLU B CA 1
ATOM 8238 C C . GLU B 1 444 ? 0.489 15.203 -11.383 1 98.81 444 GLU B C 1
ATOM 8240 O O . GLU B 1 444 ? 1.154 16.094 -10.859 1 98.81 444 GLU B O 1
ATOM 8245 N N . VAL B 1 445 ? 0.89 14.539 -12.492 1 98.56 445 VAL B N 1
ATOM 8246 C CA . VAL B 1 445 ? 2.199 14.711 -13.109 1 98.56 445 VAL B CA 1
ATOM 8247 C C . VAL B 1 445 ? 2.059 15.508 -14.406 1 98.56 445 VAL B C 1
ATOM 8249 O O . VAL B 1 445 ? 1.534 14.992 -15.398 1 98.56 445 VAL B O 1
ATOM 8252 N N . THR B 1 446 ? 2.609 16.734 -14.422 1 98.31 446 THR B N 1
ATOM 8253 C CA . THR B 1 446 ? 2.455 17.594 -15.594 1 98.31 446 THR B CA 1
ATOM 8254 C C . THR B 1 446 ? 3.803 18.156 -16.031 1 98.31 446 THR B C 1
ATOM 8256 O O . THR B 1 446 ? 4.699 18.344 -15.203 1 98.31 446 THR B O 1
ATOM 8259 N N . GLY B 1 447 ? 3.963 18.375 -17.312 1 98 447 GLY B N 1
ATOM 8260 C CA . GLY B 1 447 ? 5.113 19.094 -17.844 1 98 447 GLY B CA 1
ATOM 8261 C C . GLY B 1 447 ? 6.312 18.188 -18.078 1 98 447 GLY B C 1
ATOM 8262 O O . GLY B 1 447 ? 7.453 18.656 -18.094 1 98 447 GLY B O 1
ATOM 8263 N N . PHE B 1 448 ? 6.113 16.922 -18.234 1 97.75 448 PHE B N 1
ATOM 8264 C CA . PHE B 1 448 ? 7.188 15.984 -18.516 1 97.75 448 PHE B CA 1
ATOM 8265 C C . PHE B 1 448 ? 7.082 15.461 -19.953 1 97.75 448 PHE B C 1
ATOM 8267 O O . PHE B 1 448 ? 5.977 15.312 -20.484 1 97.75 448 PHE B O 1
ATOM 8274 N N . SER B 1 449 ? 8.195 15.164 -20.547 1 95.44 449 SER B N 1
ATOM 8275 C CA . SER B 1 449 ? 8.203 14.578 -21.875 1 95.44 449 SER B CA 1
ATOM 8276 C C . SER B 1 449 ? 7.578 13.188 -21.891 1 95.44 449 SER B C 1
ATOM 8278 O O . SER B 1 449 ? 7.488 12.539 -20.844 1 95.44 449 SER B O 1
ATOM 8280 N N . PRO B 1 450 ? 7.094 12.789 -23.016 1 93.06 450 PRO B N 1
ATOM 8281 C CA . PRO B 1 450 ? 6.531 11.438 -23.125 1 93.06 450 PRO B CA 1
ATOM 8282 C C . PRO B 1 450 ? 7.504 10.352 -22.656 1 93.06 450 PRO B C 1
ATOM 8284 O O . PRO B 1 450 ? 7.09 9.359 -22.062 1 93.06 450 PRO B O 1
ATOM 8287 N N . GLU B 1 451 ? 8.742 10.547 -22.922 1 92 451 GLU B N 1
ATOM 8288 C CA . GLU B 1 451 ? 9.75 9.57 -22.531 1 92 451 GLU B CA 1
ATOM 8289 C C . GLU B 1 451 ? 9.852 9.445 -21.016 1 92 451 GLU B C 1
ATOM 8291 O O . GLU B 1 451 ? 9.922 8.344 -20.484 1 92 451 GLU B O 1
ATOM 8296 N N . ILE B 1 452 ? 9.836 10.625 -20.359 1 93.12 452 ILE B N 1
ATOM 8297 C CA . ILE B 1 452 ? 9.922 10.625 -18.906 1 93.12 452 ILE B CA 1
ATOM 8298 C C . ILE B 1 452 ? 8.625 10.062 -18.312 1 93.12 452 ILE B C 1
ATOM 8300 O O . ILE B 1 452 ? 8.656 9.328 -17.312 1 93.12 452 ILE B O 1
ATOM 8304 N N . ARG B 1 453 ? 7.574 10.359 -18.922 1 93.25 453 ARG B N 1
ATOM 8305 C CA . ARG B 1 453 ? 6.281 9.852 -18.469 1 93.25 453 ARG B CA 1
ATOM 8306 C C . ARG B 1 453 ? 6.234 8.328 -18.531 1 93.25 453 ARG B C 1
ATOM 8308 O O . ARG B 1 453 ? 5.656 7.68 -17.656 1 93.25 453 ARG B O 1
ATOM 8315 N N . GLU B 1 454 ? 6.762 7.793 -19.547 1 89.38 454 GLU B N 1
ATOM 8316 C CA . GLU B 1 454 ? 6.836 6.344 -19.672 1 89.38 454 GLU B CA 1
ATOM 8317 C C . GLU B 1 454 ? 7.656 5.727 -18.547 1 89.38 454 GLU B C 1
ATOM 8319 O O . GLU B 1 454 ? 7.336 4.645 -18.062 1 89.38 454 GLU B O 1
ATOM 8324 N N . GLN B 1 455 ? 8.703 6.422 -18.141 1 88.75 455 GLN B N 1
ATOM 8325 C CA . GLN B 1 455 ? 9.516 5.949 -17.031 1 88.75 455 GLN B CA 1
ATOM 8326 C C . GLN B 1 455 ? 8.742 6.004 -15.711 1 88.75 455 GLN B C 1
ATOM 8328 O O . GLN B 1 455 ? 8.852 5.102 -14.883 1 88.75 455 GLN B O 1
ATOM 8333 N N . ILE B 1 456 ? 7.996 7.078 -15.617 1 92.25 456 ILE B N 1
ATOM 8334 C CA . ILE B 1 456 ? 7.16 7.199 -14.422 1 92.25 456 ILE B CA 1
ATOM 8335 C C . ILE B 1 456 ? 6.16 6.047 -14.375 1 92.25 456 ILE B C 1
ATOM 8337 O O . ILE B 1 456 ? 5.965 5.434 -13.32 1 92.25 456 ILE B O 1
ATOM 8341 N N . TYR B 1 457 ? 5.633 5.723 -15.438 1 89.94 457 TYR B N 1
ATOM 8342 C CA . TYR B 1 457 ? 4.68 4.621 -15.539 1 89.94 457 TYR B CA 1
ATOM 8343 C C . TYR B 1 457 ? 5.344 3.291 -15.203 1 89.94 457 TYR B C 1
ATOM 8345 O O . TYR B 1 457 ? 4.762 2.455 -14.508 1 89.94 457 TYR B O 1
ATOM 8353 N N . LYS B 1 458 ? 6.449 3.072 -15.68 1 83.25 458 LYS B N 1
ATOM 8354 C CA . LYS B 1 458 ? 7.188 1.841 -15.414 1 83.25 458 LYS B CA 1
ATOM 8355 C C . LYS B 1 458 ? 7.434 1.656 -13.922 1 83.25 458 LYS B C 1
ATOM 8357 O O . LYS B 1 458 ? 7.25 0.561 -13.383 1 83.25 458 LYS B O 1
ATOM 8362 N N . VAL B 1 459 ? 7.809 2.73 -13.289 1 84.12 459 VAL B N 1
ATOM 8363 C CA . VAL B 1 459 ? 8.062 2.664 -11.852 1 84.12 459 VAL B CA 1
ATOM 8364 C C . VAL B 1 459 ? 6.762 2.367 -11.109 1 84.12 459 VAL B C 1
ATOM 8366 O O . VAL B 1 459 ? 6.742 1.569 -10.172 1 84.12 459 VAL B O 1
ATOM 8369 N N . ALA B 1 460 ? 5.699 2.996 -11.578 1 87.25 460 ALA B N 1
ATOM 8370 C CA . ALA B 1 460 ? 4.395 2.793 -10.953 1 87.25 460 ALA B CA 1
ATOM 8371 C C . ALA B 1 460 ? 3.92 1.353 -11.133 1 87.25 460 ALA B C 1
ATOM 8373 O O . ALA B 1 460 ? 3.219 0.813 -10.273 1 87.25 460 ALA B O 1
ATOM 8374 N N . SER B 1 461 ? 4.344 0.719 -12.117 1 81.19 461 SER B N 1
ATOM 8375 C CA . SER B 1 461 ? 3.844 -0.602 -12.484 1 81.19 461 SER B CA 1
ATOM 8376 C C . SER B 1 461 ? 4.574 -1.701 -11.719 1 81.19 461 SER B C 1
ATOM 8378 O O . SER B 1 461 ? 4.109 -2.842 -11.664 1 81.19 461 SER B O 1
ATOM 8380 N N . VAL B 1 462 ? 5.637 -1.372 -11.094 1 72.94 462 VAL B N 1
ATOM 8381 C CA . VAL B 1 462 ? 6.422 -2.361 -10.359 1 72.94 462 VAL B CA 1
ATOM 8382 C C . VAL B 1 462 ? 5.578 -2.973 -9.25 1 72.94 462 VAL B C 1
ATOM 8384 O O . VAL B 1 462 ? 5.688 -4.168 -8.961 1 72.94 462 VAL B O 1
ATOM 8387 N N . ASN B 1 463 ? 4.746 -2.16 -8.648 1 75.44 463 ASN B N 1
ATOM 8388 C CA . ASN B 1 463 ? 3.912 -2.654 -7.559 1 75.44 463 ASN B CA 1
ATOM 8389 C C . ASN B 1 463 ? 2.5 -2.982 -8.039 1 75.44 463 ASN B C 1
ATOM 8391 O O . ASN B 1 463 ? 1.595 -3.176 -7.223 1 75.44 463 ASN B O 1
ATOM 8395 N N . LEU B 1 464 ? 2.252 -3.076 -9.289 1 82.81 464 LEU B N 1
ATOM 8396 C CA . LEU B 1 464 ? 1.001 -3.449 -9.938 1 82.81 464 LEU B CA 1
ATOM 8397 C C . LEU B 1 464 ? -0.023 -2.324 -9.836 1 82.81 464 LEU B C 1
ATOM 8399 O O . LEU B 1 464 ? -0.243 -1.589 -10.805 1 82.81 464 LEU B O 1
ATOM 8403 N N . CYS B 1 465 ? -0.622 -2.082 -8.672 1 92.5 465 CYS B N 1
ATOM 8404 C CA . CYS B 1 465 ? -1.537 -0.961 -8.484 1 92.5 465 CYS B CA 1
ATOM 8405 C C . CYS B 1 465 ? -1.754 -0.672 -7.004 1 92.5 465 CYS B C 1
ATOM 8407 O O . CYS B 1 465 ? -1.401 -1.487 -6.148 1 92.5 465 CYS B O 1
ATOM 8409 N N . SER B 1 466 ? -2.236 0.531 -6.691 1 96.44 466 SER B N 1
ATOM 8410 C CA . SER B 1 466 ? -2.621 0.867 -5.328 1 96.44 466 SER B CA 1
ATOM 8411 C C . SER B 1 466 ? -3.924 0.179 -4.934 1 96.44 466 SER B C 1
ATOM 8413 O O . SER B 1 466 ? -4.625 -0.367 -5.789 1 96.44 466 SER B O 1
ATOM 8415 N N . ASN B 1 467 ? -4.25 0.127 -3.605 1 97.69 467 ASN B N 1
ATOM 8416 C CA . ASN B 1 467 ? -5.445 -0.582 -3.164 1 97.69 467 ASN B CA 1
ATOM 8417 C C . ASN B 1 467 ? -6.715 0.099 -3.664 1 97.69 467 ASN B C 1
ATOM 8419 O O . ASN B 1 467 ? -6.793 1.328 -3.709 1 97.69 467 ASN B O 1
ATOM 8423 N N . ILE B 1 468 ? -7.742 -0.625 -3.99 1 98.19 468 ILE B N 1
ATOM 8424 C CA . ILE B 1 468 ? -8.922 -0.129 -4.684 1 98.19 468 ILE B CA 1
ATOM 8425 C C . ILE B 1 468 ? -9.75 0.747 -3.742 1 98.19 468 ILE B C 1
ATOM 8427 O O . ILE B 1 468 ? -10.328 1.748 -4.164 1 98.19 468 ILE B O 1
ATOM 8431 N N . SER B 1 469 ? -9.836 0.421 -2.451 1 98.12 469 SER B N 1
ATOM 8432 C CA . SER B 1 469 ? -10.555 1.243 -1.486 1 98.12 469 SER B CA 1
ATOM 8433 C C . SER B 1 469 ? -9.977 2.654 -1.42 1 98.12 469 SER B C 1
ATOM 8435 O O . SER B 1 469 ? -10.727 3.633 -1.37 1 98.12 469 SER B O 1
ATOM 8437 N N . GLY B 1 470 ? -8.641 2.725 -1.363 1 98.44 470 GLY B N 1
ATOM 8438 C CA . GLY B 1 470 ? -7.977 4.02 -1.37 1 98.44 470 GLY B CA 1
ATOM 8439 C C . GLY B 1 470 ? -8.227 4.809 -2.641 1 98.44 470 GLY B C 1
ATOM 8440 O O . GLY B 1 470 ? -8.398 6.031 -2.596 1 98.44 470 GLY B O 1
ATOM 8441 N N . GLN B 1 471 ? -8.25 4.125 -3.797 1 98.62 471 GLN B N 1
ATOM 8442 C CA . GLN B 1 471 ? -8.555 4.777 -5.066 1 98.62 471 GLN B CA 1
ATOM 8443 C C . GLN B 1 471 ? -9.961 5.367 -5.062 1 98.62 471 GLN B C 1
ATOM 8445 O O . G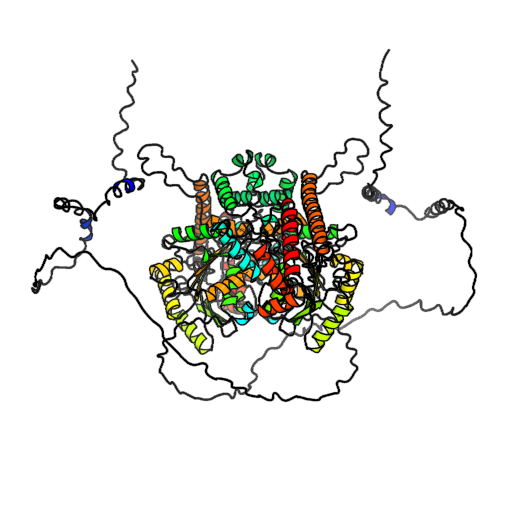LN B 1 471 ? -10.156 6.512 -5.477 1 98.62 471 GLN B O 1
ATOM 8450 N N . ILE B 1 472 ? -10.906 4.574 -4.605 1 98.75 472 ILE B N 1
ATOM 8451 C CA . ILE B 1 472 ? -12.297 5.008 -4.543 1 98.75 472 ILE B CA 1
ATOM 8452 C C . ILE B 1 472 ? -12.422 6.227 -3.635 1 98.75 472 ILE B C 1
ATOM 8454 O O . ILE B 1 472 ? -13.047 7.223 -4 1 98.75 472 ILE B O 1
ATOM 8458 N N . LEU B 1 473 ? -11.797 6.145 -2.506 1 98.69 473 LEU B N 1
ATOM 8459 C CA . LEU B 1 473 ? -11.883 7.23 -1.536 1 98.69 473 LEU B CA 1
ATOM 8460 C C . LEU B 1 473 ? -11.297 8.516 -2.105 1 98.69 473 LEU B C 1
ATOM 8462 O O . LEU B 1 473 ? -11.852 9.602 -1.913 1 98.69 473 LEU B O 1
ATOM 8466 N N . ALA B 1 474 ? -10.156 8.422 -2.771 1 98.69 474 ALA B N 1
ATOM 8467 C CA . ALA B 1 474 ? -9.547 9.594 -3.402 1 98.69 474 ALA B CA 1
ATOM 8468 C C . ALA B 1 474 ? -10.516 10.242 -4.391 1 98.69 474 ALA B C 1
ATOM 8470 O O . ALA B 1 474 ? -10.594 11.469 -4.473 1 98.69 474 ALA B O 1
ATOM 8471 N N . SER B 1 475 ? -11.219 9.445 -5.156 1 98.62 475 SER B N 1
ATOM 8472 C CA . SER B 1 475 ? -12.188 9.969 -6.117 1 98.62 475 SER B CA 1
ATOM 8473 C C . SER B 1 475 ? -13.359 10.641 -5.414 1 98.62 475 SER B C 1
ATOM 8475 O O . SER B 1 475 ? -13.891 11.641 -5.898 1 98.62 475 SER B O 1
ATOM 8477 N N . LEU B 1 476 ? -13.812 10.117 -4.266 1 98.56 476 LEU B N 1
ATOM 8478 C CA . LEU B 1 476 ? -14.914 10.688 -3.506 1 98.56 476 LEU B CA 1
ATOM 8479 C C . LEU B 1 476 ? -14.539 12.047 -2.938 1 98.56 476 LEU B C 1
ATOM 8481 O O . LEU B 1 476 ? -15.344 12.977 -2.939 1 98.56 476 LEU B O 1
ATOM 8485 N N . VAL B 1 477 ? -13.281 12.156 -2.434 1 98 477 VAL B N 1
ATOM 8486 C CA . VAL B 1 477 ? -12.789 13.414 -1.881 1 98 477 VAL B CA 1
ATOM 8487 C C . VAL B 1 477 ? -12.844 14.508 -2.945 1 98 477 VAL B C 1
ATOM 8489 O O . VAL B 1 477 ? -13.164 15.656 -2.645 1 98 477 VAL B O 1
ATOM 8492 N N . MET B 1 478 ? -12.609 14.133 -4.188 1 98 478 MET B N 1
ATOM 8493 C CA . MET B 1 478 ? -12.562 15.109 -5.273 1 98 478 MET B CA 1
ATOM 8494 C C . MET B 1 478 ? -13.938 15.289 -5.902 1 98 478 MET B C 1
ATOM 8496 O O . MET B 1 478 ? -14.125 16.156 -6.766 1 98 478 MET B O 1
ATOM 8500 N N . ASN B 1 479 ? -14.898 14.508 -5.496 1 97.25 479 ASN B N 1
ATOM 8501 C CA . ASN B 1 479 ? -16.266 14.609 -5.973 1 97.25 479 ASN B CA 1
ATOM 8502 C C . ASN B 1 479 ? -17.281 14.422 -4.836 1 97.25 479 ASN B C 1
ATOM 8504 O O . ASN B 1 479 ? -18.047 13.461 -4.844 1 97.25 479 ASN B O 1
ATOM 8508 N N . PRO B 1 480 ? -17.297 15.32 -3.869 1 96.06 480 PRO B N 1
ATOM 8509 C CA . PRO B 1 480 ? -18.219 15.211 -2.73 1 96.06 480 PRO B CA 1
ATOM 8510 C C . PRO B 1 480 ? -19.672 15.484 -3.113 1 96.06 480 PRO B C 1
ATOM 8512 O O . PRO B 1 480 ? -19.953 15.844 -4.258 1 96.06 480 PRO B O 1
ATOM 8515 N N . PRO B 1 481 ? -20.609 15.227 -2.158 1 95.56 481 PRO B N 1
ATOM 8516 C CA . PRO B 1 481 ? -22.016 15.523 -2.436 1 95.56 481 PRO B CA 1
ATOM 8517 C C . PRO B 1 481 ? -22.234 16.969 -2.879 1 95.56 481 PRO B C 1
ATOM 8519 O O . PRO B 1 481 ? -21.578 17.875 -2.371 1 95.56 481 PRO B O 1
ATOM 8522 N N . LYS B 1 482 ? -23.109 17.109 -3.822 1 91.75 482 LYS B N 1
ATOM 8523 C CA . LYS B 1 482 ? -23.328 18.422 -4.43 1 91.75 482 LYS B CA 1
ATOM 8524 C C . LYS B 1 482 ? -24.812 18.766 -4.422 1 91.75 482 LYS B C 1
ATOM 8526 O O . LYS B 1 482 ? -25.672 17.906 -4.195 1 91.75 482 LYS B O 1
ATOM 8531 N N . VAL B 1 483 ? -25.047 20.094 -4.52 1 84.12 483 VAL B N 1
ATOM 8532 C CA . VAL B 1 483 ? -26.391 20.594 -4.785 1 84.12 483 VAL B CA 1
ATOM 8533 C C . VAL B 1 483 ? -26.609 20.719 -6.289 1 84.12 483 VAL B C 1
ATOM 8535 O O . VAL B 1 483 ? -25.703 21.125 -7.023 1 84.12 483 VAL B O 1
ATOM 8538 N N . HIS B 1 484 ? -27.469 19.891 -6.754 1 70.44 484 HIS B N 1
ATOM 8539 C CA . HIS B 1 484 ? -27.766 19.922 -8.18 1 70.44 484 HIS B CA 1
ATOM 8540 C C . HIS B 1 484 ? -28.625 21.125 -8.539 1 70.44 484 HIS B C 1
ATOM 8542 O O . HIS B 1 484 ? -29.578 21.438 -7.82 1 70.44 484 HIS B O 1
ATOM 8548 N N . GLU B 1 485 ? -28.078 22.219 -9.008 1 52.03 485 GLU B N 1
ATOM 8549 C CA . GLU B 1 485 ? -28.844 23.375 -9.461 1 52.03 485 GLU B CA 1
ATOM 8550 C C . GLU B 1 485 ? -29.984 22.938 -10.383 1 52.03 485 GLU B C 1
ATOM 8552 O O . GLU B 1 485 ? -29.766 22.234 -11.367 1 52.03 485 GLU B O 1
ATOM 8557 N N . GLN B 1 486 ? -31.094 22.484 -9.875 1 44.66 486 GLN B N 1
ATOM 8558 C CA . GLN B 1 486 ? -32.219 22.344 -10.781 1 44.66 486 GLN B CA 1
ATOM 8559 C C . GLN B 1 486 ? -32.312 23.531 -11.734 1 44.66 486 GLN B C 1
ATOM 8561 O O . GLN B 1 486 ? -31.797 24.609 -11.438 1 44.66 486 GLN B O 1
ATOM 8566 N N . ASP B 1 487 ? -33.062 23.328 -12.797 1 40.81 487 ASP B N 1
ATOM 8567 C CA . ASP B 1 487 ? -33.531 24.25 -13.836 1 40.81 487 ASP B CA 1
ATOM 8568 C C . ASP B 1 487 ? -33.969 25.578 -13.234 1 40.81 487 ASP B C 1
ATOM 8570 O O . ASP B 1 487 ? -34.812 25.609 -12.328 1 40.81 487 ASP B O 1
ATOM 8574 N N . LEU B 1 488 ? -33.156 26.609 -13.258 1 38.72 488 LEU B N 1
ATOM 8575 C CA . LEU B 1 488 ? -33.5 28 -12.969 1 38.72 488 LEU B CA 1
ATOM 8576 C C . LEU B 1 488 ? -34.938 28.297 -13.312 1 38.72 488 LEU B C 1
ATOM 8578 O O . LEU B 1 488 ? -35.438 29.391 -13.031 1 38.72 488 LEU B O 1
ATOM 8582 N N . ASP B 1 489 ? -35.5 27.578 -14.312 1 38.31 489 ASP B N 1
ATOM 8583 C CA . ASP B 1 489 ? -36.844 28.078 -14.609 1 38.31 489 ASP B CA 1
ATOM 8584 C C . ASP B 1 489 ? -37.812 27.844 -13.438 1 38.31 489 ASP B C 1
ATOM 8586 O O . ASP B 1 489 ? -39.031 27.984 -13.578 1 38.31 489 ASP B O 1
ATOM 8590 N N . CYS B 1 490 ? -37.406 27.141 -12.492 1 33.31 490 CYS B N 1
ATOM 8591 C CA . CYS B 1 490 ? -38.438 27.125 -11.438 1 33.31 490 CYS B CA 1
ATOM 8592 C C . CYS B 1 490 ? -38.406 28.422 -10.633 1 33.31 490 CYS B C 1
ATOM 8594 O O . CYS B 1 490 ? -37.438 28.672 -9.883 1 33.31 490 CYS B O 1
ATOM 8596 N N . ALA B 1 491 ? -38.812 29.562 -11.055 1 34.25 491 ALA B N 1
ATOM 8597 C CA . ALA B 1 491 ? -39.188 30.844 -10.453 1 34.25 491 ALA B CA 1
ATOM 8598 C C . ALA B 1 491 ? -39.781 30.641 -9.055 1 34.25 491 ALA B C 1
ATOM 8600 O O . ALA B 1 491 ? -39.562 31.453 -8.164 1 34.25 491 ALA B O 1
ATOM 8601 N N . LEU B 1 492 ? -41.156 30.141 -9.055 1 34.69 492 LEU B N 1
ATOM 8602 C CA . LEU B 1 492 ? -42.031 30.312 -7.906 1 34.69 492 LEU B CA 1
ATOM 8603 C C . LEU B 1 492 ? -41.469 29.609 -6.676 1 34.69 492 LEU B C 1
ATOM 8605 O O . LEU B 1 492 ? -40.406 28.984 -6.75 1 34.69 492 LEU B O 1
ATOM 8609 N N . SER B 1 493 ? -42.5 28.859 -5.883 1 33.78 493 SER B N 1
ATOM 8610 C CA . SER B 1 493 ? -42.594 28.469 -4.477 1 33.78 493 SER B CA 1
ATOM 8611 C C . SER B 1 493 ? -41.406 27.594 -4.082 1 33.78 493 SER B C 1
ATOM 8613 O O . SER B 1 493 ? -40.688 27.906 -3.15 1 33.78 493 SER B O 1
ATOM 8615 N N . SER B 1 494 ? -41.719 26.281 -3.822 1 35.12 494 SER B N 1
ATOM 8616 C CA . SER B 1 494 ? -41.094 25.188 -3.096 1 35.12 494 SER B CA 1
ATOM 8617 C C . SER B 1 494 ? -39.938 24.594 -3.891 1 35.12 494 SER B C 1
ATOM 8619 O O . SER B 1 494 ? -40.031 23.5 -4.438 1 35.12 494 SER B O 1
ATOM 8621 N N . CYS B 1 495 ? -39.281 25.266 -4.629 1 35.75 495 CYS B N 1
ATOM 8622 C CA . CYS B 1 495 ? -38.25 24.531 -5.367 1 35.75 495 CYS B CA 1
ATOM 8623 C C . CYS B 1 495 ? -37.281 23.828 -4.414 1 35.75 495 CYS B C 1
ATOM 8625 O O . CYS B 1 495 ? -36.562 24.469 -3.664 1 35.75 495 CYS B O 1
ATOM 8627 N N . SER B 1 496 ? -37.719 22.812 -3.965 1 40.41 496 SER B N 1
ATOM 8628 C CA . SER B 1 496 ? -36.875 21.938 -3.133 1 40.41 496 SER B CA 1
ATOM 8629 C C . SER B 1 496 ? -35.5 21.781 -3.715 1 40.41 496 SER B C 1
ATOM 8631 O O . SER B 1 496 ? -35.344 21.469 -4.898 1 40.41 496 SER B O 1
ATOM 8633 N N . LYS B 1 497 ? -34.531 22.656 -3.516 1 46.22 497 LYS B N 1
ATOM 8634 C CA . LYS B 1 497 ? -33.125 22.328 -3.758 1 46.22 497 LYS B CA 1
ATOM 8635 C C . LYS B 1 497 ? -32.906 20.812 -3.84 1 46.22 497 LYS B C 1
ATOM 8637 O O . LYS B 1 497 ? -33.094 20.109 -2.85 1 46.22 497 LYS B O 1
ATOM 8642 N N . VAL B 1 498 ? -33.094 20.234 -5.059 1 62.78 498 VAL B N 1
ATOM 8643 C CA . VAL B 1 498 ? -32.906 18.797 -5.18 1 62.78 498 VAL B CA 1
ATOM 8644 C C . VAL B 1 498 ? -31.438 18.453 -5.164 1 62.78 498 VAL B C 1
ATOM 8646 O O . VAL B 1 498 ? -30.656 19.016 -5.934 1 62.78 498 VAL B O 1
ATOM 8649 N N . GLY B 1 499 ? -30.688 18.25 -4.137 1 75.69 499 GLY B N 1
ATOM 8650 C CA . GLY B 1 499 ? -29.297 17.828 -3.955 1 75.69 499 GLY B CA 1
ATOM 8651 C C . GLY B 1 499 ? -29.188 16.406 -3.445 1 75.69 499 GLY B C 1
ATOM 8652 O O . GLY B 1 499 ? -30.188 15.742 -3.189 1 75.69 499 GLY B O 1
ATOM 8653 N N . ASP B 1 500 ? -27.922 16.047 -3.551 1 86.75 500 ASP B N 1
ATOM 8654 C CA . ASP B 1 500 ? -27.641 14.75 -2.963 1 86.75 500 ASP B CA 1
ATOM 8655 C C . ASP B 1 500 ? -28.188 14.656 -1.541 1 86.75 500 ASP B C 1
ATOM 8657 O O . ASP B 1 500 ? -28.109 15.617 -0.776 1 86.75 500 ASP B O 1
ATOM 8661 N N . GLU B 1 501 ? -28.797 13.602 -1.247 1 88.38 501 GLU B N 1
ATOM 8662 C CA . GLU B 1 501 ? -29.422 13.398 0.056 1 88.38 501 GLU B CA 1
ATOM 8663 C C . GLU B 1 501 ? -28.453 13.695 1.189 1 88.38 501 GLU B C 1
ATOM 8665 O O . GLU B 1 501 ? -28.828 14.242 2.225 1 88.38 501 GLU B O 1
ATOM 8670 N N . SER B 1 502 ? -27.172 13.383 0.969 1 93.81 502 SER B N 1
ATOM 8671 C CA . SER B 1 502 ? -26.188 13.492 2.039 1 93.81 502 SER B CA 1
ATOM 8672 C C . SER B 1 502 ? -25.531 14.875 2.051 1 93.81 502 SER B C 1
ATOM 8674 O O . SER B 1 502 ? -24.656 15.148 2.873 1 93.81 502 SER B O 1
ATOM 8676 N N . TYR B 1 503 ? -25.922 15.773 1.255 1 94.25 503 TYR B N 1
ATOM 8677 C CA . TYR B 1 503 ? -25.25 17.062 1.106 1 94.25 503 TYR B CA 1
ATOM 8678 C C . TYR B 1 503 ? -25.172 17.781 2.441 1 94.25 503 TYR B C 1
ATOM 8680 O O . TYR B 1 503 ? -24.078 18.188 2.875 1 94.25 503 TYR B O 1
ATOM 8688 N N . GLU B 1 504 ? -26.328 17.922 3.104 1 94.38 504 GLU B N 1
ATOM 8689 C CA . GLU B 1 504 ? -26.375 18.688 4.348 1 94.38 504 GLU B CA 1
ATOM 8690 C C . GLU B 1 504 ? -25.547 18 5.438 1 94.38 504 GLU B C 1
ATOM 8692 O O . GLU B 1 504 ? -24.797 18.672 6.16 1 94.38 504 GLU B O 1
ATOM 8697 N N . SER B 1 505 ? -25.734 16.688 5.547 1 96.06 505 SER B N 1
ATOM 8698 C CA . SER B 1 505 ? -24.984 15.969 6.57 1 96.06 505 SER B CA 1
ATOM 8699 C C . SER B 1 505 ? -23.484 15.984 6.273 1 96.06 505 SER B C 1
ATOM 8701 O O . SER B 1 505 ? -22.672 16.109 7.188 1 96.06 505 SER B O 1
ATOM 8703 N N . TYR B 1 506 ? -23.188 15.93 5.012 1 96.75 506 TYR B N 1
ATOM 8704 C CA . TYR B 1 506 ? -21.781 15.961 4.605 1 96.75 506 TYR B CA 1
ATOM 8705 C C . TYR B 1 506 ? -21.141 17.281 4.984 1 96.75 506 TYR B C 1
ATOM 8707 O O . TYR B 1 506 ? -20.062 17.312 5.594 1 96.75 506 TYR B O 1
ATOM 8715 N N . TYR B 1 507 ? -21.703 18.328 4.703 1 96.12 507 TYR B N 1
ATOM 8716 C CA . TYR B 1 507 ? -21.125 19.641 4.953 1 96.12 507 TYR B CA 1
ATOM 8717 C C . TYR B 1 507 ? -21.156 19.984 6.438 1 96.12 507 TYR B C 1
ATOM 8719 O O . TYR B 1 507 ? -20.266 20.688 6.938 1 96.12 507 TYR B O 1
ATOM 8727 N N . ALA B 1 508 ? -22.188 19.453 7.137 1 97.38 508 ALA B N 1
ATOM 8728 C CA . ALA B 1 508 ? -22.188 19.625 8.586 1 97.38 508 ALA B CA 1
ATOM 8729 C C . ALA B 1 508 ? -20.984 18.938 9.219 1 97.38 508 ALA B C 1
ATOM 8731 O O . ALA B 1 508 ? -20.344 19.484 10.117 1 97.38 508 ALA B O 1
ATOM 8732 N N . GLU B 1 509 ? -20.703 17.703 8.758 1 97.75 509 GLU B N 1
ATOM 8733 C CA . GLU B 1 509 ? -19.547 16.969 9.266 1 97.75 509 GLU B CA 1
ATOM 8734 C C . GLU B 1 509 ? -18.234 17.656 8.891 1 97.75 509 GLU B C 1
ATOM 8736 O O . GLU B 1 509 ? -17.375 17.859 9.742 1 97.75 509 GLU B O 1
ATOM 8741 N N . LYS B 1 510 ? -18.062 18.031 7.617 1 97.25 510 LYS B N 1
ATOM 8742 C CA . LYS B 1 510 ? -16.875 18.688 7.113 1 97.25 510 LYS B CA 1
ATOM 8743 C C . LYS B 1 510 ? -16.609 20 7.848 1 97.25 510 LYS B C 1
ATOM 8745 O O . LYS B 1 510 ? -15.531 20.219 8.398 1 97.25 510 LYS B O 1
ATOM 8750 N N . ASP B 1 511 ? -17.641 20.828 7.875 1 97 511 ASP B N 1
ATOM 8751 C CA . ASP B 1 511 ? -17.5 22.156 8.484 1 97 511 ASP B CA 1
ATOM 8752 C C . ASP B 1 511 ? -17.297 22.047 9.992 1 97 511 ASP B C 1
ATOM 8754 O O . ASP B 1 511 ? -16.594 22.859 10.602 1 97 511 ASP B O 1
ATOM 8758 N N . GLY B 1 512 ? -17.969 21.047 10.586 1 97.56 512 GLY B N 1
ATOM 8759 C CA . GLY B 1 512 ? -17.766 20.812 12.008 1 97.56 512 GLY B CA 1
ATOM 8760 C C . GLY B 1 512 ? -16.328 20.469 12.359 1 97.56 512 GLY B C 1
ATOM 8761 O O . GLY B 1 512 ? -15.789 21 13.328 1 97.56 512 GLY B O 1
ATOM 8762 N N . ILE B 1 513 ? -15.711 19.609 11.578 1 97.62 513 ILE B N 1
ATOM 8763 C CA . ILE B 1 513 ? -14.32 19.203 11.805 1 97.62 513 ILE B CA 1
ATOM 8764 C C . ILE B 1 513 ? -13.398 20.406 11.594 1 97.62 513 ILE B C 1
ATOM 8766 O O . ILE B 1 513 ? -12.562 20.703 12.445 1 97.62 513 ILE B O 1
ATOM 8770 N N . LEU B 1 514 ? -13.594 21.172 10.5 1 97.44 514 LEU B N 1
ATOM 8771 C CA . LEU B 1 514 ? -12.711 22.281 10.156 1 97.44 514 LEU B CA 1
ATOM 8772 C C . LEU B 1 514 ? -12.844 23.406 11.172 1 97.44 514 LEU B C 1
ATOM 8774 O O . LEU B 1 514 ? -11.844 24.031 11.547 1 97.44 514 LEU B O 1
ATOM 8778 N N . SER B 1 515 ? -14.078 23.688 11.625 1 97.44 515 SER B N 1
ATOM 8779 C CA . SER B 1 515 ? -14.281 24.734 12.609 1 97.44 515 SER B CA 1
ATOM 8780 C C . SER B 1 515 ? -13.672 24.359 13.953 1 97.44 515 SER B C 1
ATOM 8782 O O . SER B 1 515 ? -13.125 25.219 14.656 1 97.44 515 SER B O 1
ATOM 8784 N N . SER B 1 516 ? -13.805 23.094 14.305 1 97.62 516 SER B N 1
ATOM 8785 C CA . SER B 1 516 ? -13.188 22.609 15.539 1 97.62 516 SER B CA 1
ATOM 8786 C C . SER B 1 516 ? -11.664 22.75 15.477 1 97.62 516 SER B C 1
ATOM 8788 O O . SER B 1 516 ? -11.031 23.188 16.438 1 97.62 516 SER B O 1
ATOM 8790 N N . LEU B 1 517 ? -11.07 22.359 14.367 1 97.5 517 LEU B N 1
ATOM 8791 C CA . LEU B 1 517 ? -9.633 22.484 14.188 1 97.5 517 LEU B CA 1
ATOM 8792 C C . LEU B 1 517 ? -9.195 23.938 14.281 1 97.5 517 LEU B C 1
ATOM 8794 O O . LEU B 1 517 ? -8.164 24.234 14.883 1 97.5 517 LEU B O 1
ATOM 8798 N N . ALA B 1 518 ? -9.969 24.828 13.719 1 97.44 518 ALA B N 1
ATOM 8799 C CA . ALA B 1 518 ? -9.672 26.25 13.758 1 97.44 518 ALA B CA 1
ATOM 8800 C C . ALA B 1 518 ? -9.672 26.766 15.195 1 97.44 518 ALA B C 1
ATOM 8802 O O . ALA B 1 518 ? -8.797 27.531 15.586 1 97.44 518 ALA B O 1
ATOM 8803 N N . ARG B 1 519 ? -10.648 26.359 15.984 1 97.56 519 ARG B N 1
ATOM 8804 C CA . ARG B 1 519 ? -10.734 26.781 17.375 1 97.56 519 ARG B CA 1
ATOM 8805 C C . ARG B 1 519 ? -9.562 26.234 18.188 1 97.56 519 ARG B C 1
ATOM 8807 O O . ARG B 1 519 ? -8.984 26.953 19.016 1 97.56 519 ARG B O 1
ATOM 8814 N N . ARG B 1 520 ? -9.258 25.016 17.984 1 97.31 520 ARG B N 1
ATOM 8815 C CA . ARG B 1 520 ? -8.141 24.391 18.688 1 97.31 520 ARG B CA 1
ATOM 8816 C C . ARG B 1 520 ? -6.824 25.078 18.344 1 97.31 520 ARG B C 1
ATOM 8818 O O . ARG B 1 520 ? -6 25.359 19.219 1 97.31 520 ARG B O 1
ATOM 8825 N N . ALA B 1 521 ? -6.668 25.344 17.047 1 97.31 521 ALA B N 1
ATOM 8826 C CA . ALA B 1 521 ? -5.473 26.047 16.578 1 97.31 521 ALA B CA 1
ATOM 8827 C C . ALA B 1 521 ? -5.336 27.406 17.25 1 97.31 521 ALA B C 1
ATOM 8829 O O . ALA B 1 521 ? -4.258 27.766 17.719 1 97.31 521 ALA B O 1
ATOM 8830 N N . LYS B 1 522 ? -6.379 28.156 17.297 1 97.19 522 LYS B N 1
ATOM 8831 C CA . LYS B 1 522 ? -6.375 29.484 17.891 1 97.19 522 LYS B CA 1
ATOM 8832 C C . LYS B 1 522 ? -6.066 29.422 19.375 1 97.19 522 LYS B C 1
ATOM 8834 O O . LYS B 1 522 ? -5.277 30.234 19.891 1 97.19 522 LYS B O 1
ATOM 8839 N N . THR B 1 523 ? -6.66 28.5 20.047 1 97.81 523 THR B N 1
ATOM 8840 C CA . THR B 1 523 ? -6.449 28.344 21.484 1 97.81 523 THR B CA 1
ATOM 8841 C C . THR B 1 523 ? -4.984 28.062 21.781 1 97.81 523 THR B C 1
ATOM 8843 O O . THR B 1 523 ? -4.391 28.688 22.672 1 97.81 523 THR B O 1
ATOM 8846 N N . LEU B 1 524 ? -4.402 27.125 21.094 1 97.81 524 LEU B N 1
ATOM 8847 C CA . LEU B 1 524 ? -3.016 26.734 21.344 1 97.81 524 LEU B CA 1
ATOM 8848 C C . LEU B 1 524 ? -2.066 27.859 20.938 1 97.81 524 LEU B C 1
ATOM 8850 O O . LEU B 1 524 ? -1.084 28.125 21.641 1 97.81 524 LEU B O 1
ATOM 8854 N N . GLU B 1 525 ? -2.348 28.469 19.812 1 97.81 525 GLU B N 1
ATOM 8855 C CA . GLU B 1 525 ? -1.568 29.641 19.406 1 97.81 525 GLU B CA 1
ATOM 8856 C C . GLU B 1 525 ? -1.542 30.703 20.484 1 97.81 525 GLU B C 1
ATOM 8858 O O . GLU B 1 525 ? -0.478 31.219 20.828 1 97.81 525 GLU B O 1
ATOM 8863 N N . ASP B 1 526 ? -2.705 31.031 21 1 97.94 526 ASP B N 1
ATOM 8864 C CA . ASP B 1 526 ? -2.828 32.031 22.031 1 97.94 526 ASP B CA 1
ATOM 8865 C C . ASP B 1 526 ? -2.045 31.656 23.281 1 97.94 526 ASP B C 1
ATOM 8867 O O . ASP B 1 526 ? -1.36 32.5 23.875 1 97.94 526 ASP B O 1
ATOM 8871 N N . VAL B 1 527 ? -2.143 30.438 23.656 1 97.94 527 VAL B N 1
ATOM 8872 C CA . VAL B 1 527 ? -1.456 29.984 24.859 1 97.94 527 VAL B CA 1
ATOM 8873 C C . VAL B 1 527 ? 0.055 30.062 24.656 1 97.94 527 VAL B C 1
ATOM 8875 O O . VAL B 1 527 ? 0.778 30.562 25.516 1 97.94 527 VAL B O 1
ATOM 8878 N N . PHE B 1 528 ? 0.521 29.562 23.547 1 98.5 528 PHE B N 1
ATOM 8879 C CA . PHE B 1 528 ? 1.955 29.594 23.297 1 98.5 528 PHE B CA 1
ATOM 8880 C C . PHE B 1 528 ? 2.475 31.031 23.344 1 98.5 528 PHE B C 1
ATOM 8882 O O . PHE B 1 528 ? 3.529 31.297 23.938 1 98.5 528 PHE B O 1
ATOM 8889 N N . ASN B 1 529 ? 1.743 31.953 22.844 1 98.31 529 ASN B N 1
ATOM 8890 C CA . ASN B 1 529 ? 2.184 33.344 22.781 1 98.31 529 ASN B CA 1
ATOM 8891 C C . ASN B 1 529 ? 2.02 34.031 24.125 1 98.31 529 ASN B C 1
ATOM 8893 O O . ASN B 1 529 ? 2.586 35.125 24.344 1 98.31 529 ASN B O 1
ATOM 8897 N N . SER B 1 530 ? 1.312 33.469 25.016 1 98.12 530 SER B N 1
ATOM 8898 C CA . SER B 1 530 ? 1.138 34.062 26.344 1 98.12 530 SER B CA 1
ATOM 8899 C C . SER B 1 530 ? 2.246 33.594 27.297 1 98.12 530 SER B C 1
ATOM 8901 O O . SER B 1 530 ? 2.439 34.188 28.359 1 98.12 530 SER B O 1
ATOM 8903 N N . LEU B 1 531 ? 2.961 32.594 26.938 1 98.19 531 LEU B N 1
ATOM 8904 C CA . LEU B 1 531 ? 3.98 32 27.797 1 98.19 531 LEU B CA 1
ATOM 8905 C C . LEU B 1 531 ? 5.316 32.719 27.625 1 98.19 531 LEU B C 1
ATOM 8907 O O . LEU B 1 531 ? 5.715 33.031 26.5 1 98.19 531 LEU B O 1
ATOM 8911 N N . GLU B 1 532 ? 5.984 32.969 28.688 1 97.94 532 GLU B N 1
ATOM 8912 C CA . GLU B 1 532 ? 7.301 33.594 28.656 1 97.94 532 GLU B CA 1
ATOM 8913 C C . GLU B 1 532 ? 8.289 32.75 27.844 1 97.94 532 GLU B C 1
ATOM 8915 O O . GLU B 1 532 ? 8.414 31.547 28.062 1 97.94 532 GLU B O 1
ATOM 8920 N N . GLY B 1 533 ? 8.922 33.406 26.906 1 97.75 533 GLY B N 1
ATOM 8921 C CA . GLY B 1 533 ? 9.984 32.719 26.188 1 97.75 533 GLY B CA 1
ATOM 8922 C C . GLY B 1 533 ? 9.477 31.875 25.031 1 97.75 533 GLY B C 1
ATOM 8923 O O . GLY B 1 533 ? 10.219 31.062 24.484 1 97.75 533 GLY B O 1
ATOM 8924 N N . ILE B 1 534 ? 8.219 32 24.688 1 98.5 534 ILE B N 1
ATOM 8925 C CA . ILE B 1 534 ? 7.684 31.297 23.531 1 98.5 534 ILE B CA 1
ATOM 8926 C C . ILE B 1 534 ? 7.047 32.281 22.562 1 98.5 534 ILE B C 1
ATOM 8928 O O . ILE B 1 534 ? 6.367 33.219 22.984 1 98.5 534 ILE B O 1
ATOM 8932 N N . THR B 1 535 ? 7.426 32.188 21.344 1 98.44 535 THR B N 1
ATOM 8933 C CA . THR B 1 535 ? 6.719 32.844 20.266 1 98.44 535 THR B CA 1
ATOM 8934 C C . THR B 1 535 ? 6.184 31.844 19.25 1 98.44 535 THR B C 1
ATOM 8936 O O . THR B 1 535 ? 6.836 30.844 18.969 1 98.44 535 THR B O 1
ATOM 8939 N N . CYS B 1 536 ? 5.023 32.094 18.75 1 98.25 536 CYS B N 1
ATOM 8940 C CA . CYS B 1 536 ? 4.406 31.156 17.828 1 98.25 536 CYS B CA 1
ATOM 8941 C C . CYS B 1 536 ? 3.635 31.875 16.734 1 98.25 536 CYS B C 1
ATOM 8943 O O . CYS B 1 536 ? 2.75 32.688 17.031 1 98.25 536 CYS B O 1
ATOM 8945 N N . ASN B 1 537 ? 3.975 31.578 15.477 1 97.25 537 ASN B N 1
ATOM 8946 C CA . ASN B 1 537 ? 3.197 32.094 14.344 1 97.25 537 ASN B CA 1
ATOM 8947 C C . ASN B 1 537 ? 1.806 31.469 14.305 1 97.25 537 ASN B C 1
ATOM 8949 O O . ASN B 1 537 ? 1.579 30.391 14.867 1 97.25 537 ASN B O 1
ATOM 8953 N N . LYS B 1 538 ? 0.94 32.156 13.648 1 95.06 538 LYS B N 1
ATOM 8954 C CA . LYS B 1 538 ? -0.424 31.672 13.477 1 95.06 538 LYS B CA 1
ATOM 8955 C C . LYS B 1 538 ? -0.443 30.359 12.688 1 95.06 538 LYS B C 1
ATOM 8957 O O . LYS B 1 538 ? 0.301 30.203 11.719 1 95.06 538 LYS B O 1
ATOM 8962 N N . ALA B 1 539 ? -1.312 29.453 13.195 1 95.62 539 ALA B N 1
ATOM 8963 C CA . ALA B 1 539 ? -1.638 28.312 12.336 1 95.62 539 ALA B CA 1
ATOM 8964 C C . ALA B 1 539 ? -2.678 28.688 11.289 1 95.62 539 ALA B C 1
ATOM 8966 O O . ALA B 1 539 ? -3.881 28.672 11.562 1 95.62 539 ALA B O 1
ATOM 8967 N N . GLU B 1 540 ? -2.223 28.922 10.109 1 97.38 540 GLU B N 1
ATOM 8968 C CA . GLU B 1 540 ? -3.115 29.344 9.031 1 97.38 540 GLU B CA 1
ATOM 8969 C C . GLU B 1 540 ? -3.812 28.141 8.391 1 97.38 540 GLU B C 1
ATOM 8971 O O . GLU B 1 540 ? -4.934 28.266 7.891 1 97.38 540 GLU B O 1
ATOM 8976 N N . GLY B 1 541 ? -3.219 27 8.438 1 97.75 541 GLY B N 1
ATOM 8977 C CA . GLY B 1 541 ? -3.738 25.781 7.852 1 97.75 541 GLY B CA 1
ATOM 8978 C C . GLY B 1 541 ? -3.068 24.531 8.391 1 97.75 541 GLY B C 1
ATOM 8979 O O . GLY B 1 541 ? -2.502 24.547 9.492 1 97.75 541 GLY B O 1
ATOM 8980 N N . ALA B 1 542 ? -3.256 23.422 7.703 1 97.31 542 ALA B N 1
ATOM 8981 C CA . ALA B 1 542 ? -2.689 22.125 8.047 1 97.31 542 ALA B CA 1
ATOM 8982 C C . ALA B 1 542 ? -3.193 21.641 9.398 1 97.31 542 ALA B C 1
ATOM 8984 O O . ALA B 1 542 ? -4.398 21.625 9.656 1 97.31 542 ALA B O 1
ATOM 8985 N N . MET B 1 543 ? -2.254 21.078 10.195 1 97 543 MET B N 1
ATOM 8986 C CA . MET B 1 543 ? -2.703 20.516 11.461 1 97 543 MET B CA 1
ATOM 8987 C C . MET B 1 543 ? -1.695 20.797 12.57 1 97 543 MET B C 1
ATOM 8989 O O . MET B 1 543 ? -1.686 20.109 13.594 1 97 543 MET B O 1
ATOM 8993 N N . TYR B 1 544 ? -0.839 21.875 12.375 1 96.69 544 TYR B N 1
ATOM 8994 C CA . TYR B 1 544 ? 0.333 21.938 13.242 1 96.69 544 TYR B CA 1
ATOM 8995 C C . TYR B 1 544 ? 0.603 23.375 13.688 1 96.69 544 TYR B C 1
ATOM 8997 O O . TYR B 1 544 ? 0.217 24.328 13 1 96.69 544 TYR B O 1
ATOM 9005 N N . LEU B 1 545 ? 1.205 23.5 14.828 1 97.94 545 LEU B N 1
ATOM 9006 C CA . LEU B 1 545 ? 1.904 24.688 15.289 1 97.94 545 LEU B CA 1
ATOM 9007 C C . LEU B 1 545 ? 3.381 24.391 15.539 1 97.94 545 LEU B C 1
ATOM 9009 O O . LEU B 1 545 ? 3.742 23.266 15.883 1 97.94 545 LEU B O 1
ATOM 9013 N N . PHE B 1 546 ? 4.184 25.359 15.281 1 98.5 546 PHE B N 1
ATOM 9014 C CA . PHE B 1 546 ? 5.629 25.219 15.422 1 98.5 546 PHE B CA 1
ATOM 9015 C C . PHE B 1 546 ? 6.207 26.344 16.266 1 98.5 546 PHE B C 1
ATOM 9017 O O . PHE B 1 546 ? 7.016 27.141 15.789 1 98.5 546 PHE B O 1
ATOM 9024 N N . PRO B 1 547 ? 5.906 26.406 17.531 1 98.69 547 PRO B N 1
ATOM 9025 C CA . PRO B 1 547 ? 6.371 27.484 18.406 1 98.69 547 PRO B CA 1
ATOM 9026 C C . PRO B 1 547 ? 7.887 27.484 18.594 1 98.69 547 PRO B C 1
ATOM 9028 O O . PRO B 1 547 ? 8.508 26.422 18.625 1 98.69 547 PRO B O 1
ATOM 9031 N N . ARG B 1 548 ? 8.422 28.609 18.75 1 98.62 548 ARG B N 1
ATOM 9032 C CA . ARG B 1 548 ? 9.844 28.797 19.031 1 98.62 548 ARG B CA 1
ATOM 9033 C C . ARG B 1 548 ? 10.078 28.922 20.531 1 98.62 548 ARG B C 1
ATOM 9035 O O . ARG B 1 548 ? 9.336 29.625 21.234 1 98.62 548 ARG B O 1
ATOM 9042 N N . LEU B 1 549 ? 11.117 28.25 20.984 1 98.56 549 LEU B N 1
ATOM 9043 C CA . LEU B 1 549 ? 11.539 28.312 22.375 1 98.56 549 LEU B CA 1
ATOM 9044 C C . LEU B 1 549 ? 12.727 29.25 22.547 1 98.56 549 LEU B C 1
ATOM 9046 O O . LEU B 1 549 ? 13.797 29.016 21.984 1 98.56 549 LEU B O 1
ATOM 9050 N N . HIS B 1 550 ? 12.469 30.312 23.281 1 97.88 550 HIS B N 1
ATOM 9051 C CA . HIS B 1 550 ? 13.57 31.156 23.734 1 97.88 550 HIS B CA 1
ATOM 9052 C C . HIS B 1 550 ? 14.062 30.719 25.109 1 97.88 550 HIS B C 1
ATOM 9054 O O . HIS B 1 550 ? 13.664 31.312 26.125 1 97.88 550 HIS B O 1
ATOM 9060 N N . LEU B 1 551 ? 14.992 29.844 25.109 1 97.62 551 LEU B N 1
ATOM 9061 C CA . LEU B 1 551 ? 15.391 29.188 26.344 1 97.62 551 LEU B CA 1
ATOM 9062 C C . LEU B 1 551 ? 16.484 29.969 27.047 1 97.62 551 LEU B C 1
ATOM 9064 O O . LEU B 1 551 ? 17.359 30.547 26.406 1 97.62 551 LEU B O 1
ATOM 9068 N N . PRO B 1 552 ? 16.438 29.891 28.422 1 97.44 552 PRO B N 1
ATOM 9069 C CA . PRO B 1 552 ? 17.547 30.469 29.188 1 97.44 552 PRO B CA 1
ATOM 9070 C C . PRO B 1 552 ? 18.859 29.734 28.969 1 97.44 552 PRO B C 1
ATOM 9072 O O . PRO B 1 552 ? 18.859 28.562 28.609 1 97.44 552 PRO B O 1
ATOM 9075 N N . LYS B 1 553 ? 19.984 30.469 29.25 1 97.44 553 LYS B N 1
ATOM 9076 C CA . LYS B 1 553 ? 21.312 29.906 29.078 1 97.44 553 LYS B CA 1
ATOM 9077 C C . LYS B 1 553 ? 21.5 28.656 29.938 1 97.44 553 LYS B C 1
ATOM 9079 O O . LYS B 1 553 ? 22.125 27.688 29.516 1 97.44 553 LYS B O 1
ATOM 9084 N N . LYS B 1 554 ? 20.953 28.688 31.078 1 97.94 554 LYS B N 1
ATOM 9085 C CA . LYS B 1 554 ? 21.094 27.578 32 1 97.94 554 LYS B CA 1
ATOM 9086 C C . LYS B 1 554 ? 20.391 26.328 31.484 1 97.94 554 LYS B C 1
ATOM 9088 O O . LYS B 1 554 ? 20.844 25.203 31.719 1 97.94 554 LYS B O 1
ATOM 9093 N N . ALA B 1 555 ? 19.281 26.531 30.844 1 98.12 555 ALA B N 1
ATOM 9094 C CA . ALA B 1 555 ? 18.562 25.406 30.25 1 98.12 555 ALA B CA 1
ATOM 9095 C C . ALA B 1 555 ? 19.359 24.797 29.094 1 98.12 555 ALA B C 1
ATOM 9097 O O . ALA B 1 555 ? 19.375 23.578 28.922 1 98.12 555 ALA B O 1
ATOM 9098 N N . ILE B 1 556 ? 19.953 25.594 28.328 1 98.06 556 ILE B N 1
ATOM 9099 C CA . ILE B 1 556 ? 20.781 25.156 27.219 1 98.06 556 ILE B CA 1
ATOM 9100 C C . ILE B 1 556 ? 21.969 24.359 27.734 1 98.06 556 ILE B C 1
ATOM 9102 O O . ILE B 1 556 ? 22.312 23.312 27.188 1 98.06 556 ILE B O 1
ATOM 9106 N N . GLU B 1 557 ? 22.578 24.828 28.797 1 97.75 557 GLU B N 1
ATOM 9107 C CA . GLU B 1 557 ? 23.703 24.141 29.406 1 97.75 557 GLU B CA 1
ATOM 9108 C C . GLU B 1 557 ? 23.266 22.781 29.969 1 97.75 557 GLU B C 1
ATOM 9110 O O . GLU B 1 557 ? 24 21.797 29.859 1 97.75 557 GLU B O 1
ATOM 9115 N N . ALA B 1 558 ? 22.156 22.797 30.547 1 97.94 558 ALA B N 1
ATOM 9116 C CA . ALA B 1 558 ? 21.625 21.531 31.078 1 97.94 558 ALA B CA 1
ATOM 9117 C C . ALA B 1 558 ? 21.375 20.531 29.969 1 97.94 558 ALA B C 1
ATOM 9119 O O . ALA B 1 558 ? 21.594 19.328 30.156 1 97.94 558 ALA B O 1
ATOM 9120 N N . ALA B 1 559 ? 20.844 20.969 28.859 1 98.19 559 ALA B N 1
ATOM 9121 C CA . ALA B 1 559 ? 20.625 20.109 27.703 1 98.19 559 ALA B CA 1
ATOM 9122 C C . ALA B 1 559 ? 21.938 19.516 27.188 1 98.19 559 ALA B C 1
ATOM 9124 O O . ALA B 1 559 ? 22.016 18.328 26.875 1 98.19 559 ALA B O 1
ATOM 9125 N N . GLU B 1 560 ? 22.938 20.344 27.141 1 97.44 560 GLU B N 1
ATOM 9126 C CA . GLU B 1 560 ? 24.266 19.906 26.719 1 97.44 560 GLU B CA 1
ATOM 9127 C C . GLU B 1 560 ? 24.812 18.844 27.672 1 97.44 560 GLU B C 1
ATOM 9129 O O . GLU B 1 560 ? 25.406 17.859 27.234 1 97.44 560 GLU B O 1
ATOM 9134 N N . ALA B 1 561 ? 24.641 19.109 28.906 1 97.44 561 ALA B N 1
ATOM 9135 C CA . ALA B 1 561 ? 25.109 18.156 29.906 1 97.44 561 ALA B CA 1
ATOM 9136 C C . ALA B 1 561 ? 24.406 16.812 29.75 1 97.44 561 ALA B C 1
ATOM 9138 O O . ALA B 1 561 ? 25 15.758 30 1 97.44 561 ALA B O 1
ATOM 9139 N N . ALA B 1 562 ? 23.234 16.906 29.312 1 96.62 562 ALA B N 1
ATOM 9140 C CA . ALA B 1 562 ? 22.438 15.695 29.109 1 96.62 562 ALA B CA 1
ATOM 9141 C C . ALA B 1 562 ? 22.672 15.117 27.719 1 96.62 562 ALA B C 1
ATOM 9143 O O . ALA B 1 562 ? 22.047 14.125 27.328 1 96.62 562 ALA B O 1
ATOM 9144 N N . LYS B 1 563 ? 23.469 15.719 26.891 1 96.12 563 LYS B N 1
ATOM 9145 C CA . LYS B 1 563 ? 23.812 15.305 25.531 1 96.12 563 LYS B CA 1
ATOM 9146 C C . LYS B 1 563 ? 22.578 15.289 24.625 1 96.12 563 LYS B C 1
ATOM 9148 O O . LYS B 1 563 ? 22.359 14.328 23.891 1 96.12 563 LYS B O 1
ATOM 9153 N N . LYS B 1 564 ? 21.781 16.344 24.797 1 95.94 564 LYS B N 1
ATOM 9154 C CA . LYS B 1 564 ? 20.578 16.5 24 1 95.94 564 LYS B CA 1
ATOM 9155 C C . LYS B 1 564 ? 20.5 17.891 23.375 1 95.94 564 LYS B C 1
ATOM 9157 O O . LYS B 1 564 ? 21.062 18.844 23.922 1 95.94 564 LYS B O 1
ATOM 9162 N N . ALA B 1 565 ? 19.844 17.922 22.219 1 96.25 565 ALA B N 1
ATOM 9163 C CA . ALA B 1 565 ? 19.469 19.25 21.734 1 96.25 565 ALA B CA 1
ATOM 9164 C C . ALA B 1 565 ? 18.531 19.953 22.719 1 96.25 565 ALA B C 1
ATOM 9166 O O . ALA B 1 565 ? 17.688 19.328 23.328 1 96.25 565 ALA B O 1
ATOM 9167 N N . PRO B 1 566 ? 18.641 21.234 22.859 1 98 566 PRO B N 1
ATOM 9168 C CA . PRO B 1 566 ? 17.844 21.953 23.844 1 98 566 PRO B CA 1
ATOM 9169 C C . PRO B 1 566 ? 16.344 21.734 23.672 1 98 566 PRO B C 1
ATOM 9171 O O . PRO B 1 566 ? 15.617 21.578 24.672 1 98 566 PRO B O 1
ATOM 9174 N N . ASP B 1 567 ? 15.891 21.766 22.453 1 98.12 567 ASP B N 1
ATOM 9175 C CA . ASP B 1 567 ? 14.469 21.516 22.234 1 98.12 567 ASP B CA 1
ATOM 9176 C C . ASP B 1 567 ? 14.086 20.094 22.594 1 98.12 567 ASP B C 1
ATOM 9178 O O . ASP B 1 567 ? 13.008 19.859 23.156 1 98.12 567 ASP B O 1
ATOM 9182 N N . ALA B 1 568 ? 14.891 19.141 22.312 1 97.06 568 ALA B N 1
ATOM 9183 C CA . ALA B 1 568 ? 14.641 17.75 22.703 1 97.06 568 ALA B CA 1
ATOM 9184 C C . ALA B 1 568 ? 14.609 17.609 24.219 1 97.06 568 ALA B C 1
ATOM 9186 O O . ALA B 1 568 ? 13.797 16.844 24.75 1 97.06 568 ALA B O 1
ATOM 9187 N N . PHE B 1 569 ? 15.531 18.25 24.891 1 97.62 569 PHE B N 1
ATOM 9188 C CA . PHE B 1 569 ? 15.57 18.281 26.344 1 97.62 569 PHE B CA 1
ATOM 9189 C C . PHE B 1 569 ? 14.258 18.812 26.906 1 97.62 569 PHE B C 1
ATOM 9191 O O . PHE B 1 569 ? 13.664 18.219 27.797 1 97.62 569 PHE B O 1
ATOM 9198 N N . TYR B 1 570 ? 13.844 19.906 26.422 1 98.44 570 TYR B N 1
ATOM 9199 C CA . TYR B 1 570 ? 12.594 20.531 26.844 1 98.44 570 TYR B CA 1
ATOM 9200 C C . TYR B 1 570 ? 11.414 19.594 26.641 1 98.44 570 TYR B C 1
ATOM 9202 O O . TYR B 1 570 ? 10.594 19.422 27.531 1 98.44 570 TYR B O 1
ATOM 9210 N N . CYS B 1 571 ? 11.312 19 25.422 1 97.94 571 CYS B N 1
ATOM 9211 C CA . CYS B 1 571 ? 10.195 18.125 25.078 1 97.94 571 CYS B CA 1
ATOM 9212 C C . CYS B 1 571 ? 10.172 16.891 25.984 1 97.94 571 CYS B C 1
ATOM 9214 O O . CYS B 1 571 ? 9.102 16.422 26.359 1 97.94 571 CYS B O 1
ATOM 9216 N N . GLN B 1 572 ? 11.352 16.391 26.266 1 97.38 572 GLN B N 1
ATOM 9217 C CA . GLN B 1 572 ? 11.445 15.242 27.172 1 97.38 572 GLN B CA 1
ATOM 9218 C C . GLN B 1 572 ? 10.953 15.609 28.578 1 97.38 572 GLN B C 1
ATOM 9220 O O . GLN B 1 572 ? 10.234 14.836 29.203 1 97.38 572 GLN B O 1
ATOM 9225 N N . ARG B 1 573 ? 11.406 16.719 29.062 1 97.62 573 ARG B N 1
ATOM 9226 C CA . ARG B 1 573 ? 10.977 17.203 30.375 1 97.62 573 ARG B CA 1
ATOM 9227 C C . ARG B 1 573 ? 9.469 17.422 30.406 1 97.62 573 ARG B C 1
ATOM 9229 O O . ARG B 1 573 ? 8.812 17.156 31.422 1 97.62 573 ARG B O 1
ATOM 9236 N N . LEU B 1 574 ? 8.961 17.969 29.359 1 98.25 574 LEU B N 1
ATOM 9237 C CA . LEU B 1 574 ? 7.523 18.188 29.234 1 98.25 574 LEU B CA 1
ATOM 9238 C C . LEU B 1 574 ? 6.762 16.875 29.328 1 98.25 574 LEU B C 1
ATOM 9240 O O . LEU B 1 574 ? 5.793 16.766 30.078 1 98.25 574 LEU B O 1
ATOM 9244 N N . LEU B 1 575 ? 7.203 15.906 28.531 1 97.69 575 LEU B N 1
ATOM 9245 C CA . LEU B 1 575 ? 6.566 14.602 28.5 1 97.69 575 LEU B CA 1
ATOM 9246 C C . LEU B 1 575 ? 6.574 13.961 29.891 1 97.69 575 LEU B C 1
ATOM 9248 O O . LEU B 1 575 ? 5.535 13.508 30.375 1 97.69 575 LEU B O 1
ATOM 9252 N N . ASN B 1 576 ? 7.703 13.984 30.547 1 96.56 576 ASN B N 1
ATOM 9253 C CA . ASN B 1 576 ? 7.867 13.352 31.859 1 96.56 576 ASN B CA 1
ATOM 9254 C C . ASN B 1 576 ? 6.984 14.016 32.906 1 96.56 576 ASN B C 1
ATOM 9256 O O . ASN B 1 576 ? 6.477 13.336 33.812 1 96.56 576 ASN B O 1
ATOM 9260 N N . ALA B 1 577 ? 6.82 15.234 32.75 1 97.12 577 ALA B N 1
ATOM 9261 C CA . ALA B 1 577 ? 6.121 15.992 33.781 1 97.12 577 ALA B CA 1
ATOM 9262 C C . ALA B 1 577 ? 4.613 15.977 33.562 1 97.12 577 ALA B C 1
ATOM 9264 O O . ALA B 1 577 ? 3.83 16.094 34.5 1 97.12 577 ALA B O 1
ATOM 9265 N N . THR B 1 578 ? 4.164 15.836 32.312 1 97.62 578 THR B N 1
ATOM 9266 C CA . THR B 1 578 ? 2.768 16.156 32.031 1 97.62 578 THR B CA 1
ATOM 9267 C C . THR B 1 578 ? 2.102 15.031 31.234 1 97.62 578 THR B C 1
ATOM 9269 O O . THR B 1 578 ? 0.873 14.969 31.156 1 97.62 578 THR B O 1
ATOM 9272 N N . GLY B 1 579 ? 2.865 14.172 30.562 1 96.5 579 GLY B N 1
ATOM 9273 C CA . GLY B 1 579 ? 2.318 13.156 29.672 1 96.5 579 GLY B CA 1
ATOM 9274 C C . GLY B 1 579 ? 2.033 13.688 28.266 1 96.5 579 GLY B C 1
ATOM 9275 O O . GLY B 1 579 ? 1.554 12.945 27.406 1 96.5 579 GLY B O 1
ATOM 9276 N N . ILE B 1 580 ? 2.355 14.969 28.016 1 97.06 580 ILE B N 1
ATOM 9277 C CA . ILE B 1 580 ? 2.123 15.555 26.688 1 97.06 580 ILE B CA 1
ATOM 9278 C C . ILE B 1 580 ? 3.283 15.203 25.766 1 97.06 580 ILE B C 1
ATOM 9280 O O . ILE B 1 580 ? 4.445 15.445 26.094 1 97.06 580 ILE B O 1
ATOM 9284 N N . VAL B 1 581 ? 2.957 14.656 24.609 1 96.31 581 VAL B N 1
ATOM 9285 C CA . VAL B 1 581 ? 3.975 14.25 23.656 1 96.31 581 VAL B CA 1
ATOM 9286 C C . VAL B 1 581 ? 4.012 15.234 22.484 1 96.31 581 VAL B C 1
ATOM 9288 O O . VAL B 1 581 ? 3.014 15.406 21.781 1 96.31 581 VAL B O 1
ATOM 9291 N N . VAL B 1 582 ? 5.094 15.906 22.266 1 97.06 582 VAL B N 1
ATOM 9292 C CA . VAL B 1 582 ? 5.336 16.766 21.109 1 97.06 582 VAL B CA 1
ATOM 9293 C C . VAL B 1 582 ? 6.648 16.375 20.438 1 97.06 582 VAL B C 1
ATOM 9295 O O . VAL B 1 582 ? 7.387 15.531 20.953 1 97.06 582 VAL B O 1
ATOM 9298 N N . VAL B 1 583 ? 6.926 16.938 19.234 1 95.5 583 VAL B N 1
ATOM 9299 C CA . VAL B 1 583 ? 8.125 16.562 18.484 1 95.5 583 VAL B CA 1
ATOM 9300 C C . VAL B 1 583 ? 9.117 17.734 18.5 1 95.5 583 VAL B C 1
ATOM 9302 O O . VAL B 1 583 ? 8.781 18.844 18.094 1 95.5 583 VAL B O 1
ATOM 9305 N N . PRO B 1 584 ? 10.383 17.438 18.953 1 96.81 584 PRO B N 1
ATOM 9306 C CA . PRO B 1 584 ? 11.383 18.516 18.938 1 96.81 584 PRO B CA 1
ATOM 9307 C C . PRO B 1 584 ? 11.68 19.031 17.531 1 96.81 584 PRO B C 1
ATOM 9309 O O . PRO B 1 584 ? 11.727 18.25 16.578 1 96.81 584 PRO B O 1
ATOM 9312 N N . GLY B 1 585 ? 11.906 20.297 17.438 1 96.81 585 GLY B N 1
ATOM 9313 C CA . GLY B 1 585 ? 12.203 20.938 16.172 1 96.81 585 GLY B CA 1
ATOM 9314 C C . GLY B 1 585 ? 13.453 20.391 15.492 1 96.81 585 GLY B C 1
ATOM 9315 O O . GLY B 1 585 ? 13.562 20.422 14.266 1 96.81 585 GLY B O 1
ATOM 9316 N N . SER B 1 586 ? 14.359 19.859 16.266 1 94.56 586 SER B N 1
ATOM 9317 C CA . SER B 1 586 ? 15.586 19.281 15.727 1 94.56 586 SER B CA 1
ATOM 9318 C C . SER B 1 586 ? 15.297 18.141 14.766 1 94.56 586 SER B C 1
ATOM 9320 O O . SER B 1 586 ? 16.062 17.906 13.828 1 94.56 586 SER B O 1
ATOM 9322 N N . GLY B 1 587 ? 14.156 17.5 14.938 1 91.25 587 GLY B N 1
ATOM 9323 C CA . GLY B 1 587 ? 13.758 16.453 14.016 1 91.25 587 GLY B CA 1
ATOM 9324 C C . GLY B 1 587 ? 13.359 16.969 12.648 1 91.25 587 GLY B C 1
ATOM 9325 O O . GLY B 1 587 ? 13.359 16.219 11.672 1 91.25 587 GLY B O 1
ATOM 9326 N N . PHE B 1 588 ? 13.039 18.188 12.539 1 95.75 588 PHE B N 1
ATOM 9327 C CA . PHE B 1 588 ? 12.625 18.844 11.305 1 95.75 588 PHE B CA 1
ATOM 9328 C C . PHE B 1 588 ? 13.742 19.719 10.758 1 95.75 588 PHE B C 1
ATOM 9330 O O . PHE B 1 588 ? 13.594 20.344 9.703 1 95.75 588 PHE B O 1
ATOM 9337 N N . GLN B 1 589 ? 14.828 19.703 11.547 1 94.75 589 GLN B N 1
ATOM 9338 C CA . GLN B 1 589 ? 15.859 20.719 11.328 1 94.75 589 GLN B CA 1
ATOM 9339 C C . GLN B 1 589 ? 15.312 22.125 11.555 1 94.75 589 GLN B C 1
ATOM 9341 O O . GLN B 1 589 ? 14.117 22.297 11.812 1 94.75 589 GLN B O 1
ATOM 9346 N N . GLN B 1 590 ? 16.172 23.078 11.695 1 96.38 590 GLN B N 1
ATOM 9347 C CA . GLN B 1 590 ? 15.805 24.453 12.016 1 96.38 590 GLN B CA 1
ATOM 9348 C C . GLN B 1 590 ? 17 25.391 11.844 1 96.38 590 GLN B C 1
ATOM 9350 O O . GLN B 1 590 ? 18.125 24.938 11.664 1 96.38 590 GLN B O 1
ATOM 9355 N N . VAL B 1 591 ? 16.719 26.656 11.719 1 96.25 591 VAL B N 1
ATOM 9356 C CA . VAL B 1 591 ? 17.797 27.625 11.656 1 96.25 591 VAL B CA 1
ATOM 9357 C C . VAL B 1 591 ? 18.734 27.438 12.844 1 96.25 591 VAL B C 1
ATOM 9359 O O . VAL B 1 591 ? 18.297 27.281 13.984 1 96.25 591 VAL B O 1
ATOM 9362 N N . PRO B 1 592 ? 20.047 27.422 12.547 1 95.38 592 PRO B N 1
ATOM 9363 C CA . PRO B 1 592 ? 21 27.234 13.648 1 95.38 592 PRO B CA 1
ATOM 9364 C C . PRO B 1 592 ? 20.797 28.234 14.781 1 95.38 592 PRO B C 1
ATOM 9366 O O . PRO B 1 592 ? 20.578 29.422 14.523 1 95.38 592 PRO B O 1
ATOM 9369 N N . GLY B 1 593 ? 20.781 27.719 15.938 1 95.31 593 GLY B N 1
ATOM 9370 C CA . GLY B 1 593 ? 20.656 28.578 17.109 1 95.31 593 GLY B CA 1
ATOM 9371 C C . GLY B 1 593 ? 19.219 28.781 17.531 1 95.31 593 GLY B C 1
ATOM 9372 O O . GLY B 1 593 ? 18.953 29.469 18.531 1 95.31 593 GLY B O 1
ATOM 9373 N N . THR B 1 594 ? 18.312 28.234 16.812 1 97.44 594 THR B N 1
ATOM 9374 C CA . THR B 1 594 ? 16.906 28.328 17.203 1 97.44 594 THR B CA 1
ATOM 9375 C C . THR B 1 594 ? 16.391 26.969 17.641 1 97.44 594 THR B C 1
ATOM 9377 O O . THR B 1 594 ? 16.938 25.938 17.281 1 97.44 594 THR B O 1
ATOM 9380 N N . TRP B 1 595 ? 15.367 27.016 18.531 1 98.25 595 TRP B N 1
ATOM 9381 C CA . TRP B 1 595 ? 14.758 25.797 19.078 1 98.25 595 TRP B CA 1
ATOM 9382 C C . TRP B 1 595 ? 13.234 25.859 18.984 1 98.25 595 TRP B C 1
ATOM 9384 O O . TRP B 1 595 ? 12.633 26.906 19.219 1 98.25 595 TRP B O 1
ATOM 9394 N N . HIS B 1 596 ? 12.672 24.766 18.5 1 98.62 596 HIS B N 1
ATOM 9395 C CA . HIS B 1 596 ? 11.234 24.688 18.297 1 98.62 596 HIS B CA 1
ATOM 9396 C C . HIS B 1 596 ? 10.688 23.344 18.75 1 98.62 596 HIS B C 1
ATOM 9398 O O . HIS B 1 596 ? 11.453 22.453 19.141 1 98.62 596 HIS B O 1
ATOM 9404 N N . PHE B 1 597 ? 9.422 23.203 18.781 1 97.94 597 PHE B N 1
ATOM 9405 C CA . PHE B 1 597 ? 8.75 21.906 18.75 1 97.94 597 PHE B CA 1
ATOM 9406 C C . PHE B 1 597 ? 7.488 21.953 17.906 1 97.94 597 PHE B C 1
ATOM 9408 O O . PHE B 1 597 ? 6.93 23.031 17.688 1 97.94 597 PHE B O 1
ATOM 9415 N N . ARG B 1 598 ? 7.078 20.812 17.328 1 97.75 598 ARG B N 1
ATOM 9416 C CA . ARG B 1 598 ? 5.816 20.719 16.609 1 97.75 598 ARG B CA 1
ATOM 9417 C C . ARG B 1 598 ? 4.711 20.172 17.5 1 97.75 598 ARG B C 1
ATOM 9419 O O . ARG B 1 598 ? 4.902 19.156 18.188 1 97.75 598 ARG B O 1
ATOM 9426 N N . CYS B 1 599 ? 3.646 20.828 17.516 1 97.44 599 CYS B N 1
ATOM 9427 C CA . CYS B 1 599 ? 2.445 20.406 18.219 1 97.44 599 CYS B CA 1
ATOM 9428 C C . CYS B 1 599 ? 1.26 20.297 17.281 1 97.44 599 CYS B C 1
ATOM 9430 O O . CYS B 1 599 ? 0.937 21.234 16.562 1 97.44 599 CYS B O 1
ATOM 9432 N N . THR B 1 600 ? 0.617 19.156 17.281 1 96.94 600 THR B N 1
ATOM 9433 C CA . THR B 1 600 ? -0.59 19.031 16.469 1 96.94 600 THR B CA 1
ATOM 9434 C C . THR B 1 600 ? -1.78 19.688 17.172 1 96.94 600 THR B C 1
ATOM 9436 O O . THR B 1 600 ? -1.751 19.906 18.391 1 96.94 600 THR B O 1
ATOM 9439 N N . ILE B 1 601 ? -2.791 19.953 16.469 1 97.25 601 ILE B N 1
ATOM 9440 C CA . ILE B 1 601 ? -4.051 20.469 16.984 1 97.25 601 ILE B CA 1
ATOM 9441 C C . ILE B 1 601 ? -5.109 19.375 16.969 1 97.25 601 ILE B C 1
ATOM 9443 O O . ILE B 1 601 ? -6.305 19.656 16.828 1 97.25 601 ILE B O 1
ATOM 9447 N N . LEU B 1 602 ? -4.73 18.109 17.062 1 95.56 602 LEU B N 1
ATOM 9448 C CA . LEU B 1 602 ? -5.586 16.969 16.75 1 95.56 602 LEU B CA 1
ATOM 9449 C C . LEU B 1 602 ? -6.277 16.438 18 1 95.56 602 LEU B C 1
ATOM 9451 O O . LEU B 1 602 ? -7.328 15.797 17.906 1 95.56 602 LEU B O 1
ATOM 9455 N N . PRO B 1 603 ? -5.691 16.609 19.234 1 94.44 603 PRO B N 1
ATOM 9456 C CA . PRO B 1 603 ? -6.461 16.141 20.391 1 94.44 603 PRO B CA 1
ATOM 9457 C C . PRO B 1 603 ? -7.895 16.656 20.406 1 94.44 603 PRO B C 1
ATOM 9459 O O . PRO B 1 603 ? -8.164 17.75 19.875 1 94.44 603 PRO B O 1
ATOM 9462 N N . GLN B 1 604 ? -8.742 15.891 21 1 93.75 604 GLN B N 1
ATOM 9463 C CA . GLN B 1 604 ? -10.141 16.297 21.078 1 93.75 604 GLN B CA 1
ATOM 9464 C C . GLN B 1 604 ? -10.289 17.656 21.734 1 93.75 604 GLN B C 1
ATOM 9466 O O . GLN B 1 604 ? -9.562 17.969 22.688 1 93.75 604 GLN B O 1
ATOM 9471 N N . GLU B 1 605 ? -11.242 18.375 21.203 1 95 605 GLU B N 1
ATOM 9472 C CA . GLU B 1 605 ? -11.414 19.766 21.641 1 95 605 GLU B CA 1
ATOM 9473 C C . GLU B 1 605 ? -11.633 19.828 23.156 1 95 605 GLU B C 1
ATOM 9475 O O . GLU B 1 605 ? -11.172 20.781 23.797 1 95 605 GLU B O 1
ATOM 9480 N N . ASP B 1 606 ? -12.289 18.828 23.719 1 95.12 606 ASP B N 1
ATOM 9481 C CA . ASP B 1 606 ? -12.602 18.859 25.141 1 95.12 606 ASP B CA 1
ATOM 9482 C C . ASP B 1 606 ? -11.367 18.531 25.984 1 95.12 606 ASP B C 1
ATOM 9484 O O . ASP B 1 606 ? -11.359 18.75 27.188 1 95.12 606 ASP B O 1
ATOM 9488 N N . LYS B 1 607 ? -10.297 18.109 25.359 1 94.12 607 LYS B N 1
ATOM 9489 C CA . LYS B 1 607 ? -9.047 17.812 26.047 1 94.12 607 LYS B CA 1
ATOM 9490 C C . LYS B 1 607 ? -8.086 19 26 1 94.12 607 LYS B C 1
ATOM 9492 O O . LYS B 1 607 ? -7.113 19.062 26.75 1 94.12 607 LYS B O 1
ATOM 9497 N N . ILE B 1 608 ? -8.352 20 25.172 1 95.5 608 ILE B N 1
ATOM 9498 C CA . ILE B 1 608 ? -7.441 21.125 24.906 1 95.5 608 ILE B CA 1
ATOM 9499 C C . ILE B 1 608 ? -7.23 21.938 26.172 1 95.5 608 ILE B C 1
ATOM 9501 O O . ILE B 1 608 ? -6.105 22.328 26.484 1 95.5 608 ILE B O 1
ATOM 9505 N N . PRO B 1 609 ? -8.289 22.141 26.984 1 94.81 609 PRO B N 1
ATOM 9506 C CA . PRO B 1 609 ? -8.07 22.906 28.203 1 94.81 609 PRO B CA 1
ATOM 9507 C C . PRO B 1 609 ? -7.086 22.234 29.156 1 94.81 609 PRO B C 1
ATOM 9509 O O . PRO B 1 609 ? -6.254 22.906 29.781 1 94.81 609 PRO B O 1
ATOM 9512 N N . ALA B 1 610 ? -7.16 20.922 29.234 1 93.88 610 ALA B N 1
ATOM 9513 C CA . ALA B 1 610 ? -6.215 20.172 30.078 1 93.88 610 ALA B CA 1
ATOM 9514 C C . ALA B 1 610 ? -4.793 20.297 29.531 1 93.88 610 ALA B C 1
ATOM 9516 O O . ALA B 1 610 ? -3.84 20.422 30.312 1 93.88 610 ALA B O 1
ATOM 9517 N N . ILE B 1 611 ? -4.66 20.266 28.297 1 95.94 611 ILE B N 1
ATOM 9518 C CA . ILE B 1 611 ? -3.357 20.422 27.672 1 95.94 611 ILE B CA 1
ATOM 9519 C C . ILE B 1 611 ? -2.799 21.812 27.969 1 95.94 611 ILE B C 1
ATOM 9521 O O . ILE B 1 611 ? -1.629 21.953 28.328 1 95.94 611 ILE B O 1
ATOM 9525 N N . VAL B 1 612 ? -3.646 22.781 27.875 1 97.12 612 VAL B N 1
ATOM 9526 C CA . VAL B 1 612 ? -3.254 24.172 28.109 1 97.12 612 VAL B CA 1
ATOM 9527 C C . VAL B 1 612 ? -2.787 24.344 29.562 1 97.12 612 VAL B C 1
ATOM 9529 O O . VAL B 1 612 ? -1.735 24.938 29.812 1 97.12 612 VAL B O 1
ATOM 9532 N N . THR B 1 613 ? -3.51 23.797 30.422 1 96.56 613 THR B N 1
ATOM 9533 C CA . THR B 1 613 ? -3.197 23.922 31.844 1 96.56 613 THR B CA 1
ATOM 9534 C C . THR B 1 613 ? -1.878 23.234 32.188 1 96.56 613 THR B C 1
ATOM 9536 O O . THR B 1 613 ? -0.997 23.812 32.812 1 96.56 613 THR B O 1
ATOM 9539 N N . ARG B 1 614 ? -1.754 22.031 31.75 1 96.94 614 ARG B N 1
ATOM 9540 C CA . ARG B 1 614 ? -0.553 21.25 32.031 1 96.94 614 ARG B CA 1
ATOM 9541 C C . ARG B 1 614 ? 0.677 21.891 31.391 1 96.94 614 ARG B C 1
ATOM 9543 O O . ARG B 1 614 ? 1.739 21.953 32.031 1 96.94 614 ARG B O 1
ATOM 9550 N N . LEU B 1 615 ? 0.505 22.328 30.234 1 97.88 615 LEU B N 1
ATOM 9551 C CA . LEU B 1 615 ? 1.6 22.969 29.5 1 97.88 615 LEU B CA 1
ATOM 9552 C C . LEU B 1 615 ? 2.025 24.266 30.188 1 97.88 615 LEU B C 1
ATOM 9554 O O . LEU B 1 615 ? 3.221 24.516 30.344 1 97.88 615 LEU B O 1
ATOM 9558 N N . THR B 1 616 ? 1.067 25.062 30.547 1 98.12 616 THR B N 1
ATOM 9559 C CA . THR B 1 616 ? 1.328 26.344 31.172 1 98.12 616 THR B CA 1
ATOM 9560 C C . THR B 1 616 ? 2.059 26.172 32.5 1 98.12 616 THR B C 1
ATOM 9562 O O . THR B 1 616 ? 3.062 26.828 32.75 1 98.12 616 THR B O 1
ATOM 9565 N N . ASP B 1 617 ? 1.59 25.219 33.281 1 97.75 617 ASP B N 1
ATOM 9566 C CA . ASP B 1 617 ? 2.193 24.969 34.594 1 97.75 617 ASP B CA 1
ATOM 9567 C C . ASP B 1 617 ? 3.615 24.422 34.438 1 97.75 617 ASP B C 1
ATOM 9569 O O . ASP B 1 617 ? 4.523 24.859 35.156 1 97.75 617 ASP B O 1
ATOM 9573 N N . PHE B 1 618 ? 3.801 23.516 33.688 1 98.12 618 PHE B N 1
ATOM 9574 C CA . PHE B 1 618 ? 5.121 22.953 33.438 1 98.12 618 PHE B CA 1
ATOM 9575 C C . PHE B 1 618 ? 6.102 24.031 32.969 1 98.12 618 PHE B C 1
ATOM 9577 O O . PHE B 1 618 ? 7.219 24.109 33.5 1 98.12 618 PHE B O 1
ATOM 9584 N N . HIS B 1 619 ? 5.609 24.797 31.922 1 98.56 619 HIS B N 1
ATOM 9585 C CA . HIS B 1 619 ? 6.504 25.781 31.328 1 98.56 619 HIS B CA 1
ATOM 9586 C C . HIS B 1 619 ? 6.965 26.812 32.344 1 98.56 619 HIS B C 1
ATOM 9588 O O . HIS B 1 619 ? 8.148 27.156 32.406 1 98.56 619 HIS B O 1
ATOM 9594 N N . LYS B 1 620 ? 6.059 27.297 33.125 1 97.88 620 LYS B N 1
ATOM 9595 C CA . LYS B 1 620 ? 6.402 28.234 34.156 1 97.88 620 LYS B CA 1
ATOM 9596 C C . LYS B 1 620 ? 7.441 27.656 35.125 1 97.88 620 LYS B C 1
ATOM 9598 O O . LYS B 1 620 ? 8.414 28.312 35.469 1 97.88 620 LYS B O 1
ATOM 9603 N N . GLY B 1 621 ? 7.234 26.406 35.531 1 98.06 621 GLY B N 1
ATOM 9604 C CA . GLY B 1 621 ? 8.188 25.734 36.375 1 98.06 621 GLY B CA 1
ATOM 9605 C C . GLY B 1 621 ? 9.547 25.547 35.719 1 98.06 621 GLY B C 1
ATOM 9606 O O . GLY B 1 621 ? 10.586 25.688 36.375 1 98.06 621 GLY B O 1
ATOM 9607 N N . PHE B 1 622 ? 9.508 25.172 34.531 1 98.31 622 PHE B N 1
ATOM 9608 C CA . PHE B 1 622 ? 10.742 24.969 33.75 1 98.31 622 PHE B CA 1
ATOM 9609 C C . PHE B 1 622 ? 11.547 26.25 33.688 1 98.31 622 PHE B C 1
ATOM 9611 O O . PHE B 1 622 ? 12.766 26.25 33.906 1 98.31 622 PHE B O 1
ATOM 9618 N N . ILE B 1 623 ? 10.875 27.359 33.344 1 97.81 623 ILE B N 1
ATOM 9619 C CA . ILE B 1 623 ? 11.539 28.656 33.219 1 97.81 623 ILE B CA 1
ATOM 9620 C C . ILE B 1 623 ? 12.078 29.094 34.562 1 97.81 623 ILE B C 1
ATOM 9622 O O . ILE B 1 623 ? 13.188 29.625 34.656 1 97.81 623 ILE B O 1
ATOM 9626 N N . ASP B 1 624 ? 11.32 28.844 35.594 1 97.81 624 ASP B N 1
ATOM 9627 C CA . ASP B 1 624 ? 11.75 29.203 36.938 1 97.81 624 ASP B CA 1
ATOM 9628 C C . ASP B 1 624 ? 12.984 28.406 37.344 1 97.81 624 ASP B C 1
ATOM 9630 O O . ASP B 1 624 ? 13.898 28.938 38 1 97.81 624 ASP B O 1
ATOM 9634 N N . GLU B 1 625 ? 13.008 27.203 37.031 1 97.81 625 GLU B N 1
ATOM 9635 C CA . GLU B 1 625 ? 14.117 26.312 37.375 1 97.81 625 GLU B CA 1
ATOM 9636 C C . GLU B 1 625 ? 15.414 26.766 36.719 1 97.81 625 GLU B C 1
ATOM 9638 O O . GLU B 1 625 ? 16.484 26.641 37.312 1 97.81 625 GLU B O 1
ATOM 9643 N N . PHE B 1 626 ? 15.242 27.281 35.562 1 97.44 626 PHE B N 1
ATOM 9644 C CA . PHE B 1 626 ? 16.469 27.562 34.812 1 97.44 626 PHE B CA 1
ATOM 9645 C C . PHE B 1 626 ? 16.641 29.047 34.594 1 97.44 626 PHE B C 1
ATOM 9647 O O . PHE B 1 626 ? 17.359 29.469 33.688 1 97.44 626 PHE B O 1
ATOM 9654 N N . ARG B 1 627 ? 15.953 29.844 35.312 1 94.31 627 ARG B N 1
ATOM 9655 C CA . ARG B 1 627 ? 16.031 31.297 35.156 1 94.31 627 ARG B CA 1
ATOM 9656 C C . ARG B 1 627 ? 17.469 31.781 35.344 1 94.31 627 ARG B C 1
ATOM 9658 O O . ARG B 1 627 ? 18.172 31.328 36.25 1 94.31 627 ARG B O 1
ATOM 9665 N N . ASP B 1 628 ? 17.922 32.625 34.438 1 88.12 628 ASP B N 1
ATOM 9666 C CA . ASP B 1 628 ? 19.281 33.156 34.5 1 88.12 628 ASP B CA 1
ATOM 9667 C C . ASP B 1 628 ? 19.453 34.094 35.719 1 88.12 628 ASP B C 1
ATOM 9669 O O . ASP B 1 628 ? 18.531 34.812 36.062 1 88.12 628 ASP B O 1
#